Protein AF-0000000076578520 (afdb_homodimer)

Structure (mmCIF, N/CA/C/O backbone):
data_AF-0000000076578520-model_v1
#
loop_
_entity.id
_entity.type
_entity.pdbx_description
1 polymer 'Galactose-1-phosphate uridyl transferase N-terminal domain-containing protein'
#
loop_
_atom_site.group_PDB
_atom_site.id
_atom_site.type_symbol
_atom_site.label_atom_id
_atom_site.label_alt_id
_atom_site.label_comp_id
_atom_site.label_asym_id
_atom_site.label_entity_id
_atom_site.label_seq_id
_atom_site.pdbx_PDB_ins_code
_atom_site.Cartn_x
_atom_site.Cartn_y
_atom_site.Cartn_z
_atom_site.occupancy
_atom_site.B_iso_or_equiv
_atom_site.auth_seq_id
_atom_site.auth_comp_id
_atom_site.auth_asym_id
_atom_site.auth_atom_id
_atom_site.pdbx_PDB_model_num
ATOM 1 N N . MET A 1 1 ? -40.594 15.383 -1.647 1 22.25 1 MET A N 1
ATOM 2 C CA . MET A 1 1 ? -40.25 14.734 -0.386 1 22.25 1 MET A CA 1
ATOM 3 C C . MET A 1 1 ? -38.906 14.031 -0.481 1 22.25 1 MET A C 1
ATOM 5 O O . MET A 1 1 ? -38.75 13.023 -1.178 1 22.25 1 MET A O 1
ATOM 9 N N . GLN A 1 2 ? -37.875 14.695 -0.791 1 29.38 2 GLN A N 1
ATOM 10 C CA . GLN A 1 2 ? -36.531 14.148 -1.012 1 29.38 2 GLN A CA 1
ATOM 11 C C . GLN A 1 2 ? -36.156 13.188 0.107 1 29.38 2 GLN A C 1
ATOM 13 O O . GLN A 1 2 ? -36.125 13.57 1.279 1 29.38 2 GLN A O 1
ATOM 18 N N . LEU A 1 3 ? -36.5 12.008 0.114 1 34.56 3 LEU A N 1
ATOM 19 C CA . LEU A 1 3 ? -36.281 10.922 1.065 1 34.56 3 LEU A CA 1
ATOM 20 C C . LEU A 1 3 ? -34.875 10.992 1.658 1 34.56 3 LEU A C 1
ATOM 22 O O . LEU A 1 3 ? -33.906 10.906 0.929 1 34.56 3 LEU A O 1
ATOM 26 N N . LYS A 1 4 ? -34.625 11.828 2.627 1 43.03 4 LYS A N 1
ATOM 27 C CA . LYS A 1 4 ? -33.406 11.828 3.414 1 43.03 4 LYS A CA 1
ATOM 28 C C . LYS A 1 4 ? -32.938 10.398 3.709 1 43.03 4 LYS A C 1
ATOM 30 O O . LYS A 1 4 ? -33.406 9.766 4.652 1 43.03 4 LYS A O 1
ATOM 35 N N . THR A 1 5 ? -32.844 9.477 2.752 1 50.19 5 THR A N 1
ATOM 36 C CA . THR A 1 5 ? -32.5 8.078 2.953 1 50.19 5 THR A CA 1
ATOM 37 C C . THR A 1 5 ? -31.125 7.969 3.65 1 50.19 5 THR A C 1
ATOM 39 O O . THR A 1 5 ? -30.094 8.297 3.064 1 50.19 5 THR A O 1
ATOM 42 N N . GLN A 1 6 ? -31.094 8.258 5.008 1 76.81 6 GLN A N 1
ATOM 43 C CA . GLN A 1 6 ? -29.906 8.117 5.844 1 76.81 6 GLN A CA 1
ATOM 44 C C . GLN A 1 6 ? -29.438 6.664 5.895 1 76.81 6 GLN A C 1
ATOM 46 O O . GLN A 1 6 ? -30.172 5.785 6.363 1 76.81 6 GLN A O 1
ATOM 51 N N . PHE A 1 7 ? -28.484 6.301 5.117 1 91.75 7 PHE A N 1
ATOM 52 C CA . PHE A 1 7 ? -27.906 4.965 5.156 1 91.75 7 PHE A CA 1
ATOM 53 C C . PHE A 1 7 ? -27.266 4.688 6.512 1 91.75 7 PHE A C 1
ATOM 55 O O . PHE A 1 7 ? -26.75 5.598 7.156 1 91.75 7 PHE A O 1
ATOM 62 N N . ARG A 1 8 ? -27.438 3.473 6.934 1 92 8 ARG A N 1
ATOM 63 C CA . ARG A 1 8 ? -26.922 3.084 8.242 1 92 8 ARG A CA 1
ATOM 64 C C . ARG A 1 8 ? -25.609 2.309 8.109 1 92 8 ARG A C 1
ATOM 66 O O . ARG A 1 8 ? -24.891 2.117 9.094 1 92 8 ARG A O 1
ATOM 73 N N . SER A 1 9 ? -25.406 1.818 6.895 1 94.75 9 SER A N 1
ATOM 74 C CA . SER A 1 9 ? -24.203 1.025 6.66 1 94.75 9 SER A CA 1
ATOM 75 C C . SER A 1 9 ? -23.844 0.986 5.176 1 94.75 9 SER A C 1
ATOM 77 O O . SER A 1 9 ? -24.641 1.401 4.332 1 94.75 9 SER A O 1
ATOM 79 N N . VAL A 1 10 ? -22.656 0.514 4.926 1 95.75 10 VAL A N 1
ATOM 80 C CA . VAL A 1 10 ? -22.219 0.366 3.543 1 95.75 10 VAL A CA 1
ATOM 81 C C . VAL A 1 10 ? -23.078 -0.672 2.83 1 95.75 10 VAL A C 1
ATOM 83 O O . VAL A 1 10 ? -23.328 -0.559 1.629 1 95.75 10 VAL A O 1
ATOM 86 N N . PHE A 1 11 ? -23.641 -1.656 3.562 1 94.81 11 PHE A N 1
ATOM 87 C CA . PHE A 1 11 ? -24.5 -2.684 2.996 1 94.81 11 PHE A CA 1
ATOM 88 C C . PHE A 1 11 ? -25.859 -2.102 2.611 1 94.81 11 PHE A C 1
ATOM 90 O O . PHE A 1 11 ? -26.406 -2.447 1.567 1 94.81 11 PHE A O 1
ATOM 97 N N . ASP A 1 12 ? -26.297 -1.232 3.494 1 94.81 12 ASP A N 1
ATOM 98 C CA . ASP A 1 12 ? -27.516 -0.514 3.178 1 94.81 12 ASP A CA 1
ATOM 99 C C . ASP A 1 12 ? -27.344 0.343 1.926 1 94.81 12 ASP A C 1
ATOM 101 O O . ASP A 1 12 ? -28.234 0.385 1.069 1 94.81 12 ASP A O 1
ATOM 105 N N . LEU A 1 13 ? -26.25 1.021 1.853 1 96.38 13 LEU A N 1
ATOM 106 C CA . LEU A 1 13 ? -25.938 1.824 0.673 1 96.38 13 LEU A CA 1
ATOM 107 C C . LEU A 1 13 ? -25.891 0.955 -0.579 1 96.38 13 LEU A C 1
ATOM 109 O O . LEU A 1 13 ? -26.453 1.313 -1.613 1 96.38 13 LEU A O 1
ATOM 113 N N . ALA A 1 14 ? -25.203 -0.184 -0.507 1 95.12 14 ALA A N 1
ATOM 114 C CA . ALA A 1 14 ? -25.062 -1.088 -1.646 1 95.12 14 ALA A CA 1
ATOM 115 C C . ALA A 1 14 ? -26.422 -1.569 -2.143 1 95.12 14 ALA A C 1
ATOM 117 O O . ALA A 1 14 ? -26.641 -1.673 -3.35 1 95.12 14 ALA A O 1
ATOM 118 N N . GLN A 1 15 ? -27.328 -1.809 -1.244 1 93.38 15 GLN A N 1
ATOM 119 C CA . GLN A 1 15 ? -28.656 -2.316 -1.584 1 93.38 15 GLN A CA 1
ATOM 120 C C . GLN A 1 15 ? -29.484 -1.251 -2.291 1 93.38 15 GLN A C 1
ATOM 122 O O . GLN A 1 15 ? -30.359 -1.573 -3.098 1 93.38 15 GLN A O 1
ATOM 127 N N . ASN A 1 16 ? -29.172 -0.027 -2.035 1 94.19 16 ASN A N 1
ATOM 128 C CA . ASN A 1 16 ? -30 1.059 -2.555 1 94.19 16 ASN A CA 1
ATOM 129 C C . ASN A 1 16 ? -29.266 1.862 -3.621 1 94.19 16 ASN A C 1
ATOM 131 O O . ASN A 1 16 ? -29.797 2.844 -4.145 1 94.19 16 ASN A O 1
ATOM 135 N N . TYR A 1 17 ? -28.094 1.472 -3.984 1 94.75 17 TYR A N 1
ATOM 136 C CA . TYR A 1 17 ? -27.172 2.205 -4.832 1 94.75 17 TYR A CA 1
ATOM 137 C C . TYR A 1 17 ? -27.797 2.549 -6.176 1 94.75 17 TYR A C 1
ATOM 139 O O . TYR A 1 17 ? -27.781 3.705 -6.598 1 94.75 17 TYR A O 1
ATOM 147 N N . ASP A 1 18 ? -28.5 1.666 -6.805 1 92.12 18 ASP A N 1
ATOM 148 C CA . ASP A 1 18 ? -29.047 1.847 -8.148 1 92.12 18 ASP A CA 1
ATOM 149 C C . ASP A 1 18 ? -30.297 2.715 -8.133 1 92.12 18 ASP A C 1
ATOM 151 O O . ASP A 1 18 ? -30.672 3.305 -9.148 1 92.12 18 ASP A O 1
ATOM 155 N N . SER A 1 19 ? -30.906 2.861 -6.988 1 93.06 19 SER A N 1
ATOM 156 C CA . SER A 1 19 ? -32.156 3.58 -6.906 1 93.06 19 SER A CA 1
ATOM 157 C C . SER A 1 19 ? -31.953 5.039 -6.516 1 93.06 19 SER A C 1
ATOM 159 O O . SER A 1 19 ? -32.906 5.832 -6.52 1 93.06 19 SER A O 1
ATOM 161 N N . LEU A 1 20 ? -30.734 5.332 -6.207 1 93.81 20 LEU A N 1
ATOM 162 C CA . LEU A 1 20 ? -30.453 6.707 -5.805 1 93.81 20 LEU A CA 1
ATOM 163 C C . LEU A 1 20 ? -30.625 7.664 -6.977 1 93.81 20 LEU A C 1
ATOM 165 O O . LEU A 1 20 ? -30.328 7.312 -8.117 1 93.81 20 LEU A O 1
ATOM 169 N N . SER A 1 21 ? -31.172 8.852 -6.641 1 93.94 21 SER A N 1
ATOM 170 C CA . SER A 1 21 ? -31.391 9.859 -7.672 1 93.94 21 SER A CA 1
ATOM 171 C C . SER A 1 21 ? -30.984 11.242 -7.191 1 93.94 21 SER A C 1
ATOM 173 O O . SER A 1 21 ? -30.766 11.453 -5.992 1 93.94 21 SER A O 1
ATOM 175 N N . GLY A 1 22 ? -30.812 12.156 -8.172 1 93.94 22 GLY A N 1
ATOM 176 C CA . GLY A 1 22 ? -30.375 13.508 -7.867 1 93.94 22 GLY A CA 1
ATOM 177 C C . GLY A 1 22 ? -28.953 13.789 -8.297 1 93.94 22 GLY A C 1
ATOM 178 O O . GLY A 1 22 ? -28.25 12.883 -8.766 1 93.94 22 GLY A O 1
ATOM 179 N N . HIS A 1 23 ? -28.609 15.016 -8.117 1 93.56 23 HIS A N 1
ATOM 180 C CA . HIS A 1 23 ? -27.312 15.445 -8.602 1 93.56 23 HIS A CA 1
ATOM 181 C C . HIS A 1 23 ? -26.172 14.773 -7.828 1 93.56 23 HIS A C 1
ATOM 183 O O . HIS A 1 23 ? -25.234 14.258 -8.43 1 93.56 23 HIS A O 1
ATOM 189 N N . ASN A 1 24 ? -26.219 14.789 -6.508 1 95.19 24 ASN A N 1
ATOM 190 C CA . ASN A 1 24 ? -25.203 14.156 -5.68 1 95.19 24 ASN A CA 1
ATOM 191 C C . ASN A 1 24 ? -25.125 12.656 -5.934 1 95.19 24 ASN A C 1
ATOM 193 O O . ASN A 1 24 ? -24.031 12.078 -5.977 1 95.19 24 ASN A O 1
ATOM 197 N N . ALA A 1 25 ? -26.234 12.039 -6.133 1 96.5 25 ALA A N 1
ATOM 198 C CA . ALA A 1 25 ? -26.281 10.609 -6.426 1 96.5 25 ALA A CA 1
ATOM 199 C C . ALA A 1 25 ? -25.594 10.289 -7.746 1 96.5 25 ALA A C 1
ATOM 201 O O . ALA A 1 25 ? -24.906 9.266 -7.871 1 96.5 25 ALA A O 1
ATOM 202 N N . ARG A 1 26 ? -25.781 11.148 -8.695 1 96.81 26 ARG A N 1
ATOM 203 C CA . ARG A 1 26 ? -25.125 10.953 -9.977 1 96.81 26 ARG A CA 1
ATOM 204 C C . ARG A 1 26 ? -23.609 11.023 -9.828 1 96.81 26 ARG A C 1
ATOM 206 O O . ARG A 1 26 ? -22.875 10.273 -10.477 1 96.81 26 ARG A O 1
ATOM 213 N N . CYS A 1 27 ? -23.172 12 -8.961 1 97.25 27 CYS A N 1
ATOM 214 C CA . CYS A 1 27 ? -21.734 12.086 -8.688 1 97.25 27 CYS A CA 1
ATOM 215 C C . CYS A 1 27 ? -21.219 10.797 -8.047 1 97.25 27 CYS A C 1
ATOM 217 O O . CYS A 1 27 ? -20.141 10.312 -8.391 1 97.25 27 CYS A O 1
ATOM 219 N N . LEU A 1 28 ? -22 10.242 -7.133 1 98.06 28 LEU A N 1
ATOM 220 C CA . LEU A 1 28 ? -21.656 8.984 -6.484 1 98.06 28 LEU A CA 1
ATOM 221 C C . LEU A 1 28 ? -21.562 7.855 -7.504 1 98.06 28 LEU A C 1
ATOM 223 O O . LEU A 1 28 ? -20.594 7.086 -7.492 1 98.06 28 LEU A O 1
ATOM 227 N N . GLN A 1 29 ? -22.469 7.801 -8.422 1 97.69 29 GLN A N 1
ATOM 228 C CA . GLN A 1 29 ? -22.547 6.727 -9.406 1 97.69 29 GLN A CA 1
ATOM 229 C C . GLN A 1 29 ? -21.469 6.895 -10.477 1 97.69 29 GLN A C 1
ATOM 231 O O . GLN A 1 29 ? -21.047 5.918 -11.094 1 97.69 29 GLN A O 1
ATOM 236 N N . ARG A 1 30 ? -21.047 8.172 -10.711 1 97.75 30 ARG A N 1
ATOM 237 C CA . ARG A 1 30 ? -19.953 8.414 -11.641 1 97.75 30 ARG A CA 1
ATOM 238 C C . ARG A 1 30 ? -18.625 7.949 -11.062 1 97.75 30 ARG A C 1
ATOM 240 O O . ARG A 1 30 ? -17.797 7.363 -11.773 1 97.75 30 ARG A O 1
ATOM 247 N N . ILE A 1 31 ? -18.453 8.141 -9.781 1 98.38 31 ILE A N 1
ATOM 248 C CA . ILE A 1 31 ? -17.125 7.98 -9.18 1 98.38 31 ILE A CA 1
ATOM 249 C C . ILE A 1 31 ? -16.984 6.559 -8.641 1 98.38 31 ILE A C 1
ATOM 251 O O . ILE A 1 31 ? -15.914 5.957 -8.742 1 98.38 31 ILE A O 1
ATOM 255 N N . PHE A 1 32 ? -18.078 6.008 -8.094 1 98.38 32 PHE A N 1
ATOM 256 C CA . PHE A 1 32 ? -17.938 4.734 -7.398 1 98.38 32 PHE A CA 1
ATOM 257 C C . PHE A 1 32 ? -18.719 3.641 -8.109 1 98.38 32 PHE A C 1
ATOM 259 O O . PHE A 1 32 ? -19.828 3.883 -8.602 1 98.38 32 PHE A O 1
ATOM 266 N N . GLN A 1 33 ? -18.094 2.521 -8.219 1 97.5 33 GLN A N 1
ATOM 267 C CA . GLN A 1 33 ? -18.766 1.271 -8.539 1 97.5 33 GLN A CA 1
ATOM 268 C C . GLN A 1 33 ? -19 0.428 -7.289 1 97.5 33 GLN A C 1
ATOM 270 O O . GLN A 1 33 ? -18.047 0.112 -6.57 1 97.5 33 GLN A O 1
ATOM 275 N N . ILE A 1 34 ? -20.203 0.155 -7 1 96.31 34 ILE A N 1
ATOM 276 C CA . ILE A 1 34 ? -20.547 -0.645 -5.824 1 96.31 34 ILE A CA 1
ATOM 277 C C . ILE A 1 34 ? -21.203 -1.947 -6.262 1 96.31 34 ILE A C 1
ATOM 279 O O . ILE A 1 34 ? -22.188 -1.93 -7.008 1 96.31 34 ILE A O 1
ATOM 283 N N . THR A 1 35 ? -20.578 -3.012 -5.863 1 91.5 35 THR A N 1
ATOM 284 C CA . THR A 1 35 ? -21.141 -4.328 -6.148 1 91.5 35 THR A CA 1
ATOM 285 C C . THR A 1 35 ? -21.312 -5.137 -4.867 1 91.5 35 THR A C 1
ATOM 287 O O . THR A 1 35 ? -20.625 -4.883 -3.875 1 91.5 35 THR A O 1
ATOM 290 N N . GLY A 1 36 ? -22.312 -6.031 -4.863 1 88 36 GLY A N 1
ATOM 291 C CA . GLY A 1 36 ? -22.547 -6.918 -3.736 1 88 36 GLY A CA 1
ATOM 292 C C . GLY A 1 36 ? -23.141 -8.258 -4.141 1 88 36 GLY A C 1
ATOM 293 O O . GLY A 1 36 ? -24.031 -8.312 -4.988 1 88 36 GLY A O 1
ATOM 294 N N . LYS A 1 37 ? -22.531 -9.273 -3.67 1 88.25 37 LYS A N 1
ATOM 295 C CA . LYS A 1 37 ? -23.047 -10.617 -3.902 1 88.25 37 LYS A CA 1
ATOM 296 C C . LYS A 1 37 ? -22.875 -11.492 -2.662 1 88.25 37 LYS A C 1
ATOM 298 O O . LYS A 1 37 ? -22.109 -11.156 -1.758 1 88.25 37 LYS A O 1
ATOM 303 N N . THR A 1 38 ? -23.625 -12.547 -2.703 1 88.5 38 THR A N 1
ATOM 304 C CA . THR A 1 38 ? -23.5 -13.523 -1.628 1 88.5 38 THR A CA 1
ATOM 305 C C . THR A 1 38 ? -22.484 -14.602 -1.988 1 88.5 38 THR A C 1
ATOM 307 O O . THR A 1 38 ? -22.578 -15.227 -3.045 1 88.5 38 THR A O 1
ATOM 310 N N . ALA A 1 39 ? -21.469 -14.695 -1.158 1 88 39 ALA A N 1
ATOM 311 C CA . ALA A 1 39 ? -20.484 -15.766 -1.279 1 88 39 ALA A CA 1
ATOM 312 C C . ALA A 1 39 ? -20.766 -16.891 -0.283 1 88 39 ALA A C 1
ATOM 314 O O . ALA A 1 39 ? -21.281 -16.641 0.813 1 88 39 ALA A O 1
ATOM 315 N N . SER A 1 40 ? -20.469 -18.156 -0.763 1 89.56 40 SER A N 1
ATOM 316 C CA . SER A 1 40 ? -20.844 -19.266 0.099 1 89.56 40 SER A CA 1
ATOM 317 C C . SER A 1 40 ? -19.688 -20.266 0.231 1 89.56 40 SER A C 1
ATOM 319 O O . SER A 1 40 ? -18.75 -20.234 -0.555 1 89.56 40 SER A O 1
ATOM 321 N N . CYS A 1 41 ? -19.688 -21 1.284 1 90.81 41 CYS A N 1
ATOM 322 C CA . CYS A 1 41 ? -18.812 -22.141 1.478 1 90.81 41 CYS A CA 1
ATOM 323 C C . CYS A 1 41 ? -19.484 -23.219 2.303 1 90.81 41 CYS A C 1
ATOM 325 O O . CYS A 1 41 ? -20.516 -22.969 2.939 1 90.81 41 CYS A O 1
ATOM 327 N N . ARG A 1 42 ? -19 -24.422 2.166 1 92.94 42 ARG A N 1
ATOM 328 C CA . ARG A 1 42 ? -19.469 -25.562 2.961 1 92.94 42 ARG A CA 1
ATOM 329 C C . ARG A 1 42 ? -18.578 -25.781 4.184 1 92.94 42 ARG A C 1
ATOM 331 O O . ARG A 1 42 ? -17.359 -25.891 4.059 1 92.94 42 ARG A O 1
ATOM 338 N N . VAL A 1 43 ? -19.25 -25.828 5.316 1 93.44 43 VAL A N 1
ATOM 339 C CA . VAL A 1 43 ? -18.547 -25.938 6.59 1 93.44 43 VAL A CA 1
ATOM 340 C C . VAL A 1 43 ? -18.875 -27.266 7.258 1 93.44 43 VAL A C 1
ATOM 342 O O . VAL A 1 43 ? -20.047 -27.578 7.492 1 93.44 43 VAL A O 1
ATOM 345 N N . GLY A 1 44 ? -17.859 -28.047 7.527 1 92.81 44 GLY A N 1
ATOM 346 C CA . GLY A 1 44 ? -18.047 -29.281 8.258 1 92.81 44 GLY A CA 1
ATOM 347 C C . GLY A 1 44 ? -18.438 -29.062 9.703 1 92.81 44 GLY A C 1
ATOM 348 O O . GLY A 1 44 ? -18.328 -27.953 10.227 1 92.81 44 GLY A O 1
ATOM 349 N N . PRO A 1 45 ? -18.906 -30.125 10.328 1 94.06 45 PRO A N 1
ATOM 350 C CA . PRO A 1 45 ? -19.391 -29.984 11.703 1 94.06 45 PRO A CA 1
ATOM 351 C C . PRO A 1 45 ? -18.312 -29.531 12.672 1 94.06 45 PRO A C 1
ATOM 353 O O . PRO A 1 45 ? -18.562 -28.719 13.562 1 94.06 45 PRO A O 1
ATOM 356 N N . GLU A 1 46 ? -17.094 -30.016 12.547 1 93.81 46 GLU A N 1
ATOM 357 C CA . GLU A 1 46 ? -16 -29.656 13.453 1 93.81 46 GLU A CA 1
ATOM 358 C C . GLU A 1 46 ? -15.633 -28.188 13.305 1 93.81 46 GLU A C 1
ATOM 360 O O . GLU A 1 46 ? -15.422 -27.484 14.297 1 93.81 46 GLU A O 1
ATOM 365 N N . LEU A 1 47 ? -15.531 -27.797 12.078 1 92.88 47 LEU A N 1
ATOM 366 C CA . LEU A 1 47 ? -15.211 -26.406 11.797 1 92.88 47 LEU A CA 1
ATOM 367 C C . LEU A 1 47 ? -16.328 -25.484 12.297 1 92.88 47 LEU A C 1
ATOM 369 O O . LEU A 1 47 ? -16.047 -24.422 12.844 1 92.88 47 LEU A O 1
ATOM 373 N N . SER A 1 48 ? -17.578 -25.922 12.039 1 93.69 48 SER A N 1
ATOM 374 C CA . SER A 1 48 ? -18.734 -25.172 12.484 1 93.69 48 SER A CA 1
ATOM 375 C C . SER A 1 48 ? -18.719 -24.953 13.992 1 93.69 48 SER A C 1
ATOM 377 O O . SER A 1 48 ? -19 -23.859 14.484 1 93.69 48 SER A O 1
ATOM 379 N N . ALA A 1 49 ? -18.391 -25.953 14.656 1 92.25 49 ALA A N 1
ATOM 380 C CA . ALA A 1 49 ? -18.344 -25.891 16.109 1 92.25 49 ALA A CA 1
ATOM 381 C C . ALA A 1 49 ? -17.203 -24.984 16.594 1 92.25 49 ALA A C 1
ATOM 383 O O . ALA A 1 49 ? -17.375 -24.203 17.531 1 92.25 49 ALA A O 1
ATOM 384 N N . LYS A 1 50 ? -16.156 -25.062 15.961 1 91.25 50 LYS A N 1
ATOM 385 C CA . LYS A 1 50 ? -14.961 -24.344 16.406 1 91.25 50 LYS A CA 1
ATOM 386 C C . LYS A 1 50 ? -15.125 -22.844 16.188 1 91.25 50 LYS A C 1
ATOM 388 O O . LYS A 1 50 ? -14.719 -22.047 17.031 1 91.25 50 LYS A O 1
ATOM 393 N N . TYR A 1 51 ? -15.648 -22.406 15.047 1 88.81 51 TYR A N 1
ATOM 394 C CA . TYR A 1 51 ? -15.688 -21 14.703 1 88.81 51 TYR A CA 1
ATOM 395 C C . TYR A 1 51 ? -17.109 -20.453 14.797 1 88.81 51 TYR A C 1
ATOM 397 O O . TYR A 1 51 ? -17.344 -19.281 14.477 1 88.81 51 TYR A O 1
ATOM 405 N N . ASN A 1 52 ? -18.062 -21.219 15.195 1 87.94 52 ASN A N 1
ATOM 406 C CA . ASN A 1 52 ? -19.453 -20.828 15.375 1 87.94 52 ASN A CA 1
ATOM 407 C C . ASN A 1 52 ? -20.047 -20.25 14.094 1 87.94 52 ASN A C 1
ATOM 409 O O . ASN A 1 52 ? -20.562 -19.125 14.086 1 87.94 52 ASN A O 1
ATOM 413 N N . VAL A 1 53 ? -19.828 -20.984 13.047 1 89.12 53 VAL A N 1
ATOM 414 C CA . VAL A 1 53 ? -20.375 -20.625 11.742 1 89.12 53 VAL A CA 1
ATOM 415 C C . VAL A 1 53 ? -21.328 -21.703 11.258 1 89.12 53 VAL A C 1
ATOM 417 O O . VAL A 1 53 ? -21.156 -22.891 11.57 1 89.12 53 VAL A O 1
ATOM 420 N N . GLN A 1 54 ? -22.328 -21.297 10.531 1 88.44 54 GLN A N 1
ATOM 421 C CA . GLN A 1 54 ? -23.312 -22.234 10.008 1 88.44 54 GLN A CA 1
ATOM 422 C C . GLN A 1 54 ? -22.703 -23.125 8.938 1 88.44 54 GLN A C 1
ATOM 424 O O . GLN A 1 54 ? -21.797 -22.703 8.211 1 88.44 54 GLN A O 1
ATOM 429 N N . GLN A 1 55 ? -23.219 -24.297 8.82 1 88.25 55 GLN A N 1
ATOM 430 C CA . GLN A 1 55 ? -22.688 -25.25 7.848 1 88.25 55 GLN A CA 1
ATOM 431 C C . GLN A 1 55 ? -22.969 -24.797 6.418 1 88.25 55 GLN A C 1
ATOM 433 O O . GLN A 1 55 ? -22.109 -24.938 5.543 1 88.25 55 GLN A O 1
ATOM 438 N N . ASP A 1 56 ? -24.188 -24.266 6.285 1 86.62 56 ASP A N 1
ATOM 439 C CA . ASP A 1 56 ? -24.453 -23.594 5.016 1 86.62 56 ASP A CA 1
ATOM 440 C C . ASP A 1 56 ? -24.188 -22.094 5.113 1 86.62 56 ASP A C 1
ATOM 442 O O . ASP A 1 56 ? -25.109 -21.281 5.148 1 86.62 56 ASP A O 1
ATOM 446 N N . ASN A 1 57 ? -22.922 -21.828 5.023 1 90.19 57 ASN A N 1
ATOM 447 C CA . ASN A 1 57 ? -22.469 -20.469 5.328 1 90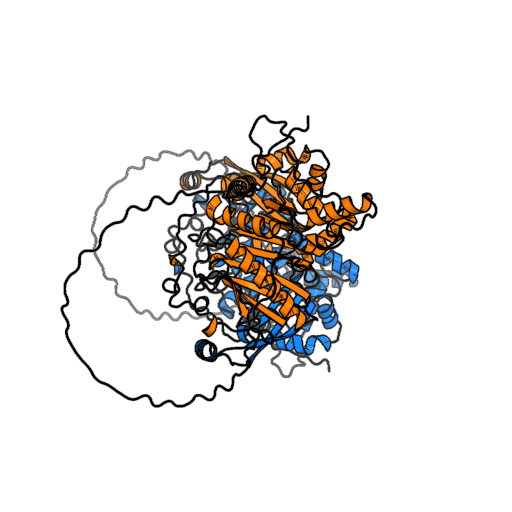.19 57 ASN A CA 1
ATOM 448 C C . ASN A 1 57 ? -22.625 -19.547 4.133 1 90.19 57 ASN A C 1
ATOM 450 O O . ASN A 1 57 ? -22.156 -19.844 3.037 1 90.19 57 ASN A O 1
ATOM 454 N N . GLN A 1 58 ? -23.391 -18.531 4.305 1 90.06 58 GLN A N 1
ATOM 455 C CA . GLN A 1 58 ? -23.609 -17.469 3.318 1 90.06 58 GLN A CA 1
ATOM 456 C C . GLN A 1 58 ? -23.188 -16.109 3.869 1 90.06 58 GLN A C 1
ATOM 458 O O . GLN A 1 58 ? -23.531 -15.766 4.996 1 90.06 58 GLN A O 1
ATOM 463 N N . GLN A 1 59 ? -22.391 -15.461 3.037 1 90.25 59 GLN A N 1
ATOM 464 C CA . GLN A 1 59 ? -21.859 -14.172 3.465 1 90.25 59 GLN A CA 1
ATOM 465 C C . GLN A 1 59 ? -22.109 -13.094 2.408 1 90.25 59 GLN A C 1
ATOM 467 O O . GLN A 1 59 ? -21.781 -13.281 1.236 1 90.25 59 GLN A O 1
ATOM 472 N N . LEU A 1 60 ? -22.703 -12 2.863 1 91.62 60 LEU A N 1
ATOM 473 C CA . LEU A 1 60 ? -22.828 -10.867 1.954 1 91.62 60 LEU A CA 1
ATOM 474 C C . LEU A 1 60 ? -21.516 -10.078 1.903 1 91.62 60 LEU A C 1
ATOM 476 O O . LEU A 1 60 ? -21.031 -9.625 2.938 1 91.62 60 LEU A O 1
ATOM 480 N N . VAL A 1 61 ? -20.953 -9.984 0.727 1 94.06 61 VAL A N 1
ATOM 481 C CA . VAL A 1 61 ? -19.719 -9.25 0.503 1 94.06 61 VAL A CA 1
ATOM 482 C C . VAL A 1 61 ? -19.953 -8.125 -0.493 1 94.06 61 VAL A C 1
ATOM 484 O O . VAL A 1 61 ? -20.562 -8.328 -1.542 1 94.06 61 VAL A O 1
ATOM 487 N N . VAL A 1 62 ? -19.516 -6.902 -0.1 1 95 62 VAL A N 1
ATOM 488 C CA . VAL A 1 62 ? -19.688 -5.727 -0.942 1 95 62 VAL A CA 1
ATOM 489 C C . VAL A 1 62 ? -18.328 -5.137 -1.31 1 95 62 VAL A C 1
ATOM 491 O O . VAL A 1 62 ? -17.406 -5.125 -0.491 1 95 62 VAL A O 1
ATOM 494 N N . SER A 1 63 ? -18.219 -4.742 -2.537 1 96.12 63 SER A N 1
ATOM 495 C CA . SER A 1 63 ? -17.016 -4.066 -3.004 1 96.12 63 SER A CA 1
ATOM 496 C C . SER A 1 63 ? -17.312 -2.641 -3.451 1 96.12 63 SER A C 1
ATOM 498 O O . SER A 1 63 ? -18.297 -2.398 -4.16 1 96.12 63 SER A O 1
ATOM 500 N N . LEU A 1 64 ? -16.625 -1.692 -2.994 1 98 64 LEU A N 1
ATOM 501 C CA . LEU A 1 64 ? -16.672 -0.305 -3.443 1 98 64 LEU A CA 1
ATOM 502 C C . LEU A 1 64 ? -15.359 0.091 -4.121 1 98 64 LEU A C 1
ATOM 504 O O . LEU A 1 64 ? -14.289 -0.01 -3.521 1 98 64 LEU A O 1
ATOM 508 N N . THR A 1 65 ? -15.453 0.519 -5.348 1 98.12 65 THR A N 1
ATOM 509 C CA . THR A 1 65 ? -14.289 0.912 -6.129 1 98.12 65 THR A CA 1
ATOM 510 C C . THR A 1 65 ? -14.438 2.342 -6.641 1 98.12 65 THR A C 1
ATOM 512 O O . THR A 1 65 ? -15.422 2.672 -7.301 1 98.12 65 THR A O 1
ATOM 515 N N . ASN A 1 66 ? -13.57 3.236 -6.266 1 98.56 66 ASN A N 1
ATOM 516 C CA . ASN A 1 66 ? -13.445 4.52 -6.949 1 98.56 66 ASN A CA 1
ATOM 517 C C . ASN A 1 66 ? -12.891 4.352 -8.359 1 98.56 66 ASN A C 1
ATOM 519 O O . ASN A 1 66 ? -11.727 3.979 -8.539 1 98.56 66 ASN A O 1
ATOM 523 N N . ARG A 1 67 ? -13.609 4.684 -9.359 1 97.62 67 ARG A N 1
ATOM 524 C CA . ARG A 1 67 ? -13.297 4.391 -10.758 1 97.62 67 ARG A CA 1
ATOM 525 C C . ARG A 1 67 ? -12.109 5.219 -11.242 1 97.62 67 ARG A C 1
ATOM 527 O O . ARG A 1 67 ? -11.469 4.879 -12.234 1 97.62 67 ARG A O 1
ATOM 534 N N . TYR A 1 68 ? -11.805 6.238 -10.57 1 97.88 68 TYR A N 1
ATOM 535 C CA . TYR A 1 68 ? -10.797 7.168 -11.062 1 97.88 68 TYR A CA 1
ATOM 536 C C . TYR A 1 68 ? -9.477 6.988 -10.32 1 97.88 68 TYR A C 1
ATOM 538 O O . TYR A 1 68 ? -8.406 7.012 -10.93 1 97.88 68 TYR A O 1
ATOM 546 N N . THR A 1 69 ? -9.5 6.793 -9 1 97.44 69 THR A N 1
ATOM 547 C CA . THR A 1 69 ? -8.273 6.535 -8.25 1 97.44 69 THR A CA 1
ATOM 548 C C . THR A 1 69 ? -8 5.039 -8.156 1 97.44 69 THR A C 1
ATOM 550 O O . THR A 1 69 ? -6.895 4.621 -7.797 1 97.44 69 THR A O 1
ATOM 553 N N . LEU A 1 70 ? -8.992 4.18 -8.328 1 97.38 70 LEU A N 1
ATOM 554 C CA . LEU A 1 70 ? -8.977 2.723 -8.32 1 97.38 70 LEU A CA 1
ATOM 555 C C . LEU A 1 70 ? -8.922 2.188 -6.895 1 97.38 70 LEU A C 1
ATOM 557 O O . LEU A 1 70 ? -8.766 0.983 -6.684 1 97.38 70 LEU A O 1
ATOM 561 N N . GLU A 1 71 ? -9.062 3.08 -5.938 1 97.81 71 GLU A N 1
ATOM 562 C CA . GLU A 1 71 ? -9.148 2.596 -4.562 1 97.81 71 GLU A CA 1
ATOM 563 C C . GLU A 1 71 ? -10.344 1.658 -4.383 1 97.81 71 GLU A C 1
ATOM 565 O O . GLU A 1 71 ? -11.469 1.998 -4.754 1 97.81 71 GLU A O 1
ATOM 570 N N . GLN A 1 72 ? -10.062 0.486 -3.832 1 98.25 72 GLN A N 1
ATOM 571 C CA . GLN A 1 72 ? -11.07 -0.564 -3.709 1 98.25 72 GLN A CA 1
ATOM 572 C C . GLN A 1 72 ? -11.086 -1.146 -2.299 1 98.25 72 GLN A C 1
ATOM 574 O O . GLN A 1 72 ? -10.031 -1.375 -1.703 1 98.25 72 GLN A O 1
ATOM 579 N N . THR A 1 73 ? -12.266 -1.271 -1.773 1 98.12 73 THR A N 1
ATOM 580 C CA . THR A 1 73 ? -12.414 -1.872 -0.452 1 98.12 73 THR A CA 1
ATOM 581 C C . THR A 1 73 ? -13.516 -2.922 -0.451 1 98.12 73 THR A C 1
ATOM 583 O O . THR A 1 73 ? -14.594 -2.697 -1.011 1 98.12 73 THR A O 1
ATOM 586 N N . TRP A 1 74 ? -13.242 -4.035 0.133 1 96.75 74 TRP A N 1
ATOM 587 C CA . TRP A 1 74 ? -14.203 -5.125 0.302 1 96.75 74 TRP A CA 1
ATOM 588 C C . TRP A 1 74 ? -14.727 -5.172 1.731 1 96.75 74 TRP A C 1
ATOM 590 O O . TRP A 1 74 ? -13.953 -5.168 2.688 1 96.75 74 TRP A O 1
ATOM 600 N N . PHE A 1 75 ? -16.031 -5.164 1.866 1 95.81 75 PHE A N 1
ATOM 601 C CA . PHE A 1 75 ? -16.688 -5.27 3.162 1 95.81 75 PHE A CA 1
ATOM 602 C C . PHE A 1 75 ? -17.453 -6.582 3.277 1 95.81 75 PHE A C 1
ATOM 604 O O . PHE A 1 75 ? -18.141 -6.992 2.34 1 95.81 75 PHE A O 1
ATOM 611 N N . ASN A 1 76 ? -17.219 -7.258 4.324 1 93.06 76 ASN A N 1
ATOM 612 C CA . ASN A 1 76 ? -17.984 -8.438 4.707 1 93.06 76 ASN A CA 1
ATOM 613 C C . ASN A 1 76 ? -18.828 -8.188 5.957 1 93.06 76 ASN A C 1
ATOM 615 O O . ASN A 1 76 ? -18.281 -7.852 7.012 1 93.06 76 ASN A O 1
ATOM 619 N N . LYS A 1 77 ? -20.047 -8.391 5.836 1 81.12 77 LYS A N 1
ATOM 620 C CA . LYS A 1 77 ? -21 -8.055 6.898 1 81.12 77 LYS A CA 1
ATOM 621 C C . LYS A 1 77 ? -20.672 -8.82 8.18 1 81.12 77 LYS A C 1
ATOM 623 O O . LYS A 1 77 ? -20.766 -8.266 9.273 1 81.12 77 LYS A O 1
ATOM 628 N N . ASP A 1 78 ? -20.203 -10.016 8.078 1 79.44 78 ASP A N 1
ATOM 629 C CA . ASP A 1 78 ? -19.891 -10.844 9.242 1 79.44 78 ASP A CA 1
ATOM 630 C C . ASP A 1 78 ? -18.594 -10.391 9.906 1 79.44 78 ASP A C 1
ATOM 632 O O . ASP A 1 78 ? -18.438 -10.5 11.117 1 79.44 78 ASP A O 1
ATOM 636 N N . ARG A 1 79 ? -17.656 -9.93 9.102 1 71.56 79 ARG A N 1
ATOM 637 C CA . ARG A 1 79 ? -16.391 -9.438 9.609 1 71.56 79 ARG A CA 1
ATOM 638 C C . ARG A 1 79 ? -16.547 -8.086 10.281 1 71.56 79 ARG A C 1
ATOM 640 O O . ARG A 1 79 ? -15.898 -7.797 11.289 1 71.56 79 ARG A O 1
ATOM 647 N N . THR A 1 80 ? -17.469 -7.336 9.805 1 68.5 80 THR A N 1
ATOM 648 C CA . THR A 1 80 ? -17.641 -5.949 10.227 1 68.5 80 THR A CA 1
ATOM 649 C C . THR A 1 80 ? -18.422 -5.875 11.539 1 68.5 80 THR A C 1
ATOM 651 O O . THR A 1 80 ? -18.297 -4.895 12.281 1 68.5 80 THR A O 1
ATOM 654 N N . GLN A 1 81 ? -19.188 -6.879 11.719 1 56.62 81 GLN A N 1
ATOM 655 C CA . GLN A 1 81 ? -20.047 -6.855 12.898 1 56.62 81 GLN A CA 1
ATOM 656 C C . GLN A 1 81 ? -19.281 -7.262 14.148 1 56.62 81 GLN A C 1
ATOM 658 O O . GLN A 1 81 ? -19.75 -7.039 15.266 1 56.62 81 GLN A O 1
ATOM 663 N N . LYS A 1 82 ? -18.125 -7.684 13.859 1 52.97 82 LYS A N 1
ATOM 664 C CA . LYS A 1 82 ? -17.344 -7.988 15.055 1 52.97 82 LYS A CA 1
ATOM 665 C C . LYS A 1 82 ? -16.672 -6.738 15.609 1 52.97 82 LYS A C 1
ATOM 667 O O . LYS A 1 82 ? -15.938 -6.051 14.891 1 52.97 82 LYS A O 1
ATOM 672 N N . PRO A 1 83 ? -17.203 -6.324 16.797 1 46.81 83 PRO A N 1
ATOM 673 C CA . PRO A 1 83 ? -16.578 -5.125 17.359 1 46.81 83 PRO A CA 1
ATOM 674 C C . PRO A 1 83 ? -15.062 -5.262 17.5 1 46.81 83 PRO A C 1
ATOM 676 O O . PRO A 1 83 ? -14.562 -6.34 17.812 1 46.81 83 PRO A O 1
ATOM 679 N N . GLN A 1 84 ? -14.352 -4.297 16.875 1 49.69 84 GLN A N 1
ATOM 680 C CA . GLN A 1 84 ? -12.914 -4.262 17.125 1 49.69 84 GLN A CA 1
ATOM 681 C C . GLN A 1 84 ? -12.602 -3.689 18.5 1 49.69 84 GLN A C 1
ATOM 683 O O . GLN A 1 84 ? -13.102 -2.623 18.859 1 49.69 84 GLN A O 1
ATOM 688 N N . THR A 1 85 ? -12.203 -4.457 19.453 1 45.38 85 THR A N 1
ATOM 689 C CA . THR A 1 85 ? -11.812 -3.947 20.766 1 45.38 85 THR A CA 1
ATOM 690 C C . THR A 1 85 ? -10.328 -3.621 20.797 1 45.38 85 THR A C 1
ATOM 692 O O . THR A 1 85 ? -9.492 -4.461 20.438 1 45.38 85 THR A O 1
ATOM 695 N N . PHE A 1 86 ? -10.086 -2.383 21.016 1 52.34 86 PHE A N 1
ATOM 696 C CA . PHE A 1 86 ? -8.719 -1.903 21.172 1 52.34 86 PHE A CA 1
ATOM 697 C C . PHE A 1 86 ? -8.344 -1.794 22.641 1 52.34 86 PHE A C 1
ATOM 699 O O . PHE A 1 86 ? -8.875 -0.944 23.359 1 52.34 86 PHE A O 1
ATOM 706 N N . THR A 1 87 ? -7.852 -2.838 23.266 1 52.12 87 THR A N 1
ATOM 707 C CA . THR A 1 87 ? -7.68 -2.873 24.703 1 52.12 87 THR A CA 1
ATOM 708 C C . THR A 1 87 ? -6.234 -2.564 25.094 1 52.12 87 THR A C 1
ATOM 710 O O . THR A 1 87 ? -5.938 -2.299 26.266 1 52.12 87 THR A O 1
ATOM 713 N N . GLN A 1 88 ? -5.367 -2.523 24.219 1 57.66 88 GLN A N 1
ATOM 714 C CA . GLN A 1 88 ? -3.986 -2.482 24.688 1 57.66 88 GLN A CA 1
ATOM 715 C C . GLN A 1 88 ? -3.459 -1.052 24.719 1 57.66 88 GLN A C 1
ATOM 717 O O . GLN A 1 88 ? -3.748 -0.254 23.828 1 57.66 88 GLN A O 1
ATOM 722 N N . SER A 1 89 ? -2.895 -0.78 25.953 1 63.66 89 SER A N 1
ATOM 723 C CA . SER A 1 89 ? -2.207 0.5 26.078 1 63.66 89 SER A CA 1
ATOM 724 C C . SER A 1 89 ? -0.961 0.548 25.188 1 63.66 89 SER A C 1
ATOM 726 O O . SER A 1 89 ? -0.338 -0.484 24.938 1 63.66 89 SER A O 1
ATOM 728 N N . SER A 1 90 ? -0.635 1.671 24.688 1 73.12 90 SER A N 1
ATOM 729 C CA . SER A 1 90 ? 0.539 1.864 23.844 1 73.12 90 SER A CA 1
ATOM 730 C C . SER A 1 90 ? 1.793 2.086 24.688 1 73.12 90 SER A C 1
ATOM 732 O O . SER A 1 90 ? 2.908 2.066 24.156 1 73.12 90 SER A O 1
ATOM 734 N N . GLU A 1 91 ? 1.676 2.271 25.906 1 71.38 91 GLU A N 1
ATOM 735 C CA . GLU A 1 91 ? 2.793 2.65 26.766 1 71.38 91 GLU A CA 1
ATOM 736 C C . GLU A 1 91 ? 3.863 1.563 26.781 1 71.38 91 GLU A C 1
ATOM 738 O O . GLU A 1 91 ? 5.043 1.853 27 1 71.38 91 GLU A O 1
ATOM 743 N N . PHE A 1 92 ? 3.398 0.411 26.516 1 74.12 92 PHE A N 1
ATOM 744 C CA . PHE A 1 92 ? 4.367 -0.677 26.531 1 74.12 92 PHE A CA 1
ATOM 745 C C . PHE A 1 92 ? 5.328 -0.572 25.359 1 74.12 92 PHE A C 1
ATOM 747 O O . PHE A 1 92 ? 6.414 -1.156 25.375 1 74.12 92 PHE A O 1
ATOM 754 N N . LEU A 1 93 ? 4.98 0.312 24.5 1 81.06 93 LEU A N 1
ATOM 755 C CA . LEU A 1 93 ? 5.809 0.491 23.312 1 81.06 93 LEU A CA 1
ATOM 756 C C . LEU A 1 93 ? 6.867 1.564 23.547 1 81.06 93 LEU A C 1
ATOM 758 O O . LEU A 1 93 ? 7.781 1.731 22.734 1 81.06 93 LEU A O 1
ATOM 762 N N . ASP A 1 94 ? 6.777 2.293 24.688 1 85.25 94 ASP A N 1
ATOM 763 C CA . ASP A 1 94 ? 7.738 3.348 24.984 1 85.25 94 ASP A CA 1
ATOM 764 C C . ASP A 1 94 ? 9.008 2.773 25.609 1 85.25 94 ASP A C 1
ATOM 766 O O . ASP A 1 94 ? 9.055 2.5 26.812 1 85.25 94 ASP A O 1
ATOM 770 N N . SER A 1 95 ? 10.008 2.701 24.875 1 83.81 95 SER A N 1
ATOM 771 C CA . SER A 1 95 ? 11.273 2.154 25.359 1 83.81 95 SER A CA 1
ATOM 772 C C . SER A 1 95 ? 12.172 3.254 25.906 1 83.81 95 SER A C 1
ATOM 774 O O . SER A 1 95 ? 13.344 3.01 26.219 1 83.81 95 SER A O 1
ATOM 776 N N . THR A 1 96 ? 11.664 4.504 26.094 1 89.56 96 THR A N 1
ATOM 777 C CA . THR A 1 96 ? 12.523 5.645 26.391 1 89.56 96 THR A CA 1
ATOM 778 C C . THR A 1 96 ? 12.352 6.074 27.844 1 89.56 96 THR A C 1
ATOM 780 O O . THR A 1 96 ? 12.82 7.148 28.234 1 89.56 96 THR A O 1
ATOM 783 N N . ASP A 1 97 ? 11.75 5.305 28.641 1 89.62 97 ASP A N 1
ATOM 784 C CA . ASP A 1 97 ? 11.5 5.656 30.031 1 89.62 97 ASP A CA 1
ATOM 785 C C . ASP A 1 97 ? 10.773 6.992 30.141 1 89.62 97 ASP A C 1
ATOM 787 O O . ASP A 1 97 ? 11.273 7.926 30.781 1 89.62 97 ASP A O 1
ATOM 791 N N . ASN A 1 98 ? 9.688 7.043 29.469 1 89.88 98 ASN A N 1
ATOM 792 C CA . ASN A 1 98 ? 8.797 8.195 29.453 1 89.88 98 ASN A CA 1
ATOM 793 C C . ASN A 1 98 ? 9.523 9.453 28.969 1 89.88 98 ASN A C 1
ATOM 795 O O . ASN A 1 98 ? 9.391 10.523 29.562 1 89.88 98 ASN A O 1
ATOM 799 N N . GLY A 1 99 ? 10.383 9.211 28.062 1 90 99 GLY A N 1
ATOM 800 C CA . GLY A 1 99 ? 10.992 10.352 27.391 1 90 99 GLY A CA 1
ATOM 801 C C . GLY A 1 99 ? 12.406 10.641 27.859 1 90 99 GLY A C 1
ATOM 802 O O . GLY A 1 99 ? 13.141 11.383 27.219 1 90 99 GLY A O 1
ATOM 803 N N . THR A 1 100 ? 12.914 10.117 28.859 1 90.94 100 THR A N 1
ATOM 804 C CA . THR A 1 100 ? 14.227 10.422 29.422 1 90.94 100 THR A CA 1
ATOM 805 C C . THR A 1 100 ? 15.336 10.031 28.453 1 90.94 100 THR A C 1
ATOM 807 O O . THR A 1 100 ? 16.344 10.727 28.344 1 90.94 100 THR A O 1
ATOM 810 N N . LYS A 1 101 ? 15.094 9.016 27.719 1 91.81 101 LYS A N 1
ATOM 811 C CA . LYS A 1 101 ? 16.094 8.539 26.781 1 91.81 101 LYS A CA 1
ATOM 812 C C . LYS A 1 101 ? 15.648 8.773 25.328 1 91.81 101 LYS A C 1
ATOM 814 O O . LYS A 1 101 ? 16.125 8.117 24.406 1 91.81 101 LYS A O 1
ATOM 819 N N . CYS A 1 102 ? 14.781 9.648 25.234 1 94.12 102 CYS A N 1
ATOM 820 C CA . CYS A 1 102 ? 14.188 9.898 23.922 1 94.12 102 CYS A CA 1
ATOM 821 C C . CYS A 1 102 ? 14.992 10.938 23.141 1 94.12 102 CYS A C 1
ATOM 823 O O . CYS A 1 102 ? 15.172 12.062 23.609 1 94.12 102 CYS A O 1
ATOM 825 N N . ASP A 1 103 ? 15.43 10.672 22.016 1 93.69 103 ASP A N 1
ATOM 826 C CA . ASP A 1 103 ? 16.188 11.586 21.172 1 93.69 103 ASP A CA 1
ATOM 827 C C . ASP A 1 103 ? 15.375 12.836 20.828 1 93.69 103 ASP A C 1
ATOM 829 O O . ASP A 1 103 ? 15.906 13.945 20.812 1 93.69 103 ASP A O 1
ATOM 833 N N . PHE A 1 104 ? 14.086 12.617 20.594 1 95.38 104 PHE A N 1
ATOM 834 C CA . PHE A 1 104 ? 13.234 13.703 20.109 1 95.38 104 PHE A CA 1
ATOM 835 C C . PHE A 1 104 ? 12.836 14.633 21.25 1 95.38 104 PHE A C 1
ATOM 837 O O . PHE A 1 104 ? 12.477 15.789 21.016 1 95.38 104 PHE A O 1
ATOM 844 N N . CYS A 1 105 ? 12.867 14.133 22.453 1 96.19 105 CYS A N 1
ATOM 845 C CA . CYS A 1 105 ? 12.688 15.031 23.594 1 96.19 105 CYS A CA 1
ATOM 846 C C . CYS A 1 105 ? 13.906 15.938 23.766 1 96.19 105 CYS A C 1
ATOM 848 O O . CYS A 1 105 ? 13.773 17.078 24.234 1 96.19 105 CYS A O 1
ATOM 850 N N . SER A 1 106 ? 15.078 15.438 23.406 1 96.31 106 SER A N 1
ATOM 851 C CA . SER A 1 106 ? 16.312 16.203 23.438 1 96.31 106 SER A CA 1
ATOM 852 C C . SER A 1 106 ? 16.688 16.719 22.047 1 96.31 106 SER A C 1
ATOM 854 O O . SER A 1 106 ? 17.828 16.578 21.609 1 96.31 106 SER A O 1
ATOM 856 N N . TRP A 1 107 ? 15.711 17.219 21.375 1 95.56 107 TRP A N 1
ATOM 857 C CA . TRP A 1 107 ? 15.812 17.516 19.953 1 95.56 107 TRP A CA 1
ATOM 858 C C . TRP A 1 107 ? 16.938 18.516 19.672 1 95.56 107 TRP A C 1
ATOM 860 O O . TRP A 1 107 ? 17.531 18.516 18.594 1 95.56 107 TRP A O 1
ATOM 870 N N . ARG A 1 108 ? 17.297 19.438 20.578 1 95.19 108 ARG A N 1
ATOM 871 C CA . ARG A 1 108 ? 18.359 20.422 20.344 1 95.19 108 ARG A CA 1
ATOM 872 C C . ARG A 1 108 ? 19.703 19.734 20.156 1 95.19 108 ARG A C 1
ATOM 874 O O . ARG A 1 108 ? 20.547 20.219 19.391 1 95.19 108 ARG A O 1
ATOM 881 N N . LEU A 1 109 ? 19.859 18.562 20.781 1 94.06 109 LEU A N 1
ATOM 882 C CA . LEU A 1 109 ? 21.156 17.891 20.797 1 94.06 109 LEU A CA 1
ATOM 883 C C . LEU A 1 109 ? 21.125 16.656 19.891 1 94.06 109 LEU A C 1
ATOM 885 O O . LEU A 1 109 ? 22.156 16.281 19.312 1 94.06 109 LEU A O 1
ATOM 889 N N . LEU A 1 110 ? 19.969 16.062 19.781 1 95.38 110 LEU A N 1
ATOM 890 C CA . LEU A 1 110 ? 19.984 14.703 19.234 1 95.38 110 LEU A CA 1
ATOM 891 C C . LEU A 1 110 ? 19.141 14.633 17.969 1 95.38 110 LEU A C 1
ATOM 893 O O . LEU A 1 110 ? 18.594 13.57 17.641 1 95.38 110 LEU A O 1
ATOM 897 N N . THR A 1 111 ? 18.906 15.656 17.359 1 95.31 111 THR A N 1
ATOM 898 C CA . THR A 1 111 ? 18.344 15.688 16.016 1 95.31 111 THR A CA 1
ATOM 899 C C . THR A 1 111 ? 19.156 16.609 15.109 1 95.31 111 THR A C 1
ATOM 901 O O . THR A 1 111 ? 19.875 17.484 15.586 1 95.31 111 THR A O 1
ATOM 904 N N . ALA A 1 112 ? 19.109 16.406 13.867 1 95.88 112 ALA A N 1
ATOM 905 C CA . ALA A 1 112 ? 19.812 17.219 12.883 1 95.88 112 ALA A CA 1
ATOM 906 C C . ALA A 1 112 ? 19 18.453 12.516 1 95.88 112 ALA A C 1
ATOM 908 O O . ALA A 1 112 ? 17.781 18.5 12.75 1 95.88 112 ALA A O 1
ATOM 909 N N . SER A 1 113 ? 19.641 19.469 12.039 1 95.56 113 SER A N 1
ATOM 910 C CA . SER A 1 113 ? 18.969 20.672 11.562 1 95.56 113 SER A CA 1
ATOM 911 C C . SER A 1 113 ? 19.141 20.844 10.062 1 95.56 113 SER A C 1
ATOM 913 O O . SER A 1 113 ? 20.062 20.281 9.461 1 95.56 113 SER A O 1
ATOM 915 N N . ASP A 1 114 ? 18.188 21.484 9.492 1 95.12 114 ASP A N 1
ATOM 916 C CA . ASP A 1 114 ? 18.234 21.703 8.047 1 95.12 114 ASP A CA 1
ATOM 917 C C . ASP A 1 114 ? 19.328 22.719 7.688 1 95.12 114 ASP A C 1
ATOM 919 O O . ASP A 1 114 ? 19.594 23.656 8.453 1 95.12 114 ASP A O 1
ATOM 923 N N . PRO A 1 115 ? 19.906 22.531 6.516 1 90 115 PRO A N 1
ATOM 924 C CA . PRO A 1 115 ? 20.875 23.531 6.082 1 90 115 PRO A CA 1
ATOM 925 C C . PRO A 1 115 ? 20.219 24.891 5.793 1 90 115 PRO A C 1
ATOM 927 O O . PRO A 1 115 ? 19.094 24.953 5.293 1 90 115 PRO A O 1
ATOM 930 N N . GLY A 1 116 ? 20.938 25.875 6.043 1 91.25 116 GLY A N 1
ATOM 931 C CA . GLY A 1 116 ? 20.469 27.203 5.711 1 91.25 116 GLY A CA 1
ATOM 932 C C . GLY A 1 116 ? 19.641 27.844 6.816 1 91.25 116 GLY A C 1
ATOM 933 O O . GLY A 1 116 ? 20.156 28.609 7.621 1 91.25 116 GLY A O 1
ATOM 934 N N . PHE A 1 117 ? 18.375 27.266 7.023 1 93.69 117 PHE A N 1
ATOM 935 C CA . PHE A 1 117 ? 17.469 27.953 7.938 1 93.69 117 PHE A CA 1
ATOM 936 C C . PHE A 1 117 ? 17.453 27.281 9.305 1 93.69 117 PHE A C 1
ATOM 938 O O . PHE A 1 117 ? 16.891 27.812 10.258 1 93.69 117 PHE A O 1
ATOM 945 N N . GLY A 1 118 ? 18.094 26.156 9.414 1 95 118 GLY A N 1
ATOM 946 C CA . GLY A 1 118 ? 18.172 25.484 10.695 1 95 118 GLY A CA 1
ATOM 947 C C . GLY A 1 118 ? 16.859 24.844 11.125 1 95 118 GLY A C 1
ATOM 948 O O . GLY A 1 118 ? 16.406 23.875 10.516 1 95 118 GLY A O 1
ATOM 949 N N . ARG A 1 119 ? 16.203 25.531 12.219 1 96.69 119 ARG A N 1
ATOM 950 C CA . ARG A 1 119 ? 14.969 24.984 12.766 1 96.69 119 ARG A CA 1
ATOM 951 C C . ARG A 1 119 ? 13.867 26.047 12.781 1 96.69 119 ARG A C 1
ATOM 953 O O . ARG A 1 119 ? 14.148 27.234 12.859 1 96.69 119 ARG A O 1
ATOM 960 N N . ILE A 1 120 ? 12.688 25.578 12.578 1 96.56 120 ILE A N 1
ATOM 961 C CA . ILE A 1 120 ? 11.5 26.375 12.859 1 96.56 120 ILE A CA 1
ATOM 962 C C . ILE A 1 120 ? 10.922 25.969 14.219 1 96.56 120 ILE A C 1
ATOM 964 O O . ILE A 1 120 ? 10.617 24.797 14.445 1 96.56 120 ILE A O 1
ATOM 968 N N . GLU A 1 121 ? 10.797 26.906 15.125 1 96.75 121 GLU A N 1
ATOM 969 C CA . GLU A 1 121 ? 10.305 26.609 16.469 1 96.75 121 GLU A CA 1
ATOM 970 C C . GLU A 1 121 ? 9.031 27.375 16.766 1 96.75 121 GLU A C 1
ATOM 972 O O . GLU A 1 121 ? 9.008 28.609 16.672 1 96.75 121 GLU A O 1
ATOM 977 N N . LEU A 1 122 ? 7.996 26.734 16.984 1 96.19 122 LEU A N 1
ATOM 978 C CA . LEU A 1 122 ? 6.734 27.266 17.484 1 96.19 122 LEU A CA 1
ATOM 979 C C . LEU A 1 122 ? 6.488 26.797 18.922 1 96.19 122 LEU A C 1
ATOM 981 O O . LEU A 1 122 ? 7.254 26 19.453 1 96.19 122 LEU A O 1
ATOM 985 N N . PRO A 1 123 ? 5.48 27.312 19.641 1 96.19 123 PRO A N 1
ATOM 986 C CA . PRO A 1 123 ? 5.293 27.016 21.062 1 96.19 123 PRO A CA 1
ATOM 987 C C . PRO A 1 123 ? 5.207 25.516 21.328 1 96.19 123 PRO A C 1
ATOM 989 O O . PRO A 1 123 ? 5.777 25.031 22.312 1 96.19 123 PRO A O 1
ATOM 992 N N . HIS A 1 124 ? 4.582 24.734 20.359 1 97.81 124 HIS A N 1
ATOM 993 C CA . HIS A 1 124 ? 4.324 23.344 20.703 1 97.81 124 HIS A CA 1
ATOM 994 C C . HIS A 1 124 ? 4.953 22.406 19.672 1 97.81 124 HIS A C 1
ATOM 996 O O . HIS A 1 124 ? 4.785 21.188 19.766 1 97.81 124 HIS A O 1
ATOM 1002 N N . ALA A 1 125 ? 5.688 22.906 18.672 1 97.94 125 ALA A N 1
ATOM 1003 C CA . ALA A 1 125 ? 6.281 22.078 17.625 1 97.94 125 ALA A CA 1
ATOM 1004 C C . ALA A 1 125 ? 7.625 22.641 17.188 1 97.94 125 ALA A C 1
ATOM 1006 O O . ALA A 1 125 ? 7.867 23.844 17.281 1 97.94 125 ALA A O 1
ATOM 1007 N N . VAL A 1 126 ? 8.477 21.797 16.75 1 98.31 126 VAL A N 1
ATOM 1008 C CA . VAL A 1 126 ? 9.797 22.188 16.266 1 98.31 126 VAL A CA 1
ATOM 1009 C C . VAL A 1 126 ? 10.211 21.297 15.109 1 98.31 126 VAL A C 1
ATOM 1011 O O . VAL A 1 126 ? 9.867 20.109 15.078 1 98.31 126 VAL A O 1
ATOM 1014 N N . THR A 1 127 ? 10.922 21.859 14.156 1 98.19 127 THR A N 1
ATOM 1015 C CA . THR A 1 127 ? 11.352 21.078 13.008 1 98.19 127 THR A CA 1
ATOM 1016 C C . THR A 1 127 ? 12.812 20.656 13.148 1 98.19 127 THR A C 1
ATOM 1018 O O . THR A 1 127 ? 13.562 21.25 13.938 1 98.19 127 THR A O 1
ATOM 1021 N N . GLY A 1 128 ? 13.219 19.672 12.516 1 97.31 128 GLY A N 1
ATOM 1022 C CA . GLY A 1 128 ? 14.57 19.188 12.281 1 97.31 128 GLY A CA 1
ATOM 1023 C C . GLY A 1 128 ? 14.75 18.562 10.914 1 97.31 128 GLY A C 1
ATOM 1024 O O . GLY A 1 128 ? 13.812 18.516 10.117 1 97.31 128 GLY A O 1
ATOM 1025 N N . SER A 1 129 ? 15.953 18.25 10.664 1 96.06 129 SER A N 1
ATOM 1026 C CA . SER A 1 129 ? 16.25 17.531 9.422 1 96.06 129 SER A CA 1
ATOM 1027 C C . SER A 1 129 ? 16.297 16.031 9.648 1 96.06 129 SER A C 1
ATOM 1029 O O . SER A 1 129 ? 16.703 15.562 10.719 1 96.06 129 SER A O 1
ATOM 1031 N N . ASN A 1 130 ? 15.797 15.297 8.727 1 94.06 130 ASN A N 1
ATOM 1032 C CA . ASN A 1 130 ? 15.938 13.852 8.82 1 94.06 130 ASN A CA 1
ATOM 1033 C C . ASN A 1 130 ? 17.391 13.422 8.656 1 94.06 130 ASN A C 1
ATOM 1035 O O . ASN A 1 130 ? 18.078 13.883 7.75 1 94.06 130 ASN A O 1
ATOM 1039 N N . LEU A 1 131 ? 17.859 12.578 9.477 1 90.56 131 LEU A N 1
ATOM 1040 C CA . LEU A 1 131 ? 19.25 12.141 9.469 1 90.56 131 LEU A CA 1
ATOM 1041 C C . LEU A 1 131 ? 19.5 11.156 8.336 1 90.56 131 LEU A C 1
ATOM 1043 O O . LEU A 1 131 ? 20.578 11.18 7.715 1 90.56 131 LEU A O 1
ATOM 1047 N N . PHE A 1 132 ? 18.594 10.258 8.07 1 87.62 132 PHE A N 1
ATOM 1048 C CA . PHE A 1 132 ? 18.672 9.281 6.992 1 87.62 132 PHE A CA 1
ATOM 1049 C C . PHE A 1 132 ? 17.578 9.516 5.965 1 87.62 132 PHE A C 1
ATOM 1051 O O . PHE A 1 132 ? 16.5 8.922 6.055 1 87.62 132 PHE A O 1
ATOM 1058 N N . LYS A 1 133 ? 17.922 10.18 4.973 1 92.19 133 LYS A N 1
ATOM 1059 C CA . LYS A 1 133 ? 16.922 10.742 4.055 1 92.19 133 LYS A CA 1
ATOM 1060 C C . LYS A 1 133 ? 16.5 9.727 3.004 1 92.19 133 LYS A C 1
ATOM 1062 O O . LYS A 1 133 ? 17.312 8.883 2.588 1 92.19 133 LYS A O 1
ATOM 1067 N N . TYR A 1 134 ? 15.258 9.75 2.686 1 91.25 134 TYR A N 1
ATOM 1068 C CA . TYR A 1 134 ? 14.742 9 1.548 1 91.25 134 TYR A CA 1
ATOM 1069 C C . TYR A 1 134 ? 13.93 9.898 0.623 1 91.25 134 TYR A C 1
ATOM 1071 O O . TYR A 1 134 ? 12.867 9.508 0.139 1 91.25 134 TYR A O 1
ATOM 1079 N N . ALA A 1 135 ? 14.281 11.07 0.555 1 92.69 135 ALA A N 1
ATOM 1080 C CA . ALA A 1 135 ? 13.773 12.094 -0.353 1 92.69 135 ALA A CA 1
ATOM 1081 C C . ALA A 1 135 ? 14.836 13.133 -0.659 1 92.69 135 ALA A C 1
ATOM 1083 O O . ALA A 1 135 ? 15.734 13.375 0.154 1 92.69 135 ALA A O 1
ATOM 1084 N N . GLU A 1 136 ? 14.805 13.688 -1.793 1 90.06 136 GLU A N 1
ATOM 1085 C CA . GLU A 1 136 ? 15.695 14.781 -2.184 1 90.06 136 GLU A CA 1
ATOM 1086 C C . GLU A 1 136 ? 14.922 15.906 -2.855 1 90.06 136 GLU A C 1
ATOM 1088 O O . GLU A 1 136 ? 13.891 15.672 -3.494 1 90.06 136 GLU A O 1
ATOM 1093 N N . PRO A 1 137 ? 15.32 17.094 -2.576 1 92 137 PRO A N 1
ATOM 1094 C CA . PRO A 1 137 ? 16.531 17.516 -1.875 1 92 137 PRO A CA 1
ATOM 1095 C C . PRO A 1 137 ? 16.312 17.75 -0.384 1 92 137 PRO A C 1
ATOM 1097 O O . PRO A 1 137 ? 17.266 17.875 0.381 1 92 137 PRO A O 1
ATOM 1100 N N . SER A 1 138 ? 15.062 17.859 -0.028 1 94.5 138 SER A N 1
ATOM 1101 C CA . SER A 1 138 ? 14.805 18.234 1.361 1 94.5 138 SER A CA 1
ATOM 1102 C C . SER A 1 138 ? 13.906 17.203 2.045 1 94.5 138 SER A C 1
ATOM 1104 O O . SER A 1 138 ? 12.875 16.812 1.493 1 94.5 138 SER A O 1
ATOM 1106 N N . HIS A 1 139 ? 14.289 16.781 3.152 1 96.75 139 HIS A N 1
ATOM 1107 C CA . HIS A 1 139 ? 13.57 15.844 3.994 1 96.75 139 HIS A CA 1
ATOM 1108 C C . HIS A 1 139 ? 13.75 16.172 5.473 1 96.75 139 HIS A C 1
ATOM 1110 O O . HIS A 1 139 ? 14.867 16.109 5.992 1 96.75 139 HIS A O 1
ATOM 1116 N N . GLY A 1 140 ? 12.633 16.531 6.09 1 97.69 140 GLY A N 1
ATOM 1117 C CA . GLY A 1 140 ? 12.711 16.953 7.477 1 97.69 140 GLY A CA 1
ATOM 1118 C C . GLY A 1 140 ? 11.758 16.203 8.391 1 97.69 140 GLY A C 1
ATOM 1119 O O . GLY A 1 140 ? 11.07 15.281 7.953 1 97.69 140 GLY A O 1
ATOM 1120 N N . VAL A 1 141 ? 11.852 16.516 9.703 1 98.06 141 VAL A N 1
ATOM 1121 C CA . VAL A 1 141 ? 10.938 16.016 10.727 1 98.06 141 VAL A CA 1
ATOM 1122 C C . VAL A 1 141 ? 10.289 17.188 11.461 1 98.06 141 VAL A C 1
ATOM 1124 O O . VAL A 1 141 ? 10.875 18.266 11.555 1 98.06 141 VAL A O 1
ATOM 1127 N N . VAL A 1 142 ? 9.109 17.016 11.836 1 98.56 142 VAL A N 1
ATOM 1128 C CA . VAL A 1 142 ? 8.383 17.969 12.664 1 98.56 142 VAL A CA 1
ATOM 1129 C C . VAL A 1 142 ? 7.926 17.281 13.953 1 98.56 142 VAL A C 1
ATOM 1131 O O . VAL A 1 142 ? 7.152 16.328 13.922 1 98.56 142 VAL A O 1
ATOM 1134 N N . LEU A 1 143 ? 8.344 17.781 15.094 1 98.19 143 LEU A N 1
ATOM 1135 C CA . LEU A 1 143 ? 8.156 17.141 16.391 1 98.19 143 LEU A CA 1
ATOM 1136 C C . LEU A 1 143 ? 7.18 17.938 17.25 1 98.19 143 LEU A C 1
ATOM 1138 O O . LEU A 1 143 ? 7.223 19.172 17.266 1 98.19 143 LEU A O 1
ATOM 1142 N N . PHE A 1 144 ? 6.293 17.188 17.891 1 98.19 144 PHE A N 1
ATOM 1143 C CA . PHE A 1 144 ? 5.707 17.812 19.078 1 98.19 144 PHE A CA 1
ATOM 1144 C C . PHE A 1 144 ? 6.77 18.062 20.141 1 98.19 144 PHE A C 1
ATOM 1146 O O . PHE A 1 144 ? 7.691 17.25 20.297 1 98.19 144 PHE A O 1
ATOM 1153 N N . LYS A 1 145 ? 6.594 19.094 20.906 1 97 145 LYS A N 1
ATOM 1154 C CA . LYS A 1 145 ? 7.559 19.359 21.969 1 97 145 LYS A CA 1
ATOM 1155 C C . LYS A 1 145 ? 7.289 18.469 23.172 1 97 145 LYS A C 1
ATOM 1157 O O . LYS A 1 145 ? 8.148 18.328 24.047 1 97 145 LYS A O 1
ATOM 1162 N N . HIS A 1 146 ? 6.094 17.906 23.234 1 96.31 146 HIS A N 1
ATOM 1163 C CA . HIS A 1 146 ? 5.812 16.922 24.266 1 96.31 146 HIS A CA 1
ATOM 1164 C C . HIS A 1 146 ? 6.086 15.508 23.766 1 96.31 146 HIS A C 1
ATOM 1166 O O . HIS A 1 146 ? 6.184 15.281 22.562 1 96.31 146 HIS A O 1
ATOM 1172 N N . HIS A 1 147 ? 6.109 14.492 24.609 1 95.75 147 HIS A N 1
ATOM 1173 C CA . HIS A 1 147 ? 6.605 13.148 24.328 1 95.75 147 HIS A CA 1
ATOM 1174 C C . HIS A 1 147 ? 5.488 12.25 23.812 1 95.75 147 HIS A C 1
ATOM 1176 O O . HIS A 1 147 ? 5.703 11.445 22.906 1 95.75 147 HIS A O 1
ATOM 1182 N N . GLN A 1 148 ? 4.293 12.391 24.297 1 94.56 148 GLN A N 1
ATOM 1183 C CA . GLN A 1 148 ? 3.201 11.445 24.094 1 94.56 148 GLN A CA 1
ATOM 1184 C C . GLN A 1 148 ? 2.629 11.562 22.688 1 94.56 148 GLN A C 1
ATOM 1186 O O . GLN A 1 148 ? 2.119 12.617 22.297 1 94.56 148 GLN A O 1
ATOM 1191 N N . PRO A 1 149 ? 2.621 10.484 21.938 1 95.56 149 PRO A N 1
ATOM 1192 C CA . PRO A 1 149 ? 2.26 10.562 20.516 1 95.56 149 PRO A CA 1
ATOM 1193 C C . PRO A 1 149 ? 0.751 10.672 20.297 1 95.56 149 PRO A C 1
ATOM 1195 O O . PRO A 1 149 ? 0.308 11.188 19.266 1 95.56 149 PRO A O 1
ATOM 1198 N N . LEU A 1 150 ? -0.09 10.227 21.219 1 96.12 150 LEU A N 1
ATOM 1199 C CA . LEU A 1 150 ? -1.528 10.156 20.984 1 96.12 150 LEU A CA 1
ATOM 1200 C C . LEU A 1 150 ? -2.26 11.258 21.75 1 96.12 150 LEU A C 1
ATOM 1202 O O . LEU A 1 150 ? -3.48 11.391 21.641 1 96.12 150 LEU A O 1
ATOM 1206 N N . GLN A 1 151 ? -1.503 12.039 22.516 1 95.19 151 GLN A N 1
ATOM 1207 C CA . GLN A 1 151 ? -2.098 13.102 23.328 1 95.19 151 GLN A CA 1
ATOM 1208 C C . GLN A 1 151 ? -1.682 14.477 22.812 1 95.19 151 GLN A C 1
ATOM 1210 O O . GLN A 1 151 ? -0.541 14.906 23.016 1 95.19 151 GLN A O 1
ATOM 1215 N N . PHE A 1 152 ? -2.564 15.125 22.156 1 97.19 152 PHE A N 1
ATOM 1216 C CA . PHE A 1 152 ? -2.299 16.469 21.672 1 97.19 152 PHE A CA 1
ATOM 1217 C C . PHE A 1 152 ? -3.592 17.281 21.578 1 97.19 152 PHE A C 1
ATOM 1219 O O . PHE A 1 152 ? -4.641 16.719 21.219 1 97.19 152 PHE A O 1
ATOM 1226 N N . SER A 1 153 ? -3.535 18.516 21.906 1 96.75 153 SER A N 1
ATOM 1227 C CA . SER A 1 153 ? -4.648 19.453 21.766 1 96.75 153 SER A CA 1
ATOM 1228 C C . SER A 1 153 ? -4.742 20 20.344 1 96.75 153 SER A C 1
ATOM 1230 O O . SER A 1 153 ? -3.857 19.75 19.516 1 96.75 153 SER A O 1
ATOM 1232 N N . GLN A 1 154 ? -5.844 20.672 20.078 1 96.12 154 GLN A N 1
ATOM 1233 C CA . GLN A 1 154 ? -6.012 21.344 18.781 1 96.12 154 GLN A CA 1
ATOM 1234 C C . GLN A 1 154 ? -4.891 22.344 18.531 1 96.12 154 GLN A C 1
ATOM 1236 O O . GLN A 1 154 ? -4.367 22.422 17.422 1 96.12 154 GLN A O 1
ATOM 1241 N N . GLU A 1 155 ? -4.531 23.109 19.531 1 95.56 155 GLU A N 1
ATOM 1242 C CA . GLU A 1 155 ? -3.465 24.094 19.422 1 95.56 155 GLU A CA 1
ATOM 1243 C C . GLU A 1 155 ? -2.133 23.438 19.078 1 95.56 155 GLU A C 1
ATOM 1245 O O . GLU A 1 155 ? -1.383 23.938 18.234 1 95.56 155 GLU A O 1
ATOM 1250 N N . GLN A 1 156 ? -1.825 22.328 19.719 1 97.19 156 GLN A N 1
ATOM 1251 C CA . GLN A 1 156 ? -0.583 21.594 19.484 1 97.19 156 GLN A CA 1
ATOM 1252 C C . GLN A 1 156 ? -0.524 21.062 18.062 1 97.19 156 GLN A C 1
ATOM 1254 O O . GLN A 1 156 ? 0.514 21.156 17.406 1 97.19 156 GLN A O 1
ATOM 1259 N N . LEU A 1 157 ? -1.666 20.484 17.562 1 98 157 LEU A N 1
ATOM 1260 C CA . LEU A 1 157 ? -1.705 20.016 16.188 1 98 157 LEU A CA 1
ATOM 1261 C C . LEU A 1 157 ? -1.55 21.172 15.211 1 98 157 LEU A C 1
ATOM 1263 O O . LEU A 1 157 ? -0.855 21.047 14.195 1 98 157 LEU A O 1
ATOM 1267 N N . SER A 1 158 ? -2.229 22.281 15.523 1 95.81 158 SER A N 1
ATOM 1268 C CA . SER A 1 158 ? -2.105 23.453 14.664 1 95.81 158 SER A CA 1
ATOM 1269 C C . SER A 1 158 ? -0.653 23.906 14.547 1 95.81 158 SER A C 1
ATOM 1271 O O . SER A 1 158 ? -0.19 24.234 13.453 1 95.81 158 SER A O 1
ATOM 1273 N N . ASP A 1 159 ? 0.061 23.938 15.648 1 96.75 159 ASP A N 1
ATOM 1274 C CA . ASP A 1 159 ? 1.473 24.297 15.625 1 96.75 159 ASP A CA 1
ATOM 1275 C C . ASP A 1 159 ? 2.283 23.328 14.766 1 96.75 159 ASP A C 1
ATOM 1277 O O . ASP A 1 159 ? 3.213 23.734 14.07 1 96.75 159 ASP A O 1
ATOM 1281 N N . LEU A 1 160 ? 1.983 22.047 14.891 1 98.06 160 LEU A N 1
ATOM 1282 C CA . LEU A 1 160 ? 2.676 21.062 14.078 1 98.06 160 LEU A CA 1
ATOM 1283 C C . LEU A 1 160 ? 2.465 21.328 12.594 1 98.06 160 LEU A C 1
ATOM 1285 O O . LEU A 1 160 ? 3.418 21.297 11.812 1 98.06 160 LEU A O 1
ATOM 1289 N N . LEU A 1 161 ? 1.24 21.609 12.203 1 97.38 161 LEU A N 1
ATOM 1290 C CA . LEU A 1 161 ? 0.902 21.859 10.805 1 97.38 161 LEU A CA 1
ATOM 1291 C C . LEU A 1 161 ? 1.491 23.188 10.328 1 97.38 161 LEU A C 1
ATOM 1293 O O . LEU A 1 161 ? 1.994 23.281 9.211 1 97.38 161 LEU A O 1
ATOM 1297 N N . ASP A 1 162 ? 1.427 24.172 11.203 1 94.88 162 ASP A N 1
ATOM 1298 C CA . ASP A 1 162 ? 2.004 25.469 10.859 1 94.88 162 ASP A CA 1
ATOM 1299 C C . ASP A 1 162 ? 3.52 25.375 10.703 1 94.88 162 ASP A C 1
ATOM 1301 O O . ASP A 1 162 ? 4.09 25.969 9.781 1 94.88 162 ASP A O 1
ATOM 1305 N N . ALA A 1 163 ? 4.184 24.688 11.641 1 96.88 163 ALA A N 1
ATOM 1306 C CA . ALA A 1 163 ? 5.625 24.469 11.516 1 96.88 163 ALA A CA 1
ATOM 1307 C C . ALA A 1 163 ? 5.961 23.75 10.211 1 96.88 163 ALA A C 1
ATOM 1309 O O . ALA A 1 163 ? 6.965 24.062 9.562 1 96.88 163 ALA A O 1
ATOM 1310 N N . SER A 1 164 ? 5.145 22.766 9.836 1 97.44 164 SER A N 1
ATOM 1311 C CA . SER A 1 164 ? 5.332 22.062 8.578 1 97.44 164 SER A CA 1
ATOM 1312 C C . SER A 1 164 ? 5.234 23.016 7.387 1 97.44 164 SER A C 1
ATOM 1314 O O . SER A 1 164 ? 6.047 22.938 6.461 1 97.44 164 SER A O 1
ATOM 1316 N N . TRP A 1 165 ? 4.258 23.859 7.434 1 95 165 TRP A N 1
ATOM 1317 C CA . TRP A 1 165 ? 4.07 24.812 6.352 1 95 165 TRP A CA 1
ATOM 1318 C C . TRP A 1 165 ? 5.273 25.734 6.227 1 95 165 TRP A C 1
ATOM 1320 O O . TRP A 1 165 ? 5.777 25.969 5.125 1 95 165 TRP A O 1
ATOM 1330 N N . LEU A 1 166 ? 5.688 26.266 7.359 1 94.75 166 LEU A N 1
ATOM 1331 C CA . LEU A 1 166 ? 6.848 27.141 7.371 1 94.75 166 LEU A CA 1
ATOM 1332 C C . LEU A 1 166 ? 8.086 26.422 6.863 1 94.75 166 LEU A C 1
ATOM 1334 O O . LEU A 1 166 ? 8.914 27.016 6.16 1 94.75 166 LEU A O 1
ATOM 1338 N N . TRP A 1 167 ? 8.227 25.172 7.238 1 96.75 167 TRP A N 1
ATOM 1339 C CA . TRP A 1 167 ? 9.344 24.359 6.773 1 96.75 167 TRP A CA 1
ATOM 1340 C C . TRP A 1 167 ? 9.328 24.234 5.254 1 96.75 167 TRP A C 1
ATOM 1342 O O . TRP A 1 167 ? 10.367 24.375 4.602 1 96.75 167 TRP A O 1
ATOM 1352 N N . PHE A 1 168 ? 8.172 23.984 4.668 1 97 168 PHE A N 1
ATOM 1353 C CA . PHE A 1 168 ? 8.039 23.875 3.223 1 97 168 PHE A CA 1
ATOM 1354 C C . PHE A 1 168 ? 8.445 25.172 2.541 1 97 168 PHE A C 1
ATOM 1356 O O . PHE A 1 168 ? 9.141 25.156 1.521 1 97 168 PHE A O 1
ATOM 1363 N N . GLN A 1 169 ? 8.047 26.266 3.113 1 94.12 169 GLN A N 1
ATOM 1364 C CA . GLN A 1 169 ? 8.383 27.562 2.551 1 94.12 169 GLN A CA 1
ATOM 1365 C C . GLN A 1 169 ? 9.891 27.812 2.584 1 94.12 169 GLN A C 1
ATOM 1367 O O . GLN A 1 169 ? 10.484 28.203 1.577 1 94.12 169 GLN A O 1
ATOM 1372 N N . ALA A 1 170 ? 10.461 27.578 3.746 1 95.19 170 ALA A N 1
ATOM 1373 C CA . ALA A 1 170 ? 11.898 27.797 3.912 1 95.19 170 ALA A CA 1
ATOM 1374 C C . ALA A 1 170 ? 12.695 26.891 2.99 1 95.19 170 ALA A C 1
ATOM 1376 O O . ALA A 1 170 ? 13.68 27.312 2.381 1 95.19 170 ALA A O 1
ATOM 1377 N N . SER A 1 171 ? 12.258 25.625 2.904 1 95.88 171 SER A N 1
ATOM 1378 C CA . SER A 1 171 ? 12.945 24.656 2.061 1 95.88 171 SER A CA 1
ATOM 1379 C C . SER A 1 171 ? 12.828 25.031 0.584 1 95.88 171 SER A C 1
ATOM 1381 O O . SER A 1 171 ? 13.789 24.875 -0.174 1 95.88 171 SER A O 1
ATOM 1383 N N . HIS A 1 172 ? 11.695 25.484 0.195 1 95.69 172 HIS A N 1
ATOM 1384 C CA . HIS A 1 172 ? 11.477 25.875 -1.193 1 95.69 172 HIS A CA 1
ATOM 1385 C C . HIS A 1 172 ? 12.328 27.094 -1.563 1 95.69 172 HIS A C 1
ATOM 1387 O O . HIS A 1 172 ? 12.789 27.203 -2.701 1 95.69 172 HIS A O 1
ATOM 1393 N N . GLN A 1 173 ? 12.43 28 -0.64 1 94.38 173 GLN A N 1
ATOM 1394 C CA . GLN A 1 173 ? 13.281 29.172 -0.872 1 94.38 173 GLN A CA 1
ATOM 1395 C C . GLN A 1 173 ? 14.734 28.75 -1.103 1 94.38 173 GLN A C 1
ATOM 1397 O O . GLN A 1 173 ? 15.422 29.328 -1.946 1 94.38 173 GLN A O 1
ATOM 1402 N N . LEU A 1 174 ? 15.156 27.766 -0.382 1 93 174 LEU A N 1
ATOM 1403 C CA . LEU A 1 174 ? 16.516 27.266 -0.5 1 93 174 LEU A CA 1
ATOM 1404 C C . LEU A 1 174 ? 16.688 26.422 -1.763 1 93 174 LEU A C 1
ATOM 1406 O O . LEU A 1 174 ? 17.766 26.406 -2.355 1 93 174 LEU A O 1
ATOM 1410 N N . GLN A 1 175 ? 15.648 25.672 -2.105 1 93.56 175 GLN A N 1
ATOM 1411 C CA . GLN A 1 175 ? 15.656 24.781 -3.258 1 93.56 175 GLN A CA 1
ATOM 1412 C C . GLN A 1 175 ? 14.477 25.062 -4.18 1 93.56 175 GLN A C 1
ATOM 1414 O O . GLN A 1 175 ? 13.531 24.266 -4.25 1 93.56 175 GLN A O 1
ATOM 1419 N N . PRO A 1 176 ? 14.578 26.016 -5.02 1 93.88 176 PRO A N 1
ATOM 1420 C CA . PRO A 1 176 ? 13.422 26.469 -5.793 1 93.88 176 PRO A CA 1
ATOM 1421 C C . PRO A 1 176 ? 12.961 25.438 -6.824 1 93.88 176 PRO A C 1
ATOM 1423 O O . PRO A 1 176 ? 11.812 25.469 -7.262 1 93.88 176 PRO A O 1
ATOM 1426 N N . ALA A 1 177 ? 13.852 24.531 -7.191 1 93.19 177 ALA A N 1
ATOM 1427 C CA . ALA A 1 177 ? 13.484 23.531 -8.18 1 93.19 177 ALA A CA 1
ATOM 1428 C C . ALA A 1 177 ? 12.555 22.484 -7.57 1 93.19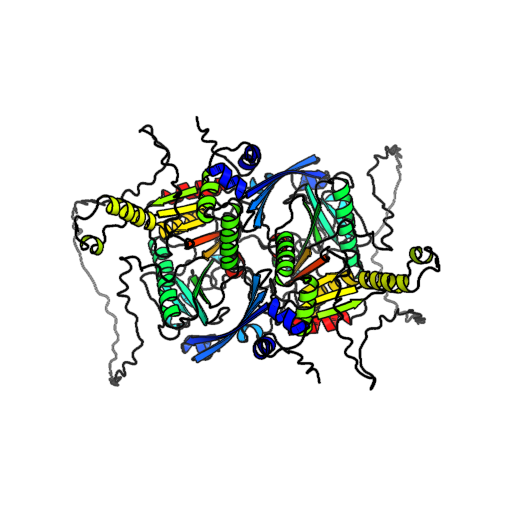 177 ALA A C 1
ATOM 1430 O O . ALA A 1 177 ? 11.844 21.781 -8.297 1 93.19 177 ALA A O 1
ATOM 1431 N N . ALA A 1 178 ? 12.633 22.344 -6.273 1 94.31 178 ALA A N 1
ATOM 1432 C CA . ALA A 1 178 ? 11.758 21.406 -5.57 1 94.31 178 ALA A CA 1
ATOM 1433 C C . ALA A 1 178 ? 10.406 22.031 -5.254 1 94.31 178 ALA A C 1
ATOM 1435 O O . ALA A 1 178 ? 10.344 23.062 -4.574 1 94.31 178 ALA A O 1
ATOM 1436 N N . GLY A 1 179 ? 9.375 21.453 -5.789 1 95.12 179 GLY A N 1
ATOM 1437 C CA . GLY A 1 179 ? 8.07 22.062 -5.613 1 95.12 179 GLY A CA 1
ATOM 1438 C C . GLY A 1 179 ? 6.98 21.062 -5.285 1 95.12 179 GLY A C 1
ATOM 1439 O O . GLY A 1 179 ? 5.793 21.344 -5.461 1 95.12 179 GLY A O 1
ATOM 1440 N N . GLN A 1 180 ? 7.344 19.875 -4.871 1 96.38 180 GLN A N 1
ATOM 1441 C CA . GLN A 1 180 ? 6.355 18.828 -4.586 1 96.38 180 GLN A CA 1
ATOM 1442 C C . GLN A 1 180 ? 6.344 18.484 -3.102 1 96.38 180 GLN A C 1
ATOM 1444 O O . GLN A 1 180 ? 7.031 17.547 -2.674 1 96.38 180 GLN A O 1
ATOM 1449 N N . PRO A 1 181 ? 5.551 19.188 -2.309 1 97.88 181 PRO A N 1
ATOM 1450 C CA . PRO A 1 181 ? 5.504 18.938 -0.866 1 97.88 181 PRO A CA 1
ATOM 1451 C C . PRO A 1 181 ? 4.652 17.719 -0.502 1 97.88 181 PRO A C 1
ATOM 1453 O O . PRO A 1 181 ? 3.629 17.469 -1.141 1 97.88 181 PRO A O 1
ATOM 1456 N N . PHE A 1 182 ? 5.074 17.016 0.452 1 98.56 182 PHE A N 1
ATOM 1457 C CA . PHE A 1 182 ? 4.336 15.906 1.04 1 98.56 182 PHE A CA 1
ATOM 1458 C C . PHE A 1 182 ? 4.578 15.828 2.543 1 98.56 182 PHE A C 1
ATOM 1460 O O . PHE A 1 182 ? 5.727 15.805 2.99 1 98.56 182 PHE A O 1
ATOM 1467 N N . LEU A 1 183 ? 3.486 15.883 3.355 1 98.81 183 LEU A N 1
ATOM 1468 C CA . LEU A 1 183 ? 3.549 15.695 4.801 1 98.81 183 LEU A CA 1
ATOM 1469 C C . LEU A 1 183 ? 3.086 14.297 5.188 1 98.81 183 LEU A C 1
ATOM 1471 O O . LEU A 1 183 ? 2.016 13.852 4.766 1 98.81 183 LEU A O 1
ATOM 1475 N N . LEU A 1 184 ? 3.902 13.547 5.941 1 98.62 184 LEU A N 1
ATOM 1476 C CA . LEU A 1 184 ? 3.541 12.195 6.348 1 98.62 184 LEU A CA 1
ATOM 1477 C C . LEU A 1 184 ? 3.766 11.992 7.844 1 98.62 184 LEU A C 1
ATOM 1479 O O . LEU A 1 184 ? 4.715 12.539 8.406 1 98.62 184 LEU A O 1
ATOM 1483 N N . TRP A 1 185 ? 2.865 11.312 8.438 1 98.75 185 TRP A N 1
ATOM 1484 C CA . TRP A 1 185 ? 2.848 11.078 9.875 1 98.75 185 TRP A CA 1
ATOM 1485 C C . TRP A 1 185 ? 2.588 9.609 10.188 1 98.75 185 TRP A C 1
ATOM 1487 O O . TRP A 1 185 ? 1.536 9.07 9.836 1 98.75 185 TRP A O 1
ATOM 1497 N N . ASN A 1 186 ? 3.602 8.945 10.781 1 98.06 186 ASN A N 1
ATOM 1498 C CA . ASN A 1 186 ? 3.488 7.598 11.32 1 98.06 186 ASN A CA 1
ATOM 1499 C C . ASN A 1 186 ? 3.322 7.613 12.836 1 98.06 186 ASN A C 1
ATOM 1501 O O . ASN A 1 186 ? 4.184 8.125 13.555 1 98.06 186 ASN A O 1
ATOM 1505 N N . CYS A 1 187 ? 2.281 7.055 13.281 1 97.44 187 CYS A N 1
ATOM 1506 C CA . CYS A 1 187 ? 2.082 7.016 14.727 1 97.44 187 CYS A CA 1
ATOM 1507 C C . CYS A 1 187 ? 2.262 5.598 15.258 1 97.44 187 CYS A C 1
ATOM 1509 O O . CYS A 1 187 ? 1.399 4.742 15.062 1 97.44 187 CYS A O 1
ATOM 1511 N N . LEU A 1 188 ? 3.404 5.375 15.977 1 94 188 LEU A N 1
ATOM 1512 C CA . LEU A 1 188 ? 3.754 4.125 16.641 1 94 188 LEU A CA 1
ATOM 1513 C C . LEU A 1 188 ? 4.215 3.084 15.625 1 94 188 LEU A C 1
ATOM 1515 O O . LEU A 1 188 ? 4.102 3.295 14.422 1 94 188 LEU A O 1
ATOM 1519 N N . PRO A 1 189 ? 4.727 1.977 16.031 1 91.19 189 PRO A N 1
ATOM 1520 C CA . PRO A 1 189 ? 5.488 1.066 15.164 1 91.19 189 PRO A CA 1
ATOM 1521 C C . PRO A 1 189 ? 4.617 0.375 14.117 1 91.19 189 PRO A C 1
ATOM 1523 O O . PRO A 1 189 ? 5.055 0.159 12.984 1 91.19 189 PRO A O 1
ATOM 1526 N N . ARG A 1 190 ? 3.414 0.06 14.359 1 92.75 190 ARG A N 1
ATOM 1527 C CA . ARG A 1 190 ? 2.559 -0.617 13.383 1 92.75 190 ARG A CA 1
ATOM 1528 C C . ARG A 1 190 ? 2.287 0.275 12.18 1 92.75 190 ARG A C 1
ATOM 1530 O O . ARG A 1 190 ? 1.938 -0.217 11.102 1 92.75 190 ARG A O 1
ATOM 1537 N N . ALA A 1 191 ? 2.438 1.544 12.438 1 95.94 191 ALA A N 1
ATOM 1538 C CA . ALA A 1 191 ? 2.24 2.5 11.352 1 95.94 191 ALA A CA 1
ATOM 1539 C C . ALA A 1 191 ? 3.572 2.879 10.703 1 95.94 191 ALA A C 1
ATOM 1541 O O . ALA A 1 191 ? 3.615 3.725 9.812 1 95.94 191 ALA A O 1
ATOM 1542 N N . GLY A 1 192 ? 4.621 2.342 11.203 1 94.38 192 GLY A N 1
ATOM 1543 C CA . GLY A 1 192 ? 5.906 2.561 10.555 1 94.38 192 GLY A CA 1
ATOM 1544 C C . GLY A 1 192 ? 6.797 3.527 11.312 1 94.38 192 GLY A C 1
ATOM 1545 O O . GLY A 1 192 ? 7.852 3.93 10.812 1 94.38 192 GLY A O 1
ATOM 1546 N N . ALA A 1 193 ? 6.422 3.898 12.531 1 93.5 193 ALA A N 1
ATOM 1547 C CA . ALA A 1 193 ? 7.246 4.816 13.312 1 93.5 193 ALA A CA 1
ATOM 1548 C C . ALA A 1 193 ? 8.398 4.074 13.992 1 93.5 193 ALA A C 1
ATOM 1550 O O . ALA A 1 193 ? 8.195 3.016 14.586 1 93.5 193 ALA A O 1
ATOM 1551 N N . SER A 1 194 ? 9.547 4.656 13.93 1 88 194 SER A N 1
ATOM 1552 C CA . SER A 1 194 ? 10.711 4.082 14.594 1 88 194 SER A CA 1
ATOM 1553 C C . SER A 1 194 ? 10.891 4.656 15.992 1 88 194 SER A C 1
ATOM 1555 O O . SER A 1 194 ? 11.609 4.082 16.812 1 88 194 SER A O 1
ATOM 1557 N N . GLN A 1 195 ? 10.32 5.785 16.219 1 90.56 195 GLN A N 1
ATOM 1558 C CA . GLN A 1 195 ? 10.391 6.469 17.5 1 90.56 195 GLN A CA 1
ATOM 1559 C C . GLN A 1 195 ? 9 6.609 18.125 1 90.56 195 GLN A C 1
ATOM 1561 O O . GLN A 1 195 ? 8.023 6.859 17.422 1 90.56 195 GLN A O 1
ATOM 1566 N N . TYR A 1 196 ? 8.906 6.473 19.438 1 92.56 196 TYR A N 1
ATOM 1567 C CA . TYR A 1 196 ? 7.645 6.582 20.156 1 92.56 196 TYR A CA 1
ATOM 1568 C C . TYR A 1 196 ? 7.133 8.016 20.156 1 92.56 196 TYR A C 1
ATOM 1570 O O . TYR A 1 196 ? 5.934 8.258 20.016 1 92.56 196 TYR A O 1
ATOM 1578 N N . HIS A 1 197 ? 8.062 8.961 20.219 1 95.88 197 HIS A N 1
ATOM 1579 C CA . HIS A 1 197 ? 7.75 10.383 20.328 1 95.88 197 HIS A CA 1
ATOM 1580 C C . HIS A 1 197 ? 6.883 10.836 19.156 1 95.88 197 HIS A C 1
ATOM 1582 O O . HIS A 1 197 ? 7.133 10.461 18 1 95.88 197 HIS A O 1
ATOM 1588 N N . GLY A 1 198 ? 5.801 11.578 19.469 1 96.38 198 GLY A N 1
ATOM 1589 C CA . GLY A 1 198 ? 4.938 12.078 18.406 1 96.38 198 GLY A CA 1
ATOM 1590 C C . GLY A 1 198 ? 5.656 12.984 17.422 1 96.38 198 GLY A C 1
ATOM 1591 O O . GLY A 1 198 ? 6.164 14.047 17.797 1 96.38 198 GLY A O 1
ATOM 1592 N N . HIS A 1 199 ? 5.742 12.586 16.156 1 97.75 199 HIS A N 1
ATOM 1593 C CA . HIS A 1 199 ? 6.438 13.367 15.141 1 97.75 199 HIS A CA 1
ATOM 1594 C C . HIS A 1 199 ? 5.887 13.078 13.75 1 97.75 199 HIS A C 1
ATOM 1596 O O . HIS A 1 199 ? 5.387 11.977 13.492 1 97.75 199 HIS A O 1
ATOM 1602 N N . ALA A 1 200 ? 5.902 14.016 12.891 1 98.5 200 ALA A N 1
ATOM 1603 C CA . ALA A 1 200 ? 5.621 13.898 11.461 1 98.5 200 ALA A CA 1
ATOM 1604 C C . ALA A 1 200 ? 6.887 14.125 10.633 1 98.5 200 ALA A C 1
ATOM 1606 O O . ALA A 1 200 ? 7.949 14.422 11.18 1 98.5 200 ALA A O 1
ATOM 1607 N N . GLN A 1 201 ? 6.816 13.812 9.406 1 98.44 201 GLN A N 1
ATOM 1608 C CA . GLN A 1 201 ? 7.887 14.086 8.453 1 98.44 201 GLN A CA 1
ATOM 1609 C C . GLN A 1 201 ? 7.395 14.984 7.32 1 98.44 201 GLN A C 1
ATOM 1611 O O . GLN A 1 201 ? 6.203 14.992 7 1 98.44 201 GLN A O 1
ATOM 1616 N N . VAL A 1 202 ? 8.312 15.695 6.77 1 98.31 202 VAL A N 1
ATOM 1617 C CA . VAL A 1 202 ? 8.039 16.578 5.641 1 98.31 202 VAL A CA 1
ATOM 1618 C C . VAL A 1 202 ? 9.07 16.344 4.539 1 98.31 202 VAL A C 1
ATOM 1620 O O . VAL A 1 202 ? 10.266 16.219 4.812 1 98.31 202 VAL A O 1
ATOM 1623 N N . MET A 1 203 ? 8.523 16.234 3.352 1 97.44 203 MET A N 1
ATOM 1624 C CA . MET A 1 203 ? 9.352 16.047 2.168 1 97.44 203 MET A CA 1
ATOM 1625 C C . MET A 1 203 ? 9.047 17.109 1.114 1 97.44 203 MET A C 1
ATOM 1627 O O . MET A 1 203 ? 7.879 17.391 0.836 1 97.44 203 MET A O 1
ATOM 1631 N N . LEU A 1 204 ? 10.062 17.688 0.624 1 97 204 LEU A N 1
ATOM 1632 C CA . LEU A 1 204 ? 9.969 18.562 -0.541 1 97 204 LEU A CA 1
ATOM 1633 C C . LEU A 1 204 ? 10.867 18.062 -1.667 1 97 204 LEU A C 1
ATOM 1635 O O . LEU A 1 204 ? 12.094 18.141 -1.564 1 97 204 LEU A O 1
ATOM 1639 N N . THR A 1 205 ? 10.195 17.578 -2.727 1 96.44 205 THR A N 1
ATOM 1640 C CA . THR A 1 205 ? 10.953 16.906 -3.783 1 96.44 205 THR A CA 1
ATOM 1641 C C . THR A 1 205 ? 10.68 17.562 -5.137 1 96.44 205 THR A C 1
ATOM 1643 O O . THR A 1 205 ? 9.773 18.391 -5.262 1 96.44 205 THR A O 1
ATOM 1646 N N . GLU A 1 206 ? 11.508 17.266 -6.125 1 92.94 206 GLU A N 1
ATOM 1647 C CA . GLU A 1 206 ? 11.281 17.719 -7.488 1 92.94 206 GLU A CA 1
ATOM 1648 C C . GLU A 1 206 ? 10.234 16.859 -8.195 1 92.94 206 GLU A C 1
ATOM 1650 O O . GLU A 1 206 ? 9.43 17.375 -8.977 1 92.94 206 GLU A O 1
ATOM 1655 N N . VAL A 1 207 ? 10.328 15.578 -7.84 1 93.31 207 VAL A N 1
ATOM 1656 C CA . VAL A 1 207 ? 9.352 14.641 -8.391 1 93.31 207 VAL A CA 1
ATOM 1657 C C . VAL A 1 207 ? 8.281 14.344 -7.34 1 93.31 207 VAL A C 1
ATOM 1659 O O . VAL A 1 207 ? 8.594 14.102 -6.172 1 93.31 207 VAL A O 1
ATOM 1662 N N . PRO A 1 208 ? 7.07 14.391 -7.77 1 96 208 PRO A N 1
ATOM 1663 C CA . PRO A 1 208 ? 6.008 14.125 -6.797 1 96 208 PRO A CA 1
ATOM 1664 C C . PRO A 1 208 ? 5.945 12.664 -6.371 1 96 208 PRO A C 1
ATOM 1666 O O . PRO A 1 208 ? 6.309 11.773 -7.152 1 96 208 PRO A O 1
ATOM 1669 N N . VAL A 1 209 ? 5.512 12.414 -5.16 1 97.5 209 VAL A N 1
ATOM 1670 C CA . VAL A 1 209 ? 5.16 11.047 -4.793 1 97.5 209 VAL A CA 1
ATOM 1671 C C . VAL A 1 209 ? 3.949 10.586 -5.605 1 97.5 209 VAL A C 1
ATOM 1673 O O . VAL A 1 209 ? 3.111 11.406 -5.992 1 97.5 209 VAL A O 1
ATOM 1676 N N . PRO A 1 210 ? 3.85 9.336 -5.84 1 97.81 210 PRO A N 1
ATOM 1677 C CA . PRO A 1 210 ? 2.799 8.812 -6.715 1 97.81 210 PRO A CA 1
ATOM 1678 C C . PRO A 1 210 ? 1.395 9.164 -6.23 1 97.81 210 PRO A C 1
ATOM 1680 O O . PRO A 1 210 ? 0.484 9.336 -7.043 1 97.81 210 PRO A O 1
ATOM 1683 N N . GLY A 1 211 ? 1.204 9.281 -4.938 1 97.69 211 GLY A N 1
ATOM 1684 C CA . GLY A 1 211 ? -0.106 9.648 -4.426 1 97.69 211 GLY A CA 1
ATOM 1685 C C . GLY A 1 211 ? -0.619 10.961 -4.996 1 97.69 211 GLY A C 1
ATOM 1686 O O . GLY A 1 211 ? -1.81 11.094 -5.285 1 97.69 211 GLY A O 1
ATOM 1687 N N . ILE A 1 212 ? 0.266 11.922 -5.18 1 97.38 212 ILE A N 1
ATOM 1688 C CA . ILE A 1 212 ? -0.084 13.219 -5.746 1 97.38 212 ILE A CA 1
ATOM 1689 C C . ILE A 1 212 ? -0.387 13.062 -7.234 1 97.38 212 ILE A C 1
ATOM 1691 O O . ILE A 1 212 ? -1.397 13.578 -7.727 1 97.38 212 ILE A O 1
ATOM 1695 N N . THR A 1 213 ? 0.433 12.32 -7.922 1 97.25 213 THR A N 1
ATOM 1696 C CA . THR A 1 213 ? 0.268 12.109 -9.359 1 97.25 213 THR A CA 1
ATOM 1697 C C . THR A 1 213 ? -1.047 11.391 -9.656 1 97.25 213 THR A C 1
ATOM 1699 O O . THR A 1 213 ? -1.744 11.734 -10.609 1 97.25 213 THR A O 1
ATOM 1702 N N . ARG A 1 214 ? -1.373 10.445 -8.852 1 97.06 214 ARG A N 1
ATOM 1703 C CA . ARG A 1 214 ? -2.613 9.695 -9.047 1 97.06 214 ARG A CA 1
ATOM 1704 C C . ARG A 1 214 ? -3.828 10.609 -8.898 1 97.06 214 ARG A C 1
ATOM 1706 O O . ARG A 1 214 ? -4.797 10.492 -9.648 1 97.06 214 ARG A O 1
ATOM 1713 N N . LEU A 1 215 ? -3.779 11.43 -7.902 1 97.06 215 LEU A N 1
ATOM 1714 C CA . LEU A 1 215 ? -4.883 12.367 -7.711 1 97.06 215 LEU A CA 1
ATOM 1715 C C . LEU A 1 215 ? -4.996 13.32 -8.891 1 97.06 215 LEU A C 1
ATOM 1717 O O . LEU A 1 215 ? -6.105 13.625 -9.352 1 97.06 215 LEU A O 1
ATOM 1721 N N . GLN A 1 216 ? -3.871 13.797 -9.375 1 95.69 216 GLN A N 1
ATOM 1722 C CA . GLN A 1 216 ? -3.859 14.688 -10.531 1 95.69 216 GLN A CA 1
ATOM 1723 C C . GLN A 1 216 ? -4.441 13.992 -11.766 1 95.69 216 GLN A C 1
ATOM 1725 O O . GLN A 1 216 ? -5.258 14.578 -12.477 1 95.69 216 GLN A O 1
ATOM 1730 N N . GLN A 1 217 ? -4.031 12.781 -11.938 1 96.5 217 GLN A N 1
ATOM 1731 C CA . GLN A 1 217 ? -4.52 12.016 -13.078 1 96.5 217 GLN A CA 1
ATOM 1732 C C . GLN A 1 217 ? -6.016 11.758 -12.961 1 96.5 217 GLN A C 1
ATOM 1734 O O . GLN A 1 217 ? -6.742 11.828 -13.953 1 96.5 217 GLN A O 1
ATOM 1739 N N . ALA A 1 218 ? -6.445 11.438 -11.789 1 96.62 218 ALA A N 1
ATOM 1740 C CA . ALA A 1 218 ? -7.871 11.211 -11.562 1 96.62 218 ALA A CA 1
ATOM 1741 C C . ALA A 1 218 ? -8.68 12.469 -11.867 1 96.62 218 ALA A C 1
ATOM 1743 O O . ALA A 1 218 ? -9.703 12.398 -12.555 1 96.62 218 ALA A O 1
ATOM 1744 N N . ALA A 1 219 ? -8.211 13.578 -11.367 1 95.31 219 ALA A N 1
ATOM 1745 C CA . ALA A 1 219 ? -8.906 14.844 -11.586 1 95.31 219 ALA A CA 1
ATOM 1746 C C . ALA A 1 219 ? -8.961 15.188 -13.07 1 95.31 219 ALA A C 1
ATOM 1748 O O . ALA A 1 219 ? -10 15.609 -13.586 1 95.31 219 ALA A O 1
ATOM 1749 N N . GLN A 1 220 ? -7.871 14.977 -13.773 1 95.44 220 GLN A N 1
ATOM 1750 C CA . GLN A 1 220 ? -7.801 15.281 -15.195 1 95.44 220 GLN A CA 1
ATOM 1751 C C . GLN A 1 220 ? -8.727 14.375 -16 1 95.44 220 GLN A C 1
ATOM 1753 O O . GLN A 1 220 ? -9.461 14.844 -16.875 1 95.44 220 GLN A O 1
ATOM 1758 N N . SER A 1 221 ? -8.672 13.102 -15.695 1 96.56 221 SER A N 1
ATOM 1759 C CA . SER A 1 221 ? -9.516 12.141 -16.406 1 96.56 221 SER A CA 1
ATOM 1760 C C . SER A 1 221 ? -11 12.43 -16.156 1 96.56 221 SER A C 1
ATOM 1762 O O . SER A 1 221 ? -11.812 12.336 -17.078 1 96.56 221 SER A O 1
ATOM 1764 N N . TYR A 1 222 ? -11.289 12.734 -14.961 1 96.06 222 TYR A N 1
ATOM 1765 C CA . TYR A 1 222 ? -12.672 13.031 -14.609 1 96.06 222 TYR A CA 1
ATOM 1766 C C . TYR A 1 222 ? -13.164 14.266 -15.352 1 96.06 222 TYR A C 1
ATOM 1768 O O . TYR A 1 222 ? -14.297 14.281 -15.852 1 96.06 222 TYR A O 1
ATOM 1776 N N . GLN A 1 223 ? -12.359 15.281 -15.383 1 94.38 223 GLN A N 1
ATOM 1777 C CA . GLN A 1 223 ? -12.695 16.5 -16.125 1 94.38 223 GLN A CA 1
ATOM 1778 C C . GLN A 1 223 ? -12.922 16.203 -17.594 1 94.38 223 GLN A C 1
ATOM 1780 O O . GLN A 1 223 ? -13.844 16.734 -18.219 1 94.38 223 GLN A O 1
ATOM 1785 N N . GLN A 1 224 ? -12.141 15.391 -18.141 1 95.88 224 GLN A N 1
ATOM 1786 C CA . GLN A 1 224 ? -12.258 15.023 -19.547 1 95.88 224 GLN A CA 1
ATOM 1787 C C . GLN A 1 224 ? -13.547 14.258 -19.797 1 95.88 224 GLN A C 1
ATOM 1789 O O . GLN A 1 224 ? -14.211 14.477 -20.812 1 95.88 224 GLN A O 1
ATOM 1794 N N . HIS A 1 225 ? -13.93 13.43 -18.859 1 97.06 225 HIS A N 1
ATOM 1795 C CA . HIS A 1 225 ? -15.078 12.547 -19.047 1 97.06 225 HIS A CA 1
ATOM 1796 C C . HIS A 1 225 ? -16.391 13.281 -18.781 1 97.06 225 HIS A C 1
ATOM 1798 O O . HIS A 1 225 ? -17.406 13.016 -19.422 1 97.06 225 HIS A O 1
ATOM 1804 N N . HIS A 1 226 ? -16.328 14.203 -17.766 1 95.81 226 HIS A N 1
ATOM 1805 C CA . HIS A 1 226 ? -17.609 14.703 -17.281 1 95.81 226 HIS A CA 1
ATOM 1806 C C . HIS A 1 226 ? -17.656 16.219 -17.312 1 95.81 226 HIS A C 1
ATOM 1808 O O . HIS A 1 226 ? -18.688 16.828 -16.984 1 95.81 226 HIS A O 1
ATOM 1814 N N . ALA A 1 227 ? -16.547 16.891 -17.625 1 93.44 227 ALA A N 1
ATOM 1815 C CA . ALA A 1 227 ? -16.453 18.344 -17.594 1 93.44 227 ALA A CA 1
ATOM 1816 C C . ALA A 1 227 ? -16.859 18.906 -16.234 1 93.44 227 ALA A C 1
ATOM 1818 O O . ALA A 1 227 ? -17.641 19.844 -16.141 1 93.44 227 ALA A O 1
ATOM 1819 N N . ALA A 1 228 ? -16.375 18.203 -15.234 1 92.75 228 ALA A N 1
ATOM 1820 C CA . ALA A 1 228 ? -16.672 18.578 -13.852 1 92.75 228 ALA A CA 1
ATOM 1821 C C . ALA A 1 228 ? -15.445 18.438 -12.969 1 92.75 228 ALA A C 1
ATOM 1823 O O . ALA A 1 228 ? -14.469 17.781 -13.344 1 92.75 228 ALA A O 1
ATOM 1824 N N . CYS A 1 229 ? -15.484 19.078 -11.836 1 93.31 229 CYS A N 1
ATOM 1825 C CA . CYS A 1 229 ? -14.383 19.016 -10.883 1 93.31 229 CYS A CA 1
ATOM 1826 C C . CYS A 1 229 ? -14.438 17.734 -10.062 1 93.31 229 CYS A C 1
ATOM 1828 O O . CYS A 1 229 ? -15.406 17.5 -9.336 1 93.31 229 CYS A O 1
ATOM 1830 N N . TYR A 1 230 ? -13.43 16.984 -10.148 1 95.19 230 TYR A N 1
ATOM 1831 C CA . TYR A 1 230 ? -13.375 15.703 -9.438 1 95.19 230 TYR A CA 1
ATOM 1832 C C . TYR A 1 230 ? -13.562 15.906 -7.941 1 95.19 230 TYR A C 1
ATOM 1834 O O . TYR A 1 230 ? -14.32 15.18 -7.301 1 95.19 230 TYR A O 1
ATOM 1842 N N . TYR A 1 231 ? -12.859 16.844 -7.379 1 95.06 231 TYR A N 1
ATOM 1843 C CA . TYR A 1 231 ? -12.859 17.062 -5.934 1 95.06 231 TYR A CA 1
ATOM 1844 C C . TYR A 1 231 ? -14.242 17.469 -5.449 1 95.06 231 TYR A C 1
ATOM 1846 O O . TYR A 1 231 ? -14.727 16.984 -4.422 1 95.06 231 TYR A O 1
ATOM 1854 N N . ALA A 1 232 ? -14.867 18.328 -6.125 1 94.19 232 ALA A N 1
ATOM 1855 C CA . ALA A 1 232 ? -16.219 18.734 -5.77 1 94.19 232 ALA A CA 1
ATOM 1856 C C . ALA A 1 232 ? -17.188 17.562 -5.828 1 94.19 232 ALA A C 1
ATOM 1858 O O . ALA A 1 232 ? -18 17.375 -4.922 1 94.19 232 ALA A O 1
ATOM 1859 N N . ASP A 1 233 ? -17.078 16.812 -6.887 1 95.75 233 ASP A N 1
ATOM 1860 C CA . ASP A 1 233 ? -18 15.688 -7.059 1 95.75 233 ASP A CA 1
ATOM 1861 C C . ASP A 1 233 ? -17.688 14.57 -6.062 1 95.75 233 ASP A C 1
ATOM 1863 O O . ASP A 1 233 ? -18.594 13.812 -5.68 1 95.75 233 ASP A O 1
ATOM 1867 N N . LEU A 1 234 ? -16.438 14.422 -5.676 1 97.25 234 LEU A N 1
ATOM 1868 C CA . LEU A 1 234 ? -16.094 13.484 -4.609 1 97.25 234 LEU A CA 1
ATOM 1869 C C . LEU A 1 234 ? -16.812 13.859 -3.314 1 97.25 234 LEU A C 1
ATOM 1871 O O . LEU A 1 234 ? -17.312 12.984 -2.607 1 97.25 234 LEU A O 1
ATOM 1875 N N . LEU A 1 235 ? -16.828 15.18 -3.016 1 96.69 235 LEU A N 1
ATOM 1876 C CA . LEU A 1 235 ? -17.578 15.641 -1.849 1 96.69 235 LEU A CA 1
ATOM 1877 C C . LEU A 1 235 ? -19.062 15.367 -2.004 1 96.69 235 LEU A C 1
ATOM 1879 O O . LEU A 1 235 ? -19.703 14.883 -1.069 1 96.69 235 LEU A O 1
ATOM 1883 N N . ARG A 1 236 ? -19.609 15.625 -3.135 1 96.5 236 ARG A N 1
ATOM 1884 C CA . ARG A 1 236 ? -21.031 15.391 -3.393 1 96.5 236 ARG A CA 1
ATOM 1885 C C . ARG A 1 236 ? -21.375 13.914 -3.271 1 96.5 236 ARG A C 1
ATOM 1887 O O . ARG A 1 236 ? -22.453 13.562 -2.771 1 96.5 236 ARG A O 1
ATOM 1894 N N . ALA A 1 237 ? -20.469 13.094 -3.775 1 97.69 237 ALA A N 1
ATOM 1895 C CA . ALA A 1 237 ? -20.688 11.648 -3.664 1 97.69 237 ALA A CA 1
ATOM 1896 C C . ALA A 1 237 ? -20.828 11.227 -2.205 1 97.69 237 ALA A C 1
ATOM 1898 O O . ALA A 1 237 ? -21.734 10.461 -1.863 1 97.69 237 ALA A O 1
ATOM 1899 N N . HIS A 1 238 ? -19.969 11.758 -1.366 1 97.94 238 HIS A N 1
ATOM 1900 C CA . HIS A 1 238 ? -20.031 11.383 0.043 1 97.94 238 HIS A CA 1
ATOM 1901 C C . HIS A 1 238 ? -21.188 12.07 0.743 1 97.94 238 HIS A C 1
ATOM 1903 O O . HIS A 1 238 ? -21.734 11.547 1.724 1 97.94 238 HIS A O 1
ATOM 1909 N N . ALA A 1 239 ? -21.594 13.203 0.236 1 96.38 239 ALA A N 1
ATOM 1910 C CA . ALA A 1 239 ? -22.812 13.828 0.727 1 96.38 239 ALA A CA 1
ATOM 1911 C C . ALA A 1 239 ? -24.031 12.961 0.421 1 96.38 239 ALA A C 1
ATOM 1913 O O . ALA A 1 239 ? -24.922 12.805 1.268 1 96.38 239 ALA A O 1
ATOM 1914 N N . ALA A 1 240 ? -24.062 12.43 -0.772 1 95.81 240 ALA A N 1
ATOM 1915 C CA . ALA A 1 240 ? -25.172 11.57 -1.179 1 95.81 240 ALA A CA 1
ATOM 1916 C C . ALA A 1 240 ? -25.281 10.359 -0.253 1 95.81 240 ALA A C 1
ATOM 1918 O O . ALA A 1 240 ? -26.391 9.883 0.01 1 95.81 240 ALA A O 1
ATOM 1919 N N . ALA A 1 241 ? -24.141 9.922 0.241 1 96.81 241 ALA A N 1
ATOM 1920 C CA . ALA A 1 241 ? -24.125 8.758 1.129 1 96.81 241 ALA A CA 1
ATOM 1921 C C . ALA A 1 241 ? -24.375 9.172 2.576 1 96.81 241 ALA A C 1
ATOM 1923 O O . ALA A 1 241 ? -24.531 8.32 3.455 1 96.81 241 ALA A O 1
ATOM 1924 N N . GLY A 1 242 ? -24.391 10.422 2.846 1 95.38 242 GLY A N 1
ATOM 1925 C CA . GLY A 1 242 ? -24.578 10.906 4.203 1 95.38 242 GLY A CA 1
ATOM 1926 C C . GLY A 1 242 ? -23.312 10.867 5.035 1 95.38 242 GLY A C 1
ATOM 1927 O O . GLY A 1 242 ? -23.359 10.781 6.262 1 95.38 242 GLY A O 1
ATOM 1928 N N . LEU A 1 243 ? -22.156 10.938 4.34 1 97.88 243 LEU A N 1
ATOM 1929 C CA . LEU A 1 243 ? -20.891 10.734 5.035 1 97.88 243 LEU A CA 1
ATOM 1930 C C . LEU A 1 243 ? -20.078 12.023 5.102 1 97.88 243 LEU A C 1
ATOM 1932 O O . LEU A 1 243 ? -19.016 12.07 5.711 1 97.88 243 LEU A O 1
ATOM 1936 N N . LEU A 1 244 ? -20.578 13.117 4.523 1 97.5 244 LEU A N 1
ATOM 1937 C CA . LEU A 1 244 ? -19.828 14.375 4.418 1 97.5 244 LEU A CA 1
ATOM 1938 C C . LEU A 1 244 ? -20.203 15.32 5.555 1 97.5 244 LEU A C 1
ATOM 1940 O O . LEU A 1 244 ? -21.375 15.43 5.918 1 97.5 244 LEU A O 1
ATOM 1944 N N . ARG A 1 245 ? -19.203 15.992 6.094 1 97.12 245 ARG A N 1
ATOM 1945 C CA . ARG A 1 245 ? -19.375 17.078 7.055 1 97.12 245 ARG A CA 1
ATOM 1946 C C . ARG A 1 245 ? -18.609 18.312 6.621 1 97.12 245 ARG A C 1
ATOM 1948 O O . ARG A 1 245 ? -17.672 18.234 5.836 1 97.12 245 ARG A O 1
ATOM 1955 N N . GLN A 1 246 ? -19.078 19.391 7.141 1 94.56 246 GLN A N 1
ATOM 1956 C CA . GLN A 1 246 ? -18.5 20.688 6.766 1 94.56 246 GLN A CA 1
ATOM 1957 C C . GLN A 1 246 ? -18.297 21.578 7.988 1 94.56 246 GLN A C 1
ATOM 1959 O O . GLN A 1 246 ? -19.047 21.5 8.953 1 94.56 246 GLN A O 1
ATOM 1964 N N . LEU A 1 247 ? -17.219 22.312 7.945 1 92.94 247 LEU A N 1
ATOM 1965 C CA . LEU A 1 247 ? -16.938 23.312 8.977 1 92.94 247 LEU A CA 1
ATOM 1966 C C . LEU A 1 247 ? -16.438 24.609 8.359 1 92.94 247 LEU A C 1
ATOM 1968 O O . LEU A 1 247 ? -15.578 24.594 7.473 1 92.94 247 LEU A O 1
ATOM 1972 N N . THR A 1 248 ? -17.047 25.672 8.766 1 88.56 248 THR A N 1
ATOM 1973 C CA . THR A 1 248 ? -16.594 27 8.375 1 88.56 248 THR A CA 1
ATOM 1974 C C . THR A 1 248 ? -16.219 27.812 9.602 1 88.56 248 THR A C 1
ATOM 1976 O O . THR A 1 248 ? -16.969 27.891 10.578 1 88.56 248 THR A O 1
ATOM 1979 N N . ILE A 1 249 ? -15.062 28.344 9.57 1 86.25 249 ILE A N 1
ATOM 1980 C CA . ILE A 1 249 ? -14.594 29.234 10.625 1 86.25 249 ILE A CA 1
ATOM 1981 C C . ILE A 1 249 ? -14.352 30.625 10.039 1 86.25 249 ILE A C 1
ATOM 1983 O O . ILE A 1 249 ? -13.43 30.828 9.242 1 86.25 249 ILE A O 1
ATOM 1987 N N . PRO A 1 250 ? -15.234 31.531 10.414 1 73.69 250 PRO A N 1
ATOM 1988 C CA . PRO A 1 250 ? -15.102 32.875 9.836 1 73.69 250 PRO A CA 1
ATOM 1989 C C . PRO A 1 250 ? -13.75 33.5 10.156 1 73.69 250 PRO A C 1
ATOM 1991 O O . PRO A 1 250 ? -13.156 33.219 11.195 1 73.69 250 PRO A O 1
ATOM 1994 N N . ALA A 1 251 ? -13.141 34.125 9.141 1 57.94 251 ALA A N 1
ATOM 1995 C CA . ALA A 1 251 ? -11.859 34.812 9.328 1 57.94 251 ALA A CA 1
ATOM 1996 C C . ALA A 1 251 ? -11.938 35.812 10.469 1 57.94 251 ALA A C 1
ATOM 1998 O O . ALA A 1 251 ? -12.898 36.562 10.57 1 57.94 251 ALA A O 1
ATOM 1999 N N . THR A 1 252 ? -11.742 35.438 11.633 1 49.53 252 THR A N 1
ATOM 2000 C CA . THR A 1 252 ? -11.688 36.531 12.578 1 49.53 252 THR A CA 1
ATOM 2001 C C . THR A 1 252 ? -11.008 37.75 11.953 1 49.53 252 THR A C 1
ATOM 2003 O O . THR A 1 252 ? -10.07 37.594 11.172 1 49.53 252 THR A O 1
ATOM 2006 N N . GLN A 1 253 ? -11.773 38.812 11.688 1 37.56 253 GLN A N 1
ATOM 2007 C CA . GLN A 1 253 ? -11.227 40.094 11.242 1 37.56 253 GLN A CA 1
ATOM 2008 C C . GLN A 1 253 ? -9.82 40.312 11.805 1 37.56 253 GLN A C 1
ATOM 2010 O O . GLN A 1 253 ? -9.656 40.594 12.992 1 37.56 253 GLN A O 1
ATOM 2015 N N . THR A 1 254 ? -8.898 39.438 11.531 1 37.69 254 THR A N 1
ATOM 2016 C CA . THR A 1 254 ? -7.594 39.969 11.93 1 37.69 254 THR A CA 1
ATOM 2017 C C . THR A 1 254 ? -7.441 41.406 11.516 1 37.69 254 THR A C 1
ATOM 2019 O O . THR A 1 254 ? -8.125 41.875 10.609 1 37.69 254 THR A O 1
ATOM 2022 N N . ALA A 1 255 ? -6.773 42.156 12.266 1 34.66 255 ALA A N 1
ATOM 2023 C CA . ALA A 1 255 ? -6.531 43.594 12.141 1 34.66 255 ALA A CA 1
ATOM 2024 C C . ALA A 1 255 ? -6.164 43.969 10.703 1 34.66 255 ALA A C 1
ATOM 2026 O O . ALA A 1 255 ? -6.406 45.094 10.273 1 34.66 255 ALA A O 1
ATOM 2027 N N . ALA A 1 256 ? -5.578 43.094 9.984 1 35.78 256 ALA A N 1
ATOM 2028 C CA . ALA A 1 256 ? -5.094 43.594 8.703 1 35.78 256 ALA A CA 1
ATOM 2029 C C . ALA A 1 256 ? -6.227 43.719 7.691 1 35.78 256 ALA A C 1
ATOM 2031 O O . ALA A 1 256 ? -6.121 44.438 6.707 1 35.78 256 ALA A O 1
ATOM 2032 N N . ALA A 1 257 ? -7.219 42.844 7.746 1 37 257 ALA A N 1
ATOM 2033 C CA . ALA A 1 257 ? -8.312 43.094 6.816 1 37 257 ALA A CA 1
ATOM 2034 C C . ALA A 1 257 ? -9.125 44.312 7.246 1 37 257 ALA A C 1
ATOM 2036 O O . ALA A 1 257 ? -10.031 44.75 6.535 1 37 257 ALA A O 1
ATOM 2037 N N . ALA A 1 258 ? -9.133 44.562 8.516 1 33.84 258 ALA A N 1
ATOM 2038 C CA . ALA A 1 258 ? -9.773 45.812 8.891 1 33.84 258 ALA A CA 1
ATOM 2039 C C . ALA A 1 258 ? -9.148 47 8.156 1 33.84 258 ALA A C 1
ATOM 2041 O O . ALA A 1 258 ? -9.75 48.094 8.062 1 33.84 258 ALA A O 1
ATOM 2042 N N . ALA A 1 259 ? -7.777 46.906 7.922 1 33.22 259 ALA A N 1
ATOM 2043 C CA . ALA A 1 259 ? -7.176 48.094 7.305 1 33.22 259 ALA A CA 1
ATOM 2044 C C . ALA A 1 259 ? -7.512 48.156 5.816 1 33.22 259 ALA A C 1
ATOM 2046 O O . ALA A 1 259 ? -7.141 49.125 5.137 1 33.22 259 ALA A O 1
ATOM 2047 N N . ALA A 1 260 ? -7.707 47.062 5.176 1 34.5 260 ALA A N 1
ATOM 2048 C CA . ALA A 1 260 ? -8.07 47.344 3.793 1 34.5 260 ALA A CA 1
ATOM 2049 C C . ALA A 1 260 ? -9.461 47.969 3.715 1 34.5 260 ALA A C 1
ATOM 2051 O O . ALA A 1 260 ? -10.445 47.375 4.148 1 34.5 260 ALA A O 1
ATOM 2052 N N . GLY A 1 261 ? -9.555 49.188 3.898 1 30.58 261 GLY A N 1
ATOM 2053 C CA . GLY A 1 261 ? -10.602 50.219 3.781 1 30.58 261 GLY A CA 1
ATOM 2054 C C . GLY A 1 261 ? -11.68 49.844 2.781 1 30.58 261 GLY A C 1
ATOM 2055 O O . GLY A 1 261 ? -11.461 48.969 1.917 1 30.58 261 GLY A O 1
ATOM 2056 N N . ASP A 1 262 ? -12.93 50.219 3.109 1 35.12 262 ASP A N 1
ATOM 2057 C CA . ASP A 1 262 ? -14.211 50.375 2.434 1 35.12 262 ASP A CA 1
ATOM 2058 C C . ASP A 1 262 ? -14.016 50.844 0.991 1 35.12 262 ASP A C 1
ATOM 2060 O O . ASP A 1 262 ? -14.094 52.031 0.701 1 35.12 262 ASP A O 1
ATOM 2064 N N . ALA A 1 263 ? -13.008 50.531 0.27 1 32.34 263 ALA A N 1
ATOM 2065 C CA . ALA A 1 263 ? -13.328 51.188 -0.999 1 32.34 263 ALA A CA 1
ATOM 2066 C C . ALA A 1 263 ? -14.711 50.781 -1.495 1 32.34 263 ALA A C 1
ATOM 2068 O O . ALA A 1 263 ? -15.062 49.594 -1.472 1 32.34 263 ALA A O 1
ATOM 2069 N N . ALA A 1 264 ? -15.695 51.625 -1.612 1 35.19 264 ALA A N 1
ATOM 2070 C CA . ALA A 1 264 ? -17.062 51.844 -2.072 1 35.19 264 ALA A CA 1
ATOM 2071 C C . ALA A 1 264 ? -17.375 51.031 -3.309 1 35.19 264 ALA A C 1
ATOM 2073 O O . ALA A 1 264 ? -18.375 51.25 -3.988 1 35.19 264 ALA A O 1
ATOM 2074 N N . GLY A 1 265 ? -16.359 50.344 -3.932 1 34.56 265 GLY A N 1
ATOM 2075 C CA . GLY A 1 265 ? -16.906 50.094 -5.258 1 34.56 265 GLY A CA 1
ATOM 2076 C C . GLY A 1 265 ? -18.062 49.125 -5.246 1 34.56 265 GLY A C 1
ATOM 2077 O O . GLY A 1 265 ? -18.5 48.688 -4.184 1 34.56 265 GLY A O 1
ATOM 2078 N N . ASP A 1 266 ? -18.281 48.375 -6.379 1 37.03 266 ASP A N 1
ATOM 2079 C CA . ASP A 1 266 ? -19.5 47.75 -6.902 1 37.03 266 ASP A CA 1
ATOM 2080 C C . ASP A 1 266 ? -19.938 46.594 -6.004 1 37.03 266 ASP A C 1
ATOM 2082 O O . ASP A 1 266 ? -19.125 45.75 -5.594 1 37.03 266 ASP A O 1
ATOM 2086 N N . PRO A 1 267 ? -21.125 46.719 -5.328 1 35.34 267 PRO A N 1
ATOM 2087 C CA . PRO A 1 267 ? -21.812 45.688 -4.527 1 35.34 267 PRO A CA 1
ATOM 2088 C C . PRO A 1 267 ? -21.594 44.281 -5.059 1 35.34 267 PRO A C 1
ATOM 2090 O O . PRO A 1 267 ? -21.703 43.312 -4.309 1 35.34 267 PRO A O 1
ATOM 2093 N N . ALA A 1 268 ? -21.609 44.344 -6.297 1 42.91 268 ALA A N 1
ATOM 2094 C CA . ALA A 1 268 ? -21.516 43 -6.895 1 42.91 268 ALA A CA 1
ATOM 2095 C C . ALA A 1 268 ? -20.172 42.344 -6.59 1 42.91 268 ALA A C 1
ATOM 2097 O O . ALA A 1 268 ? -20.062 41.125 -6.562 1 42.91 268 ALA A O 1
ATOM 2098 N N . GLY A 1 269 ? -19.188 43.062 -6.594 1 42.62 269 GLY A N 1
ATOM 2099 C CA . GLY A 1 269 ? -17.844 42.594 -6.312 1 42.62 269 GLY A CA 1
ATOM 2100 C C . GLY A 1 269 ? -17.656 42.156 -4.871 1 42.62 269 GLY A C 1
ATOM 2101 O O . GLY A 1 269 ? -16.625 41.562 -4.527 1 42.62 269 GLY A O 1
ATOM 2102 N N . GLY A 1 270 ? -18.344 42.688 -4.004 1 42.66 270 GLY A N 1
ATOM 2103 C CA . GLY A 1 270 ? -18.281 42.406 -2.578 1 42.66 270 GLY A CA 1
ATOM 2104 C C . GLY A 1 270 ? -18.734 41 -2.221 1 42.66 270 GLY A C 1
ATOM 2105 O O . GLY A 1 270 ? -18.141 40.344 -1.356 1 42.66 270 GLY A O 1
ATOM 2106 N N . SER A 1 271 ? -19.797 40.656 -2.793 1 45.94 271 SER A N 1
ATOM 2107 C CA . SER A 1 271 ? -20.375 39.344 -2.525 1 45.94 271 SER A CA 1
ATOM 2108 C C . SER A 1 271 ? -19.453 38.25 -3 1 45.94 271 SER A C 1
ATOM 2110 O O . SER A 1 271 ? -19.312 37.219 -2.334 1 45.94 271 SER A O 1
ATOM 2112 N N . SER A 1 272 ? -18.859 38.469 -4.188 1 48.66 272 SER A N 1
ATOM 2113 C CA . SER A 1 272 ? -17.953 37.438 -4.711 1 48.66 272 SER A CA 1
ATOM 2114 C C . SER A 1 272 ? -16.703 37.312 -3.84 1 48.66 272 SER A C 1
ATOM 2116 O O . SER A 1 272 ? -16.25 36.188 -3.559 1 48.66 272 SER A O 1
ATOM 2118 N N . LYS A 1 273 ? -16.25 38.438 -3.412 1 49.41 273 LYS A N 1
ATOM 2119 C CA . LYS A 1 273 ? -15.094 38.438 -2.529 1 49.41 273 LYS A CA 1
ATOM 2120 C C . LYS A 1 273 ? -15.445 37.844 -1.165 1 49.41 273 LYS A C 1
ATOM 2122 O O . LYS A 1 273 ? -14.656 37.094 -0.589 1 49.41 273 LYS A O 1
ATOM 2127 N N . ALA A 1 274 ? -16.562 38.25 -0.742 1 49.53 274 ALA A N 1
ATOM 2128 C CA . ALA A 1 274 ? -17.016 37.719 0.538 1 49.53 274 ALA A CA 1
ATOM 2129 C C . ALA A 1 274 ? -17.203 36.188 0.452 1 49.53 274 ALA A C 1
ATOM 2131 O O . ALA A 1 274 ? -16.844 35.469 1.379 1 49.53 274 ALA A O 1
ATOM 2132 N N . ALA A 1 275 ? -17.75 35.75 -0.688 1 52.78 275 ALA A N 1
ATOM 2133 C CA . ALA A 1 275 ? -17.938 34.344 -0.903 1 52.78 275 ALA A CA 1
ATOM 2134 C C . ALA A 1 275 ? -16.594 33.625 -1.031 1 52.78 275 ALA A C 1
ATOM 2136 O O . ALA A 1 275 ? -16.422 32.5 -0.493 1 52.78 275 ALA A O 1
ATOM 2137 N N . LEU A 1 276 ? -15.75 34.219 -1.722 1 54.81 276 LEU A N 1
ATOM 2138 C CA . LEU A 1 276 ? -14.406 33.688 -1.871 1 54.81 276 LEU A CA 1
ATOM 2139 C C . LEU A 1 276 ? -13.688 33.625 -0.526 1 54.81 276 LEU A C 1
ATOM 2141 O O . LEU A 1 276 ? -12.992 32.656 -0.232 1 54.81 276 LEU A O 1
ATOM 2145 N N . GLN A 1 277 ? -13.875 34.719 0.245 1 54.31 277 GLN A N 1
ATOM 2146 C CA . GLN A 1 277 ? -13.258 34.781 1.569 1 54.31 277 GLN A CA 1
ATOM 2147 C C . GLN A 1 277 ? -13.836 33.688 2.482 1 54.31 277 GLN A C 1
ATOM 2149 O O . GLN A 1 277 ? -13.102 33.062 3.25 1 54.31 277 GLN A O 1
ATOM 2154 N N . GLN A 1 278 ? -15.141 33.469 2.297 1 55.59 278 GLN A N 1
ATOM 2155 C CA . GLN A 1 278 ? -15.781 32.469 3.117 1 55.59 278 GLN A CA 1
ATOM 2156 C C . GLN A 1 278 ? -15.289 31.062 2.74 1 55.59 278 GLN A C 1
ATOM 2158 O O . GLN A 1 278 ? -15.086 30.219 3.611 1 55.59 278 GLN A O 1
ATOM 2163 N N . GLN A 1 279 ? -15.031 30.969 1.547 1 56.97 279 GLN A N 1
ATOM 2164 C CA . GLN A 1 279 ? -14.617 29.656 1.072 1 56.97 279 GLN A CA 1
ATOM 2165 C C . GLN A 1 279 ? -13.188 29.344 1.519 1 56.97 279 GLN A C 1
ATOM 2167 O O . GLN A 1 279 ? -12.859 28.188 1.775 1 56.97 279 GLN A O 1
ATOM 2172 N N . GLN A 1 280 ? -12.508 30.344 1.694 1 64.12 280 GLN A N 1
ATOM 2173 C CA . GLN A 1 280 ? -11.141 30.172 2.17 1 64.12 280 GLN A CA 1
ATOM 2174 C C . GLN A 1 280 ? -11.117 29.781 3.648 1 64.12 280 GLN A C 1
ATOM 2176 O O . GLN A 1 280 ? -10.109 29.281 4.148 1 64.12 280 GLN A O 1
ATOM 2181 N N . HIS A 1 281 ? -12.328 29.734 4.172 1 79.56 281 HIS A N 1
ATOM 2182 C CA . HIS A 1 281 ? -12.422 29.453 5.602 1 79.56 281 HIS A CA 1
ATOM 2183 C C . HIS A 1 281 ? -13.297 28.234 5.867 1 79.56 281 HIS A C 1
ATOM 2185 O O . HIS A 1 281 ? -13.82 28.062 6.973 1 79.56 281 HIS A O 1
ATOM 2191 N N . THR A 1 282 ? -13.453 27.516 4.77 1 88.19 282 THR A N 1
ATOM 2192 C CA . THR A 1 282 ? -14.281 26.312 4.879 1 88.19 282 THR A CA 1
ATOM 2193 C C . THR A 1 282 ? -13.453 25.062 4.621 1 88.19 282 THR A C 1
ATOM 2195 O O . THR A 1 282 ? -12.516 25.078 3.82 1 88.19 282 THR A O 1
ATOM 2198 N N . ALA A 1 283 ? -13.742 23.984 5.348 1 93.5 283 ALA A N 1
ATOM 2199 C CA . ALA A 1 283 ? -13.156 22.672 5.133 1 93.5 283 ALA A CA 1
ATOM 2200 C C . ALA A 1 283 ? -14.219 21.578 5.211 1 93.5 283 ALA A C 1
ATOM 2202 O O . ALA A 1 283 ? -15.312 21.797 5.73 1 93.5 283 ALA A O 1
ATOM 2203 N N . TRP A 1 284 ? -13.984 20.516 4.566 1 96.31 284 TRP A N 1
ATOM 2204 C CA . TRP A 1 284 ? -14.883 19.359 4.562 1 96.31 284 TRP A CA 1
ATOM 2205 C C . TRP A 1 284 ? -14.164 18.125 5.078 1 96.31 284 TRP A C 1
ATOM 2207 O O . TRP A 1 284 ? -12.945 18 4.949 1 96.31 284 TRP A O 1
ATOM 2217 N N . ALA A 1 285 ? -14.875 17.234 5.684 1 98.19 285 ALA A N 1
ATOM 2218 C CA . ALA A 1 285 ? -14.375 15.922 6.098 1 98.19 285 ALA A CA 1
ATOM 2219 C C . ALA A 1 285 ? -15.391 14.828 5.793 1 98.19 285 ALA A C 1
ATOM 2221 O O . ALA A 1 285 ? -16.609 15.047 5.883 1 98.19 285 ALA A O 1
ATOM 2222 N N . PHE A 1 286 ? -14.914 13.695 5.402 1 98.44 286 PHE A N 1
ATOM 2223 C CA . PHE A 1 286 ? -15.828 12.578 5.191 1 98.44 286 PHE A CA 1
ATOM 2224 C C . PHE A 1 286 ? -15.156 11.258 5.551 1 98.44 286 PHE A C 1
ATOM 2226 O O . PHE A 1 286 ? -13.93 11.148 5.531 1 98.44 286 PHE A O 1
ATOM 2233 N N . ALA A 1 287 ? -15.961 10.297 5.984 1 98.69 287 ALA A N 1
ATOM 2234 C CA . ALA A 1 287 ? -15.516 8.906 6.051 1 98.69 287 ALA A CA 1
ATOM 2235 C C . ALA A 1 287 ? -15.508 8.266 4.664 1 98.69 287 ALA A C 1
ATOM 2237 O O . ALA A 1 287 ? -16.531 8.242 3.975 1 98.69 287 ALA A O 1
ATOM 2238 N N . SER A 1 288 ? -14.414 7.746 4.301 1 98.69 288 SER A N 1
ATOM 2239 C CA . SER A 1 288 ? -14.219 7.316 2.924 1 98.69 288 SER A CA 1
ATOM 2240 C C . SER A 1 288 ? -15.055 6.078 2.604 1 98.69 288 SER A C 1
ATOM 2242 O O . SER A 1 288 ? -15.125 5.145 3.406 1 98.69 288 SER A O 1
ATOM 2244 N N . LEU A 1 289 ? -15.625 6.055 1.422 1 98.25 289 LEU A N 1
ATOM 2245 C CA . LEU A 1 289 ? -16.391 4.914 0.922 1 98.25 289 LEU A CA 1
ATOM 2246 C C . LEU A 1 289 ? -15.453 3.811 0.439 1 98.25 289 LEU A C 1
ATOM 2248 O O . LEU A 1 289 ? -15.859 2.654 0.315 1 98.25 289 LEU A O 1
ATOM 2252 N N . SER A 1 290 ? -14.289 4.145 0.116 1 97.88 290 SER A N 1
ATOM 2253 C CA . SER A 1 290 ? -13.258 3.207 -0.307 1 97.88 290 SER A CA 1
ATOM 2254 C C . SER A 1 290 ? -11.953 3.445 0.443 1 97.88 290 SER A C 1
ATOM 2256 O O . SER A 1 290 ? -10.93 3.756 -0.168 1 97.88 290 SER A O 1
ATOM 2258 N N . PRO A 1 291 ? -12.039 3.188 1.732 1 97.81 291 PRO A N 1
ATOM 2259 C CA . PRO A 1 291 ? -10.852 3.469 2.543 1 97.81 291 PRO A CA 1
ATOM 2260 C C . PRO A 1 291 ? -9.625 2.682 2.086 1 97.81 291 PRO A C 1
ATOM 2262 O O . PRO A 1 291 ? -9.734 1.506 1.732 1 97.81 291 PRO A O 1
ATOM 2265 N N . TYR A 1 292 ? -8.477 3.387 2.066 1 96.62 292 TYR A N 1
ATOM 2266 C CA . TYR A 1 292 ? -7.211 2.709 1.811 1 96.62 292 TYR A CA 1
ATOM 2267 C C . TYR A 1 292 ? -6.91 1.687 2.9 1 96.62 292 TYR A C 1
ATOM 2269 O O . TYR A 1 292 ? -6.309 0.644 2.633 1 96.62 292 TYR A O 1
ATOM 2277 N N . LYS A 1 293 ? -7.199 2.039 4.07 1 96.5 293 LYS A N 1
ATOM 2278 C CA . LYS A 1 293 ? -7.18 1.162 5.238 1 96.5 293 LYS A CA 1
ATOM 2279 C C . LYS A 1 293 ? -8.281 1.534 6.227 1 96.5 293 LYS A C 1
ATOM 2281 O O . LYS A 1 293 ? -9.031 2.486 6 1 96.5 293 LYS A O 1
ATOM 2286 N N . ASP A 1 294 ? -8.297 0.878 7.367 1 95.12 294 ASP A N 1
ATOM 2287 C CA . ASP A 1 294 ? -9.438 0.912 8.273 1 95.12 294 ASP A CA 1
ATOM 2288 C C . ASP A 1 294 ? -9.688 2.328 8.797 1 95.12 294 ASP A C 1
ATOM 2290 O O . ASP A 1 294 ? -8.742 3.094 9 1 95.12 294 ASP A O 1
ATOM 2294 N N . MET A 1 295 ? -10.961 2.76 8.859 1 97.12 295 MET A N 1
ATOM 2295 C CA . MET A 1 295 ? -11.453 3.979 9.5 1 97.12 295 MET A CA 1
ATOM 2296 C C . MET A 1 295 ? -10.961 5.215 8.758 1 97.12 295 MET A C 1
ATOM 2298 O O . MET A 1 295 ? -10.672 6.242 9.375 1 97.12 295 MET A O 1
ATOM 2302 N N . GLU A 1 296 ? -10.82 5.137 7.547 1 98.69 296 GLU A N 1
ATOM 2303 C CA . GLU A 1 296 ? -10.219 6.266 6.844 1 98.69 296 GLU A CA 1
ATOM 2304 C C . GLU A 1 296 ? -11.133 7.488 6.887 1 98.69 296 GLU A C 1
ATOM 2306 O O . GLU A 1 296 ? -12.312 7.402 6.547 1 98.69 296 GLU A O 1
ATOM 2311 N N . LEU A 1 297 ? -10.562 8.562 7.262 1 98.88 297 LEU A N 1
ATOM 2312 C CA . LEU A 1 297 ? -11.148 9.891 7.152 1 98.88 297 LEU A CA 1
ATOM 2313 C C . LEU A 1 297 ? -10.328 10.773 6.211 1 98.88 297 LEU A C 1
ATOM 2315 O O . LEU A 1 297 ? -9.102 10.695 6.199 1 98.88 297 LEU A O 1
ATOM 2319 N N . VAL A 1 298 ? -11.055 11.57 5.457 1 98.88 298 VAL A N 1
ATOM 2320 C CA . VAL A 1 298 ? -10.422 12.508 4.539 1 98.88 298 VAL A CA 1
ATOM 2321 C C . VAL A 1 298 ? -10.859 13.938 4.867 1 98.88 298 VAL A C 1
ATOM 2323 O O . VAL A 1 298 ? -12.055 14.195 5.059 1 98.88 298 VAL A O 1
ATOM 2326 N N . VAL A 1 299 ? -9.914 14.805 4.965 1 98.56 299 VAL A N 1
ATOM 2327 C CA . VAL A 1 299 ? -10.18 16.219 5.199 1 98.56 299 VAL A CA 1
ATOM 2328 C C . VAL A 1 299 ? -9.703 17.031 4.004 1 98.56 299 VAL A C 1
ATOM 2330 O O . VAL A 1 299 ? -8.586 16.859 3.525 1 98.56 299 VAL A O 1
ATOM 2333 N N . VAL A 1 300 ? -10.578 17.922 3.566 1 96.25 300 VAL A N 1
ATOM 2334 C CA . VAL A 1 300 ? -10.305 18.75 2.396 1 96.25 300 VAL A CA 1
ATOM 2335 C C . VAL A 1 300 ? -10.453 20.219 2.76 1 96.25 300 VAL A C 1
ATOM 2337 O O . VAL A 1 300 ? -11.383 20.594 3.475 1 96.25 300 VAL A O 1
ATOM 2340 N N . GLY A 1 301 ? -9.492 21.031 2.322 1 92.62 301 GLY A N 1
ATOM 2341 C CA . GLY A 1 301 ? -9.547 22.469 2.594 1 92.62 301 GLY A CA 1
ATOM 2342 C C . GLY A 1 301 ? -8.75 23.297 1.606 1 92.62 301 GLY A C 1
ATOM 2343 O O . GLY A 1 301 ? -8.32 22.781 0.567 1 92.62 301 GLY A O 1
ATOM 2344 N N . SER A 1 302 ? -8.617 24.562 1.881 1 88.25 302 SER A N 1
ATOM 2345 C CA . SER A 1 302 ? -7.98 25.5 0.961 1 88.25 302 SER A CA 1
ATOM 2346 C C . SER A 1 302 ? -6.461 25.391 1.037 1 88.25 302 SER A C 1
ATOM 2348 O O . SER A 1 302 ? -5.777 25.438 0.013 1 88.25 302 SER A O 1
ATOM 2350 N N . HIS A 1 303 ? -5.93 25.328 2.182 1 89.69 303 HIS A N 1
ATOM 2351 C CA . HIS A 1 303 ? -4.488 25.219 2.387 1 89.69 303 HIS A CA 1
ATOM 2352 C C . HIS A 1 303 ? -4.168 24.672 3.773 1 89.69 303 HIS A C 1
ATOM 2354 O O . HIS A 1 303 ? -5.043 24.609 4.637 1 89.69 303 HIS A O 1
ATOM 2360 N N . LEU A 1 304 ? -2.955 24.344 3.971 1 92.44 304 LEU A N 1
ATOM 2361 C CA . LEU A 1 304 ? -2.514 23.609 5.16 1 92.44 304 LEU A CA 1
ATOM 2362 C C . LEU A 1 304 ? -2.744 24.438 6.418 1 92.44 304 LEU A C 1
ATOM 2364 O O . LEU A 1 304 ? -3.037 23.891 7.484 1 92.44 304 LEU A O 1
ATOM 2368 N N . ALA A 1 305 ? -2.674 25.766 6.359 1 87.31 305 ALA A N 1
ATOM 2369 C CA . ALA A 1 305 ? -2.754 26.641 7.52 1 87.31 305 ALA A CA 1
ATOM 2370 C C . ALA A 1 305 ? -4.184 27.141 7.738 1 87.31 305 ALA A C 1
ATOM 2372 O O . ALA A 1 305 ? -4.434 27.969 8.617 1 87.31 305 ALA A O 1
ATOM 2373 N N . CYS A 1 306 ? -5.102 26.656 6.93 1 87.31 306 CYS A N 1
ATOM 2374 C CA . CYS A 1 306 ? -6.5 27.031 7.098 1 87.31 306 CYS A CA 1
ATOM 2375 C C . CYS A 1 306 ? -7.039 26.547 8.438 1 87.31 306 CYS A C 1
ATOM 2377 O O . CYS A 1 306 ? -6.996 25.344 8.742 1 87.31 306 CYS A O 1
ATOM 2379 N N . PRO A 1 307 ? -7.617 27.469 9.266 1 89.94 307 PRO A N 1
ATOM 2380 C CA . PRO A 1 307 ? -8.094 27.078 10.594 1 89.94 307 PRO A CA 1
ATOM 2381 C C . PRO A 1 307 ? -9.164 26 10.539 1 89.94 307 PRO A C 1
ATOM 2383 O O . PRO A 1 307 ? -9.164 25.078 11.367 1 89.94 307 PRO A O 1
ATOM 2386 N N . ALA A 1 308 ? -10.086 26.125 9.578 1 92.44 308 ALA A N 1
ATOM 2387 C CA . ALA A 1 308 ? -11.133 25.109 9.461 1 92.44 308 ALA A CA 1
ATOM 2388 C C . ALA A 1 308 ? -10.539 23.75 9.117 1 92.44 308 ALA A C 1
ATOM 2390 O O . ALA A 1 308 ? -11 22.719 9.617 1 92.44 308 ALA A O 1
ATOM 2391 N N . PHE A 1 309 ? -9.547 23.797 8.25 1 94.75 309 PHE A N 1
ATOM 2392 C CA . PHE A 1 309 ? -8.875 22.562 7.867 1 94.75 309 PHE A CA 1
ATOM 2393 C C . PHE A 1 309 ? -8.188 21.922 9.07 1 94.75 309 PHE A C 1
ATOM 2395 O O . PHE A 1 309 ? -8.336 20.719 9.305 1 94.75 309 PHE A O 1
ATOM 2402 N N . GLN A 1 310 ? -7.473 22.703 9.805 1 95.69 310 GLN A N 1
ATOM 2403 C CA . GLN A 1 310 ? -6.734 22.203 10.961 1 95.69 310 GLN A CA 1
ATOM 2404 C C . GLN A 1 310 ? -7.684 21.672 12.031 1 95.69 310 GLN A C 1
ATOM 2406 O O . GLN A 1 310 ? -7.426 20.625 12.633 1 95.69 310 GLN A O 1
ATOM 2411 N N . ARG A 1 311 ? -8.781 22.359 12.195 1 96 311 ARG A N 1
ATOM 2412 C CA . ARG A 1 311 ? -9.766 21.922 13.18 1 96 311 ARG A CA 1
ATOM 2413 C C . ARG A 1 311 ? -10.398 20.594 12.773 1 96 311 ARG A C 1
ATOM 2415 O O . ARG A 1 311 ? -10.594 19.719 13.617 1 96 311 ARG A O 1
ATOM 2422 N N . LEU A 1 312 ? -10.734 20.469 11.555 1 97.44 312 LEU A N 1
ATOM 2423 C CA . LEU A 1 312 ? -11.352 19.234 11.094 1 97.44 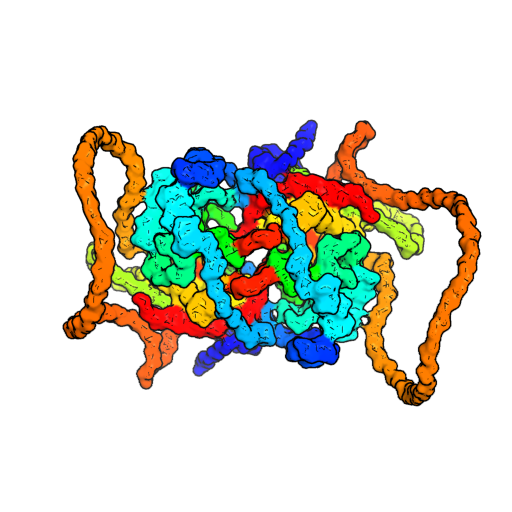312 LEU A CA 1
ATOM 2424 C C . LEU A 1 312 ? -10.344 18.078 11.125 1 97.44 312 LEU A C 1
ATOM 2426 O O . LEU A 1 312 ? -10.719 16.938 11.391 1 97.44 312 LEU A O 1
ATOM 2430 N N . MET A 1 313 ? -9.109 18.375 10.781 1 98.31 313 MET A N 1
ATOM 2431 C CA . MET A 1 313 ? -8.109 17.328 10.891 1 98.31 313 MET A CA 1
ATOM 2432 C C . MET A 1 313 ? -7.957 16.859 12.336 1 98.31 313 MET A C 1
ATOM 2434 O O . MET A 1 313 ? -7.82 15.656 12.586 1 98.31 313 MET A O 1
ATOM 2438 N N . HIS A 1 314 ? -7.98 17.812 13.25 1 98.31 314 HIS A N 1
ATOM 2439 C CA . HIS A 1 314 ? -7.941 17.453 14.664 1 98.31 314 HIS A CA 1
ATOM 2440 C C . HIS A 1 314 ? -9.133 16.578 15.047 1 98.31 314 HIS A C 1
ATOM 2442 O O . HIS A 1 314 ? -8.977 15.555 15.703 1 98.31 314 HIS A O 1
ATOM 2448 N N . ALA A 1 315 ? -10.297 17.047 14.609 1 98.38 315 ALA A N 1
ATOM 2449 C CA . ALA A 1 315 ? -11.508 16.266 14.898 1 98.38 315 ALA A CA 1
ATOM 2450 C C . ALA A 1 315 ? -11.414 14.867 14.305 1 98.38 315 ALA A C 1
ATOM 2452 O O . ALA A 1 315 ? -11.852 13.898 14.93 1 98.38 315 ALA A O 1
ATOM 2453 N N . ALA A 1 316 ? -10.898 14.781 13.117 1 98.75 316 ALA A N 1
ATOM 2454 C CA . ALA A 1 316 ? -10.758 13.484 12.461 1 98.75 316 ALA A CA 1
ATOM 2455 C C . ALA A 1 316 ? -9.812 12.57 13.242 1 98.75 316 ALA A C 1
ATOM 2457 O O . ALA A 1 316 ? -10.102 11.391 13.438 1 98.75 316 ALA A O 1
ATOM 2458 N N . LEU A 1 317 ? -8.703 13.109 13.695 1 98.69 317 LEU A N 1
ATOM 2459 C CA . LEU A 1 317 ? -7.754 12.328 14.484 1 98.69 317 LEU A CA 1
ATOM 2460 C C . LEU A 1 317 ? -8.375 11.891 15.805 1 98.69 317 LEU A C 1
ATOM 2462 O O . LEU A 1 317 ? -8.227 10.734 16.203 1 98.69 317 LEU A O 1
ATOM 2466 N N . ARG A 1 318 ? -9.07 12.781 16.438 1 98.19 318 ARG A N 1
ATOM 2467 C CA . ARG A 1 318 ? -9.711 12.438 17.703 1 98.19 318 ARG A CA 1
ATOM 2468 C C . ARG A 1 318 ? -10.828 11.422 17.484 1 98.19 318 ARG A C 1
ATOM 2470 O O . ARG A 1 318 ? -11.07 10.57 18.344 1 98.19 318 ARG A O 1
ATOM 2477 N N . THR A 1 319 ? -11.516 11.539 16.359 1 98.31 319 THR A N 1
ATOM 2478 C CA . THR A 1 319 ? -12.508 10.531 16 1 98.31 319 THR A CA 1
ATOM 2479 C C . THR A 1 319 ? -11.891 9.133 16 1 98.31 319 THR A C 1
ATOM 2481 O O . THR A 1 319 ? -12.445 8.203 16.594 1 98.31 319 THR A O 1
ATOM 2484 N N . MET A 1 320 ? -10.75 8.969 15.406 1 97.69 320 MET A N 1
ATOM 2485 C CA . MET A 1 320 ? -10.086 7.672 15.336 1 97.69 320 MET A CA 1
ATOM 2486 C C . MET A 1 320 ? -9.57 7.246 16.703 1 97.69 320 MET A C 1
ATOM 2488 O O . MET A 1 320 ? -9.805 6.113 17.141 1 97.69 320 MET A O 1
ATOM 2492 N N . ILE A 1 321 ? -8.938 8.18 17.406 1 96.25 321 ILE A N 1
ATOM 2493 C CA . ILE A 1 321 ? -8.25 7.855 18.656 1 96.25 321 ILE A CA 1
ATOM 2494 C C . ILE A 1 321 ? -9.266 7.672 19.781 1 96.25 321 ILE A C 1
ATOM 2496 O O . ILE A 1 321 ? -9.359 6.594 20.375 1 96.25 321 ILE A O 1
ATOM 2500 N N . ASP A 1 322 ? -10.07 8.68 20 1 95.19 322 ASP A N 1
ATOM 2501 C CA . ASP A 1 322 ? -10.992 8.672 21.125 1 95.19 322 ASP A CA 1
ATOM 2502 C C . ASP A 1 322 ? -12.312 7.996 20.766 1 95.19 322 ASP A C 1
ATOM 2504 O O . ASP A 1 322 ? -12.906 7.285 21.578 1 95.19 322 ASP A O 1
ATOM 2508 N N . GLY A 1 323 ? -12.789 8.273 19.578 1 95.56 323 GLY A N 1
ATOM 2509 C CA . GLY A 1 323 ? -14.078 7.742 19.172 1 95.56 323 GLY A CA 1
ATOM 2510 C C . GLY A 1 323 ? -14.047 6.262 18.859 1 95.56 323 GLY A C 1
ATOM 2511 O O . GLY A 1 323 ? -14.852 5.488 19.375 1 95.56 323 GLY A O 1
ATOM 2512 N N . CYS A 1 324 ? -13.062 5.852 18.031 1 94.44 324 CYS A N 1
ATOM 2513 C CA . CYS A 1 324 ? -13.039 4.484 17.516 1 94.44 324 CYS A CA 1
ATOM 2514 C C . CYS A 1 324 ? -12.023 3.635 18.266 1 94.44 324 CYS A C 1
ATOM 2516 O O . CYS A 1 324 ? -11.938 2.424 18.047 1 94.44 324 CYS A O 1
ATOM 2518 N N . GLY A 1 325 ? -11.188 4.246 19.078 1 92.81 325 GLY A N 1
ATOM 2519 C CA . GLY A 1 325 ? -10.242 3.494 19.891 1 92.81 325 GLY A CA 1
ATOM 2520 C C . GLY A 1 325 ? -8.938 3.203 19.172 1 92.81 325 GLY A C 1
ATOM 2521 O O . GLY A 1 325 ? -8.156 2.365 19.625 1 92.81 325 GLY A O 1
ATOM 2522 N N . CYS A 1 326 ? -8.672 3.867 18.125 1 93.62 326 CYS A N 1
ATOM 2523 C CA . CYS A 1 326 ? -7.461 3.678 17.344 1 93.62 326 CYS A CA 1
ATOM 2524 C C . CYS A 1 326 ? -6.23 4.109 18.125 1 93.62 326 CYS A C 1
ATOM 2526 O O . CYS A 1 326 ? -6.211 5.191 18.719 1 93.62 326 CYS A O 1
ATOM 2528 N N . MET A 1 327 ? -5.148 3.291 18.125 1 94.12 327 MET A N 1
ATOM 2529 C CA . MET A 1 327 ? -3.938 3.619 18.859 1 94.12 327 MET A CA 1
ATOM 2530 C C . MET A 1 327 ? -2.74 3.752 17.938 1 94.12 327 MET A C 1
ATOM 2532 O O . MET A 1 327 ? -1.617 3.979 18.375 1 94.12 327 MET A O 1
ATOM 2536 N N . THR A 1 328 ? -2.922 3.521 16.734 1 96.06 328 THR A N 1
ATOM 2537 C CA . THR A 1 328 ? -1.884 3.617 15.719 1 96.06 328 THR A CA 1
ATOM 2538 C C . THR A 1 328 ? -2.482 4.023 14.375 1 96.06 328 THR A C 1
ATOM 2540 O O . THR A 1 328 ? -3.529 3.508 13.977 1 96.06 328 THR A O 1
ATOM 2543 N N . PHE A 1 329 ? -1.859 5.027 13.734 1 98 329 PHE A N 1
ATOM 2544 C CA . PHE A 1 329 ? -2.461 5.535 12.508 1 98 329 PHE A CA 1
ATOM 2545 C C . PHE A 1 329 ? -1.395 6.09 11.578 1 98 329 PHE A C 1
ATOM 2547 O O . PHE A 1 329 ? -0.26 6.332 11.992 1 98 329 PHE A O 1
ATOM 2554 N N . ASN A 1 330 ? -1.687 6.188 10.336 1 98.75 330 ASN A N 1
ATOM 2555 C CA . ASN A 1 330 ? -0.986 7.016 9.359 1 98.75 330 ASN A CA 1
ATOM 2556 C C . ASN A 1 330 ? -1.813 8.234 8.969 1 98.75 330 ASN A C 1
ATOM 2558 O O . ASN A 1 330 ? -3.035 8.148 8.836 1 98.75 330 ASN A O 1
ATOM 2562 N N . ALA A 1 331 ? -1.156 9.32 8.797 1 98.88 331 ALA A N 1
ATOM 2563 C CA . ALA A 1 331 ? -1.769 10.539 8.273 1 98.88 331 ALA A CA 1
ATOM 2564 C C . ALA A 1 331 ? -0.885 11.18 7.207 1 98.88 331 ALA A C 1
ATOM 2566 O O . ALA A 1 331 ? 0.311 11.391 7.426 1 98.88 331 ALA A O 1
ATOM 2567 N N . GLY A 1 332 ? -1.443 11.414 6.02 1 98.81 332 GLY A N 1
ATOM 2568 C CA . GLY A 1 332 ? -0.741 12.078 4.934 1 98.81 332 GLY A CA 1
ATOM 2569 C C . GLY A 1 332 ? -1.484 13.281 4.395 1 98.81 332 GLY A C 1
ATOM 2570 O O . GLY A 1 332 ? -2.711 13.258 4.273 1 98.81 332 GLY A O 1
ATOM 2571 N N . VAL A 1 333 ? -0.771 14.367 4.184 1 98.75 333 VAL A N 1
ATOM 2572 C CA . VAL A 1 333 ? -1.369 15.555 3.572 1 98.75 333 VAL A CA 1
ATOM 2573 C C . VAL A 1 333 ? -0.794 15.758 2.172 1 98.75 333 VAL A C 1
ATOM 2575 O O . VAL A 1 333 ? 0.422 15.875 2.006 1 98.75 333 VAL A O 1
ATOM 2578 N N . LEU A 1 334 ? -1.683 15.773 1.246 1 98.12 334 LEU A N 1
ATOM 2579 C CA . LEU A 1 334 ? -1.348 15.906 -0.168 1 98.12 334 LEU A CA 1
ATOM 2580 C C . LEU A 1 334 ? -1.861 17.234 -0.726 1 98.12 334 LEU A C 1
ATOM 2582 O O . LEU A 1 334 ? -2.697 17.891 -0.104 1 98.12 334 LEU A O 1
ATOM 2586 N N . ASN A 1 335 ? -1.347 17.656 -1.886 1 96.06 335 ASN A N 1
ATOM 2587 C CA . ASN A 1 335 ? -1.782 18.844 -2.607 1 96.06 335 ASN A CA 1
ATOM 2588 C C . ASN A 1 335 ? -1.555 20.109 -1.79 1 96.06 335 ASN A C 1
ATOM 2590 O O . ASN A 1 335 ? -2.428 20.984 -1.728 1 96.06 335 ASN A O 1
ATOM 2594 N N . ILE A 1 336 ? -0.457 20.141 -1.1 1 95.56 336 ILE A N 1
ATOM 2595 C CA . ILE A 1 336 ? -0.107 21.328 -0.34 1 95.56 336 ILE A CA 1
ATOM 2596 C C . ILE A 1 336 ? 0.316 22.453 -1.296 1 95.56 336 ILE A C 1
ATOM 2598 O O . ILE A 1 336 ? 1.226 22.266 -2.107 1 95.56 336 ILE A O 1
ATOM 2602 N N . ASP A 1 337 ? -0.354 23.516 -1.188 1 89.44 337 ASP A N 1
ATOM 2603 C CA . ASP A 1 337 ? -0.082 24.672 -2.043 1 89.44 337 ASP A CA 1
ATOM 2604 C C . ASP A 1 337 ? 0.995 25.562 -1.436 1 89.44 337 ASP A C 1
ATOM 2606 O O . ASP A 1 337 ? 0.755 26.234 -0.432 1 89.44 337 ASP A O 1
ATOM 2610 N N . LEU A 1 338 ? 2.119 25.641 -2.082 1 89 338 LEU A N 1
ATOM 2611 C CA . LEU A 1 338 ? 3.232 26.438 -1.574 1 89 338 LEU A CA 1
ATOM 2612 C C . LEU A 1 338 ? 2.984 27.938 -1.804 1 89 338 LEU A C 1
ATOM 2614 O O . LEU A 1 338 ? 3.637 28.781 -1.187 1 89 338 LEU A O 1
ATOM 2618 N N . ASP A 1 339 ? 2.041 28.234 -2.678 1 83.25 339 ASP A N 1
ATOM 2619 C CA . ASP A 1 339 ? 1.796 29.641 -3.01 1 83.25 339 ASP A CA 1
ATOM 2620 C C . ASP A 1 339 ? 0.673 30.219 -2.154 1 83.25 339 ASP A C 1
ATOM 2622 O O . ASP A 1 339 ? 0.359 31.406 -2.254 1 83.25 339 ASP A O 1
ATOM 2626 N N . ALA A 1 340 ? 0.025 29.391 -1.444 1 74.94 340 ALA A N 1
ATOM 2627 C CA . ALA A 1 340 ? -1.078 29.875 -0.616 1 74.94 340 ALA A CA 1
ATOM 2628 C C . ALA A 1 340 ? -0.593 30.891 0.403 1 74.94 340 ALA A C 1
ATOM 2630 O O . ALA A 1 340 ? 0.525 30.797 0.913 1 74.94 340 ALA A O 1
ATOM 2631 N N . ALA A 1 341 ? -1.339 32.125 0.438 1 59.22 341 ALA A N 1
ATOM 2632 C CA . ALA A 1 341 ? -0.959 33.25 1.289 1 59.22 341 ALA A CA 1
ATOM 2633 C C . ALA A 1 341 ? -0.898 32.844 2.756 1 59.22 341 ALA A C 1
ATOM 2635 O O . ALA A 1 341 ? -1.617 31.922 3.178 1 59.22 341 ALA A O 1
ATOM 2636 N N . VAL A 1 342 ? 0.17 33.219 3.463 1 55.16 342 VAL A N 1
ATOM 2637 C CA . VAL A 1 342 ? 0.531 33 4.859 1 55.16 342 VAL A CA 1
ATOM 2638 C C . VAL A 1 342 ? -0.695 33.188 5.75 1 55.16 342 VAL A C 1
ATOM 2640 O O . VAL A 1 342 ? -1.507 34.094 5.504 1 55.16 342 VAL A O 1
ATOM 2643 N N . PRO A 1 343 ? -1.158 32.156 6.5 1 47.66 343 PRO A N 1
ATOM 2644 C CA . PRO A 1 343 ? -2.26 32.312 7.453 1 47.66 343 PRO A CA 1
ATOM 2645 C C . PRO A 1 343 ? -2.184 33.625 8.211 1 47.66 343 PRO A C 1
ATOM 2647 O O . PRO A 1 343 ? -1.088 34.156 8.477 1 47.66 343 PRO A O 1
ATOM 2650 N N . ALA A 1 344 ? -3.164 34.375 8.297 1 38.22 344 ALA A N 1
ATOM 2651 C CA . ALA A 1 344 ? -3.434 35.531 9.164 1 38.22 344 ALA A CA 1
ATOM 2652 C C . ALA A 1 344 ? -3.328 35.125 10.633 1 38.22 344 ALA A C 1
ATOM 2654 O O . ALA A 1 344 ? -3.906 34.125 11.062 1 38.22 344 ALA A O 1
ATOM 2655 N N . GLY A 1 345 ? -2.076 35.312 11.344 1 38.28 345 GLY A N 1
ATOM 2656 C CA . GLY A 1 345 ? -1.753 35.188 12.75 1 38.28 345 GLY A CA 1
ATOM 2657 C C . GLY A 1 345 ? -0.455 34.469 13.008 1 38.28 345 GLY A C 1
ATOM 2658 O O . GLY A 1 345 ? -0.075 34.25 14.164 1 38.28 345 GLY A O 1
ATOM 2659 N N . VAL A 1 346 ? -0.16 33.594 12.133 1 40.22 346 VAL A N 1
ATOM 2660 C CA . VAL A 1 346 ? 1.169 33.031 12.414 1 40.22 346 VAL A CA 1
ATOM 2661 C C . VAL A 1 346 ? 2.213 34.156 12.25 1 40.22 346 VAL A C 1
ATOM 2663 O O . VAL A 1 346 ? 2.486 34.594 11.133 1 40.22 346 VAL A O 1
ATOM 2666 N N . GLY A 1 347 ? 2.082 35.188 12.977 1 33.69 347 GLY A N 1
ATOM 2667 C CA . GLY A 1 347 ? 3.189 36.125 12.961 1 33.69 347 GLY A CA 1
ATOM 2668 C C . GLY A 1 347 ? 4.543 35.438 12.82 1 33.69 347 GLY A C 1
ATOM 2669 O O . GLY A 1 347 ? 4.906 34.594 13.641 1 33.69 347 GLY A O 1
ATOM 2670 N N . LEU A 1 348 ? 4.863 35.125 11.609 1 35.31 348 LEU A N 1
ATOM 2671 C CA . LEU A 1 348 ? 6.23 34.75 11.266 1 35.31 348 LEU A CA 1
ATOM 2672 C C . LEU A 1 348 ? 7.238 35.562 12.086 1 35.31 348 LEU A C 1
ATOM 2674 O O . LEU A 1 348 ? 8.383 35.75 11.664 1 35.31 348 LEU A O 1
ATOM 2678 N N . GLU A 1 349 ? 6.879 36.312 13.008 1 32 349 GLU A N 1
ATOM 2679 C CA . GLU A 1 349 ? 8.102 36.812 13.609 1 32 349 GLU A CA 1
ATOM 2680 C C . GLU A 1 349 ? 9.078 35.688 13.938 1 32 349 GLU A C 1
ATOM 2682 O O . GLU A 1 349 ? 8.781 34.812 14.758 1 32 349 GLU A O 1
ATOM 2687 N N . ARG A 1 350 ? 9.688 35.281 12.953 1 36.16 350 ARG A N 1
ATOM 2688 C CA . ARG A 1 350 ? 10.836 34.406 12.703 1 36.16 350 ARG A CA 1
ATOM 2689 C C . ARG A 1 350 ? 11.852 34.5 13.828 1 36.16 350 ARG A C 1
ATOM 2691 O O . ARG A 1 350 ? 12.492 35.562 14.008 1 36.16 350 ARG A O 1
ATOM 2698 N N . GLN A 1 351 ? 11.703 34.125 14.938 1 30.97 351 GLN A N 1
ATOM 2699 C CA . GLN A 1 351 ? 13.023 34.031 15.562 1 30.97 351 GLN A CA 1
ATOM 2700 C C . GLN A 1 351 ? 13.891 33 14.875 1 30.97 351 GLN A C 1
ATOM 2702 O O . GLN A 1 351 ? 13.602 31.797 14.953 1 30.97 351 GLN A O 1
ATOM 2707 N N . PHE A 1 352 ? 14.164 33.156 13.523 1 35.03 352 PHE A N 1
ATOM 2708 C CA . PHE A 1 352 ? 15.25 32.344 12.961 1 35.03 352 PHE A CA 1
ATOM 2709 C C . PHE A 1 352 ? 16.484 32.438 13.852 1 35.03 352 PHE A C 1
ATOM 2711 O O . PHE A 1 352 ? 16.938 33.531 14.211 1 35.03 352 PHE A O 1
ATOM 2718 N N . TRP A 1 353 ? 16.625 31.625 14.766 1 31.91 353 TRP A N 1
ATOM 2719 C CA . TRP A 1 353 ? 17.891 31.641 15.5 1 31.91 353 TRP A CA 1
ATOM 2720 C C . TRP A 1 353 ? 19.062 31.375 14.562 1 31.91 353 TRP A C 1
ATOM 2722 O O . TRP A 1 353 ? 19.188 30.297 13.984 1 31.91 353 TRP A O 1
ATOM 2732 N N . SER A 1 354 ? 19.438 32.312 13.727 1 30.47 354 SER A N 1
ATOM 2733 C CA . SER A 1 354 ? 20.781 32.219 13.148 1 30.47 354 SER A CA 1
ATOM 2734 C C . SER A 1 354 ? 21.828 32 14.219 1 30.47 354 SER A C 1
ATOM 2736 O O . SER A 1 354 ? 21.859 32.719 15.227 1 30.47 354 SER A O 1
ATOM 2738 N N . SER A 1 355 ? 22.359 30.844 14.43 1 31.02 355 SER A N 1
ATOM 2739 C CA . SER A 1 355 ? 23.562 30.641 15.242 1 31.02 355 SER A CA 1
ATOM 2740 C C . SER A 1 355 ? 24.609 31.703 14.961 1 31.02 355 SER A C 1
ATOM 2742 O O . SER A 1 355 ? 25.359 31.609 13.992 1 31.02 355 SER A O 1
ATOM 2744 N N . SER A 1 356 ? 24.422 32.938 14.922 1 27.25 356 SER A N 1
ATOM 2745 C CA . SER A 1 356 ? 25.578 33.844 14.969 1 27.25 356 SER A CA 1
ATOM 2746 C C . SER A 1 356 ? 26.516 33.469 16.125 1 27.25 356 SER A C 1
ATOM 2748 O O . SER A 1 356 ? 26.047 33.25 17.25 1 27.25 356 SER A O 1
ATOM 2750 N N . SER A 1 357 ? 27.844 33.062 15.852 1 28.75 357 SER A N 1
ATOM 2751 C CA . SER A 1 357 ? 29.047 32.938 16.656 1 28.75 357 SER A CA 1
ATOM 2752 C C . SER A 1 357 ? 29.203 34.125 17.594 1 28.75 357 SER A C 1
ATOM 2754 O O . SER A 1 357 ? 29.594 35.219 17.172 1 28.75 357 SER A O 1
ATOM 2756 N N . SER A 1 358 ? 28.344 34.531 18.438 1 24.31 358 SER A N 1
ATOM 2757 C CA . SER A 1 358 ? 28.781 35.5 19.406 1 24.31 358 SER A CA 1
ATOM 2758 C C . SER A 1 358 ? 30.062 35.062 20.125 1 24.31 358 SER A C 1
ATOM 2760 O O . SER A 1 358 ? 30.094 33.969 20.703 1 24.31 358 SER A O 1
ATOM 2762 N N . SER A 1 359 ? 31.266 35.5 19.703 1 24.38 359 SER A N 1
ATOM 2763 C CA . SER A 1 359 ? 32.594 35.562 20.328 1 24.38 359 SER A CA 1
ATOM 2764 C C . SER A 1 359 ? 32.469 36.031 21.781 1 24.38 359 SER A C 1
ATOM 2766 O O . SER A 1 359 ? 32.938 37.125 22.109 1 24.38 359 SER A O 1
ATOM 2768 N N . GLY A 1 360 ? 31.453 35.625 22.531 1 20.59 360 GLY A N 1
ATOM 2769 C CA . GLY A 1 360 ? 31.484 36.125 23.891 1 20.59 360 GLY A CA 1
ATOM 2770 C C . GLY A 1 360 ? 32.781 35.812 24.625 1 20.59 360 GLY A C 1
ATOM 2771 O O . GLY A 1 360 ? 33.281 34.688 24.516 1 20.59 360 GLY A O 1
ATOM 2772 N N . ASN A 1 361 ? 33.594 36.781 24.812 1 20.62 361 ASN A N 1
ATOM 2773 C CA . ASN A 1 361 ? 34.781 36.969 25.656 1 20.62 361 ASN A CA 1
ATOM 2774 C C . ASN A 1 361 ? 34.562 36.406 27.062 1 20.62 361 ASN A C 1
ATOM 2776 O O . ASN A 1 361 ? 33.656 36.812 27.766 1 20.62 361 ASN A O 1
ATOM 2780 N N . GLY A 1 362 ? 34.75 35.062 27.109 1 20.16 362 GLY A N 1
ATOM 2781 C CA . GLY A 1 362 ? 34.75 34.25 28.328 1 20.16 362 GLY A CA 1
ATOM 2782 C C . GLY A 1 362 ? 35.594 34.875 29.438 1 20.16 362 GLY A C 1
ATOM 2783 O O . GLY A 1 362 ? 36.844 34.844 29.359 1 20.16 362 GLY A O 1
ATOM 2784 N N . GLN A 1 363 ? 35.125 36.062 29.922 1 17.67 363 GLN A N 1
ATOM 2785 C CA . GLN A 1 363 ? 35.875 36.5 31.094 1 17.67 363 GLN A CA 1
ATOM 2786 C C . GLN A 1 363 ? 35.844 35.438 32.188 1 17.67 363 GLN A C 1
ATOM 2788 O O . GLN A 1 363 ? 34.844 34.781 32.406 1 17.67 363 GLN A O 1
ATOM 2793 N N . ASP A 1 364 ? 37 35 32.531 1 19.17 364 ASP A N 1
ATOM 2794 C CA . ASP A 1 364 ? 37.594 34 33.438 1 19.17 364 ASP A CA 1
ATOM 2795 C C . ASP A 1 364 ? 37.156 34.188 34.875 1 19.17 364 ASP A C 1
ATOM 2797 O O . ASP A 1 364 ? 37.719 33.594 35.781 1 19.17 364 ASP A O 1
ATOM 2801 N N . GLU A 1 365 ? 35.844 34.781 35.094 1 17.05 365 GLU A N 1
ATOM 2802 C CA . GLU A 1 365 ? 35.938 35.156 36.5 1 17.05 365 GLU A CA 1
ATOM 2803 C C . GLU A 1 365 ? 36.094 33.938 37.375 1 17.05 365 GLU A C 1
ATOM 2805 O O . GLU A 1 365 ? 35.375 32.938 37.188 1 17.05 365 GLU A O 1
ATOM 2810 N N . SER A 1 366 ? 37.156 33.812 38.094 1 18.67 366 SER A N 1
ATOM 2811 C CA . SER A 1 366 ? 37.812 32.875 39 1 18.67 366 SER A CA 1
ATOM 2812 C C . SER A 1 366 ? 37 32.688 40.281 1 18.67 366 SER A C 1
ATOM 2814 O O . SER A 1 366 ? 37.469 32.062 41.219 1 18.67 366 SER A O 1
ATOM 2816 N N . ALA A 1 367 ? 35.656 33 40.188 1 16.77 367 ALA A N 1
ATOM 2817 C CA . ALA A 1 367 ? 35.312 33.188 41.594 1 16.77 367 ALA A CA 1
ATOM 2818 C C . ALA A 1 367 ? 35.5 31.922 42.406 1 16.77 367 ALA A C 1
ATOM 2820 O O . ALA A 1 367 ? 35.188 30.828 41.938 1 16.77 367 ALA A O 1
ATOM 2821 N N . SER A 1 368 ? 36.125 32.062 43.531 1 16.8 368 SER A N 1
ATOM 2822 C CA . SER A 1 368 ? 36.781 31.203 44.531 1 16.8 368 SER A CA 1
ATOM 2823 C C . SER A 1 368 ? 35.781 30.422 45.344 1 16.8 368 SER A C 1
ATOM 2825 O O . SER A 1 368 ? 36.031 29.25 45.688 1 16.8 368 SER A O 1
ATOM 2827 N N . THR A 1 369 ? 34.562 31.125 45.625 1 15.63 369 THR A N 1
ATOM 2828 C CA . THR A 1 369 ? 34.5 31.094 47.094 1 15.63 369 THR A CA 1
ATOM 2829 C C . THR A 1 369 ? 34.188 29.688 47.594 1 15.63 369 THR A C 1
ATOM 2831 O O . THR A 1 369 ? 33.781 28.828 46.812 1 15.63 369 THR A O 1
ATOM 2834 N N . GLY A 1 370 ? 33.562 29.734 48.781 1 15.68 370 GLY A N 1
ATOM 2835 C CA . GLY A 1 370 ? 33.781 29.203 50.125 1 15.68 370 GLY A CA 1
ATOM 2836 C C . GLY A 1 370 ? 33.031 27.906 50.375 1 15.68 370 GLY A C 1
ATOM 2837 O O . GLY A 1 370 ? 32.281 27.438 49.5 1 15.68 370 GLY A O 1
ATOM 2838 N N . ASN A 1 371 ? 32.281 28 51.438 1 15.52 371 ASN A N 1
ATOM 2839 C CA . ASN A 1 371 ? 32.438 27.234 52.656 1 15.52 371 ASN A CA 1
ATOM 2840 C C . ASN A 1 371 ? 31.453 26.062 52.719 1 15.52 371 ASN A C 1
ATOM 2842 O O . ASN A 1 371 ? 31.859 24.922 52.906 1 15.52 371 ASN A O 1
ATOM 2846 N N . GLY A 1 372 ? 30.266 26.344 53.25 1 15.87 372 GLY A N 1
ATOM 2847 C CA . GLY A 1 372 ? 29.891 25.781 54.531 1 15.87 372 GLY A CA 1
ATOM 2848 C C . GLY A 1 372 ? 29.047 24.516 54.406 1 15.87 372 GLY A C 1
ATOM 2849 O O . GLY A 1 372 ? 28.578 24.188 53.312 1 15.87 372 GLY A O 1
ATOM 2850 N N . GLY A 1 373 ? 28.422 24.219 55.531 1 16.09 373 GLY A N 1
ATOM 2851 C CA . GLY A 1 373 ? 28.266 23.016 56.312 1 16.09 373 GLY A CA 1
ATOM 2852 C C . GLY A 1 373 ? 27.062 22.188 55.906 1 16.09 373 GLY A C 1
ATOM 2853 O O . GLY A 1 373 ? 26.578 22.297 54.781 1 16.09 373 GLY A O 1
ATOM 2854 N N . SER A 1 374 ? 26.016 22.359 56.719 1 16.38 374 SER A N 1
ATOM 2855 C CA . SER A 1 374 ? 25.531 21.328 57.625 1 16.38 374 SER A CA 1
ATOM 2856 C C . SER A 1 374 ? 24.344 20.578 57.031 1 16.38 374 SER A C 1
ATOM 2858 O O . SER A 1 374 ? 23.719 21.047 56.094 1 16.38 374 SER A O 1
ATOM 2860 N N . SER A 1 375 ? 23.625 19.969 57.969 1 17.06 375 SER A N 1
ATOM 2861 C CA . SER A 1 375 ? 23 18.672 58.219 1 17.06 375 SER A CA 1
ATOM 2862 C C . SER A 1 375 ? 21.578 18.625 57.688 1 17.06 375 SER A C 1
ATOM 2864 O O . SER A 1 375 ? 20.969 19.656 57.438 1 17.06 375 SER A O 1
ATOM 2866 N N . MET A 1 376 ? 20.953 17.484 57.719 1 16.92 376 MET A N 1
ATOM 2867 C CA . MET A 1 376 ? 20.047 16.594 57 1 16.92 376 MET A CA 1
ATOM 2868 C C . MET A 1 376 ? 18.594 16.875 57.375 1 16.92 376 MET A C 1
ATOM 2870 O O . MET A 1 376 ? 17.672 16.344 56.781 1 16.92 376 MET A O 1
ATOM 2874 N N . SER A 1 377 ? 18.234 17.812 58.406 1 17.5 377 SER A N 1
ATOM 2875 C CA . SER A 1 377 ? 17.203 17.141 59.219 1 17.5 377 SER A CA 1
ATOM 2876 C C . SER A 1 377 ? 15.859 17.156 58.5 1 17.5 377 SER A C 1
ATOM 2878 O O . SER A 1 377 ? 15.586 18.047 57.688 1 17.5 377 SER A O 1
ATOM 2880 N N . LEU A 1 378 ? 14.977 16.125 58.75 1 17.45 378 LEU A N 1
ATOM 2881 C CA . LEU A 1 378 ? 13.891 15.32 58.219 1 17.45 378 LEU A CA 1
ATOM 2882 C C . LEU A 1 378 ? 12.539 16.016 58.406 1 17.45 378 LEU A C 1
ATOM 2884 O O . LEU A 1 378 ? 11.492 15.422 58.156 1 17.45 378 LEU A O 1
ATOM 2888 N N . GLY A 1 379 ? 12.484 17.438 58.5 1 16.55 379 GLY A N 1
ATOM 2889 C CA . GLY A 1 379 ? 11.273 17.828 59.219 1 16.55 379 GLY A CA 1
ATOM 2890 C C . GLY A 1 379 ? 10.008 17.531 58.406 1 16.55 379 GLY A C 1
ATOM 2891 O O . GLY A 1 379 ? 9.953 17.766 57.219 1 16.55 379 GLY A O 1
ATOM 2892 N N . SER A 1 380 ? 9.156 16.594 58.844 1 18.36 380 SER A N 1
ATOM 2893 C CA . SER A 1 380 ? 7.91 16 58.375 1 18.36 380 SER A CA 1
ATOM 2894 C C . SER A 1 380 ? 6.77 17.016 58.406 1 18.36 380 SER A C 1
ATOM 2896 O O . SER A 1 380 ? 6.375 17.484 59.469 1 18.36 380 SER A O 1
ATOM 2898 N N . SER A 1 381 ? 6.703 17.984 57.375 1 17.28 381 SER A N 1
ATOM 2899 C CA . SER A 1 381 ? 5.754 19.094 57.344 1 17.28 381 SER A CA 1
ATOM 2900 C C . SER A 1 381 ? 4.316 18.594 57.312 1 17.28 381 SER A C 1
ATOM 2902 O O . SER A 1 381 ? 4.02 17.609 56.625 1 17.28 381 SER A O 1
ATOM 2904 N N . SER A 1 382 ? 3.551 18.922 58.312 1 18.28 382 SER A N 1
ATOM 2905 C CA . SER A 1 382 ? 2.15 18.797 58.688 1 18.28 382 SER A CA 1
ATOM 2906 C C . SER A 1 382 ? 1.231 19.469 57.688 1 18.28 382 SER A C 1
ATOM 2908 O O . SER A 1 382 ? 1.506 20.578 57.25 1 18.28 382 SER A O 1
ATOM 2910 N N . SER A 1 383 ? 0.263 18.719 57 1 17.73 383 SER A N 1
ATOM 2911 C CA . SER A 1 383 ? -0.624 18.734 55.844 1 17.73 383 SER A CA 1
ATOM 2912 C C . SER A 1 383 ? -1.782 19.703 56.031 1 17.73 383 SER A C 1
ATOM 2914 O O . SER A 1 383 ? -2.84 19.312 56.531 1 17.73 383 SER A O 1
ATOM 2916 N N . SER A 1 384 ? -1.525 21 56.469 1 16.92 384 SER A N 1
ATOM 2917 C CA . SER A 1 384 ? -2.729 21.719 56.875 1 16.92 384 SER A CA 1
ATOM 2918 C C . SER A 1 384 ? -3.654 21.953 55.688 1 16.92 384 SER A C 1
ATOM 2920 O O . SER A 1 384 ? -3.191 22.125 54.531 1 16.92 384 SER A O 1
ATOM 2922 N N . SER A 1 385 ? -5.094 21.906 55.812 1 18.67 385 SER A N 1
ATOM 2923 C CA . SER A 1 385 ? -6.387 21.703 55.156 1 18.67 385 SER A CA 1
ATOM 2924 C C . SER A 1 385 ? -6.902 23 54.531 1 18.67 385 SER A C 1
ATOM 2926 O O . SER A 1 385 ? -8.008 23.047 54 1 18.67 385 SER A O 1
ATOM 2928 N N . LEU A 1 386 ? -6.094 24.094 54.25 1 15.98 386 LEU A N 1
ATOM 2929 C CA . LEU A 1 386 ? -6.887 25.328 54.25 1 15.98 386 LEU A CA 1
ATOM 2930 C C . LEU A 1 386 ? -7.801 25.375 53.031 1 15.98 386 LEU A C 1
ATOM 2932 O O . LEU A 1 386 ? -7.367 25.078 51.906 1 15.98 386 LEU A O 1
ATOM 2936 N N . ALA A 1 387 ? -9.172 25.578 53.156 1 17.91 387 ALA A N 1
ATOM 2937 C CA . ALA A 1 387 ? -10.461 25.609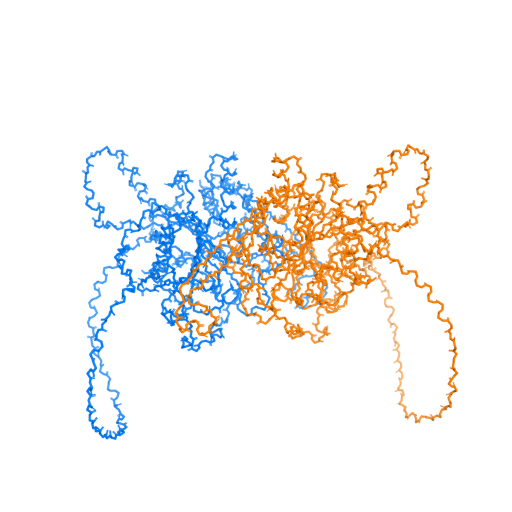 52.469 1 17.91 387 ALA A CA 1
ATOM 2938 C C . ALA A 1 387 ? -10.594 26.859 51.594 1 17.91 387 ALA A C 1
ATOM 2940 O O . ALA A 1 387 ? -11.672 27.141 51.062 1 17.91 387 ALA A O 1
ATOM 2941 N N . SER A 1 388 ? -9.406 27.469 51 1 16.7 388 SER A N 1
ATOM 2942 C CA . SER A 1 388 ? -9.719 28.844 50.594 1 16.7 388 SER A CA 1
ATOM 2943 C C . SER A 1 388 ? -10.742 28.875 49.469 1 16.7 388 SER A C 1
ATOM 2945 O O . SER A 1 388 ? -10.766 28 48.625 1 16.7 388 SER A O 1
ATOM 2947 N N . SER A 1 389 ? -11.805 29.719 49.469 1 19.39 389 SER A N 1
ATOM 2948 C CA . SER A 1 389 ? -13.078 30.141 48.906 1 19.39 389 SER A CA 1
ATOM 2949 C C . SER A 1 389 ? -12.875 30.844 47.562 1 19.39 389 SER A C 1
ATOM 2951 O O . SER A 1 389 ? -12.508 32.031 47.531 1 19.39 389 SER A O 1
ATOM 2953 N N . VAL A 1 390 ? -12.141 30.25 46.531 1 17.84 390 VAL A N 1
ATOM 2954 C CA . VAL A 1 390 ? -11.812 31.016 45.344 1 17.84 390 VAL A CA 1
ATOM 2955 C C . VAL A 1 390 ? -13.102 31.391 44.625 1 17.84 390 VAL A C 1
ATOM 2957 O O . VAL A 1 390 ? -13.938 30.531 44.344 1 17.84 390 VAL A O 1
ATOM 2960 N N . SER A 1 391 ? -13.508 32.594 44.719 1 18.75 391 SER A N 1
ATOM 2961 C CA . SER A 1 391 ? -14.625 33.281 44.062 1 18.75 391 SER A CA 1
ATOM 2962 C C . SER A 1 391 ? -14.44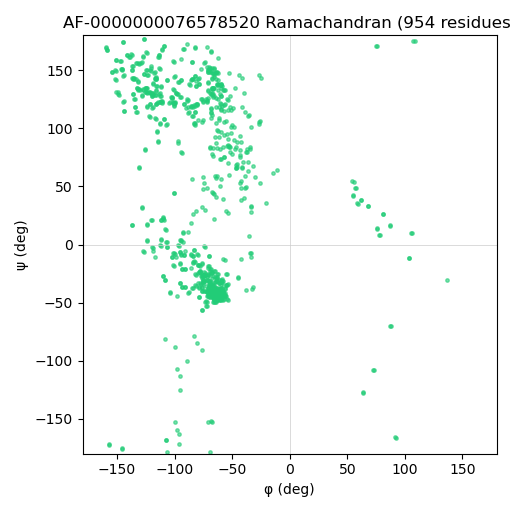5 33.281 42.531 1 18.75 391 SER A C 1
ATOM 2964 O O . SER A 1 391 ? -13.453 33.781 42.031 1 18.75 391 SER A O 1
ATOM 2966 N N . ALA A 1 392 ? -14.953 32.344 41.781 1 19.58 392 ALA A N 1
ATOM 2967 C CA . ALA A 1 392 ? -14.922 31.875 40.375 1 19.58 392 ALA A CA 1
ATOM 2968 C C . ALA A 1 392 ? -15.438 32.969 39.438 1 19.58 392 ALA A C 1
ATOM 2970 O O . ALA A 1 392 ? -16.641 33.188 39.312 1 19.58 392 ALA A O 1
ATOM 2971 N N . SER A 1 393 ? -15 34.219 39.469 1 19.61 393 SER A N 1
ATOM 2972 C CA . SER A 1 393 ? -15.68 35.094 38.531 1 19.61 393 SER A CA 1
ATOM 2973 C C . SER A 1 393 ? -15.391 34.719 37.094 1 19.61 393 SER A C 1
ATOM 2975 O O . SER A 1 393 ? -14.258 34.844 36.625 1 19.61 393 SER A O 1
ATOM 2977 N N . ASP A 1 394 ? -15.945 33.688 36.5 1 21.09 394 ASP A N 1
ATOM 2978 C CA . ASP A 1 394 ? -15.781 32.969 35.25 1 21.09 394 ASP A CA 1
ATOM 2979 C C . ASP A 1 394 ? -16.188 33.844 34.062 1 21.09 394 ASP A C 1
ATOM 2981 O O . ASP A 1 394 ? -17.375 33.906 33.719 1 21.09 394 ASP A O 1
ATOM 2985 N N . ASP A 1 395 ? -15.828 35.094 33.906 1 22.48 395 ASP A N 1
ATOM 2986 C CA . ASP A 1 395 ? -16.375 35.781 32.75 1 22.48 395 ASP A CA 1
ATOM 2987 C C . ASP A 1 395 ? -15.898 35.156 31.438 1 22.48 395 ASP A C 1
ATOM 2989 O O . ASP A 1 395 ? -14.852 35.562 30.891 1 22.48 395 ASP A O 1
ATOM 2993 N N . SER A 1 396 ? -15.82 33.875 31.312 1 23.23 396 SER A N 1
ATOM 2994 C CA . SER A 1 396 ? -15.234 33.25 30.125 1 23.23 396 SER A CA 1
ATOM 2995 C C . SER A 1 396 ? -16.047 33.562 28.875 1 23.23 396 SER A C 1
ATOM 2997 O O . SER A 1 396 ? -17.234 33.25 28.812 1 23.23 396 SER A O 1
ATOM 2999 N N . SER A 1 397 ? -15.789 34.688 28.172 1 23.38 397 SER A N 1
ATOM 3000 C CA . SER A 1 397 ? -16.375 35 26.875 1 23.38 397 SER A CA 1
ATOM 3001 C C . SER A 1 397 ? -16.297 33.781 25.953 1 23.38 397 SER A C 1
ATOM 3003 O O . SER A 1 397 ? -15.234 33.438 25.438 1 23.38 397 SER A O 1
ATOM 3005 N N . SER A 1 398 ? -16.953 32.719 26.203 1 24.62 398 SER A N 1
ATOM 3006 C CA . SER A 1 398 ? -17.062 31.531 25.375 1 24.62 398 SER A CA 1
ATOM 3007 C C . SER A 1 398 ? -17.5 31.859 23.953 1 24.62 398 SER A C 1
ATOM 3009 O O . SER A 1 398 ? -18.547 32.5 23.766 1 24.62 398 SER A O 1
ATOM 3011 N N . VAL A 1 399 ? -16.609 32.219 23.062 1 25.94 399 VAL A N 1
ATOM 3012 C CA . VAL A 1 399 ? -16.969 32.312 21.656 1 25.94 399 VAL A CA 1
ATOM 3013 C C . VAL A 1 399 ? -17.828 31.125 21.266 1 25.94 399 VAL A C 1
ATOM 3015 O O . VAL A 1 399 ? -17.406 29.969 21.391 1 25.94 399 VAL A O 1
ATOM 3018 N N . ARG A 1 400 ? -19.062 31.219 21.422 1 24.27 400 ARG A N 1
ATOM 3019 C CA . ARG A 1 400 ? -20.047 30.234 20.984 1 24.27 400 ARG A CA 1
ATOM 3020 C C . ARG A 1 400 ? -19.906 29.922 19.5 1 24.27 400 ARG A C 1
ATOM 3022 O O . ARG A 1 400 ? -20.125 30.797 18.656 1 24.27 400 ARG A O 1
ATOM 3029 N N . TYR A 1 401 ? -19.047 29.031 19.188 1 26.25 401 TYR A N 1
ATOM 3030 C CA . TYR A 1 401 ? -19.078 28.469 17.828 1 26.25 401 TYR A CA 1
ATOM 3031 C C . TYR A 1 401 ? -20.453 27.938 17.5 1 26.25 401 TYR A C 1
ATOM 3033 O O . TYR A 1 401 ? -21.125 27.328 18.344 1 26.25 401 TYR A O 1
ATOM 3041 N N . HIS A 1 402 ? -21.297 28.688 16.953 1 24.8 402 HIS A N 1
ATOM 3042 C CA . HIS A 1 402 ? -22.578 28.188 16.469 1 24.8 402 HIS A CA 1
ATOM 3043 C C . HIS A 1 402 ? -22.453 26.797 15.859 1 24.8 402 HIS A C 1
ATOM 3045 O O . HIS A 1 402 ? -21.75 26.625 14.867 1 24.8 402 HIS A O 1
ATOM 3051 N N . TYR A 1 403 ? -22.469 25.938 16.797 1 24.12 403 TYR A N 1
ATOM 3052 C CA . TYR A 1 403 ? -22.719 24.594 16.312 1 24.12 403 TYR A CA 1
ATOM 3053 C C . TYR A 1 403 ? -24.125 24.453 15.758 1 24.12 403 TYR A C 1
ATOM 3055 O O . TYR A 1 403 ? -25.094 24.844 16.422 1 24.12 403 TYR A O 1
ATOM 3063 N N . TYR A 1 404 ? -24.625 24.688 14.734 1 25.94 404 TYR A N 1
ATOM 3064 C CA . TYR A 1 404 ? -25.953 24.391 14.18 1 25.94 404 TYR A CA 1
ATOM 3065 C C . TYR A 1 404 ? -26.453 23.031 14.641 1 25.94 404 TYR A C 1
ATOM 3067 O O . TYR A 1 404 ? -26.031 22 14.094 1 25.94 404 TYR A O 1
ATOM 3075 N N . GLY A 1 405 ? -26.641 22.938 16.031 1 24.44 405 GLY A N 1
ATOM 3076 C CA . GLY A 1 405 ? -27.438 21.812 16.484 1 24.44 405 GLY A CA 1
ATOM 3077 C C . GLY A 1 405 ? -28.938 22.031 16.328 1 24.44 405 GLY A C 1
ATOM 3078 O O . GLY A 1 405 ? -29.469 23.062 16.75 1 24.44 405 GLY A O 1
ATOM 3079 N N . ALA A 1 406 ? -29.953 21.547 15.484 1 25.22 406 ALA A N 1
ATOM 3080 C CA . ALA A 1 406 ? -31.406 21.75 15.375 1 25.22 406 ALA A CA 1
ATOM 3081 C C . ALA A 1 406 ? -32.094 21.344 16.656 1 25.22 406 ALA A C 1
ATOM 3083 O O . ALA A 1 406 ? -32.438 20.172 16.859 1 25.22 406 ALA A O 1
ATOM 3084 N N . GLY A 1 407 ? -32.031 21.625 17.875 1 24.88 407 GLY A N 1
ATOM 3085 C CA . GLY A 1 407 ? -33.094 21.141 18.719 1 24.88 407 GLY A CA 1
ATOM 3086 C C . GLY A 1 407 ? -34.406 21.875 18.5 1 24.88 407 GLY A C 1
ATOM 3087 O O . GLY A 1 407 ? -35.438 21.547 19.125 1 24.88 407 GLY A O 1
ATOM 3088 N N . GLY A 1 408 ? -34.656 23.203 18.453 1 25.02 408 GLY A N 1
ATOM 3089 C CA . GLY A 1 408 ? -35.969 23.766 18.672 1 25.02 408 GLY A CA 1
ATOM 3090 C C . GLY A 1 408 ? -37 23.328 17.641 1 25.02 408 GLY A C 1
ATOM 3091 O O . GLY A 1 408 ? -36.625 22.781 16.594 1 25.02 408 GLY A O 1
ATOM 3092 N N . SER A 1 409 ? -38.469 23.406 17.844 1 26.34 409 SER A N 1
ATOM 3093 C CA . SER A 1 409 ? -39.594 23.188 16.938 1 26.34 409 SER A CA 1
ATOM 3094 C C . SER A 1 409 ? -39.312 23.828 15.578 1 26.34 409 SER A C 1
ATOM 3096 O O . SER A 1 409 ? -40.25 24 14.773 1 26.34 409 SER A O 1
ATOM 3098 N N . SER A 1 410 ? -38.312 24.656 15.445 1 26.8 410 SER A N 1
ATOM 3099 C CA . SER A 1 410 ? -37.719 25.516 14.406 1 26.8 410 SER A CA 1
ATOM 3100 C C . SER A 1 410 ? -37.469 24.719 13.133 1 26.8 410 SER A C 1
ATOM 3102 O O . SER A 1 410 ? -37.031 23.562 13.195 1 26.8 410 SER A O 1
ATOM 3104 N N . SER A 1 411 ? -37.938 25.172 11.914 1 27.81 411 SER A N 1
ATOM 3105 C CA . SER A 1 411 ? -37.875 24.594 10.578 1 27.81 411 SER A CA 1
ATOM 3106 C C . SER A 1 411 ? -36.5 24 10.281 1 27.81 411 SER A C 1
ATOM 3108 O O . SER A 1 411 ? -35.5 24.719 10.297 1 27.81 411 SER A O 1
ATOM 3110 N N . SER A 1 412 ? -36.031 22.844 10.758 1 29.31 412 SER A N 1
ATOM 3111 C CA . SER A 1 412 ? -34.969 21.875 10.508 1 29.31 412 SER A CA 1
ATOM 3112 C C . SER A 1 412 ? -34.438 22.016 9.078 1 29.31 412 SER A C 1
ATOM 3114 O O . SER A 1 412 ? -34.812 21.234 8.203 1 29.31 412 SER A O 1
ATOM 3116 N N . SER A 1 413 ? -34.375 23.188 8.594 1 28.97 413 SER A N 1
ATOM 3117 C CA . SER A 1 413 ? -33.625 23.234 7.332 1 28.97 413 SER A CA 1
ATOM 3118 C C . SER A 1 413 ? -32.312 22.469 7.422 1 28.97 413 SER A C 1
ATOM 3120 O O . SER A 1 413 ? -31.438 22.828 8.227 1 28.97 413 SER A O 1
ATOM 3122 N N . SER A 1 414 ? -32.188 21.141 7.543 1 34.69 414 SER A N 1
ATOM 3123 C CA . SER A 1 414 ? -31.031 20.312 7.246 1 34.69 414 SER A CA 1
ATOM 3124 C C . SER A 1 414 ? -29.969 21.094 6.484 1 34.69 414 SER A C 1
ATOM 3126 O O . SER A 1 414 ? -30.141 21.406 5.305 1 34.69 414 SER A O 1
ATOM 3128 N N . ASP A 1 415 ? -29.391 22.078 7.008 1 40.75 415 ASP A N 1
ATOM 3129 C CA . ASP A 1 415 ? -28.328 22.844 6.375 1 40.75 415 ASP A CA 1
ATOM 3130 C C . ASP A 1 415 ? -27.406 21.953 5.551 1 40.75 415 ASP A C 1
ATOM 3132 O O . ASP A 1 415 ? -26.688 21.109 6.105 1 40.75 415 ASP A O 1
ATOM 3136 N N . ALA A 1 416 ? -27.781 21.438 4.488 1 52.59 416 ALA A N 1
ATOM 3137 C CA . ALA A 1 416 ? -27.188 20.656 3.408 1 52.59 416 ALA A CA 1
ATOM 3138 C C . ALA A 1 416 ? -25.734 21.062 3.168 1 52.59 416 ALA A C 1
ATOM 3140 O O . ALA A 1 416 ? -25.422 22.25 3.121 1 52.59 416 ALA A O 1
ATOM 3141 N N . VAL A 1 417 ? -24.734 20.188 3.732 1 67.12 417 VAL A N 1
ATOM 3142 C CA . VAL A 1 417 ? -23.359 20.359 3.297 1 67.12 417 VAL A CA 1
ATOM 3143 C C . VAL A 1 417 ? -23.328 20.984 1.905 1 67.12 417 VAL A C 1
ATOM 3145 O O . VAL A 1 417 ? -23.984 20.5 0.986 1 67.12 417 VAL A O 1
ATOM 3148 N N . ALA A 1 418 ? -22.953 22.266 1.906 1 73.44 418 ALA A N 1
ATOM 3149 C CA . ALA A 1 418 ? -22.875 22.969 0.63 1 73.44 418 ALA A CA 1
ATOM 3150 C C . ALA A 1 418 ? -21.547 22.703 -0.07 1 73.44 418 ALA A C 1
ATOM 3152 O O . ALA A 1 418 ? -20.469 22.984 0.476 1 73.44 418 ALA A O 1
ATOM 3153 N N . VAL A 1 419 ? -21.594 21.844 -1.083 1 80.81 419 VAL A N 1
ATOM 3154 C CA . VAL A 1 419 ? -20.453 21.703 -1.988 1 80.81 419 VAL A CA 1
ATOM 3155 C C . VAL A 1 419 ? -20.547 22.75 -3.096 1 80.81 419 VAL A C 1
ATOM 3157 O O . VAL A 1 419 ? -21.578 22.875 -3.762 1 80.81 419 VAL A O 1
ATOM 3160 N N . PRO A 1 420 ? -19.516 23.594 -3.119 1 71.62 420 PRO A N 1
ATOM 3161 C CA . PRO A 1 420 ? -19.609 24.672 -4.109 1 71.62 420 PRO A CA 1
ATOM 3162 C C . PRO A 1 420 ? -19.703 24.156 -5.539 1 71.62 420 PRO A C 1
ATOM 3164 O O . PRO A 1 420 ? -19.078 23.141 -5.871 1 71.62 420 PRO A O 1
ATOM 3167 N N . ASP A 1 421 ? -20.562 24.781 -6.258 1 67.62 421 ASP A N 1
ATOM 3168 C CA . ASP A 1 421 ? -20.672 24.438 -7.672 1 67.62 421 ASP A CA 1
ATOM 3169 C C . ASP A 1 421 ? -19.391 24.781 -8.422 1 67.62 421 ASP A C 1
ATOM 3171 O O . ASP A 1 421 ? -18.922 24.016 -9.266 1 67.62 421 ASP A O 1
ATOM 3175 N N . ASP A 1 422 ? -18.859 25.984 -7.945 1 67.44 422 ASP A N 1
ATOM 3176 C CA . ASP A 1 422 ? -17.562 26.391 -8.5 1 67.44 422 ASP A CA 1
ATOM 3177 C C . ASP A 1 422 ? -16.438 26.156 -7.496 1 67.44 422 ASP A C 1
ATOM 3179 O O . ASP A 1 422 ? -16.484 26.656 -6.371 1 67.44 422 ASP A O 1
ATOM 3183 N N . TRP A 1 423 ? -15.547 25.375 -7.961 1 71.94 423 TRP A N 1
ATOM 3184 C CA . TRP A 1 423 ? -14.422 25.062 -7.086 1 71.94 423 TRP A CA 1
ATOM 3185 C C . TRP A 1 423 ? -13.648 26.328 -6.723 1 71.94 423 TRP A C 1
ATOM 3187 O O . TRP A 1 423 ? -13.148 27.031 -7.602 1 71.94 423 TRP A O 1
ATOM 3197 N N . PRO A 1 424 ? -13.781 26.734 -5.48 1 65.12 424 PRO A N 1
ATOM 3198 C CA . PRO A 1 424 ? -13.32 28.062 -5.059 1 65.12 424 PRO A CA 1
ATOM 3199 C C . PRO A 1 424 ? -11.828 28.281 -5.332 1 65.12 424 PRO A C 1
ATOM 3201 O O . PRO A 1 424 ? -11.352 29.406 -5.301 1 65.12 424 PRO A O 1
ATOM 3204 N N . TRP A 1 425 ? -11.172 27.25 -5.633 1 68.38 425 TRP A N 1
ATOM 3205 C CA . TRP A 1 425 ? -9.727 27.391 -5.758 1 68.38 425 TRP A CA 1
ATOM 3206 C C . TRP A 1 425 ? -9.289 27.266 -7.215 1 68.38 425 TRP A C 1
ATOM 3208 O O . TRP A 1 425 ? -8.141 26.922 -7.496 1 68.38 425 TRP A O 1
ATOM 3218 N N . GLY A 1 426 ? -10.266 27.531 -8.07 1 63.53 426 GLY A N 1
ATOM 3219 C CA . GLY A 1 426 ? -9.953 27.453 -9.492 1 63.53 426 GLY A CA 1
ATOM 3220 C C . GLY A 1 426 ? -9.562 26.062 -9.938 1 63.53 426 GLY A C 1
ATOM 3221 O O . GLY A 1 426 ? -10.281 25.094 -9.68 1 63.53 426 GLY A O 1
ATOM 3222 N N . GLN A 1 427 ? -8.375 26.141 -10.602 1 68.94 427 GLN A N 1
ATOM 3223 C CA . GLN A 1 427 ? -7.891 24.891 -11.164 1 68.94 427 GLN A CA 1
ATOM 3224 C C . GLN A 1 427 ? -6.949 24.172 -10.188 1 68.94 427 GLN A C 1
ATOM 3226 O O . GLN A 1 427 ? -6.508 23.062 -10.445 1 68.94 427 GLN A O 1
ATOM 3231 N N . ARG A 1 428 ? -6.785 24.766 -9.039 1 82.31 428 ARG A N 1
ATOM 3232 C CA . ARG A 1 428 ? -5.852 24.172 -8.094 1 82.31 428 ARG A CA 1
ATOM 3233 C C . ARG A 1 428 ? -6.539 23.109 -7.238 1 82.31 428 ARG A C 1
ATOM 3235 O O . ARG A 1 428 ? -7.691 23.281 -6.836 1 82.31 428 ARG A O 1
ATOM 3242 N N . PRO A 1 429 ? -5.84 22.078 -7.082 1 91.75 429 PRO A N 1
ATOM 3243 C CA . PRO A 1 429 ? -6.422 21.062 -6.191 1 91.75 429 PRO A CA 1
ATOM 3244 C C . PRO A 1 429 ? -6.457 21.516 -4.734 1 91.75 429 PRO A C 1
ATOM 3246 O O . PRO A 1 429 ? -5.621 22.312 -4.309 1 91.75 429 PRO A O 1
ATOM 3249 N N . PRO A 1 430 ? -7.445 21.062 -3.967 1 93.19 430 PRO A N 1
ATOM 3250 C CA . PRO A 1 430 ? -7.461 21.359 -2.529 1 93.19 430 PRO A CA 1
ATOM 3251 C C . PRO A 1 430 ? -6.387 20.578 -1.766 1 93.19 430 PRO A C 1
ATOM 3253 O O . PRO A 1 430 ? -5.957 19.516 -2.211 1 93.19 430 PRO A O 1
ATOM 3256 N N . VAL A 1 431 ? -5.969 21.188 -0.65 1 95.31 431 VAL A N 1
ATOM 3257 C CA . VAL A 1 431 ? -5.188 20.375 0.283 1 95.31 431 VAL A CA 1
ATOM 3258 C C . VAL A 1 431 ? -6.031 19.219 0.8 1 95.31 431 VAL A C 1
ATOM 3260 O O . VAL A 1 431 ? -7.227 19.375 1.062 1 95.31 431 VAL A O 1
ATOM 3263 N N . MET A 1 432 ? -5.457 18.078 0.896 1 97.81 432 MET A N 1
ATOM 3264 C CA . MET A 1 432 ? -6.18 16.875 1.297 1 97.81 432 MET A CA 1
ATOM 3265 C C . MET A 1 432 ? -5.395 16.094 2.34 1 97.81 432 MET A C 1
ATOM 3267 O O . MET A 1 432 ? -4.27 15.664 2.08 1 97.81 432 MET A O 1
ATOM 3271 N N . ALA A 1 433 ? -5.977 15.953 3.527 1 98.75 433 ALA A N 1
ATOM 3272 C CA . ALA A 1 433 ? -5.426 15.062 4.543 1 98.75 433 ALA A CA 1
ATOM 3273 C C . ALA A 1 433 ? -6.148 13.719 4.551 1 98.75 433 ALA A C 1
ATOM 3275 O O . ALA A 1 433 ? -7.383 13.672 4.527 1 98.75 433 ALA A O 1
ATOM 3276 N N . ARG A 1 434 ? -5.438 12.68 4.523 1 98.81 434 ARG A N 1
ATOM 3277 C CA . ARG A 1 434 ? -5.973 11.328 4.609 1 98.81 434 ARG A CA 1
ATOM 3278 C C . ARG A 1 434 ? -5.426 10.602 5.832 1 98.81 434 ARG A C 1
ATOM 3280 O O . ARG A 1 434 ? -4.223 10.625 6.09 1 98.81 434 ARG A O 1
ATOM 3287 N N . LEU A 1 435 ? -6.332 10.008 6.613 1 98.81 435 LEU A N 1
ATOM 3288 C CA . LEU A 1 435 ? -5.992 9.344 7.867 1 98.81 435 LEU A CA 1
ATOM 3289 C C . LEU A 1 435 ? -6.551 7.926 7.902 1 98.81 435 LEU A C 1
ATOM 3291 O O . LEU A 1 435 ? -7.715 7.703 7.566 1 98.81 435 LEU A O 1
ATOM 3295 N N . VAL A 1 436 ? -5.68 6.977 8.312 1 98.69 436 VAL A N 1
ATOM 3296 C CA . VAL A 1 436 ? -6.152 5.602 8.414 1 98.69 436 VAL A CA 1
ATOM 3297 C C . VAL A 1 436 ? -5.637 4.969 9.703 1 98.69 436 VAL A C 1
ATOM 3299 O O . VAL A 1 436 ? -4.551 5.312 10.18 1 98.69 436 VAL A O 1
ATOM 3302 N N . SER A 1 437 ? -6.422 4.035 10.211 1 97.56 437 SER A N 1
ATOM 3303 C CA . SER A 1 437 ? -5.996 3.191 11.32 1 97.56 437 SER A CA 1
ATOM 3304 C C . SER A 1 437 ? -5.141 2.027 10.836 1 97.56 437 SER A C 1
ATOM 3306 O O . SER A 1 437 ? -5.379 1.485 9.75 1 97.56 437 SER A O 1
ATOM 3308 N N . ARG A 1 438 ? -4.18 1.679 11.664 1 95.94 438 ARG A N 1
ATOM 3309 C CA . ARG A 1 438 ? -3.309 0.564 11.312 1 95.94 438 ARG A CA 1
ATOM 3310 C C . ARG A 1 438 ? -3.574 -0.646 12.195 1 95.94 438 ARG A C 1
ATOM 3312 O O . ARG A 1 438 ? -2.703 -1.499 12.375 1 95.94 438 ARG A O 1
ATOM 3319 N N . GLY A 1 439 ? -4.75 -0.681 12.781 1 89.94 439 GLY A N 1
ATOM 3320 C CA . GLY A 1 439 ? -5.223 -1.864 13.477 1 89.94 439 GLY A CA 1
ATOM 3321 C C . GLY A 1 439 ? -4.883 -1.862 14.961 1 89.94 439 GLY A C 1
ATOM 3322 O O . GLY A 1 439 ? -4.484 -0.833 15.508 1 89.94 439 GLY A O 1
ATOM 3323 N N . LYS A 1 440 ? -5.047 -3.035 15.531 1 86.56 440 LYS A N 1
ATOM 3324 C CA . LYS A 1 440 ? -4.812 -3.215 16.969 1 86.56 440 LYS A CA 1
ATOM 3325 C C . LYS A 1 440 ? -3.334 -3.451 17.25 1 86.56 440 LYS A C 1
ATOM 3327 O O . LYS A 1 440 ? -2.666 -4.191 16.531 1 86.56 440 LYS A O 1
ATOM 3332 N N . LEU A 1 441 ? -2.92 -2.918 18.297 1 84.44 441 LEU A N 1
ATOM 3333 C CA . LEU A 1 441 ? -1.524 -3.088 18.688 1 84.44 441 LEU A CA 1
ATOM 3334 C C . LEU A 1 441 ? -1.238 -4.539 19.062 1 84.44 441 LEU A C 1
ATOM 3336 O O . LEU A 1 441 ? -0.103 -5.004 18.938 1 84.44 441 LEU A O 1
ATOM 3340 N N . SER A 1 442 ? -2.25 -5.234 19.453 1 79.69 442 SER A N 1
ATOM 3341 C CA . SER A 1 442 ? -2.09 -6.609 19.906 1 79.69 442 SER A CA 1
ATOM 3342 C C . SER A 1 442 ? -2.047 -7.578 18.734 1 79.69 442 SER A C 1
ATOM 3344 O O . SER A 1 442 ? -1.655 -8.734 18.891 1 79.69 442 SER A O 1
ATOM 3346 N N . SER A 1 443 ? -2.455 -7.082 17.609 1 82.06 443 SER A N 1
ATOM 3347 C CA . SER A 1 443 ? -2.459 -7.973 16.453 1 82.06 443 SER A CA 1
ATOM 3348 C C . SER A 1 443 ? -1.038 -8.281 16 1 82.06 443 SER A C 1
ATOM 3350 O O . SER A 1 443 ? -0.235 -7.371 15.789 1 82.06 443 SER A O 1
ATOM 3352 N N . VAL A 1 444 ? -0.806 -9.477 15.781 1 78.06 444 VAL A N 1
ATOM 3353 C CA . VAL A 1 444 ? 0.522 -9.906 15.359 1 78.06 444 VAL A CA 1
ATOM 3354 C C . VAL A 1 444 ? 0.657 -9.758 13.844 1 78.06 444 VAL A C 1
ATOM 3356 O O . VAL A 1 444 ? 1.696 -9.32 13.352 1 78.06 444 VAL A O 1
ATOM 3359 N N . ALA A 1 445 ? -0.436 -10.055 13.203 1 86.56 445 ALA A N 1
ATOM 3360 C CA . ALA A 1 445 ? -0.404 -10 11.75 1 86.56 445 ALA A CA 1
ATOM 3361 C C . ALA A 1 445 ? -0.516 -8.562 11.25 1 86.56 445 ALA A C 1
ATOM 3363 O O . ALA A 1 445 ? -1.291 -7.77 11.797 1 86.56 445 ALA A O 1
ATOM 3364 N N . SER A 1 446 ? 0.271 -8.258 10.258 1 92.06 446 SER A N 1
ATOM 3365 C CA . SER A 1 446 ? 0.209 -6.945 9.617 1 92.06 446 SER A CA 1
ATOM 3366 C C . SER A 1 446 ? -1.15 -6.715 8.961 1 92.06 446 SER A C 1
ATOM 3368 O O . SER A 1 446 ? -1.793 -7.66 8.5 1 92.06 446 SER A O 1
ATOM 3370 N N . ASP A 1 447 ? -1.559 -5.492 8.945 1 93.38 447 ASP A N 1
ATOM 3371 C CA . ASP A 1 447 ? -2.791 -5.141 8.242 1 93.38 447 ASP A CA 1
ATOM 3372 C C . ASP A 1 447 ? -2.537 -4.938 6.754 1 93.38 447 ASP A C 1
ATOM 3374 O O . ASP A 1 447 ? -3.473 -4.711 5.984 1 93.38 447 ASP A O 1
ATOM 3378 N N . PHE A 1 448 ? -1.342 -5 6.348 1 95.69 448 PHE A N 1
ATOM 3379 C CA . PHE A 1 448 ? -0.975 -4.996 4.938 1 95.69 448 PHE A CA 1
ATOM 3380 C C . PHE A 1 448 ? -0.516 -6.379 4.492 1 95.69 448 PHE A C 1
ATOM 3382 O O . PHE A 1 448 ? 0.581 -6.816 4.84 1 95.69 448 PHE A O 1
ATOM 3389 N N . GLY A 1 449 ? -1.354 -7.023 3.814 1 96.75 449 GLY A N 1
ATOM 3390 C CA . GLY A 1 449 ? -1 -8.266 3.145 1 96.75 449 GLY A CA 1
ATOM 3391 C C . GLY A 1 449 ? -0.89 -8.125 1.639 1 96.75 449 GLY A C 1
ATOM 3392 O O . GLY A 1 449 ? -0.845 -7.008 1.118 1 96.75 449 GLY A O 1
ATOM 3393 N N . CYS A 1 450 ? -0.812 -9.227 1.018 1 98.12 450 CYS A N 1
ATOM 3394 C CA . CYS A 1 450 ? -0.615 -9.25 -0.428 1 98.12 450 CYS A CA 1
ATOM 3395 C C . CYS A 1 450 ? -1.774 -8.578 -1.15 1 98.12 450 CYS A C 1
ATOM 3397 O O . CYS A 1 450 ? -1.585 -7.969 -2.205 1 98.12 450 CYS A O 1
ATOM 3399 N N . LEU A 1 451 ? -3.014 -8.656 -0.636 1 97.88 451 LEU A N 1
ATOM 3400 C CA . LEU A 1 451 ? -4.148 -7.957 -1.233 1 97.88 451 LEU A CA 1
ATOM 3401 C C . LEU A 1 451 ? -3.871 -6.461 -1.348 1 97.88 451 LEU A C 1
ATOM 3403 O O . LEU A 1 451 ? -4.117 -5.859 -2.395 1 97.88 451 LEU A O 1
ATOM 3407 N N . GLU A 1 452 ? -3.32 -5.914 -0.252 1 97.44 452 GLU A N 1
ATOM 3408 C CA . GLU A 1 452 ? -2.98 -4.496 -0.246 1 97.44 452 GLU A CA 1
ATOM 3409 C C . GLU A 1 452 ? -1.771 -4.211 -1.131 1 97.44 452 GLU A C 1
ATOM 3411 O O . GLU A 1 452 ? -1.752 -3.225 -1.869 1 97.44 452 GLU A O 1
ATOM 3416 N N . VAL A 1 453 ? -0.812 -5.059 -1.077 1 97.56 453 VAL A N 1
ATOM 3417 C CA . VAL A 1 453 ? 0.48 -4.809 -1.707 1 97.56 453 VAL A CA 1
ATOM 3418 C C . VAL A 1 453 ? 0.347 -4.922 -3.223 1 97.56 453 VAL A C 1
ATOM 3420 O O . VAL A 1 453 ? 0.617 -3.963 -3.951 1 97.56 453 VAL A O 1
ATOM 3423 N N . PHE A 1 454 ? -0.204 -6.035 -3.68 1 98 454 PHE A N 1
ATOM 3424 C CA . PHE A 1 454 ? -0.211 -6.25 -5.121 1 98 454 PHE A CA 1
ATOM 3425 C C . PHE A 1 454 ? -1.627 -6.145 -5.68 1 98 454 PHE A C 1
ATOM 3427 O O . PHE A 1 454 ? -1.817 -5.785 -6.84 1 98 454 PHE A O 1
ATOM 3434 N N . GLY A 1 455 ? -2.633 -6.426 -4.895 1 97.88 455 GLY A N 1
ATOM 3435 C CA . GLY A 1 455 ? -4.004 -6.254 -5.348 1 97.88 455 GLY A CA 1
ATOM 3436 C C . GLY A 1 455 ? -4.445 -4.805 -5.387 1 97.88 455 GLY A C 1
ATOM 3437 O O . GLY A 1 455 ? -5.305 -4.434 -6.188 1 97.88 455 GLY A O 1
ATOM 3438 N N . GLY A 1 456 ? -3.877 -4.047 -4.441 1 96.75 456 GLY A N 1
ATOM 3439 C CA . GLY A 1 456 ? -4.25 -2.645 -4.359 1 96.75 456 GLY A CA 1
ATOM 3440 C C . GLY A 1 456 ? -5.613 -2.424 -3.732 1 96.75 456 GLY A C 1
ATOM 3441 O O . GLY A 1 456 ? -6.223 -1.368 -3.92 1 96.75 456 GLY A O 1
ATOM 3442 N N . ALA A 1 457 ? -6.133 -3.43 -3.105 1 97.69 457 ALA A N 1
ATOM 3443 C CA . ALA A 1 457 ? -7.43 -3.369 -2.436 1 97.69 457 ALA A CA 1
ATOM 3444 C C . ALA A 1 457 ? -7.273 -3.527 -0.926 1 97.69 457 ALA A C 1
ATOM 3446 O O . ALA A 1 457 ? -6.211 -3.928 -0.442 1 97.69 457 ALA A O 1
ATOM 3447 N N . SER A 1 458 ? -8.281 -3.109 -0.246 1 96.62 458 SER A N 1
ATOM 3448 C CA . SER A 1 458 ? -8.258 -3.215 1.209 1 96.62 458 SER A CA 1
ATOM 3449 C C . SER A 1 458 ? -9.508 -3.92 1.729 1 96.62 458 SER A C 1
ATOM 3451 O O . SER A 1 458 ? -10.492 -4.066 1.003 1 96.62 458 SER A O 1
ATOM 3453 N N . ILE A 1 459 ? -9.43 -4.398 2.961 1 94.81 459 ILE A N 1
ATOM 3454 C CA . ILE A 1 459 ? -10.562 -4.984 3.672 1 94.81 459 ILE A CA 1
ATOM 3455 C C . ILE A 1 459 ? -11.125 -3.971 4.664 1 94.81 459 ILE A C 1
ATOM 3457 O O . ILE A 1 459 ? -10.391 -3.447 5.512 1 94.81 459 ILE A O 1
ATOM 3461 N N . GLY A 1 460 ? -12.375 -3.68 4.5 1 93.5 460 GLY A N 1
ATOM 3462 C CA . GLY A 1 460 ? -13.023 -2.775 5.438 1 93.5 460 GLY A CA 1
ATOM 3463 C C . GLY A 1 460 ? -13.477 -3.461 6.711 1 93.5 460 GLY A C 1
ATOM 3464 O O . GLY A 1 460 ? -14.391 -4.285 6.684 1 93.5 460 GLY A O 1
ATOM 3465 N N . HIS A 1 461 ? -12.875 -3.104 7.812 1 92.44 461 HIS A N 1
ATOM 3466 C CA . HIS A 1 461 ? -13.242 -3.703 9.094 1 92.44 461 HIS A CA 1
ATOM 3467 C C . HIS A 1 461 ? -14.258 -2.844 9.828 1 92.44 461 HIS A C 1
ATOM 3469 O O . HIS A 1 461 ? -15.055 -3.359 10.617 1 92.44 461 HIS A O 1
ATOM 3475 N N . THR A 1 462 ? -14.172 -1.55 9.656 1 94.12 462 THR A N 1
ATOM 3476 C CA . THR A 1 462 ? -15.086 -0.614 10.297 1 94.12 462 THR A CA 1
ATOM 3477 C C . THR A 1 462 ? -15.977 0.066 9.258 1 94.12 462 THR A C 1
ATOM 3479 O O . THR A 1 462 ? -15.484 0.638 8.289 1 94.12 462 THR A O 1
ATOM 3482 N N . ASP A 1 463 ? -17.234 -0.001 9.5 1 95.75 463 ASP A N 1
ATOM 3483 C CA . ASP A 1 463 ? -18.188 0.627 8.594 1 95.75 463 ASP A CA 1
ATOM 3484 C C . ASP A 1 463 ? -18.031 2.146 8.602 1 95.75 463 ASP A C 1
ATOM 3486 O O . ASP A 1 463 ? -18.047 2.773 9.664 1 95.75 463 ASP A O 1
ATOM 3490 N N . PRO A 1 464 ? -17.875 2.809 7.434 1 96.94 464 PRO A N 1
ATOM 3491 C CA . PRO A 1 464 ? -17.719 4.262 7.383 1 96.94 464 PRO A CA 1
ATOM 3492 C C . PRO A 1 464 ? -18.844 5.012 8.078 1 96.94 464 PRO A C 1
ATOM 3494 O O . PRO A 1 464 ? -18.656 6.137 8.555 1 96.94 464 PRO A O 1
ATOM 3497 N N . PHE A 1 465 ? -20.016 4.43 8.18 1 96.31 465 PHE A N 1
ATOM 3498 C CA . PHE A 1 465 ? -21.172 5.082 8.797 1 96.31 465 PHE A CA 1
ATOM 3499 C C . PHE A 1 465 ? -21.016 5.117 10.312 1 96.31 465 PHE A C 1
ATOM 3501 O O . PHE A 1 465 ? -21.578 5.992 10.977 1 96.31 465 PHE A O 1
ATOM 3508 N N . LEU A 1 466 ? -20.266 4.18 10.82 1 95.25 466 LEU A N 1
ATOM 3509 C CA . LEU A 1 466 ? -19.906 4.258 12.234 1 95.25 466 LEU A CA 1
ATOM 3510 C C . LEU A 1 466 ? -18.844 5.332 12.461 1 95.25 466 LEU A C 1
ATOM 3512 O O . LEU A 1 466 ? -18.906 6.062 13.461 1 95.25 466 LEU A O 1
ATOM 3516 N N . VAL A 1 467 ? -17.906 5.441 11.586 1 97.19 467 VAL A N 1
ATOM 3517 C CA . VAL A 1 467 ? -16.812 6.395 11.703 1 97.19 467 VAL A CA 1
ATOM 3518 C C . VAL A 1 467 ? -17.359 7.82 11.656 1 97.19 467 VAL A C 1
ATOM 3520 O O . VAL A 1 467 ? -16.938 8.672 12.445 1 97.19 467 VAL A O 1
ATOM 3523 N N . VAL A 1 468 ? -18.297 8.078 10.766 1 97.38 468 VAL A N 1
ATOM 3524 C CA . VAL A 1 468 ? -18.812 9.438 10.594 1 97.38 468 VAL A CA 1
ATOM 3525 C C . VAL A 1 468 ? -19.625 9.836 11.82 1 97.38 468 VAL A C 1
ATOM 3527 O O . VAL A 1 468 ? -19.672 11.016 12.195 1 97.38 468 VAL A O 1
ATOM 3530 N N . GLN A 1 469 ? -20.297 8.875 12.422 1 96.56 469 GLN A N 1
ATOM 3531 C CA . GLN A 1 469 ? -21.016 9.164 13.664 1 96.56 469 GLN A CA 1
ATOM 3532 C C . GLN A 1 469 ? -20.062 9.633 14.758 1 96.56 469 GLN A C 1
ATOM 3534 O O . GLN A 1 469 ? -20.375 10.57 15.5 1 96.56 469 GLN A O 1
ATOM 3539 N N . GLN A 1 470 ? -18.922 8.953 14.805 1 97.12 470 GLN A N 1
ATOM 3540 C CA . GLN A 1 470 ? -17.922 9.375 15.766 1 97.12 470 GLN A CA 1
ATOM 3541 C C . GLN A 1 470 ? -17.359 10.75 15.406 1 97.12 470 GLN A C 1
ATOM 3543 O O . GLN A 1 470 ? -17.016 11.531 16.297 1 97.12 470 GLN A O 1
ATOM 3548 N N . LEU A 1 471 ? -17.234 11.039 14.156 1 97.94 471 LEU A N 1
ATOM 3549 C CA . LEU A 1 471 ? -16.797 12.352 13.719 1 97.94 471 LEU A CA 1
ATOM 3550 C C . LEU A 1 471 ? -17.75 13.438 14.188 1 97.94 471 LEU A C 1
ATOM 3552 O O . LEU A 1 471 ? -17.328 14.508 14.633 1 97.94 471 LEU A O 1
ATOM 3556 N N . ASP A 1 472 ? -19.062 13.156 14.102 1 96.75 472 ASP A N 1
ATOM 3557 C CA . ASP A 1 472 ? -20.062 14.086 14.602 1 96.75 472 ASP A CA 1
ATOM 3558 C C . ASP A 1 472 ? -19.828 14.406 16.078 1 96.75 472 ASP A C 1
ATOM 3560 O O . ASP A 1 472 ? -19.891 15.57 16.484 1 96.75 472 ASP A O 1
ATOM 3564 N N . GLU A 1 473 ? -19.516 13.422 16.781 1 96.06 473 GLU A N 1
ATOM 3565 C CA . GLU A 1 473 ? -19.297 13.586 18.219 1 96.06 473 GLU A CA 1
ATOM 3566 C C . GLU A 1 473 ? -18.062 14.438 18.5 1 96.06 473 GLU A C 1
ATOM 3568 O O . GLU A 1 473 ? -18.078 15.297 19.375 1 96.06 473 GLU A O 1
ATOM 3573 N N . GLN A 1 474 ? -17.031 14.18 17.75 1 95.31 474 GLN A N 1
ATOM 3574 C CA . GLN A 1 474 ? -15.781 14.883 18 1 95.31 474 GLN A CA 1
ATOM 3575 C C . GLN A 1 474 ? -15.852 16.328 17.5 1 95.31 474 GLN A C 1
ATOM 3577 O O . GLN A 1 474 ? -15.195 17.219 18.062 1 95.31 474 GLN A O 1
ATOM 3582 N N . MET A 1 475 ? -16.625 16.562 16.469 1 94.12 475 MET A N 1
ATOM 3583 C CA . MET A 1 475 ? -16.797 17.922 15.977 1 94.12 475 MET A CA 1
ATOM 3584 C C . MET A 1 475 ? -17.594 18.766 16.969 1 94.12 475 MET A C 1
ATOM 3586 O O . MET A 1 475 ? -17.469 20 16.984 1 94.12 475 MET A O 1
ATOM 3590 N N . ALA A 1 476 ? -18.344 18.125 17.781 1 91.25 476 ALA A N 1
ATOM 3591 C CA . ALA A 1 476 ? -19.188 18.812 18.766 1 91.25 476 ALA A CA 1
ATOM 3592 C C . ALA A 1 476 ? -18.391 19.156 20.016 1 91.25 476 ALA A C 1
ATOM 3594 O O . ALA A 1 476 ? -18.844 19.969 20.828 1 91.25 476 ALA A O 1
ATOM 3595 N N . VAL A 1 477 ? -17.281 18.578 20.188 1 87.44 477 VAL A N 1
ATOM 3596 C CA . VAL A 1 477 ? -16.453 18.828 21.344 1 87.44 477 VAL A CA 1
ATOM 3597 C C . VAL A 1 477 ? -15.828 20.219 21.234 1 87.44 477 VAL A C 1
ATOM 3599 O O . VAL A 1 477 ? -15.211 20.547 20.219 1 87.44 477 VAL A O 1
ATOM 3602 N N . PRO A 1 478 ? -16.062 21.016 22.234 1 81 478 PRO A N 1
ATOM 3603 C CA . PRO A 1 478 ? -15.398 22.328 22.219 1 81 478 PRO A CA 1
ATOM 3604 C C . PRO A 1 478 ? -13.883 22.219 22.359 1 81 478 PRO A C 1
ATOM 3606 O O . PRO A 1 478 ? -13.375 21.359 23.078 1 81 478 PRO A O 1
ATOM 3609 N N . VAL A 1 479 ? -13.25 22.953 21.531 1 76.94 479 VAL A N 1
ATOM 3610 C CA . VAL A 1 479 ? -11.797 22.891 21.594 1 76.94 479 VAL A CA 1
ATOM 3611 C C . VAL A 1 479 ? -11.242 24.25 22.047 1 76.94 479 VAL A C 1
ATOM 3613 O O . VAL A 1 479 ? -11.859 25.281 21.797 1 76.94 479 VAL A O 1
ATOM 3616 N N . MET B 1 1 ? 31.625 -1.884 -30.312 1 21.97 1 MET B N 1
ATOM 3617 C CA . MET B 1 1 ? 32.062 -2.322 -29 1 21.97 1 MET B CA 1
ATOM 3618 C C . MET B 1 1 ? 30.969 -2.055 -27.953 1 21.97 1 MET B C 1
ATOM 3620 O O . MET B 1 1 ? 30.719 -0.902 -27.594 1 21.97 1 MET B O 1
ATOM 3624 N N . GLN B 1 2 ? 29.812 -2.539 -28.125 1 29.97 2 GLN B N 1
ATOM 3625 C CA . GLN B 1 2 ? 28.672 -2.279 -27.25 1 29.97 2 GLN B CA 1
ATOM 3626 C C . GLN B 1 2 ? 29.047 -2.447 -25.781 1 29.97 2 GLN B C 1
ATOM 3628 O O . GLN B 1 2 ? 29.531 -3.508 -25.375 1 29.97 2 GLN B O 1
ATOM 3633 N N . LEU B 1 3 ? 29.594 -1.571 -25.172 1 33.97 3 LEU B N 1
ATOM 3634 C CA . LEU B 1 3 ? 30.078 -1.5 -23.797 1 33.97 3 LEU B CA 1
ATOM 3635 C C . LEU B 1 3 ? 29.125 -2.238 -22.844 1 33.97 3 LEU B C 1
ATOM 3637 O O . LEU B 1 3 ? 27.953 -1.883 -22.734 1 33.97 3 LEU B O 1
ATOM 3641 N N . LYS B 1 4 ? 29.172 -3.525 -22.75 1 42.44 4 LYS B N 1
ATOM 3642 C CA . LYS B 1 4 ? 28.484 -4.309 -21.734 1 42.44 4 LYS B CA 1
ATOM 3643 C C . LYS B 1 4 ? 28.5 -3.598 -20.391 1 42.44 4 LYS B C 1
ATOM 3645 O O . LYS B 1 4 ? 29.484 -3.707 -19.641 1 42.44 4 LYS B O 1
ATOM 3650 N N . THR B 1 5 ? 28.156 -2.33 -20.25 1 49.88 5 THR B N 1
ATOM 3651 C CA . THR B 1 5 ? 28.219 -1.547 -19.031 1 49.88 5 THR B CA 1
ATOM 3652 C C . THR B 1 5 ? 27.406 -2.215 -17.922 1 49.88 5 THR B C 1
ATOM 3654 O O . THR B 1 5 ? 26.172 -2.273 -18 1 49.88 5 THR B O 1
ATOM 3657 N N . GLN B 1 6 ? 27.953 -3.344 -17.312 1 76.81 6 GLN B N 1
ATOM 3658 C CA . GLN B 1 6 ? 27.359 -4.047 -16.188 1 76.81 6 GLN B CA 1
ATOM 3659 C C . GLN B 1 6 ? 27.281 -3.143 -14.961 1 76.81 6 GLN B C 1
ATOM 3661 O O . GLN B 1 6 ? 28.297 -2.68 -14.445 1 76.81 6 GLN B O 1
ATOM 3666 N N . PHE B 1 7 ? 26.156 -2.57 -14.711 1 91.69 7 PHE B N 1
ATOM 3667 C CA . PHE B 1 7 ? 25.953 -1.759 -13.523 1 91.69 7 PHE B CA 1
ATOM 3668 C C . PHE B 1 7 ? 26.078 -2.604 -12.258 1 91.69 7 PHE B C 1
ATOM 3670 O O . PHE B 1 7 ? 25.734 -3.789 -12.258 1 91.69 7 PHE B O 1
ATOM 3677 N N . ARG B 1 8 ? 26.656 -1.982 -11.281 1 91.75 8 ARG B N 1
ATOM 3678 C CA . ARG B 1 8 ? 26.891 -2.691 -10.023 1 91.75 8 ARG B CA 1
ATOM 3679 C C . ARG B 1 8 ? 25.859 -2.309 -8.977 1 91.75 8 ARG B C 1
ATOM 3681 O O . ARG B 1 8 ? 25.719 -2.98 -7.953 1 91.75 8 ARG B O 1
ATOM 3688 N N . SER B 1 9 ? 25.219 -1.188 -9.25 1 94.69 9 SER B N 1
ATOM 3689 C CA . SER B 1 9 ? 24.234 -0.705 -8.289 1 94.69 9 SER B CA 1
ATOM 3690 C C . SER B 1 9 ? 23.25 0.258 -8.953 1 94.69 9 SER B C 1
ATOM 3692 O O . SER B 1 9 ? 23.469 0.693 -10.086 1 94.69 9 SER B O 1
ATOM 3694 N N . VAL B 1 10 ? 22.188 0.522 -8.234 1 95.75 10 VAL B N 1
ATOM 3695 C CA . VAL B 1 10 ? 21.203 1.478 -8.719 1 95.75 10 VAL B CA 1
ATOM 3696 C C . VAL B 1 10 ? 21.828 2.865 -8.82 1 95.75 10 VAL B C 1
ATOM 3698 O O . VAL B 1 10 ? 21.469 3.652 -9.703 1 95.75 10 VAL B O 1
ATOM 3701 N N . PHE B 1 11 ? 22.844 3.174 -7.984 1 94.81 11 PHE B N 1
ATOM 3702 C CA . PHE B 1 11 ? 23.547 4.457 -8.008 1 94.81 11 PHE B CA 1
ATOM 3703 C C . PHE B 1 11 ? 24.422 4.578 -9.25 1 94.81 11 PHE B C 1
ATOM 3705 O O . PHE B 1 11 ? 24.484 5.641 -9.867 1 94.81 11 PHE B O 1
ATOM 3712 N N . ASP B 1 12 ? 25.031 3.447 -9.539 1 94.81 12 ASP B N 1
ATOM 3713 C CA . ASP B 1 12 ? 25.812 3.398 -10.773 1 94.81 12 ASP B CA 1
ATOM 3714 C C . ASP B 1 12 ? 24.906 3.607 -11.992 1 94.81 12 ASP B C 1
ATOM 3716 O O . ASP B 1 12 ? 25.281 4.332 -12.922 1 94.81 12 ASP B O 1
ATOM 3720 N N . LEU B 1 13 ? 23.781 2.955 -11.984 1 96.31 13 LEU B N 1
ATOM 3721 C CA . LEU B 1 13 ? 22.812 3.125 -13.062 1 96.31 13 LEU B CA 1
ATOM 3722 C C . LEU B 1 13 ? 22.359 4.578 -13.164 1 96.31 13 LEU B C 1
ATOM 3724 O O . LEU B 1 13 ? 22.312 5.137 -14.266 1 96.31 13 LEU B O 1
ATOM 3728 N N . ALA B 1 14 ? 22.031 5.211 -12.047 1 95.12 14 ALA B N 1
ATOM 3729 C CA . ALA B 1 14 ? 21.562 6.594 -12.016 1 95.12 14 ALA B CA 1
ATOM 3730 C C . ALA B 1 14 ? 22.609 7.543 -12.602 1 95.12 14 ALA B C 1
ATOM 3732 O O . ALA B 1 14 ? 22.266 8.477 -13.328 1 95.12 14 ALA B O 1
ATOM 3733 N N . GLN B 1 15 ? 23.859 7.277 -12.344 1 93.31 15 GLN B N 1
ATOM 3734 C CA . GLN B 1 15 ? 24.953 8.133 -12.805 1 93.31 15 GLN B CA 1
ATOM 3735 C C . GLN B 1 15 ? 25.141 8.023 -14.312 1 93.31 15 GLN B C 1
ATOM 3737 O O . GLN B 1 15 ? 25.578 8.969 -14.961 1 93.31 15 GLN B O 1
ATOM 3742 N N . ASN B 1 16 ? 24.734 6.922 -14.852 1 94.12 16 ASN B N 1
ATOM 3743 C CA . ASN B 1 16 ? 25 6.668 -16.266 1 94.12 16 ASN B CA 1
ATOM 3744 C C . ASN B 1 16 ? 23.703 6.676 -17.078 1 94.12 16 ASN B C 1
ATOM 3746 O O . ASN B 1 16 ? 23.734 6.441 -18.297 1 94.12 16 ASN B O 1
ATOM 3750 N N . TYR B 1 17 ? 22.609 6.973 -16.5 1 94.75 17 TYR B N 1
ATOM 3751 C CA . TYR B 1 17 ? 21.266 6.836 -17.047 1 94.75 17 TYR B CA 1
ATOM 3752 C C . TYR B 1 17 ? 21.125 7.629 -18.344 1 94.75 17 TYR B C 1
ATOM 3754 O O . TYR B 1 17 ? 20.672 7.09 -19.359 1 94.75 17 TYR B O 1
ATOM 3762 N N . ASP B 1 18 ? 21.609 8.812 -18.422 1 91.94 18 ASP B N 1
ATOM 3763 C CA . ASP B 1 18 ? 21.406 9.703 -19.562 1 91.94 18 ASP B CA 1
ATOM 3764 C C . ASP B 1 18 ? 22.328 9.328 -20.719 1 91.94 18 ASP B C 1
ATOM 3766 O O . ASP B 1 18 ? 22.062 9.672 -21.875 1 91.94 18 ASP B O 1
ATOM 3770 N N . SER B 1 19 ? 23.375 8.57 -20.453 1 92.94 19 SER B N 1
ATOM 3771 C CA . SER B 1 19 ? 24.359 8.258 -21.469 1 92.94 19 SER B CA 1
ATOM 3772 C C . SER B 1 19 ? 24.062 6.918 -22.141 1 92.94 19 SER B C 1
ATOM 3774 O O . SER B 1 19 ? 24.719 6.543 -23.109 1 92.94 19 SER B O 1
ATOM 3776 N N . LEU B 1 20 ? 23.078 6.258 -21.594 1 93.75 20 LEU B N 1
ATOM 3777 C CA . LEU B 1 20 ? 22.75 4.957 -22.172 1 93.75 20 LEU B CA 1
ATOM 3778 C C . LEU B 1 20 ? 22.172 5.105 -23.578 1 93.75 20 LEU B C 1
ATOM 3780 O O . LEU B 1 20 ? 21.453 6.074 -23.859 1 93.75 20 LEU B O 1
ATOM 3784 N N . SER B 1 21 ? 22.547 4.145 -24.422 1 93.88 21 SER B N 1
ATOM 3785 C CA . SER B 1 21 ? 22.062 4.176 -25.797 1 93.88 21 SER B CA 1
ATOM 3786 C C . SER B 1 21 ? 21.656 2.785 -26.281 1 93.88 21 SER B C 1
ATOM 3788 O O . SER B 1 21 ? 21.984 1.784 -25.625 1 93.88 21 SER B O 1
ATOM 3790 N N . GLY B 1 22 ? 20.891 2.775 -27.391 1 93.88 22 GLY B N 1
ATOM 3791 C CA . GLY B 1 22 ? 20.375 1.522 -27.938 1 93.88 22 GLY B CA 1
ATOM 3792 C C . GLY B 1 22 ? 18.891 1.334 -27.703 1 93.88 22 GLY B C 1
ATOM 3793 O O . GLY B 1 22 ? 18.25 2.146 -27.031 1 93.88 22 GLY B O 1
ATOM 3794 N N . HIS B 1 23 ? 18.438 0.273 -28.281 1 93.44 23 HIS B N 1
ATOM 3795 C CA . HIS B 1 23 ? 17 0.035 -28.25 1 93.44 23 HIS B CA 1
ATOM 3796 C C . HIS B 1 23 ? 16.516 -0.231 -26.828 1 93.44 23 HIS B C 1
ATOM 3798 O O . HIS B 1 23 ? 15.531 0.354 -26.375 1 93.44 23 HIS B O 1
ATOM 3804 N N . ASN B 1 24 ? 17.172 -1.13 -26.109 1 95.06 24 ASN B N 1
ATOM 3805 C CA . ASN B 1 24 ? 16.797 -1.444 -24.734 1 95.06 24 ASN B CA 1
ATOM 3806 C C . ASN B 1 24 ? 16.906 -0.224 -23.828 1 95.06 24 ASN B C 1
ATOM 3808 O O . ASN B 1 24 ? 16.062 -0.003 -22.953 1 95.06 24 ASN B O 1
ATOM 3812 N N . ALA B 1 25 ? 17.891 0.57 -24.016 1 96.44 25 ALA B N 1
ATOM 3813 C CA . ALA B 1 25 ? 18.078 1.79 -23.234 1 96.44 25 ALA B CA 1
ATOM 3814 C C . ALA B 1 25 ? 16.938 2.771 -23.469 1 96.44 25 ALA B C 1
ATOM 3816 O O . ALA B 1 25 ? 16.5 3.447 -22.531 1 96.44 25 ALA B O 1
ATOM 3817 N N . ARG B 1 26 ? 16.516 2.848 -24.672 1 96.75 26 ARG B N 1
ATOM 3818 C CA . ARG B 1 26 ? 15.383 3.725 -24.969 1 96.75 26 ARG B CA 1
ATOM 3819 C C . ARG B 1 26 ? 14.125 3.27 -24.234 1 96.75 26 ARG B C 1
ATOM 3821 O O . ARG B 1 26 ? 13.344 4.098 -23.766 1 96.75 26 ARG B O 1
ATOM 3828 N N . CYS B 1 27 ? 13.953 1.911 -24.203 1 97.19 27 CYS B N 1
ATOM 3829 C CA . CYS B 1 27 ? 12.82 1.384 -23.453 1 97.19 27 CYS B CA 1
ATOM 3830 C C . CYS B 1 27 ? 12.93 1.752 -21.969 1 97.19 27 CYS B C 1
ATOM 3832 O O . CYS B 1 27 ? 11.938 2.119 -21.344 1 97.19 27 CYS B O 1
ATOM 3834 N N . LEU B 1 28 ? 14.141 1.676 -21.422 1 98 28 LEU B N 1
ATOM 3835 C CA . LEU B 1 28 ? 14.398 2.061 -20.047 1 98 28 LEU B CA 1
ATOM 3836 C C . LEU B 1 28 ? 14.062 3.531 -19.812 1 98 28 LEU B C 1
ATOM 3838 O O . LEU B 1 28 ? 13.391 3.877 -18.844 1 98 28 LEU B O 1
ATOM 3842 N N . GLN B 1 29 ? 14.43 4.383 -20.719 1 97.69 29 GLN B N 1
ATOM 3843 C CA . GLN B 1 29 ? 14.258 5.824 -20.594 1 97.69 29 GLN B CA 1
ATOM 3844 C C . GLN B 1 29 ? 12.805 6.223 -20.828 1 97.69 29 GLN B C 1
ATOM 3846 O O . GLN B 1 29 ? 12.344 7.246 -20.312 1 97.69 29 GLN B O 1
ATOM 3851 N N . ARG B 1 30 ? 12.07 5.387 -21.625 1 97.69 30 ARG B N 1
ATOM 3852 C CA . ARG B 1 30 ? 10.648 5.625 -21.812 1 97.69 30 ARG B CA 1
ATOM 3853 C C . ARG B 1 30 ? 9.859 5.301 -20.547 1 97.69 30 ARG B C 1
ATOM 3855 O O . ARG B 1 30 ? 8.938 6.035 -20.188 1 97.69 30 ARG B O 1
ATOM 3862 N N . ILE B 1 31 ? 10.258 4.262 -19.875 1 98.38 31 ILE B N 1
ATOM 3863 C CA . ILE B 1 31 ? 9.43 3.707 -18.812 1 98.38 31 ILE B CA 1
ATOM 3864 C C . ILE B 1 31 ? 9.836 4.312 -17.469 1 98.38 31 ILE B C 1
ATOM 3866 O O . ILE B 1 31 ? 8.977 4.594 -16.625 1 98.38 31 ILE B O 1
ATOM 3870 N N . PHE B 1 32 ? 11.141 4.551 -17.297 1 98.38 32 PHE B N 1
ATOM 3871 C CA . PHE B 1 32 ? 11.594 4.953 -15.969 1 98.38 32 PHE B CA 1
ATOM 3872 C C . PHE B 1 32 ? 12.164 6.367 -15.992 1 98.38 32 PHE B C 1
ATOM 3874 O O . PHE B 1 32 ? 12.852 6.75 -16.953 1 98.38 32 PHE B O 1
ATOM 3881 N N . GLN B 1 33 ? 11.781 7.105 -15 1 97.5 33 GLN B N 1
ATOM 3882 C CA . GLN B 1 33 ? 12.469 8.344 -14.656 1 97.5 33 GLN B CA 1
ATOM 3883 C C . GLN B 1 33 ? 13.406 8.141 -13.469 1 97.5 33 GLN B C 1
ATOM 3885 O O . GLN B 1 33 ? 12.977 7.691 -12.398 1 97.5 33 GLN B O 1
ATOM 3890 N N . ILE B 1 34 ? 14.648 8.375 -13.68 1 96.38 34 ILE B N 1
ATOM 3891 C CA . ILE B 1 34 ? 15.641 8.211 -12.617 1 96.38 34 ILE B CA 1
ATOM 3892 C C . ILE B 1 34 ? 16.281 9.562 -12.297 1 96.38 34 ILE B C 1
ATOM 3894 O O . ILE B 1 34 ? 16.781 10.25 -13.188 1 96.38 34 ILE B O 1
ATOM 3898 N N . THR B 1 35 ? 16.125 9.922 -11.055 1 91.56 35 THR B N 1
ATOM 3899 C CA . THR B 1 35 ? 16.734 11.156 -10.586 1 91.56 35 THR B CA 1
ATOM 3900 C C . THR B 1 35 ? 17.641 10.891 -9.383 1 91.56 35 THR B C 1
ATOM 3902 O O . THR B 1 35 ? 17.453 9.914 -8.664 1 91.56 35 THR B O 1
ATOM 3905 N N . GLY B 1 36 ? 18.688 11.727 -9.258 1 88.12 36 GLY B N 1
ATOM 3906 C CA . GLY B 1 36 ? 19.609 11.633 -8.125 1 88.12 36 GLY B CA 1
ATOM 3907 C C . GLY B 1 36 ? 20.188 12.969 -7.719 1 88.12 36 GLY B C 1
ATOM 3908 O O . GLY B 1 36 ? 20.594 13.766 -8.57 1 88.12 36 GLY B O 1
ATOM 3909 N N . LYS B 1 37 ? 20.078 13.242 -6.473 1 88.44 37 LYS B N 1
ATOM 3910 C CA . LYS B 1 37 ? 20.672 14.453 -5.93 1 88.44 37 LYS B CA 1
ATOM 3911 C C . LYS B 1 37 ? 21.281 14.203 -4.551 1 88.44 37 LYS B C 1
ATOM 3913 O O . LYS B 1 37 ? 20.969 13.195 -3.906 1 88.44 37 LYS B O 1
ATOM 3918 N N . THR B 1 38 ? 22.109 15.133 -4.195 1 88.75 38 THR B N 1
ATOM 3919 C CA . THR B 1 38 ? 22.703 15.078 -2.861 1 88.75 38 THR B CA 1
ATOM 3920 C C . THR B 1 38 ? 21.859 15.875 -1.868 1 88.75 38 THR B C 1
ATOM 3922 O O . THR B 1 38 ? 21.578 17.047 -2.098 1 88.75 38 THR B O 1
ATOM 3925 N N . ALA B 1 39 ? 21.391 15.18 -0.846 1 88.19 39 ALA B N 1
ATOM 3926 C CA . ALA B 1 39 ? 20.703 15.82 0.264 1 88.19 39 ALA B CA 1
ATOM 3927 C C . ALA B 1 39 ? 21.625 15.992 1.465 1 88.19 39 ALA B C 1
ATOM 3929 O O . ALA B 1 39 ? 22.516 15.172 1.694 1 88.19 39 ALA B O 1
ATOM 3930 N N . SER B 1 40 ? 21.391 17.172 2.184 1 89.75 40 SER B N 1
ATOM 3931 C CA . SER B 1 40 ? 22.328 17.438 3.268 1 89.75 40 SER B CA 1
ATOM 3932 C C . SER B 1 40 ? 21.594 17.844 4.543 1 89.75 40 SER B C 1
ATOM 3934 O O . SER B 1 40 ? 20.406 18.172 4.508 1 89.75 40 SER B O 1
ATOM 3936 N N . CYS B 1 41 ? 22.219 17.641 5.652 1 90.94 41 CYS B N 1
ATOM 3937 C CA . CYS B 1 41 ? 21.781 18.141 6.941 1 90.94 41 CYS B CA 1
ATOM 3938 C C . CYS B 1 41 ? 22.953 18.484 7.836 1 90.94 41 CYS B C 1
ATOM 3940 O O . CYS B 1 41 ? 24.094 18.094 7.559 1 90.94 41 CYS B O 1
ATOM 3942 N N . ARG B 1 42 ? 22.703 19.344 8.805 1 92.88 42 ARG B N 1
ATOM 3943 C CA . ARG B 1 42 ? 23.703 19.703 9.805 1 92.88 42 ARG B CA 1
ATOM 3944 C C . ARG B 1 42 ? 23.547 18.844 11.062 1 92.88 42 ARG B C 1
ATOM 3946 O O . ARG B 1 42 ? 22.469 18.766 11.633 1 92.88 42 ARG B O 1
ATOM 3953 N N . VAL B 1 43 ? 24.656 18.234 11.43 1 93.56 43 VAL B N 1
ATOM 3954 C CA . VAL B 1 43 ? 24.656 17.312 12.555 1 93.56 43 VAL B CA 1
ATOM 3955 C C . VAL B 1 43 ? 25.516 17.859 13.695 1 93.56 43 VAL B C 1
ATOM 3957 O O . VAL B 1 43 ? 26.688 18.172 13.5 1 93.56 43 VAL B O 1
ATOM 3960 N N . GLY B 1 44 ? 24.922 18.016 14.836 1 92.94 44 GLY B N 1
ATOM 3961 C CA . GLY B 1 44 ? 25.672 18.438 16 1 92.94 44 GLY B CA 1
ATOM 3962 C C . GLY B 1 44 ? 26.641 17.391 16.5 1 92.94 44 GLY B C 1
ATOM 3963 O O . GLY B 1 44 ? 26.547 16.219 16.109 1 92.94 44 GLY B O 1
ATOM 3964 N N . PRO B 1 45 ? 27.531 17.797 17.359 1 94.06 45 PRO B N 1
ATOM 3965 C CA . PRO B 1 45 ? 28.562 16.875 17.828 1 94.06 45 PRO B CA 1
ATOM 3966 C C . PRO B 1 45 ? 27.984 15.672 18.578 1 94.06 45 PRO B C 1
ATOM 3968 O O . PRO B 1 45 ? 28.453 14.547 18.422 1 94.06 45 PRO B O 1
ATOM 3971 N N . GLU B 1 46 ? 26.969 15.859 19.406 1 93.88 46 GLU B N 1
ATOM 3972 C CA . GLU B 1 46 ? 26.375 14.773 20.188 1 93.88 46 GLU B CA 1
ATOM 3973 C C . GLU B 1 46 ? 25.688 13.758 19.266 1 93.88 46 GLU B C 1
ATOM 3975 O O . GLU B 1 46 ? 25.844 12.547 19.469 1 93.88 46 GLU B O 1
ATOM 3980 N N . LEU B 1 47 ? 24.969 14.289 18.344 1 93 47 LEU B N 1
ATOM 3981 C CA . LEU B 1 47 ? 24.281 13.422 17.391 1 93 47 LEU B CA 1
ATOM 3982 C C . LEU B 1 47 ? 25.297 12.664 16.547 1 93 47 LEU B C 1
ATOM 3984 O O . LEU B 1 47 ? 25.109 11.477 16.25 1 93 47 LEU B O 1
ATOM 3988 N N . SER B 1 48 ? 26.344 13.406 16.109 1 93.75 48 SER B N 1
ATOM 3989 C CA . SER B 1 48 ? 27.406 12.797 15.32 1 93.75 48 SER B CA 1
ATOM 3990 C C . SER B 1 48 ? 28.031 11.617 16.062 1 93.75 48 SER B C 1
ATOM 3992 O O . SER B 1 48 ? 28.281 10.57 15.461 1 93.75 48 SER B O 1
ATOM 3994 N N . ALA B 1 49 ? 28.25 11.805 17.25 1 92.38 49 ALA B N 1
ATOM 3995 C CA . ALA B 1 49 ? 28.875 10.766 18.078 1 92.38 49 ALA B CA 1
ATOM 3996 C C . ALA B 1 49 ? 27.922 9.578 18.25 1 92.38 49 ALA B C 1
ATOM 3998 O O . ALA B 1 49 ? 28.359 8.422 18.188 1 92.38 49 ALA B O 1
ATOM 3999 N N . LYS B 1 50 ? 26.75 9.852 18.438 1 91.31 50 LYS B N 1
ATOM 4000 C CA . LYS B 1 50 ? 25.781 8.805 18.75 1 91.31 50 LYS B CA 1
ATOM 4001 C C . LYS B 1 50 ? 25.531 7.918 17.547 1 91.31 50 LYS B C 1
ATOM 4003 O O . LYS B 1 50 ? 25.406 6.695 17.672 1 91.31 50 LYS B O 1
ATOM 4008 N N . TYR B 1 51 ? 25.359 8.484 16.359 1 88.94 51 TYR B N 1
ATOM 4009 C CA . TYR B 1 51 ? 24.953 7.727 15.188 1 88.94 51 TYR B CA 1
ATOM 4010 C C . TYR B 1 51 ? 26.125 7.555 14.219 1 88.94 51 TYR B C 1
ATOM 4012 O O . TYR B 1 51 ? 25.953 6.996 13.125 1 88.94 51 TYR B O 1
ATOM 4020 N N . ASN B 1 52 ? 27.297 8.031 14.531 1 88.06 52 ASN B N 1
ATOM 4021 C CA . ASN B 1 52 ? 28.5 7.902 13.719 1 88.06 52 ASN B CA 1
ATOM 4022 C C . ASN B 1 52 ? 28.297 8.484 12.32 1 88.06 52 ASN B C 1
ATOM 4024 O O . ASN B 1 52 ? 28.531 7.805 11.32 1 88.06 52 ASN B O 1
ATOM 4028 N N . VAL B 1 53 ? 27.766 9.664 12.32 1 89.12 53 VAL B N 1
ATOM 4029 C CA . VAL B 1 53 ? 27.578 10.398 11.07 1 89.12 53 VAL B CA 1
ATOM 4030 C C . VAL B 1 53 ? 28.406 11.68 11.086 1 89.12 53 VAL B C 1
ATOM 4032 O O . VAL B 1 53 ? 28.625 12.266 12.148 1 89.12 53 VAL B O 1
ATOM 4035 N N . GLN B 1 54 ? 28.859 12.086 9.93 1 88.25 54 GLN B N 1
ATOM 4036 C CA . GLN B 1 54 ? 29.656 13.305 9.828 1 88.25 54 GLN B CA 1
ATOM 4037 C C . GLN B 1 54 ? 28.797 14.539 10.094 1 88.25 54 GLN B C 1
ATOM 4039 O O . GLN B 1 54 ? 27.609 14.555 9.805 1 88.25 54 GLN B O 1
ATOM 4044 N N . GLN B 1 55 ? 29.422 15.531 10.57 1 88.19 55 GLN B N 1
ATOM 4045 C CA . GLN B 1 55 ? 28.719 16.766 10.898 1 88.19 55 GLN B CA 1
ATOM 4046 C C . GLN B 1 55 ? 28.219 17.469 9.641 1 88.19 55 GLN B C 1
ATOM 4048 O O . GLN B 1 55 ? 27.094 18 9.625 1 88.19 55 GLN B O 1
ATOM 4053 N N . ASP B 1 56 ? 29.094 17.422 8.656 1 86 56 ASP B N 1
ATOM 4054 C CA . ASP B 1 56 ? 28.625 17.859 7.348 1 86 56 ASP B CA 1
ATOM 4055 C C . ASP B 1 56 ? 28.125 16.688 6.52 1 86 56 ASP B C 1
ATOM 4057 O O . ASP B 1 56 ? 28.766 16.266 5.562 1 86 56 ASP B O 1
ATOM 4061 N N . ASN B 1 57 ? 26.938 16.312 6.863 1 90.12 57 ASN B N 1
ATOM 4062 C CA . ASN B 1 57 ? 26.391 15.055 6.332 1 90.12 57 ASN B CA 1
ATOM 4063 C C . ASN B 1 57 ? 25.812 15.25 4.938 1 90.12 57 ASN B C 1
ATOM 4065 O O . ASN B 1 57 ? 24.953 16.109 4.734 1 90.12 57 ASN B O 1
ATOM 4069 N N . GLN B 1 58 ? 26.344 14.555 3.99 1 90.06 58 GLN B N 1
ATOM 4070 C CA . GLN B 1 58 ? 25.859 14.523 2.615 1 90.06 58 GLN B CA 1
ATOM 4071 C C . GLN B 1 58 ? 25.484 13.102 2.197 1 90.06 58 GLN B C 1
ATOM 4073 O O . GLN B 1 58 ? 26.25 12.156 2.439 1 90.06 58 GLN B O 1
ATOM 4078 N N . GLN B 1 59 ? 24.281 13.047 1.652 1 90.19 59 GLN B N 1
ATOM 4079 C CA . GLN B 1 59 ? 23.766 11.742 1.259 1 90.19 59 GLN B CA 1
ATOM 4080 C C . GLN B 1 59 ? 23.281 11.75 -0.189 1 90.19 59 GLN B C 1
ATOM 4082 O O . GLN B 1 59 ? 22.5 12.609 -0.579 1 90.19 59 GLN B O 1
ATOM 4087 N N . LEU B 1 60 ? 23.781 10.773 -0.939 1 91.62 60 LEU B N 1
ATOM 4088 C CA . LEU B 1 60 ? 23.234 10.609 -2.281 1 91.62 60 LEU B CA 1
ATOM 4089 C C . LEU B 1 60 ? 21.922 9.836 -2.244 1 91.62 60 LEU B C 1
ATOM 4091 O O . LEU B 1 60 ? 21.875 8.711 -1.732 1 91.62 60 LEU B O 1
ATOM 4095 N N . VAL B 1 61 ? 20.875 10.461 -2.725 1 94.06 61 VAL B N 1
ATOM 4096 C CA . VAL B 1 61 ? 19.547 9.852 -2.779 1 94.06 61 VAL B CA 1
ATOM 4097 C C . VAL B 1 61 ? 19.078 9.766 -4.23 1 94.06 61 VAL B C 1
ATOM 4099 O O . VAL B 1 61 ? 19.172 10.742 -4.973 1 94.06 61 VAL B O 1
ATOM 4102 N N . VAL B 1 62 ? 18.641 8.547 -4.621 1 95 62 VAL B N 1
ATOM 4103 C CA . VAL B 1 62 ? 18.172 8.32 -5.988 1 95 62 VAL B CA 1
ATOM 4104 C C . VAL B 1 62 ? 16.719 7.879 -5.973 1 95 62 VAL B C 1
ATOM 4106 O O . VAL B 1 62 ? 16.297 7.133 -5.086 1 95 62 VAL B O 1
ATOM 4109 N N . SER B 1 63 ? 15.969 8.414 -6.891 1 96.12 63 SER B N 1
ATOM 4110 C CA . SER B 1 63 ? 14.578 8.008 -7.059 1 96.12 63 SER B CA 1
ATOM 4111 C C . SER B 1 63 ? 14.352 7.359 -8.422 1 96.12 63 SER B C 1
ATOM 4113 O O . SER B 1 63 ? 14.82 7.863 -9.438 1 96.12 63 SER B O 1
ATOM 4115 N N . LEU B 1 64 ? 13.773 6.238 -8.477 1 98 64 LEU B N 1
ATOM 4116 C CA . LEU B 1 64 ? 13.328 5.57 -9.695 1 98 64 LEU B CA 1
ATOM 4117 C C . LEU B 1 64 ? 11.805 5.492 -9.75 1 98 64 LEU B C 1
ATOM 4119 O O . LEU B 1 64 ? 11.172 4.945 -8.844 1 98 64 LEU B O 1
ATOM 4123 N N . THR B 1 65 ? 11.234 6.039 -10.797 1 98.12 65 THR B N 1
ATOM 4124 C CA . THR B 1 65 ? 9.781 6.062 -10.969 1 98.12 65 THR B CA 1
ATOM 4125 C C . THR B 1 65 ? 9.391 5.43 -12.297 1 98.12 65 THR B C 1
ATOM 4127 O O . THR B 1 65 ? 9.875 5.84 -13.359 1 98.12 65 THR B O 1
ATOM 4130 N N . ASN B 1 66 ? 8.633 4.375 -12.289 1 98.56 66 ASN B N 1
ATOM 4131 C CA . ASN B 1 66 ? 7.957 3.908 -13.492 1 98.56 66 ASN B CA 1
ATOM 4132 C C . ASN B 1 66 ? 6.859 4.875 -13.93 1 98.56 66 ASN B C 1
ATOM 4134 O O . ASN B 1 66 ? 5.848 5.023 -13.242 1 98.56 66 ASN B O 1
ATOM 4138 N N . ARG B 1 67 ? 6.945 5.461 -15.062 1 97.62 67 ARG B N 1
ATOM 4139 C CA . ARG B 1 67 ? 6.09 6.551 -15.516 1 97.62 67 ARG B CA 1
ATOM 4140 C C . ARG B 1 67 ? 4.68 6.051 -15.812 1 97.62 67 ARG B C 1
ATOM 4142 O O . ARG B 1 67 ? 3.732 6.844 -15.852 1 97.62 67 ARG B O 1
ATOM 4149 N N . TYR B 1 68 ? 4.523 4.816 -15.984 1 97.88 68 TYR B N 1
ATOM 4150 C CA . TYR B 1 68 ? 3.236 4.297 -16.422 1 97.88 68 TYR B CA 1
ATOM 4151 C C . TYR B 1 68 ? 2.475 3.656 -15.273 1 97.88 68 TYR B C 1
ATOM 4153 O O . TYR B 1 68 ? 1.264 3.842 -15.141 1 97.88 68 TYR B O 1
ATOM 4161 N N . THR B 1 69 ? 3.145 2.9 -14.391 1 97.44 69 THR B N 1
ATOM 4162 C CA . THR B 1 69 ? 2.486 2.328 -13.219 1 97.44 69 THR B CA 1
ATOM 4163 C C . THR B 1 69 ? 2.592 3.27 -12.023 1 97.44 69 THR B C 1
ATOM 4165 O O . THR B 1 69 ? 1.886 3.1 -11.031 1 97.44 69 THR B O 1
ATOM 4168 N N . LEU B 1 70 ? 3.537 4.195 -12 1 97.38 70 LEU B N 1
ATOM 4169 C CA . LEU B 1 70 ? 3.82 5.215 -11 1 97.38 70 LEU B CA 1
ATOM 4170 C C . LEU B 1 70 ? 4.539 4.613 -9.797 1 97.38 70 LEU B C 1
ATOM 4172 O O . LEU B 1 70 ? 4.742 5.293 -8.781 1 97.38 70 LEU B O 1
ATOM 4176 N N . GLU B 1 71 ? 4.922 3.361 -9.914 1 97.88 71 GLU B N 1
ATOM 4177 C CA . GLU B 1 71 ? 5.727 2.785 -8.844 1 97.88 71 GLU B CA 1
ATOM 4178 C C . GLU B 1 71 ? 7.027 3.561 -8.656 1 97.88 71 GLU B C 1
ATOM 4180 O O . GLU B 1 71 ? 7.766 3.791 -9.617 1 97.88 71 GLU B O 1
ATOM 4185 N N . GLN B 1 72 ? 7.281 3.961 -7.418 1 98.25 72 GLN B N 1
ATOM 4186 C CA . GLN B 1 72 ? 8.414 4.816 -7.102 1 98.25 72 GLN B CA 1
ATOM 4187 C C . GLN B 1 72 ? 9.195 4.277 -5.906 1 98.25 72 GLN B C 1
ATOM 4189 O O . GLN B 1 72 ? 8.602 3.826 -4.922 1 98.25 72 GLN B O 1
ATOM 4194 N N . THR B 1 73 ? 10.492 4.246 -6.059 1 98.12 73 THR B N 1
ATOM 4195 C CA . THR B 1 73 ? 11.344 3.807 -4.957 1 98.12 73 THR B CA 1
ATOM 4196 C C . THR B 1 73 ? 12.508 4.77 -4.758 1 98.12 73 THR B C 1
ATOM 4198 O O . THR B 1 73 ? 13.133 5.203 -5.727 1 98.12 73 THR B O 1
ATOM 4201 N N . TRP B 1 74 ? 12.75 5.113 -3.543 1 96.75 74 TRP B N 1
ATOM 4202 C CA . TRP B 1 74 ? 13.875 5.961 -3.148 1 96.75 74 TRP B CA 1
ATOM 4203 C C . TRP B 1 74 ? 15 5.129 -2.541 1 96.75 74 TRP B C 1
ATOM 4205 O O . TRP B 1 74 ? 14.766 4.324 -1.636 1 96.75 74 TRP B O 1
ATOM 4215 N N . PHE B 1 75 ? 16.188 5.289 -3.07 1 95.81 75 PHE B N 1
ATOM 4216 C CA . PHE B 1 75 ? 17.375 4.617 -2.561 1 95.81 75 PHE B CA 1
ATOM 4217 C C . PHE B 1 75 ? 18.344 5.625 -1.953 1 95.81 75 PHE B C 1
ATOM 4219 O O . PHE B 1 75 ? 18.594 6.688 -2.527 1 95.81 75 PHE B O 1
ATOM 4226 N N . ASN B 1 76 ? 18.766 5.344 -0.791 1 93.06 76 ASN B N 1
ATOM 4227 C CA . ASN B 1 76 ? 19.844 6.078 -0.125 1 93.06 76 ASN B CA 1
ATOM 4228 C C . ASN B 1 76 ? 21.094 5.223 0.036 1 93.06 76 ASN B C 1
ATOM 4230 O O . ASN B 1 76 ? 21.047 4.164 0.666 1 93.06 76 ASN B O 1
ATOM 4234 N N . LYS B 1 77 ? 22.125 5.703 -0.465 1 81.62 77 LYS B N 1
ATOM 4235 C CA . LYS B 1 77 ? 23.359 4.93 -0.52 1 81.62 77 LYS B CA 1
ATOM 4236 C C . LYS B 1 77 ? 23.844 4.547 0.88 1 81.62 77 LYS B C 1
ATOM 4238 O O . LYS B 1 77 ? 24.312 3.43 1.097 1 81.62 77 LYS B O 1
ATOM 4243 N N . ASP B 1 78 ? 23.609 5.367 1.857 1 79.81 78 ASP B N 1
ATOM 4244 C CA . ASP B 1 78 ? 24.047 5.105 3.227 1 79.81 78 ASP B CA 1
ATOM 4245 C C . ASP B 1 78 ? 23.141 4.074 3.9 1 79.81 78 ASP B C 1
ATOM 4247 O O . ASP B 1 78 ? 23.594 3.307 4.754 1 79.81 78 ASP B O 1
ATOM 4251 N N . ARG B 1 79 ? 21.891 4.105 3.553 1 71.88 79 ARG B N 1
ATOM 4252 C CA . ARG B 1 79 ? 20.922 3.154 4.105 1 71.88 79 ARG B CA 1
ATOM 4253 C C . ARG B 1 79 ? 21.109 1.77 3.49 1 71.88 79 ARG B C 1
ATOM 4255 O O . ARG B 1 79 ? 20.953 0.756 4.172 1 71.88 79 ARG B O 1
ATOM 4262 N N . THR B 1 80 ? 21.531 1.742 2.295 1 67.94 80 THR B N 1
ATOM 4263 C CA . THR B 1 80 ? 21.594 0.51 1.517 1 67.94 80 THR B CA 1
ATOM 4264 C C . THR B 1 80 ? 22.859 -0.273 1.852 1 67.94 80 THR B C 1
ATOM 4266 O O . THR B 1 80 ? 22.922 -1.49 1.66 1 67.94 80 THR B O 1
ATOM 4269 N N . GLN B 1 81 ? 23.797 0.479 2.281 1 56.62 81 GLN B N 1
ATOM 4270 C CA . GLN B 1 81 ? 25.094 -0.157 2.541 1 56.62 81 GLN B CA 1
ATOM 4271 C C . GLN B 1 81 ? 25.078 -0.885 3.883 1 56.62 81 GLN B C 1
ATOM 4273 O O . GLN B 1 81 ? 25.953 -1.711 4.152 1 56.62 81 GLN B O 1
ATOM 4278 N N . LYS B 1 82 ? 24.031 -0.629 4.547 1 52.97 82 LYS B N 1
ATOM 4279 C CA . LYS B 1 82 ? 23.969 -1.388 5.789 1 52.97 82 LYS B CA 1
ATOM 4280 C C . LYS B 1 82 ? 23.375 -2.773 5.562 1 52.97 82 LYS B C 1
ATOM 4282 O O . LYS B 1 82 ? 22.281 -2.898 5.023 1 52.97 82 LYS B O 1
ATOM 4287 N N . PRO B 1 83 ? 24.297 -3.766 5.715 1 47 83 PRO B N 1
ATOM 4288 C CA . PRO B 1 83 ? 23.75 -5.113 5.504 1 47 83 PRO B CA 1
ATOM 4289 C C . PRO B 1 83 ? 22.531 -5.402 6.375 1 47 83 PRO B C 1
ATOM 4291 O O . PRO B 1 83 ? 22.469 -4.957 7.523 1 47 83 PRO B O 1
ATOM 4294 N N . GLN B 1 84 ? 21.438 -5.805 5.699 1 49.94 84 GLN B N 1
ATOM 4295 C CA . GLN B 1 84 ? 20.297 -6.273 6.48 1 49.94 84 GLN B CA 1
ATOM 4296 C C . GLN B 1 84 ? 20.547 -7.68 7.023 1 49.94 84 GLN B C 1
ATOM 4298 O O . GLN B 1 84 ? 20.906 -8.586 6.273 1 49.94 84 GLN B O 1
ATOM 4303 N N . THR B 1 85 ? 20.828 -7.863 8.266 1 45.44 85 THR B N 1
ATOM 4304 C CA . THR B 1 85 ? 20.984 -9.188 8.852 1 45.44 85 THR B CA 1
ATOM 4305 C C . THR B 1 85 ? 19.656 -9.734 9.352 1 45.44 85 THR B C 1
ATOM 4307 O O . THR B 1 85 ? 18.953 -9.062 10.102 1 45.44 85 THR B O 1
ATOM 4310 N N . PHE B 1 86 ? 19.297 -10.828 8.742 1 52.22 86 PHE B N 1
ATOM 4311 C CA . PHE B 1 86 ? 18.094 -11.539 9.156 1 52.22 86 PHE B CA 1
ATOM 4312 C C . PHE B 1 86 ? 18.438 -12.688 10.094 1 52.22 86 PHE B C 1
ATOM 4314 O O . PHE B 1 86 ? 19.094 -13.656 9.695 1 52.22 86 PHE B O 1
ATOM 4321 N N . THR B 1 87 ? 18.5 -12.461 11.398 1 51.78 87 THR B N 1
ATOM 4322 C CA . THR B 1 87 ? 19.031 -13.461 12.328 1 51.78 87 THR B CA 1
ATOM 4323 C C . THR B 1 87 ? 17.891 -14.219 13.008 1 51.78 87 THR B C 1
ATOM 4325 O O . THR B 1 87 ? 18.125 -15.242 13.648 1 51.78 87 THR B O 1
ATOM 4328 N N . GLN B 1 88 ? 16.719 -13.836 12.852 1 57.31 88 GLN B N 1
ATOM 4329 C CA . GLN B 1 88 ? 15.742 -14.453 13.734 1 57.31 88 GLN B CA 1
ATOM 4330 C C . GLN B 1 88 ? 15.016 -15.602 13.039 1 57.31 88 GLN B C 1
ATOM 4332 O O . GLN B 1 88 ? 14.703 -15.516 11.852 1 57.31 88 GLN B O 1
ATOM 4337 N N . SER B 1 89 ? 15.047 -16.75 13.836 1 63.41 89 SER B N 1
ATOM 4338 C CA . SER B 1 89 ? 14.258 -17.891 13.359 1 63.41 89 SER B CA 1
ATOM 4339 C C . SER B 1 89 ? 12.766 -17.562 13.391 1 63.41 89 SER B C 1
ATOM 4341 O O . SER B 1 89 ? 12.312 -16.781 14.219 1 63.41 89 SER B O 1
ATOM 4343 N N . SER B 1 90 ? 12.039 -18.078 12.477 1 73.19 90 SER B N 1
ATOM 4344 C CA . SER B 1 90 ? 10.594 -17.875 12.391 1 73.19 90 SER B CA 1
ATOM 4345 C C . SER B 1 90 ? 9.852 -18.859 13.297 1 73.19 90 SER B C 1
ATOM 4347 O O . SER B 1 90 ? 8.648 -18.703 13.531 1 73.19 90 SER B O 1
ATOM 4349 N N . GLU B 1 91 ? 10.461 -19.781 13.82 1 71.25 91 GLU B N 1
ATOM 4350 C CA . GLU B 1 91 ? 9.82 -20.844 14.57 1 71.25 91 GLU B CA 1
ATOM 4351 C C . GLU B 1 91 ? 9.117 -20.312 15.82 1 71.25 91 GLU B C 1
ATOM 4353 O O . GLU B 1 91 ? 8.141 -20.891 16.281 1 71.25 91 GLU B O 1
ATOM 4358 N N . PHE B 1 92 ? 9.641 -19.219 16.219 1 73.81 92 PHE B N 1
ATOM 4359 C CA . PHE B 1 92 ? 9.031 -18.656 17.422 1 73.81 92 PHE B CA 1
ATOM 4360 C C . PHE B 1 92 ? 7.633 -18.125 17.125 1 73.81 92 PHE B C 1
ATOM 4362 O O . PHE B 1 92 ? 6.82 -17.953 18.031 1 73.81 92 PHE B O 1
ATOM 4369 N N . LEU B 1 93 ? 7.367 -18.094 15.875 1 81 93 LEU B N 1
ATOM 4370 C CA . LEU B 1 93 ? 6.066 -17.578 15.453 1 81 93 LEU B CA 1
ATOM 4371 C C . LEU B 1 93 ? 5.047 -18.719 15.344 1 81 93 LEU B C 1
ATOM 4373 O O . LEU B 1 93 ? 3.852 -18.453 15.188 1 81 93 LEU B O 1
ATOM 4377 N N . ASP B 1 94 ? 5.508 -19.984 15.453 1 85.69 94 ASP B N 1
ATOM 4378 C CA . ASP B 1 94 ? 4.605 -21.125 15.352 1 85.69 94 ASP B CA 1
ATOM 4379 C C . ASP B 1 94 ? 3.904 -21.391 16.688 1 85.69 94 ASP B C 1
ATOM 4381 O O . ASP B 1 94 ? 4.473 -22.031 17.578 1 85.69 94 ASP B O 1
ATOM 4385 N N . SER B 1 95 ? 2.732 -21.047 16.766 1 83.88 95 SER B N 1
ATOM 4386 C CA . SER B 1 95 ? 1.975 -21.234 18 1 83.88 95 SER B CA 1
ATOM 4387 C C . SER B 1 95 ? 1.224 -22.562 17.984 1 83.88 95 SER B C 1
ATOM 4389 O O . SER B 1 95 ? 0.406 -22.828 18.875 1 83.88 95 SER B O 1
ATOM 4391 N N . THR B 1 96 ? 1.489 -23.469 17 1 89.75 96 THR B N 1
ATOM 4392 C CA . THR B 1 96 ? 0.658 -24.641 16.797 1 89.75 96 THR B CA 1
ATOM 4393 C C . THR B 1 96 ? 1.385 -25.906 17.266 1 89.75 96 THR B C 1
ATOM 4395 O O . THR B 1 96 ? 0.953 -27.016 16.969 1 89.75 96 THR B O 1
ATOM 4398 N N . ASP B 1 97 ? 2.418 -25.781 17.953 1 89.88 97 ASP B N 1
ATOM 4399 C CA . ASP B 1 97 ? 3.199 -26.938 18.406 1 89.88 97 ASP B CA 1
ATOM 4400 C C . ASP B 1 97 ? 3.619 -27.812 17.234 1 89.88 97 ASP B C 1
ATOM 4402 O O . ASP B 1 97 ? 3.297 -29 17.188 1 89.88 97 ASP B O 1
ATOM 4406 N N . ASN B 1 98 ? 4.246 -27.172 16.312 1 90 98 ASN B N 1
ATOM 4407 C CA . ASN B 1 98 ? 4.781 -27.812 15.109 1 90 98 ASN B CA 1
ATOM 4408 C C . ASN B 1 98 ? 3.684 -28.5 14.312 1 90 98 ASN B C 1
ATOM 4410 O O . ASN B 1 98 ? 3.863 -29.641 13.867 1 90 98 ASN B O 1
ATOM 4414 N N . GLY B 1 99 ? 2.58 -27.891 14.352 1 90.19 99 GLY B N 1
ATOM 4415 C CA . GLY B 1 99 ? 1.52 -28.359 13.477 1 90.19 99 GLY B CA 1
ATOM 4416 C C . GLY B 1 99 ? 0.457 -29.156 14.195 1 90.19 99 GLY B C 1
ATOM 4417 O O . GLY B 1 99 ? -0.628 -29.391 13.664 1 90.19 99 GLY B O 1
ATOM 4418 N N . THR B 1 100 ? 0.575 -29.562 15.359 1 91.06 100 THR B N 1
ATOM 4419 C CA . THR B 1 100 ? -0.358 -30.422 16.078 1 91.06 100 THR B CA 1
ATOM 4420 C C . THR B 1 100 ? -1.688 -29.719 16.297 1 91.06 100 THR B C 1
ATOM 4422 O O . THR B 1 100 ? -2.75 -30.344 16.234 1 91.06 100 THR B O 1
ATOM 4425 N N . LYS B 1 101 ? -1.613 -28.453 16.453 1 91.88 101 LYS B N 1
ATOM 4426 C CA . LYS B 1 101 ? -2.822 -27.672 16.703 1 91.88 101 LYS B CA 1
ATOM 4427 C C . LYS B 1 101 ? -3.146 -26.766 15.516 1 91.88 101 LYS B C 1
ATOM 4429 O O . LYS B 1 101 ? -3.854 -25.781 15.656 1 91.88 101 LYS B O 1
ATOM 4434 N N . CYS B 1 102 ? -2.625 -27.141 14.461 1 94.12 102 CYS B N 1
ATOM 4435 C CA . CYS B 1 102 ? -2.771 -26.312 13.266 1 94.12 102 CYS B CA 1
ATOM 4436 C C . CYS B 1 102 ? -4.027 -26.688 12.492 1 94.12 102 CYS B C 1
ATOM 4438 O O . CYS B 1 102 ? -4.191 -27.844 12.086 1 94.12 102 CYS B O 1
ATOM 4440 N N . ASP B 1 103 ? -4.875 -25.812 12.219 1 93.75 103 ASP B N 1
ATOM 4441 C CA . ASP B 1 103 ? -6.105 -26.047 11.477 1 93.75 103 ASP B CA 1
ATOM 4442 C C . ASP B 1 103 ? -5.809 -26.531 10.055 1 93.75 103 ASP B C 1
ATOM 4444 O O . ASP B 1 103 ? -6.492 -27.422 9.539 1 93.75 103 ASP B O 1
ATOM 4448 N N . PHE B 1 104 ? -4.75 -25.969 9.469 1 95.38 104 PHE B N 1
ATOM 4449 C CA . PHE B 1 104 ? -4.457 -26.234 8.062 1 95.38 104 PHE B CA 1
ATOM 4450 C C . PHE B 1 104 ? -3.771 -27.594 7.906 1 95.38 104 PHE B C 1
ATOM 4452 O O . PHE B 1 104 ? -3.799 -28.188 6.824 1 95.38 104 PHE B O 1
ATOM 4459 N N . CYS B 1 105 ? -3.127 -28.062 8.953 1 96.19 105 CYS B N 1
ATOM 4460 C CA . CYS B 1 105 ? -2.629 -29.438 8.922 1 96.19 105 CYS B CA 1
ATOM 4461 C C . CYS B 1 105 ? -3.779 -30.438 8.969 1 96.19 105 CYS B C 1
ATOM 4463 O O . CYS B 1 105 ? -3.684 -31.516 8.406 1 96.19 105 CYS B O 1
ATOM 4465 N N . SER B 1 106 ? -4.867 -30.062 9.641 1 96.31 106 SER B N 1
ATOM 4466 C CA . SER B 1 106 ? -6.078 -30.859 9.711 1 96.31 106 SER B CA 1
ATOM 4467 C C . SER B 1 106 ? -7.141 -30.359 8.742 1 96.31 106 SER B C 1
ATOM 4469 O O . SER B 1 106 ? -8.305 -30.203 9.109 1 96.31 106 SER B O 1
ATOM 4471 N N . TRP B 1 107 ? -6.719 -30.078 7.559 1 95.56 107 TRP B N 1
ATOM 4472 C CA . TRP B 1 107 ? -7.523 -29.344 6.586 1 95.56 107 TRP B CA 1
ATOM 4473 C C . TRP B 1 107 ? -8.82 -30.078 6.281 1 95.56 107 TRP B C 1
ATOM 4475 O O . TRP B 1 107 ? -9.828 -29.469 5.945 1 95.56 107 TRP B O 1
ATOM 4485 N N . ARG B 1 108 ? -8.898 -31.406 6.34 1 95.19 108 ARG B N 1
ATOM 4486 C CA . ARG B 1 108 ? -10.102 -32.156 6.031 1 95.19 108 ARG B CA 1
ATOM 4487 C C . ARG B 1 108 ? -11.227 -31.828 7.004 1 95.19 108 ARG B C 1
ATOM 4489 O O . ARG B 1 108 ? -12.406 -31.812 6.625 1 95.19 108 ARG B O 1
ATOM 4496 N N . LEU B 1 109 ? -10.836 -31.438 8.227 1 94 109 LEU B N 1
ATOM 4497 C CA . LEU B 1 109 ? -11.82 -31.219 9.289 1 94 109 LEU B CA 1
ATOM 4498 C C . LEU B 1 109 ? -11.977 -29.734 9.586 1 94 109 LEU B C 1
ATOM 4500 O O . LEU B 1 109 ? -13.047 -29.297 9.992 1 94 109 LEU B O 1
ATOM 4504 N N . LEU B 1 110 ? -10.906 -29.016 9.398 1 95.31 110 LEU B N 1
ATOM 4505 C CA . LEU B 1 110 ? -10.891 -27.688 10 1 95.31 110 LEU B CA 1
ATOM 4506 C C . LEU B 1 110 ? -10.734 -26.609 8.938 1 95.31 110 LEU B C 1
ATOM 4508 O O . LEU B 1 110 ? -10.219 -25.531 9.219 1 95.31 110 LEU B O 1
ATOM 4512 N N . THR B 1 111 ? -11.023 -26.875 7.777 1 95.31 111 THR B N 1
ATOM 4513 C CA . THR B 1 111 ? -11.156 -25.875 6.727 1 95.31 111 THR B CA 1
ATOM 4514 C C . THR B 1 111 ? -12.469 -26.078 5.961 1 95.31 111 THR B C 1
ATOM 4516 O O . THR B 1 111 ? -13.031 -27.172 5.957 1 95.31 111 THR B O 1
ATOM 4519 N N . ALA B 1 112 ? -12.945 -25.062 5.379 1 95.94 112 ALA B N 1
ATOM 4520 C CA . ALA B 1 112 ? -14.172 -25.125 4.586 1 95.94 112 ALA B CA 1
ATOM 4521 C C . ALA B 1 112 ? -13.891 -25.578 3.164 1 95.94 112 ALA B C 1
ATOM 4523 O O . ALA B 1 112 ? -12.742 -25.531 2.707 1 95.94 112 ALA B O 1
ATOM 4524 N N . SER B 1 113 ? -14.859 -26.109 2.494 1 95.69 113 SER B N 1
ATOM 4525 C CA . SER B 1 113 ? -14.75 -26.516 1.098 1 95.69 113 SER B CA 1
ATOM 4526 C C . SER B 1 113 ? -15.625 -25.656 0.196 1 95.69 113 SER B C 1
ATOM 4528 O O . SER B 1 113 ? -16.578 -25.031 0.662 1 95.69 113 SER B O 1
ATOM 4530 N N . ASP B 1 114 ? -15.188 -25.531 -0.997 1 95.06 114 ASP B N 1
ATOM 4531 C CA . ASP B 1 114 ? -15.945 -24.719 -1.95 1 95.06 114 ASP B CA 1
ATOM 4532 C C . ASP B 1 114 ? -17.25 -25.406 -2.344 1 95.06 114 ASP B C 1
ATOM 4534 O O . ASP B 1 114 ? -17.312 -26.641 -2.41 1 95.06 114 ASP B O 1
ATOM 4538 N N . PRO B 1 115 ? -18.234 -24.594 -2.615 1 90.06 115 PRO B N 1
ATOM 4539 C CA . PRO B 1 115 ? -19.484 -25.203 -3.1 1 90.06 115 PRO B CA 1
ATOM 4540 C C . PRO B 1 115 ? -19.328 -25.844 -4.48 1 90.06 115 PRO B C 1
ATOM 4542 O O . PRO B 1 115 ? -18.594 -25.328 -5.324 1 90.06 115 PRO B O 1
ATOM 4545 N N . GLY B 1 116 ? -20.031 -26.844 -4.672 1 91.31 116 GLY B N 1
ATOM 4546 C CA . GLY B 1 116 ? -20.031 -27.469 -5.988 1 91.31 116 GLY B CA 1
ATOM 4547 C C . GLY B 1 116 ? -18.938 -28.5 -6.168 1 91.31 116 GLY B C 1
ATOM 4548 O O . GLY B 1 116 ? -19.172 -29.703 -6.004 1 91.31 116 GLY B O 1
ATOM 4549 N N . PHE B 1 117 ? -17.641 -27.984 -6.246 1 93.81 117 PHE B N 1
ATOM 4550 C CA . PHE B 1 117 ? -16.578 -28.922 -6.609 1 93.81 117 PHE B CA 1
ATOM 4551 C C . PHE B 1 117 ? -15.797 -29.359 -5.375 1 93.81 117 PHE B C 1
ATOM 4553 O O . PHE B 1 117 ? -14.969 -30.266 -5.449 1 93.81 117 PHE B O 1
ATOM 4560 N N . GLY B 1 118 ? -16.062 -28.766 -4.262 1 95 118 GLY B N 1
ATOM 4561 C CA . GLY B 1 118 ? -15.406 -29.172 -3.025 1 95 118 GLY B CA 1
ATOM 4562 C C . GLY B 1 118 ? -13.953 -28.75 -2.963 1 95 118 GLY B C 1
ATOM 4563 O O . GLY B 1 118 ? -13.648 -27.562 -2.865 1 95 118 GLY B O 1
ATOM 4564 N N . ARG B 1 119 ? -13.023 -29.844 -3.1 1 96.69 119 ARG B N 1
ATOM 4565 C CA . ARG B 1 119 ? -11.594 -29.594 -2.986 1 96.69 119 ARG B CA 1
ATOM 4566 C C . ARG B 1 119 ? -10.844 -30.125 -4.199 1 96.69 119 ARG B C 1
ATOM 4568 O O . ARG B 1 119 ? -11.289 -31.078 -4.844 1 96.69 119 ARG B O 1
ATOM 4575 N N . ILE B 1 120 ? -9.812 -29.438 -4.543 1 96.56 120 ILE B N 1
ATOM 4576 C CA . ILE B 1 120 ? -8.812 -29.953 -5.469 1 96.56 120 ILE B CA 1
ATOM 4577 C C . ILE B 1 120 ? -7.605 -30.469 -4.688 1 96.56 120 ILE B C 1
ATOM 4579 O O . ILE B 1 120 ? -7.008 -29.734 -3.9 1 96.56 120 ILE B O 1
ATOM 4583 N N . GLU B 1 121 ? -7.289 -31.719 -4.859 1 96.69 121 GLU B N 1
ATOM 4584 C CA . GLU B 1 121 ? -6.184 -32.312 -4.113 1 96.69 121 GLU B CA 1
ATOM 4585 C C . GLU B 1 121 ? -5.09 -32.812 -5.055 1 96.69 121 GLU B C 1
ATOM 4587 O O . GLU B 1 121 ? -5.355 -33.625 -5.949 1 96.69 121 GLU B O 1
ATOM 4592 N N . LEU B 1 122 ? -3.955 -32.312 -4.973 1 96.25 122 LEU B N 1
ATOM 4593 C CA . LEU B 1 122 ? -2.732 -32.781 -5.621 1 96.25 122 LEU B CA 1
ATOM 4594 C C . LEU B 1 122 ? -1.768 -33.375 -4.602 1 96.25 122 LEU B C 1
ATOM 4596 O O . LEU B 1 122 ? -2.025 -33.312 -3.396 1 96.25 122 LEU B O 1
ATOM 4600 N N . PRO B 1 123 ? -0.667 -34.031 -5.004 1 96.06 123 PRO B N 1
ATOM 4601 C CA . PRO B 1 123 ? 0.214 -34.719 -4.074 1 96.06 123 PRO B CA 1
ATOM 4602 C C . PRO B 1 123 ? 0.713 -33.844 -2.941 1 96.06 123 PRO B C 1
ATOM 4604 O O . PRO B 1 123 ? 0.77 -34.25 -1.786 1 96.06 123 PRO B O 1
ATOM 4607 N N . HIS B 1 124 ? 0.958 -32.5 -3.254 1 97.81 124 HIS B N 1
ATOM 4608 C CA . HIS B 1 124 ? 1.613 -31.688 -2.236 1 97.81 124 HIS B CA 1
ATOM 4609 C C . HIS B 1 124 ? 0.783 -30.453 -1.896 1 97.81 124 HIS B C 1
ATOM 4611 O O . HIS B 1 124 ? 1.21 -29.609 -1.103 1 97.81 124 HIS B O 1
ATOM 4617 N N . ALA B 1 125 ? -0.412 -30.281 -2.475 1 97.94 125 ALA B N 1
ATOM 4618 C CA . ALA B 1 125 ? -1.241 -29.109 -2.23 1 97.94 125 ALA B CA 1
ATOM 4619 C C . ALA B 1 125 ? -2.725 -29.469 -2.252 1 97.94 125 ALA B C 1
ATOM 4621 O O . ALA B 1 125 ? -3.125 -30.438 -2.898 1 97.94 125 ALA B O 1
ATOM 4622 N N . VAL B 1 126 ? -3.494 -28.75 -1.534 1 98.31 126 VAL B N 1
ATOM 4623 C CA . VAL B 1 126 ? -4.938 -28.953 -1.467 1 98.31 126 VAL B CA 1
ATOM 4624 C C . VAL B 1 126 ? -5.652 -27.609 -1.338 1 98.31 126 VAL B C 1
ATOM 4626 O O . VAL B 1 126 ? -5.133 -26.688 -0.717 1 98.31 126 VAL B O 1
ATOM 4629 N N . THR B 1 127 ? -6.824 -27.516 -1.929 1 98.19 127 THR B N 1
ATOM 4630 C CA . THR B 1 127 ? -7.57 -26.266 -1.855 1 98.19 127 THR B CA 1
ATOM 4631 C C . THR B 1 127 ? -8.68 -26.359 -0.814 1 98.19 127 THR B C 1
ATOM 4633 O O . THR B 1 127 ? -9.086 -27.469 -0.422 1 98.19 127 THR B O 1
ATOM 4636 N N . GLY B 1 128 ? -9.117 -25.312 -0.328 1 97.31 128 GLY B N 1
ATOM 4637 C CA . GLY B 1 128 ? -10.297 -25.078 0.487 1 97.31 128 GLY B CA 1
ATOM 4638 C C . GLY B 1 128 ? -10.961 -23.75 0.212 1 97.31 128 GLY B C 1
ATOM 4639 O O . GLY B 1 128 ? -10.516 -23 -0.653 1 97.31 128 GLY B O 1
ATOM 4640 N N . SER B 1 129 ? -12.062 -23.594 0.84 1 96.06 129 SER B N 1
ATOM 4641 C CA . SER B 1 129 ? -12.75 -22.297 0.753 1 96.06 129 SER B CA 1
ATOM 4642 C C . SER B 1 129 ? -12.383 -21.391 1.922 1 96.06 129 SER B C 1
ATOM 4644 O O . SER B 1 129 ? -12.141 -21.875 3.031 1 96.06 129 SER B O 1
ATOM 4646 N N . ASN B 1 130 ? -12.234 -20.156 1.66 1 94.12 130 ASN B N 1
ATOM 4647 C CA . ASN B 1 130 ? -12.023 -19.234 2.766 1 94.12 130 ASN B CA 1
ATOM 4648 C C . ASN B 1 130 ? -13.273 -19.109 3.635 1 94.12 130 ASN B C 1
ATOM 4650 O O . ASN B 1 130 ? -14.383 -18.953 3.119 1 94.12 130 ASN B O 1
ATOM 4654 N N . LEU B 1 131 ? -13.125 -19.156 4.883 1 90.69 131 LEU B N 1
ATOM 4655 C CA . LEU B 1 131 ? -14.242 -19.125 5.82 1 90.69 131 LEU B CA 1
ATOM 4656 C C . LEU B 1 131 ? -14.797 -17.703 5.953 1 90.69 131 LEU B C 1
ATOM 4658 O O . LEU B 1 131 ? -16 -17.516 6.066 1 90.69 131 LEU B O 1
ATOM 4662 N N . PHE B 1 132 ? -13.953 -16.719 5.988 1 87.69 132 PHE B N 1
ATOM 4663 C CA . PHE B 1 132 ? -14.32 -15.305 6.07 1 87.69 132 PHE B CA 1
ATOM 4664 C C . PHE B 1 132 ? -13.891 -14.562 4.812 1 87.69 132 PHE B C 1
ATOM 4666 O O . PHE B 1 132 ? -12.789 -14.008 4.766 1 87.69 132 PHE B O 1
ATOM 4673 N N . LYS B 1 133 ? -14.773 -14.406 3.963 1 92.19 133 LYS B N 1
ATOM 4674 C CA . LYS B 1 133 ? -14.453 -13.992 2.602 1 92.19 133 LYS B CA 1
ATOM 4675 C C . LYS B 1 133 ? -14.367 -12.477 2.498 1 92.19 133 LYS B C 1
ATOM 4677 O O . LYS B 1 133 ? -15.078 -11.758 3.203 1 92.19 133 LYS B O 1
ATOM 4682 N N . TYR B 1 134 ? -13.438 -12.031 1.721 1 91.19 134 TYR B N 1
ATOM 4683 C CA . TYR B 1 134 ? -13.367 -10.625 1.34 1 91.19 134 TYR B CA 1
ATOM 4684 C C . TYR B 1 134 ? -13.273 -10.477 -0.174 1 91.19 134 TYR B C 1
ATOM 4686 O O . TYR B 1 134 ? -12.5 -9.656 -0.676 1 91.19 134 TYR B O 1
ATOM 4694 N N . ALA B 1 135 ? -13.852 -11.328 -0.838 1 92.69 135 ALA B N 1
ATOM 4695 C CA . ALA B 1 135 ? -14.031 -11.336 -2.287 1 92.69 135 ALA B CA 1
ATOM 4696 C C . ALA B 1 135 ? -15.305 -12.078 -2.674 1 92.69 135 ALA B C 1
ATOM 4698 O O . ALA B 1 135 ? -15.75 -12.977 -1.951 1 92.69 135 ALA B O 1
ATOM 4699 N N . GLU B 1 136 ? -15.898 -11.703 -3.729 1 90.12 136 GLU B N 1
ATOM 4700 C CA . GLU B 1 136 ? -17.062 -12.383 -4.277 1 90.12 136 GLU B CA 1
ATOM 4701 C C . GLU B 1 136 ? -16.938 -12.57 -5.785 1 90.12 136 GLU B C 1
ATOM 4703 O O . GLU B 1 136 ? -16.312 -11.758 -6.465 1 90.12 136 GLU B O 1
ATOM 4708 N N . PRO B 1 137 ? -17.391 -13.68 -6.242 1 92.06 137 PRO B N 1
ATOM 4709 C CA . PRO B 1 137 ? -18.203 -14.695 -5.574 1 92.06 137 PRO B CA 1
ATOM 4710 C C . PRO B 1 137 ? -17.359 -15.828 -4.988 1 92.06 137 PRO B C 1
ATOM 4712 O O . PRO B 1 137 ? -17.859 -16.625 -4.195 1 92.06 137 PRO B O 1
ATOM 4715 N N . SER B 1 138 ? -16.156 -15.906 -5.434 1 94.56 138 SER B N 1
ATOM 4716 C CA . SER B 1 138 ? -15.359 -17.047 -5.004 1 94.56 138 SER B CA 1
ATOM 4717 C C . SER B 1 138 ? -14.062 -16.609 -4.336 1 94.56 138 SER B C 1
ATOM 4719 O O . SER B 1 138 ? -13.352 -15.75 -4.859 1 94.56 138 SER B O 1
ATOM 4721 N N . HIS B 1 139 ? -13.797 -17.141 -3.236 1 96.75 139 HIS B N 1
ATOM 4722 C CA . HIS B 1 139 ? -12.602 -16.906 -2.443 1 96.75 139 HIS B CA 1
ATOM 4723 C C . HIS B 1 139 ? -12.141 -18.172 -1.736 1 96.75 139 HIS B C 1
ATOM 4725 O O . HIS B 1 139 ? -12.852 -18.703 -0.883 1 96.75 139 HIS B O 1
ATOM 4731 N N . GLY B 1 140 ? -10.953 -18.625 -2.145 1 97.69 140 GLY B N 1
ATOM 4732 C CA . GLY B 1 140 ? -10.469 -19.891 -1.605 1 97.69 140 GLY B CA 1
ATOM 4733 C C . GLY B 1 140 ? -9.078 -19.781 -1.01 1 97.69 140 GLY B C 1
ATOM 4734 O O . GLY B 1 140 ? -8.5 -18.688 -0.949 1 97.69 140 GLY B O 1
ATOM 4735 N N . VAL B 1 141 ? -8.617 -20.922 -0.434 1 98.06 141 VAL B N 1
ATOM 4736 C CA . VAL B 1 141 ? -7.254 -21.062 0.073 1 98.06 141 VAL B CA 1
ATOM 4737 C C . VAL B 1 141 ? -6.586 -22.266 -0.602 1 98.06 141 VAL B C 1
ATOM 4739 O O . VAL B 1 141 ? -7.262 -23.203 -1.021 1 98.06 141 VAL B O 1
ATOM 4742 N N . VAL B 1 142 ? -5.363 -22.156 -0.818 1 98.56 142 VAL B N 1
ATOM 4743 C CA . VAL B 1 142 ? -4.535 -23.25 -1.323 1 98.56 142 VAL B CA 1
ATOM 4744 C C . VAL B 1 142 ? -3.414 -23.547 -0.332 1 98.56 142 VAL B C 1
ATOM 4746 O O . VAL B 1 142 ? -2.574 -22.688 -0.057 1 98.56 142 VAL B O 1
ATOM 4749 N N . LEU B 1 143 ? -3.344 -24.766 0.169 1 98.19 143 LEU B N 1
ATOM 4750 C CA . LEU B 1 143 ? -2.455 -25.156 1.26 1 98.19 143 LEU B CA 1
ATOM 4751 C C . LEU B 1 143 ? -1.372 -26.109 0.77 1 98.19 143 LEU B C 1
ATOM 4753 O O . LEU B 1 143 ? -1.645 -27 -0.036 1 98.19 143 LEU B O 1
ATOM 4757 N N . PHE B 1 144 ? -0.161 -25.828 1.227 1 98.19 144 PHE B N 1
ATOM 4758 C CA . PHE B 1 144 ? 0.767 -26.953 1.213 1 98.19 144 PHE B CA 1
ATOM 4759 C C . PHE B 1 144 ? 0.292 -28.062 2.15 1 98.19 144 PHE B C 1
ATOM 4761 O O . PHE B 1 144 ? -0.268 -27.781 3.213 1 98.19 144 PHE B O 1
ATOM 4768 N N . LYS B 1 145 ? 0.577 -29.281 1.804 1 97 145 LYS B N 1
ATOM 4769 C CA . LYS B 1 145 ? 0.182 -30.375 2.686 1 97 145 LYS B CA 1
ATOM 4770 C C . LYS B 1 145 ? 1.153 -30.516 3.854 1 97 145 LYS B C 1
ATOM 4772 O O . LYS B 1 145 ? 0.846 -31.188 4.844 1 97 145 LYS B O 1
ATOM 4777 N N . HIS B 1 146 ? 2.326 -29.922 3.711 1 96.31 146 HIS B N 1
ATOM 4778 C CA . HIS B 1 146 ? 3.242 -29.859 4.848 1 96.31 146 HIS B CA 1
ATOM 4779 C C . HIS B 1 146 ? 3.051 -28.578 5.645 1 96.31 146 HIS B C 1
ATOM 4781 O O . HIS B 1 146 ? 2.451 -27.609 5.152 1 96.31 146 HIS B O 1
ATOM 4787 N N . HIS B 1 147 ? 3.621 -28.438 6.828 1 95.75 147 HIS B N 1
ATOM 4788 C CA . HIS B 1 147 ? 3.33 -27.406 7.809 1 95.75 147 HIS B CA 1
ATOM 4789 C C . HIS B 1 147 ? 4.234 -26.188 7.609 1 95.75 147 HIS B C 1
ATOM 4791 O O . HIS B 1 147 ? 3.785 -25.047 7.734 1 95.75 147 HIS B O 1
ATOM 4797 N N . GLN B 1 148 ? 5.469 -26.375 7.238 1 94.56 148 GLN B N 1
ATOM 4798 C CA . GLN B 1 148 ? 6.504 -25.344 7.258 1 94.56 148 GLN B CA 1
ATOM 4799 C C . GLN B 1 148 ? 6.32 -24.359 6.105 1 94.56 148 GLN B C 1
ATOM 4801 O O . GLN B 1 148 ? 6.375 -24.75 4.938 1 94.56 148 GLN B O 1
ATOM 4806 N N . PRO B 1 149 ? 6.199 -23.094 6.402 1 95.56 149 PRO B N 1
ATOM 4807 C CA . PRO B 1 149 ? 5.844 -22.125 5.367 1 95.56 149 PRO B CA 1
ATOM 4808 C C . PRO B 1 149 ? 7.027 -21.75 4.477 1 95.56 149 PRO B C 1
ATOM 4810 O O . PRO B 1 149 ? 6.832 -21.328 3.334 1 95.56 149 PRO B O 1
ATOM 4813 N N . LEU B 1 150 ? 8.266 -21.891 4.914 1 96.12 150 LEU B N 1
ATOM 4814 C CA . LEU B 1 150 ? 9.422 -21.391 4.168 1 96.12 150 LEU B CA 1
ATOM 4815 C C . LEU B 1 150 ? 10.188 -22.547 3.521 1 96.12 150 LEU B C 1
ATOM 4817 O O . LEU B 1 150 ? 11.156 -22.328 2.795 1 96.12 150 LEU B O 1
ATOM 4821 N N . GLN B 1 151 ? 9.727 -23.766 3.777 1 95.19 151 GLN B N 1
ATOM 4822 C CA . GLN B 1 151 ? 10.398 -24.953 3.242 1 95.19 151 GLN B CA 1
ATOM 4823 C C . GLN B 1 151 ? 9.531 -25.656 2.207 1 95.19 151 GLN B C 1
ATOM 4825 O O . GLN B 1 151 ? 8.547 -26.312 2.559 1 95.19 151 GLN B O 1
ATOM 4830 N N . PHE B 1 152 ? 9.867 -25.484 0.985 1 97.19 152 PHE B N 1
ATOM 4831 C CA . PHE B 1 152 ? 9.148 -26.172 -0.084 1 97.19 152 PHE B CA 1
ATOM 4832 C C . PHE B 1 152 ? 10.055 -26.406 -1.284 1 97.19 152 PHE B C 1
ATOM 4834 O O . PHE B 1 152 ? 10.906 -25.562 -1.596 1 97.19 152 PHE B O 1
ATOM 4841 N N . SER B 1 153 ? 9.906 -27.531 -1.918 1 96.69 153 SER B N 1
ATOM 4842 C CA . SER B 1 153 ? 10.625 -27.875 -3.143 1 96.69 153 SER B CA 1
ATOM 4843 C C . SER B 1 153 ? 9.938 -27.266 -4.367 1 96.69 153 SER B C 1
ATOM 4845 O O . SER B 1 153 ? 8.844 -26.719 -4.266 1 96.69 153 SER B O 1
ATOM 4847 N N . GLN B 1 154 ? 10.641 -27.359 -5.48 1 96 154 GLN B N 1
ATOM 4848 C CA . GLN B 1 154 ? 10.055 -26.922 -6.742 1 96 154 GLN B CA 1
ATOM 4849 C C . GLN B 1 154 ? 8.766 -27.688 -7.051 1 96 154 GLN B C 1
ATOM 4851 O O . GLN B 1 154 ? 7.785 -27.094 -7.504 1 96 154 GLN B O 1
ATOM 4856 N N . GLU B 1 155 ? 8.766 -28.969 -6.832 1 95.38 155 GLU B N 1
ATOM 4857 C CA . GLU B 1 155 ? 7.594 -29.812 -7.074 1 95.38 155 GLU B CA 1
ATOM 4858 C C . GLU B 1 155 ? 6.414 -29.375 -6.207 1 95.38 155 GLU B C 1
ATOM 4860 O O . GLU B 1 155 ? 5.281 -29.297 -6.68 1 95.38 155 GLU B O 1
ATOM 4865 N N . GLN B 1 156 ? 6.672 -29.094 -4.938 1 97.12 156 GLN B N 1
ATOM 4866 C CA . GLN B 1 156 ? 5.633 -28.656 -4.008 1 97.12 156 GLN B CA 1
ATOM 4867 C C . GLN B 1 156 ? 5.031 -27.328 -4.438 1 97.12 156 GLN B C 1
ATOM 4869 O O . GLN B 1 156 ? 3.812 -27.141 -4.398 1 97.12 156 GLN B O 1
ATOM 4874 N N . LEU B 1 157 ? 5.902 -26.359 -4.863 1 98 157 LEU B N 1
ATOM 4875 C CA . LEU B 1 157 ? 5.395 -25.078 -5.352 1 98 157 LEU B CA 1
ATOM 4876 C C . LEU B 1 157 ? 4.578 -25.266 -6.625 1 98 157 LEU B C 1
ATOM 4878 O O . LEU B 1 157 ? 3.533 -24.625 -6.801 1 98 157 LEU B O 1
ATOM 4882 N N . SER B 1 158 ? 5.094 -26.125 -7.508 1 95.81 158 SER B N 1
ATOM 4883 C CA . SER B 1 158 ? 4.355 -26.406 -8.734 1 95.81 158 SER B CA 1
ATOM 4884 C C . SER B 1 158 ? 2.957 -26.922 -8.438 1 95.81 158 SER B C 1
ATOM 4886 O O . SER B 1 158 ? 1.984 -26.516 -9.07 1 95.81 158 SER B O 1
ATOM 4888 N N . ASP B 1 159 ? 2.842 -27.828 -7.492 1 96.75 159 ASP B N 1
ATOM 4889 C CA . ASP B 1 159 ? 1.539 -28.359 -7.102 1 96.75 159 ASP B CA 1
ATOM 4890 C C . ASP B 1 159 ? 0.637 -27.25 -6.562 1 96.75 159 ASP B C 1
ATOM 4892 O O . ASP B 1 159 ? -0.57 -27.25 -6.809 1 96.75 159 ASP B O 1
ATOM 4896 N N . LEU B 1 160 ? 1.206 -26.375 -5.766 1 98.06 160 LEU B N 1
ATOM 4897 C CA . LEU B 1 160 ? 0.431 -25.266 -5.234 1 98.06 160 LEU B CA 1
ATOM 4898 C C . LEU B 1 160 ? -0.125 -24.406 -6.367 1 98.06 160 LEU B C 1
ATOM 4900 O O . LEU B 1 160 ? -1.305 -24.047 -6.355 1 98.06 160 LEU B O 1
ATOM 4904 N N . LEU B 1 161 ? 0.694 -24.094 -7.348 1 97.31 161 LEU B N 1
ATOM 4905 C CA . LEU B 1 161 ? 0.292 -23.266 -8.477 1 97.31 161 LEU B CA 1
ATOM 4906 C C . LEU B 1 161 ? -0.7 -24 -9.367 1 97.31 161 LEU B C 1
ATOM 4908 O O . LEU B 1 161 ? -1.672 -23.406 -9.844 1 97.31 161 LEU B O 1
ATOM 4912 N N . ASP B 1 162 ? -0.44 -25.281 -9.578 1 94.81 162 ASP B N 1
ATOM 4913 C CA . ASP B 1 162 ? -1.355 -26.078 -10.391 1 94.81 162 ASP B CA 1
ATOM 4914 C C . ASP B 1 162 ? -2.719 -26.203 -9.711 1 94.81 162 ASP B C 1
ATOM 4916 O O . ASP B 1 162 ? -3.756 -26.109 -10.375 1 94.81 162 ASP B O 1
ATOM 4920 N N . ALA B 1 163 ? -2.725 -26.484 -8.398 1 96.88 163 ALA B N 1
ATOM 4921 C CA . ALA B 1 163 ? -3.982 -26.531 -7.66 1 96.88 163 ALA B CA 1
ATOM 4922 C C . ALA B 1 163 ? -4.734 -25.203 -7.766 1 96.88 163 ALA B C 1
ATOM 4924 O O . ALA B 1 163 ? -5.961 -25.188 -7.887 1 96.88 163 ALA B O 1
ATOM 4925 N N . SER B 1 164 ? -4.008 -24.094 -7.688 1 97.44 164 SER B N 1
ATOM 4926 C CA . SER B 1 164 ? -4.609 -22.781 -7.844 1 97.44 164 SER B CA 1
ATOM 4927 C C . SER B 1 164 ? -5.266 -22.625 -9.211 1 97.44 164 SER B C 1
ATOM 4929 O O . SER B 1 164 ? -6.379 -22.109 -9.32 1 97.44 164 SER B O 1
ATOM 4931 N N . TRP B 1 165 ? -4.562 -23.062 -10.211 1 94.94 165 TRP B N 1
ATOM 4932 C CA . TRP B 1 165 ? -5.09 -22.969 -11.57 1 94.94 165 TRP B CA 1
ATOM 4933 C C . TRP B 1 165 ? -6.371 -23.781 -11.711 1 94.94 165 TRP B C 1
ATOM 4935 O O . TRP B 1 165 ? -7.363 -23.297 -12.266 1 94.94 165 TRP B O 1
ATOM 4945 N N . LEU B 1 166 ? -6.309 -24.984 -11.219 1 94.75 166 LEU B N 1
ATOM 4946 C CA . LEU B 1 166 ? -7.48 -25.859 -11.281 1 94.75 166 LEU B CA 1
ATOM 4947 C C . LEU B 1 166 ? -8.648 -25.25 -10.508 1 94.75 166 LEU B C 1
ATOM 4949 O O . LEU B 1 166 ? -9.797 -25.344 -10.93 1 94.75 166 LEU B O 1
ATOM 4953 N N . TRP B 1 167 ? -8.344 -24.641 -9.391 1 96.69 167 TRP B N 1
ATOM 4954 C CA . TRP B 1 167 ? -9.367 -23.969 -8.586 1 96.69 167 TRP B CA 1
ATOM 4955 C C . TRP B 1 167 ? -10.023 -22.844 -9.375 1 96.69 167 TRP B C 1
ATOM 4957 O O . TRP B 1 167 ? -11.25 -22.719 -9.367 1 96.69 167 TRP B O 1
ATOM 4967 N N . PHE B 1 168 ? -9.25 -22.047 -10.062 1 97 168 PHE B N 1
ATOM 4968 C CA . PHE B 1 168 ? -9.781 -20.953 -10.875 1 97 168 PHE B CA 1
ATOM 4969 C C . PHE B 1 168 ? -10.703 -21.5 -11.961 1 97 168 PHE B C 1
ATOM 4971 O O . PHE B 1 168 ? -11.773 -20.938 -12.211 1 97 168 PHE B O 1
ATOM 4978 N N . GLN B 1 169 ? -10.305 -22.594 -12.555 1 94.12 169 GLN B N 1
ATOM 4979 C CA . GLN B 1 169 ? -11.117 -23.203 -13.609 1 94.12 169 GLN B CA 1
ATOM 4980 C C . GLN B 1 169 ? -12.453 -23.688 -13.062 1 94.12 169 GLN B C 1
ATOM 4982 O O . GLN B 1 169 ? -13.508 -23.406 -13.625 1 94.12 169 GLN B O 1
ATOM 4987 N N . ALA B 1 170 ? -12.352 -24.422 -11.984 1 95.25 170 ALA B N 1
ATOM 4988 C CA . ALA B 1 170 ? -13.562 -24.969 -11.367 1 95.25 170 ALA B CA 1
ATOM 4989 C C . ALA B 1 170 ? -14.5 -23.859 -10.906 1 95.25 170 ALA B C 1
ATOM 4991 O O . ALA B 1 170 ? -15.711 -23.953 -11.102 1 95.25 170 ALA B O 1
ATOM 4992 N N . SER B 1 171 ? -13.93 -22.828 -10.312 1 95.88 171 SER B N 1
ATOM 4993 C CA . SER B 1 171 ? -14.711 -21.703 -9.82 1 95.88 171 SER B CA 1
ATOM 4994 C C . SER B 1 171 ? -15.367 -20.953 -10.969 1 95.88 171 SER B C 1
ATOM 4996 O O . SER B 1 171 ? -16.516 -20.516 -10.852 1 95.88 171 SER B O 1
ATOM 4998 N N . HIS B 1 172 ? -14.656 -20.781 -12.023 1 95.75 172 HIS B N 1
ATOM 4999 C CA . HIS B 1 172 ? -15.188 -20.078 -13.188 1 95.75 172 HIS B CA 1
ATOM 5000 C C . HIS B 1 172 ? -16.328 -20.844 -13.82 1 95.75 172 HIS B C 1
ATOM 5002 O O . HIS B 1 172 ? -17.281 -20.25 -14.344 1 95.75 172 HIS B O 1
ATOM 5008 N N . GLN B 1 173 ? -16.188 -22.141 -13.859 1 94.44 173 GLN B N 1
ATOM 5009 C CA . GLN B 1 173 ? -17.266 -22.984 -14.391 1 94.44 173 GLN B CA 1
ATOM 5010 C C . GLN B 1 173 ? -18.531 -22.812 -13.57 1 94.44 173 GLN B C 1
ATOM 5012 O O . GLN B 1 173 ? -19.641 -22.781 -14.125 1 94.44 173 GLN B O 1
ATOM 5017 N N . LEU B 1 174 ? -18.375 -22.688 -12.297 1 93.06 174 LEU B N 1
ATOM 5018 C CA . LEU B 1 174 ? -19.5 -22.531 -11.398 1 93.06 174 LEU B CA 1
ATOM 5019 C C . LEU B 1 174 ? -20.062 -21.109 -11.477 1 93.06 174 LEU B C 1
ATOM 5021 O O . LEU B 1 174 ? -21.266 -20.906 -11.297 1 93.06 174 LEU B O 1
ATOM 5025 N N . GLN B 1 175 ? -19.172 -20.141 -11.633 1 93.56 175 GLN B N 1
ATOM 5026 C CA . GLN B 1 175 ? -19.531 -18.734 -11.688 1 93.56 175 GLN B CA 1
ATOM 5027 C C . GLN B 1 175 ? -19 -18.062 -12.953 1 93.56 175 GLN B C 1
ATOM 5029 O O . GLN B 1 175 ? -18.062 -17.281 -12.898 1 93.56 175 GLN B O 1
ATOM 5034 N N . PRO B 1 176 ? -19.672 -18.203 -14.039 1 93.94 176 PRO B N 1
ATOM 5035 C CA . PRO B 1 176 ? -19.125 -17.766 -15.32 1 93.94 176 PRO B CA 1
ATOM 5036 C C . PRO B 1 176 ? -19 -16.25 -15.43 1 93.94 176 PRO B C 1
ATOM 5038 O O . PRO B 1 176 ? -18.219 -15.734 -16.234 1 93.94 176 PRO B O 1
ATOM 5041 N N . ALA B 1 177 ? -19.75 -15.531 -14.617 1 93.25 177 ALA B N 1
ATOM 5042 C CA . ALA B 1 177 ? -19.688 -14.07 -14.672 1 93.25 177 ALA B CA 1
ATOM 5043 C C . ALA B 1 177 ? -18.391 -13.555 -14.047 1 93.25 177 ALA B C 1
ATOM 5045 O O . ALA B 1 177 ? -17.969 -12.43 -14.312 1 93.25 177 ALA B O 1
ATOM 5046 N N . ALA B 1 178 ? -17.828 -14.359 -13.164 1 94.31 178 ALA B N 1
ATOM 5047 C CA . ALA B 1 178 ? -16.562 -13.992 -12.531 1 94.31 178 ALA B CA 1
ATOM 5048 C C . ALA B 1 178 ? -15.375 -14.391 -13.406 1 94.31 178 ALA B C 1
ATOM 5050 O O . ALA B 1 178 ? -15.219 -15.562 -13.75 1 94.31 178 ALA B O 1
ATOM 5051 N N . GLY B 1 179 ? -14.609 -13.406 -13.789 1 95.12 179 GLY B N 1
ATOM 5052 C CA . GLY B 1 179 ? -13.523 -13.695 -14.711 1 95.12 179 GLY B CA 1
ATOM 5053 C C . GLY B 1 179 ? -12.227 -12.992 -14.344 1 95.12 179 GLY B C 1
ATOM 5054 O O . GLY B 1 179 ? -11.344 -12.836 -15.188 1 95.12 179 GLY B O 1
ATOM 5055 N N . GLN B 1 180 ? -12.117 -12.508 -13.125 1 96.31 180 GLN B N 1
ATOM 5056 C CA . GLN B 1 180 ? -10.922 -11.773 -12.719 1 96.31 180 GLN B CA 1
ATOM 5057 C C . GLN B 1 180 ? -10.156 -12.523 -11.633 1 96.31 180 GLN B C 1
ATOM 5059 O O . GLN B 1 180 ? -10.367 -12.297 -10.445 1 96.31 180 GLN B O 1
ATOM 5064 N N . PRO B 1 181 ? -9.242 -13.398 -12.023 1 97.81 181 PRO B N 1
ATOM 5065 C CA . PRO B 1 181 ? -8.484 -14.195 -11.055 1 97.81 181 PRO B CA 1
ATOM 5066 C C . PRO B 1 181 ? -7.34 -13.414 -10.414 1 97.81 181 PRO B C 1
ATOM 5068 O O . PRO B 1 181 ? -6.695 -12.602 -11.078 1 97.81 181 PRO B O 1
ATOM 5071 N N . PHE B 1 182 ? -7.133 -13.648 -9.195 1 98.56 182 PHE B N 1
ATOM 5072 C CA . PHE B 1 182 ? -6 -13.109 -8.445 1 98.56 182 PHE B CA 1
ATOM 5073 C C . PHE B 1 182 ? -5.5 -14.125 -7.426 1 98.56 182 PHE B C 1
ATOM 5075 O O . PHE B 1 182 ? -6.281 -14.641 -6.621 1 98.56 182 PHE B O 1
ATOM 5082 N N . LEU B 1 183 ? -4.184 -14.5 -7.5 1 98.81 183 LEU B N 1
ATOM 5083 C CA . LEU B 1 183 ? -3.535 -15.359 -6.52 1 98.81 183 LEU B CA 1
ATOM 5084 C C . LEU B 1 183 ? -2.678 -14.539 -5.562 1 98.81 183 LEU B C 1
ATOM 5086 O O . LEU B 1 183 ? -1.858 -13.727 -5.996 1 98.81 183 LEU B O 1
ATOM 5090 N N . LEU B 1 184 ? -2.889 -14.688 -4.246 1 98.62 184 LEU B N 1
ATOM 5091 C CA . LEU B 1 184 ? -2.119 -13.93 -3.262 1 98.62 184 LEU B CA 1
ATOM 5092 C C . LEU B 1 184 ? -1.584 -14.852 -2.168 1 98.62 184 LEU B C 1
ATOM 5094 O O . LEU B 1 184 ? -2.25 -15.812 -1.778 1 98.62 184 LEU B O 1
ATOM 5098 N N . TRP B 1 185 ? -0.393 -14.586 -1.781 1 98.75 185 TRP B N 1
ATOM 5099 C CA . TRP B 1 185 ? 0.334 -15.391 -0.809 1 98.75 185 TRP B CA 1
ATOM 5100 C C . TRP B 1 185 ? 0.994 -14.516 0.248 1 98.75 185 TRP B C 1
ATOM 5102 O O . TRP B 1 185 ? 1.85 -13.688 -0.072 1 98.75 185 TRP B O 1
ATOM 5112 N N . ASN B 1 186 ? 0.52 -14.648 1.504 1 98.06 186 ASN B N 1
ATOM 5113 C CA . ASN B 1 186 ? 1.134 -14.039 2.68 1 98.06 186 ASN B CA 1
ATOM 5114 C C . ASN B 1 186 ? 1.975 -15.047 3.459 1 98.06 186 ASN B C 1
ATOM 5116 O O . ASN B 1 186 ? 1.459 -16.062 3.922 1 98.06 186 ASN B O 1
ATOM 5120 N N . CYS B 1 187 ? 3.189 -14.742 3.615 1 97.44 187 CYS B N 1
ATOM 5121 C CA . CYS B 1 187 ? 4.035 -15.648 4.379 1 97.44 187 CYS B CA 1
ATOM 5122 C C . CYS B 1 187 ? 4.406 -15.047 5.727 1 97.44 187 CYS B C 1
ATOM 5124 O O . CYS B 1 187 ? 5.223 -14.125 5.801 1 97.44 187 CYS B O 1
ATOM 5126 N N . LEU B 1 188 ? 3.795 -15.602 6.816 1 94 188 LEU B N 1
ATOM 5127 C CA . LEU B 1 188 ? 4.043 -15.234 8.203 1 94 188 LEU B CA 1
ATOM 5128 C C . LEU B 1 188 ? 3.385 -13.898 8.539 1 94 188 LEU B C 1
ATOM 5130 O O . LEU B 1 188 ? 2.883 -13.211 7.652 1 94 188 LEU B O 1
ATOM 5134 N N . PRO B 1 189 ? 3.344 -13.484 9.758 1 91.19 189 PRO B N 1
ATOM 5135 C CA . PRO B 1 189 ? 2.471 -12.414 10.234 1 91.19 189 PRO B CA 1
ATOM 5136 C C . PRO B 1 189 ? 2.879 -11.039 9.695 1 91.19 189 PRO B C 1
ATOM 5138 O O . PRO B 1 189 ? 2.02 -10.211 9.398 1 91.19 189 PRO B O 1
ATOM 5141 N N . ARG B 1 190 ? 4.094 -10.742 9.492 1 92.81 190 ARG B N 1
ATOM 5142 C CA . ARG B 1 190 ? 4.523 -9.438 9 1 92.81 190 ARG B CA 1
ATOM 5143 C C . ARG B 1 190 ? 4.02 -9.195 7.582 1 92.81 190 ARG B C 1
ATOM 5145 O O . ARG B 1 190 ? 3.916 -8.047 7.141 1 92.81 190 ARG B O 1
ATOM 5152 N N . ALA B 1 191 ? 3.754 -10.297 6.941 1 96 191 ALA B N 1
ATOM 5153 C CA . ALA B 1 191 ? 3.236 -10.195 5.582 1 96 191 ALA B CA 1
ATOM 5154 C C . ALA B 1 191 ? 1.714 -10.297 5.562 1 96 191 ALA B C 1
ATOM 5156 O O . ALA B 1 191 ? 1.097 -10.297 4.496 1 96 191 ALA B O 1
ATOM 5157 N N . GLY B 1 192 ? 1.144 -10.453 6.695 1 94.38 192 GLY B N 1
ATOM 5158 C CA . GLY B 1 192 ? -0.309 -10.43 6.766 1 94.38 192 GLY B CA 1
ATOM 5159 C C . GLY B 1 192 ? -0.922 -11.805 6.957 1 94.38 192 GLY B C 1
ATOM 5160 O O . GLY B 1 192 ? -2.143 -11.961 6.879 1 94.38 192 GLY B O 1
ATOM 5161 N N . ALA B 1 193 ? -0.108 -12.82 7.23 1 93.5 193 ALA B N 1
ATOM 5162 C CA . ALA B 1 193 ? -0.646 -14.164 7.441 1 93.5 193 ALA B CA 1
ATOM 5163 C C . ALA B 1 193 ? -1.179 -14.32 8.859 1 93.5 193 ALA B C 1
ATOM 5165 O O . ALA B 1 193 ? -0.518 -13.93 9.828 1 93.5 193 ALA B O 1
ATOM 5166 N N . SER B 1 194 ? -2.312 -14.922 8.953 1 88 194 SER B N 1
ATOM 5167 C CA . SER B 1 194 ? -2.902 -15.188 10.266 1 88 194 SER B CA 1
ATOM 5168 C C . SER B 1 194 ? -2.531 -16.578 10.758 1 88 194 SER B C 1
ATOM 5170 O O . SER B 1 194 ? -2.656 -16.875 11.953 1 88 194 SER B O 1
ATOM 5172 N N . GLN B 1 195 ? -2.156 -17.422 9.852 1 90.62 195 GLN B N 1
ATOM 5173 C CA . GLN B 1 195 ? -1.757 -18.781 10.156 1 90.62 195 GLN B CA 1
ATOM 5174 C C . GLN B 1 195 ? -0.298 -19.031 9.781 1 90.62 195 GLN B C 1
ATOM 5176 O O . GLN B 1 195 ? 0.177 -18.531 8.758 1 90.62 195 GLN B O 1
ATOM 5181 N N . TYR B 1 196 ? 0.412 -19.812 10.578 1 92.69 196 TYR B N 1
ATOM 5182 C CA . TYR B 1 196 ? 1.814 -20.125 10.336 1 92.69 196 TYR B CA 1
ATOM 5183 C C . TYR B 1 196 ? 1.967 -21.031 9.125 1 92.69 196 TYR B C 1
ATOM 5185 O O . TYR B 1 196 ? 2.896 -20.875 8.336 1 92.69 196 TYR B O 1
ATOM 5193 N N . HIS B 1 197 ? 1.012 -21.938 8.961 1 95.94 197 HIS B N 1
ATOM 5194 C CA . HIS B 1 197 ? 1.046 -22.953 7.906 1 95.94 197 HIS B CA 1
ATOM 5195 C C . HIS B 1 197 ? 1.166 -22.297 6.527 1 95.94 197 HIS B C 1
ATOM 5197 O O . HIS B 1 197 ? 0.501 -21.312 6.246 1 95.94 197 HIS B O 1
ATOM 5203 N N . GLY B 1 198 ? 2.1 -22.828 5.695 1 96.31 198 GLY B N 1
ATOM 5204 C CA . GLY B 1 198 ? 2.262 -22.312 4.352 1 96.31 198 GLY B CA 1
ATOM 5205 C C . GLY B 1 198 ? 1.005 -22.422 3.51 1 96.31 198 GLY B C 1
ATOM 5206 O O . GLY B 1 198 ? 0.529 -23.531 3.244 1 96.31 198 GLY B O 1
ATOM 5207 N N . HIS B 1 199 ? 0.427 -21.297 3.098 1 97.75 199 HIS B N 1
ATOM 5208 C CA . HIS B 1 199 ? -0.799 -21.297 2.309 1 97.75 199 HIS B CA 1
ATOM 5209 C C . HIS B 1 199 ? -0.908 -20.031 1.454 1 97.75 199 HIS B C 1
ATOM 5211 O O . HIS B 1 199 ? -0.366 -18.984 1.813 1 97.75 199 HIS B O 1
ATOM 5217 N N . ALA B 1 200 ? -1.504 -20.125 0.344 1 98.5 200 ALA B N 1
ATOM 5218 C CA . ALA B 1 200 ? -1.896 -19.016 -0.524 1 98.5 200 ALA B CA 1
ATOM 5219 C C . ALA B 1 200 ? -3.414 -18.859 -0.568 1 98.5 200 ALA B C 1
ATOM 5221 O O . ALA B 1 200 ? -4.141 -19.656 0.032 1 98.5 200 ALA B O 1
ATOM 5222 N N . GLN B 1 201 ? -3.857 -17.797 -1.091 1 98.44 201 GLN B N 1
ATOM 5223 C CA . GLN B 1 201 ? -5.277 -17.547 -1.327 1 98.44 201 GLN B CA 1
ATOM 5224 C C . GLN B 1 201 ? -5.559 -17.312 -2.809 1 98.44 201 GLN B C 1
ATOM 5226 O O . GLN B 1 201 ? -4.68 -16.875 -3.547 1 98.44 201 GLN B O 1
ATOM 5231 N N . VAL B 1 202 ? -6.754 -17.641 -3.186 1 98.31 202 VAL B N 1
ATOM 5232 C CA . VAL B 1 202 ? -7.215 -17.453 -4.559 1 98.31 202 VAL B CA 1
ATOM 5233 C C . VAL B 1 202 ? -8.562 -16.734 -4.559 1 98.31 202 VAL B C 1
ATOM 5235 O O . VAL B 1 202 ? -9.445 -17.062 -3.754 1 98.31 202 VAL B O 1
ATOM 5238 N N . MET B 1 203 ? -8.609 -15.742 -5.41 1 97.38 203 MET B N 1
ATOM 5239 C CA . MET B 1 203 ? -9.844 -14.969 -5.582 1 97.38 203 MET B CA 1
ATOM 5240 C C . MET B 1 203 ? -10.273 -14.945 -7.043 1 97.38 203 MET B C 1
ATOM 5242 O O . MET B 1 203 ? -9.445 -14.742 -7.938 1 97.38 203 MET B O 1
ATOM 5246 N N . LEU B 1 204 ? -11.492 -15.234 -7.242 1 96.94 204 LEU B N 1
ATOM 5247 C CA . LEU B 1 204 ? -12.125 -15.047 -8.547 1 96.94 204 LEU B CA 1
ATOM 5248 C C . LEU B 1 204 ? -13.32 -14.109 -8.438 1 96.94 204 LEU B C 1
ATOM 5250 O O . LEU B 1 204 ? -14.352 -14.477 -7.867 1 96.94 204 LEU B O 1
ATOM 5254 N N . THR B 1 205 ? -13.133 -12.906 -9.016 1 96.38 205 THR B N 1
ATOM 5255 C CA . THR B 1 205 ? -14.133 -11.867 -8.828 1 96.38 205 THR B CA 1
ATOM 5256 C C . THR B 1 205 ? -14.648 -11.359 -10.172 1 96.38 205 THR B C 1
ATOM 5258 O O . THR B 1 205 ? -14.086 -11.68 -11.219 1 96.38 205 THR B O 1
ATOM 5261 N N . GLU B 1 206 ? -15.773 -10.641 -10.156 1 92.94 206 GLU B N 1
ATOM 5262 C CA . GLU B 1 206 ? -16.297 -9.992 -11.359 1 92.94 206 GLU B CA 1
ATOM 5263 C C . GLU B 1 206 ? -15.531 -8.703 -11.656 1 92.94 206 GLU B C 1
ATOM 5265 O O . GLU B 1 206 ? -15.289 -8.375 -12.82 1 92.94 206 GLU B O 1
ATOM 5270 N N . VAL B 1 207 ? -15.211 -8.047 -10.539 1 93.25 207 VAL B N 1
ATOM 5271 C CA . VAL B 1 207 ? -14.43 -6.82 -10.664 1 93.25 207 VAL B CA 1
ATOM 5272 C C . VAL B 1 207 ? -12.961 -7.105 -10.359 1 93.25 207 VAL B C 1
ATOM 5274 O O . VAL B 1 207 ? -12.641 -7.789 -9.383 1 93.25 207 VAL B O 1
ATOM 5277 N N . PRO B 1 208 ? -12.125 -6.613 -11.203 1 96 208 PRO B N 1
ATOM 5278 C CA . PRO B 1 208 ? -10.703 -6.875 -10.953 1 96 208 PRO B CA 1
ATOM 5279 C C . PRO B 1 208 ? -10.164 -6.113 -9.75 1 96 208 PRO B C 1
ATOM 5281 O O . PRO B 1 208 ? -10.656 -5.027 -9.43 1 96 208 PRO B O 1
ATOM 5284 N N . VAL B 1 209 ? -9.18 -6.672 -9.086 1 97.5 209 VAL B N 1
ATOM 5285 C CA . VAL B 1 209 ? -8.43 -5.887 -8.109 1 97.5 209 VAL B CA 1
ATOM 5286 C C . VAL B 1 209 ? -7.668 -4.77 -8.82 1 97.5 209 VAL B C 1
ATOM 5288 O O . VAL B 1 209 ? -7.281 -4.914 -9.984 1 97.5 209 VAL B O 1
ATOM 5291 N N . PRO B 1 210 ? -7.445 -3.699 -8.156 1 97.81 210 PRO B N 1
ATOM 5292 C CA . PRO B 1 210 ? -6.832 -2.525 -8.781 1 97.81 210 PRO B CA 1
ATOM 5293 C C . PRO B 1 210 ? -5.469 -2.826 -9.391 1 97.81 210 PRO B C 1
ATOM 5295 O O . PRO B 1 210 ? -5.09 -2.217 -10.398 1 97.81 210 PRO B O 1
ATOM 5298 N N . GLY B 1 211 ? -4.723 -3.746 -8.82 1 97.75 211 GLY B N 1
ATOM 5299 C CA . GLY B 1 211 ? -3.43 -4.098 -9.383 1 97.75 211 GLY B CA 1
ATOM 5300 C C . GLY B 1 211 ? -3.51 -4.535 -10.836 1 97.75 211 GLY B C 1
ATOM 5301 O O . GLY B 1 211 ? -2.641 -4.195 -11.641 1 97.75 211 GLY B O 1
ATOM 5302 N N . ILE B 1 212 ? -4.559 -5.258 -11.18 1 97.38 212 ILE B N 1
ATOM 5303 C CA . ILE B 1 212 ? -4.773 -5.719 -12.547 1 97.38 212 ILE B CA 1
ATOM 5304 C C . ILE B 1 212 ? -5.168 -4.543 -13.438 1 97.38 212 ILE B C 1
ATOM 5306 O O . ILE B 1 212 ? -4.621 -4.371 -14.531 1 97.38 212 ILE B O 1
ATOM 5310 N N . THR B 1 213 ? -6.047 -3.713 -12.945 1 97.25 213 THR B N 1
ATOM 5311 C CA . THR B 1 213 ? -6.523 -2.561 -13.703 1 97.25 213 THR B CA 1
ATOM 5312 C C . THR B 1 213 ? -5.383 -1.592 -13.992 1 97.25 213 THR B C 1
ATOM 5314 O O . THR B 1 213 ? -5.289 -1.044 -15.094 1 97.25 213 THR B O 1
ATOM 5317 N N . ARG B 1 214 ? -4.539 -1.401 -13.039 1 97.06 214 ARG B N 1
ATOM 5318 C CA . ARG B 1 214 ? -3.408 -0.496 -13.211 1 97.06 214 ARG B CA 1
ATOM 5319 C C . ARG B 1 214 ? -2.467 -1.002 -14.305 1 97.06 214 ARG B C 1
ATOM 5321 O O . ARG B 1 214 ? -1.952 -0.215 -15.102 1 97.06 214 ARG B O 1
ATOM 5328 N N . LEU B 1 215 ? -2.217 -2.268 -14.273 1 97.06 215 LEU B N 1
ATOM 5329 C CA . LEU B 1 215 ? -1.359 -2.842 -15.305 1 97.06 215 LEU B CA 1
ATOM 5330 C C . LEU B 1 215 ? -1.994 -2.691 -16.688 1 97.06 215 LEU B C 1
ATOM 5332 O O . LEU B 1 215 ? -1.307 -2.373 -17.656 1 97.06 215 LEU B O 1
ATOM 5336 N N . GLN B 1 216 ? -3.279 -2.92 -16.766 1 95.69 216 GLN B N 1
ATOM 5337 C CA . GLN B 1 216 ? -4 -2.768 -18.016 1 95.69 216 GLN B CA 1
ATOM 5338 C C . GLN B 1 216 ? -3.928 -1.328 -18.531 1 95.69 216 GLN B C 1
ATOM 5340 O O . GLN B 1 216 ? -3.664 -1.091 -19.703 1 95.69 216 GLN B O 1
ATOM 5345 N N . GLN B 1 217 ? -4.129 -0.44 -17.609 1 96.5 217 GLN B N 1
ATOM 5346 C CA . GLN B 1 217 ? -4.082 0.974 -17.969 1 96.5 217 GLN B CA 1
ATOM 5347 C C . GLN B 1 217 ? -2.68 1.383 -18.422 1 96.5 217 GLN B C 1
ATOM 5349 O O . GLN B 1 217 ? -2.525 2.148 -19.375 1 96.5 217 GLN B O 1
ATOM 5354 N N . ALA B 1 218 ? -1.703 0.896 -17.734 1 96.69 218 ALA B N 1
ATOM 5355 C CA . ALA B 1 218 ? -0.321 1.188 -18.109 1 96.69 218 ALA B CA 1
ATOM 5356 C C . ALA B 1 218 ? -0.007 0.672 -19.5 1 96.69 218 ALA B C 1
ATOM 5358 O O . ALA B 1 218 ? 0.572 1.39 -20.328 1 96.69 218 ALA B O 1
ATOM 5359 N N . ALA B 1 219 ? -0.407 -0.5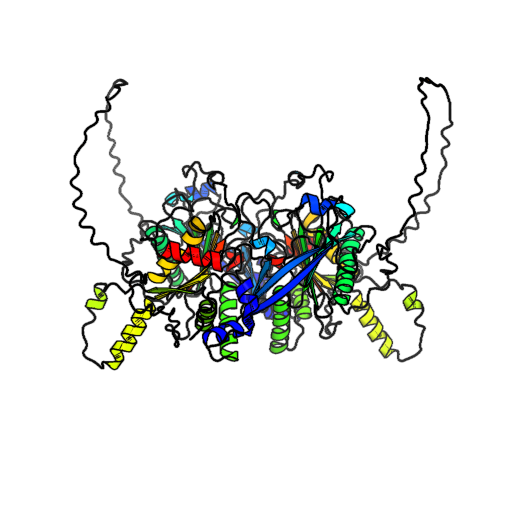46 -19.75 1 95.31 219 ALA B N 1
ATOM 5360 C CA . ALA B 1 219 ? -0.152 -1.149 -21.062 1 95.31 219 ALA B CA 1
ATOM 5361 C C . ALA B 1 219 ? -0.861 -0.378 -22.172 1 95.31 219 ALA B C 1
ATOM 5363 O O . ALA B 1 219 ? -0.28 -0.124 -23.234 1 95.31 219 ALA B O 1
ATOM 5364 N N . GLN B 1 220 ? -2.078 0.02 -21.922 1 95.44 220 GLN B N 1
ATOM 5365 C CA . GLN B 1 220 ? -2.859 0.758 -22.906 1 95.44 220 GLN B CA 1
ATOM 5366 C C . GLN B 1 220 ? -2.25 2.131 -23.188 1 95.44 220 GLN B C 1
ATOM 5368 O O . GLN B 1 220 ? -2.1 2.533 -24.344 1 95.44 220 GLN B O 1
ATOM 5373 N N . SER B 1 221 ? -1.911 2.822 -22.125 1 96.56 221 SER B N 1
ATOM 5374 C CA . SER B 1 221 ? -1.312 4.145 -22.266 1 96.56 221 SER B CA 1
ATOM 5375 C C . SER B 1 221 ? 0.025 4.07 -23 1 96.56 221 SER B C 1
ATOM 5377 O O . SER B 1 221 ? 0.325 4.918 -23.844 1 96.56 221 SER B O 1
ATOM 5379 N N . TYR B 1 222 ? 0.771 3.098 -22.656 1 96.06 222 TYR B N 1
ATOM 5380 C CA . TYR B 1 222 ? 2.072 2.928 -23.297 1 96.06 222 TYR B CA 1
ATOM 5381 C C . TYR B 1 222 ? 1.917 2.658 -24.781 1 96.06 222 TYR B C 1
ATOM 5383 O O . TYR B 1 222 ? 2.658 3.209 -25.594 1 96.06 222 TYR B O 1
ATOM 5391 N N . GLN B 1 223 ? 0.995 1.799 -25.125 1 94.31 223 GLN B N 1
ATOM 5392 C CA . GLN B 1 223 ? 0.71 1.509 -26.516 1 94.31 223 GLN B CA 1
ATOM 5393 C C . GLN B 1 223 ? 0.283 2.77 -27.266 1 94.31 223 GLN B C 1
ATOM 5395 O O . GLN B 1 223 ? 0.689 2.986 -28.406 1 94.31 223 GLN B O 1
ATOM 5400 N N . GLN B 1 224 ? -0.493 3.543 -26.672 1 95.88 224 GLN B N 1
ATOM 5401 C CA . GLN B 1 224 ? -0.967 4.781 -27.281 1 95.88 224 GLN B CA 1
ATOM 5402 C C . GLN B 1 224 ? 0.181 5.758 -27.5 1 95.88 224 GLN B C 1
ATOM 5404 O O . GLN B 1 224 ? 0.247 6.426 -28.531 1 95.88 224 GLN B O 1
ATOM 5409 N N . HIS B 1 225 ? 1.118 5.773 -26.562 1 97 225 HIS B N 1
ATOM 5410 C CA . HIS B 1 225 ? 2.195 6.758 -26.609 1 97 225 HIS B CA 1
ATOM 5411 C C . HIS B 1 225 ? 3.307 6.312 -27.547 1 97 225 HIS B C 1
ATOM 5413 O O . HIS B 1 225 ? 3.939 7.145 -28.203 1 97 225 HIS B O 1
ATOM 5419 N N . HIS B 1 226 ? 3.539 4.969 -27.578 1 95.69 226 HIS B N 1
ATOM 5420 C CA . HIS B 1 226 ? 4.773 4.547 -28.234 1 95.69 226 HIS B CA 1
ATOM 5421 C C . HIS B 1 226 ? 4.496 3.49 -29.297 1 95.69 226 HIS B C 1
ATOM 5423 O O . HIS B 1 226 ? 5.414 3.051 -30 1 95.69 226 HIS B O 1
ATOM 5429 N N . ALA B 1 227 ? 3.266 3.016 -29.422 1 93.38 227 ALA B N 1
ATOM 5430 C CA . ALA B 1 227 ? 2.904 1.951 -30.359 1 93.38 227 ALA B CA 1
ATOM 5431 C C . ALA B 1 227 ? 3.766 0.711 -30.141 1 93.38 227 ALA B C 1
ATOM 5433 O O . ALA B 1 227 ? 4.305 0.143 -31.094 1 93.38 227 ALA B O 1
ATOM 5434 N N . ALA B 1 228 ? 3.949 0.424 -28.875 1 92.62 228 ALA B N 1
ATOM 5435 C CA . ALA B 1 228 ? 4.777 -0.712 -28.484 1 92.62 228 ALA B CA 1
ATOM 5436 C C . ALA B 1 228 ? 4.148 -1.463 -27.312 1 92.62 228 ALA B C 1
ATOM 5438 O O . ALA B 1 228 ? 3.264 -0.939 -26.625 1 92.62 228 ALA B O 1
ATOM 5439 N N . CYS B 1 229 ? 4.57 -2.682 -27.109 1 93.19 229 CYS B N 1
ATOM 5440 C CA . CYS B 1 229 ? 4.07 -3.506 -26.016 1 93.19 229 CYS B CA 1
ATOM 5441 C C . CYS B 1 229 ? 4.754 -3.143 -24.703 1 93.19 229 CYS B C 1
ATOM 5443 O O . CYS B 1 229 ? 5.969 -3.279 -24.578 1 93.19 229 CYS B O 1
ATOM 5445 N N . TYR B 1 230 ? 3.99 -2.746 -23.781 1 95.12 230 TYR B N 1
ATOM 5446 C CA . TYR B 1 230 ? 4.52 -2.336 -22.484 1 95.12 230 TYR B CA 1
ATOM 5447 C C . TYR B 1 230 ? 5.332 -3.457 -21.844 1 95.12 230 TYR B C 1
ATOM 5449 O O . TYR B 1 230 ? 6.434 -3.225 -21.344 1 95.12 230 TYR B O 1
ATOM 5457 N N . TYR B 1 231 ? 4.801 -4.645 -21.844 1 95 231 TYR B N 1
ATOM 5458 C CA . TYR B 1 231 ? 5.43 -5.77 -21.156 1 95 231 TYR B CA 1
ATOM 5459 C C . TYR B 1 231 ? 6.766 -6.121 -21.797 1 95 231 TYR B C 1
ATOM 5461 O O . TYR B 1 231 ? 7.75 -6.379 -21.109 1 95 231 TYR B O 1
ATOM 5469 N N . ALA B 1 232 ? 6.824 -6.141 -23.047 1 94.06 232 ALA B N 1
ATOM 5470 C CA . ALA B 1 232 ? 8.078 -6.402 -23.75 1 94.06 232 ALA B CA 1
ATOM 5471 C C . ALA B 1 232 ? 9.117 -5.34 -23.438 1 94.06 232 ALA B C 1
ATOM 5473 O O . ALA B 1 232 ? 10.281 -5.66 -23.156 1 94.06 232 ALA B O 1
ATOM 5474 N N . ASP B 1 233 ? 8.688 -4.109 -23.469 1 95.62 233 ASP B N 1
ATOM 5475 C CA . ASP B 1 233 ? 9.625 -3.018 -23.234 1 95.62 233 ASP B CA 1
ATOM 5476 C C . ASP B 1 233 ? 10.047 -2.963 -21.766 1 95.62 233 ASP B C 1
ATOM 5478 O O . ASP B 1 233 ? 11.141 -2.506 -21.453 1 95.62 233 ASP B O 1
ATOM 5482 N N . LEU B 1 234 ? 9.156 -3.371 -20.859 1 97.25 234 LEU B N 1
ATOM 5483 C CA . LEU B 1 234 ? 9.547 -3.5 -19.469 1 97.25 234 LEU B CA 1
ATOM 5484 C C . LEU B 1 234 ? 10.688 -4.5 -19.312 1 97.25 234 LEU B C 1
ATOM 5486 O O . LEU B 1 234 ? 11.625 -4.258 -18.547 1 97.25 234 LEU B O 1
ATOM 5490 N N . LEU B 1 235 ? 10.586 -5.637 -20.047 1 96.62 235 LEU B N 1
ATOM 5491 C CA . LEU B 1 235 ? 11.664 -6.613 -20.031 1 96.62 235 LEU B CA 1
ATOM 5492 C C . LEU B 1 235 ? 12.945 -6.016 -20.625 1 96.62 235 LEU B C 1
ATOM 5494 O O . LEU B 1 235 ? 14.023 -6.18 -20.062 1 96.62 235 LEU B O 1
ATOM 5498 N N . ARG B 1 236 ? 12.836 -5.316 -21.688 1 96.38 236 ARG B N 1
ATOM 5499 C CA . ARG B 1 236 ? 13.984 -4.699 -22.328 1 96.38 236 ARG B CA 1
ATOM 5500 C C . ARG B 1 236 ? 14.641 -3.666 -21.422 1 96.38 236 ARG B C 1
ATOM 5502 O O . ARG B 1 236 ? 15.867 -3.547 -21.391 1 96.38 236 ARG B O 1
ATOM 5509 N N . ALA B 1 237 ? 13.789 -2.922 -20.734 1 97.62 237 ALA B N 1
ATOM 5510 C CA . ALA B 1 237 ? 14.312 -1.936 -19.797 1 97.62 237 ALA B CA 1
ATOM 5511 C C . ALA B 1 237 ? 15.195 -2.596 -18.734 1 97.62 237 ALA B C 1
ATOM 5513 O O . ALA B 1 237 ? 16.297 -2.105 -18.438 1 97.62 237 ALA B O 1
ATOM 5514 N N . HIS B 1 238 ? 14.727 -3.705 -18.219 1 97.94 238 HIS B N 1
ATOM 5515 C CA . HIS B 1 238 ? 15.508 -4.387 -17.188 1 97.94 238 HIS B CA 1
ATOM 5516 C C . HIS B 1 238 ? 16.703 -5.117 -17.797 1 97.94 238 HIS B C 1
ATOM 5518 O O . HIS B 1 238 ? 17.719 -5.305 -17.125 1 97.94 238 HIS B O 1
ATOM 5524 N N . ALA B 1 239 ? 16.594 -5.496 -19.031 1 96.25 239 ALA B N 1
ATOM 5525 C CA . ALA B 1 239 ? 17.75 -6.031 -19.734 1 96.25 239 ALA B CA 1
ATOM 5526 C C . ALA B 1 239 ? 18.828 -4.969 -19.891 1 96.25 239 ALA B C 1
ATOM 5528 O O . ALA B 1 239 ? 20.016 -5.254 -19.703 1 96.25 239 ALA B O 1
ATOM 5529 N N . ALA B 1 240 ? 18.406 -3.779 -20.219 1 95.75 240 ALA B N 1
ATOM 5530 C CA . ALA B 1 240 ? 19.344 -2.674 -20.375 1 95.75 240 ALA B CA 1
ATOM 5531 C C . ALA B 1 240 ? 20.125 -2.422 -19.078 1 95.75 240 ALA B C 1
ATOM 5533 O O . ALA B 1 240 ? 21.297 -2.043 -19.109 1 95.75 240 ALA B O 1
ATOM 5534 N N . ALA B 1 241 ? 19.453 -2.666 -17.969 1 96.75 241 ALA B N 1
ATOM 5535 C CA . ALA B 1 241 ? 20.078 -2.455 -16.672 1 96.75 241 ALA B CA 1
ATOM 5536 C C . ALA B 1 241 ? 20.875 -3.68 -16.234 1 96.75 241 ALA B C 1
ATOM 5538 O O . ALA B 1 241 ? 21.578 -3.646 -15.227 1 96.75 241 ALA B O 1
ATOM 5539 N N . GLY B 1 242 ? 20.75 -4.746 -16.938 1 95.19 242 GLY B N 1
ATOM 5540 C CA . GLY B 1 242 ? 21.438 -5.973 -16.578 1 95.19 242 GLY B CA 1
ATOM 5541 C C . GLY B 1 242 ? 20.734 -6.758 -15.484 1 95.19 242 GLY B C 1
ATOM 5542 O O . GLY B 1 242 ? 21.375 -7.512 -14.75 1 95.19 242 GLY B O 1
ATOM 5543 N N . LEU B 1 243 ? 19.406 -6.562 -15.406 1 97.81 243 LEU B N 1
ATOM 5544 C CA . LEU B 1 243 ? 18.688 -7.141 -14.281 1 97.81 243 LEU B CA 1
ATOM 5545 C C . LEU B 1 243 ? 17.75 -8.258 -14.75 1 97.81 243 LEU B C 1
ATOM 5547 O O . LEU B 1 243 ? 17.094 -8.906 -13.938 1 97.81 243 LEU B O 1
ATOM 5551 N N . LEU B 1 244 ? 17.703 -8.547 -16.047 1 97.38 244 LEU B N 1
ATOM 5552 C CA . LEU B 1 244 ? 16.766 -9.516 -16.609 1 97.38 244 LEU B CA 1
ATOM 5553 C C . LEU B 1 244 ? 17.422 -10.875 -16.781 1 97.38 244 LEU B C 1
ATOM 5555 O O . LEU B 1 244 ? 18.578 -10.969 -17.188 1 97.38 244 LEU B O 1
ATOM 5559 N N . ARG B 1 245 ? 16.656 -11.922 -16.469 1 96.94 245 ARG B N 1
ATOM 5560 C CA . ARG B 1 245 ? 17.047 -13.305 -16.734 1 96.94 245 ARG B CA 1
ATOM 5561 C C . ARG B 1 245 ? 15.93 -14.047 -17.469 1 96.94 245 ARG B C 1
ATOM 5563 O O . ARG B 1 245 ? 14.766 -13.641 -17.422 1 96.94 245 ARG B O 1
ATOM 5570 N N . GLN B 1 246 ? 16.344 -15.062 -18.141 1 94.38 246 GLN B N 1
ATOM 5571 C CA . GLN B 1 246 ? 15.422 -15.828 -18.953 1 94.38 246 GLN B CA 1
ATOM 5572 C C . GLN B 1 246 ? 15.633 -17.328 -18.766 1 94.38 246 GLN B C 1
ATOM 5574 O O . GLN B 1 246 ? 16.75 -17.781 -18.516 1 94.38 246 GLN B O 1
ATOM 5579 N N . LEU B 1 247 ? 14.531 -18.047 -18.781 1 92.56 247 LEU B N 1
ATOM 5580 C CA . LEU B 1 247 ? 14.562 -19.5 -18.734 1 92.56 247 LEU B CA 1
ATOM 5581 C C . LEU B 1 247 ? 13.594 -20.109 -19.734 1 92.56 247 LEU B C 1
ATOM 5583 O O . LEU B 1 247 ? 12.445 -19.672 -19.844 1 92.56 247 LEU B O 1
ATOM 5587 N N . THR B 1 248 ? 14.102 -21.016 -20.5 1 88.12 248 THR B N 1
ATOM 5588 C CA . THR B 1 248 ? 13.266 -21.781 -21.422 1 88.12 248 THR B CA 1
ATOM 5589 C C . THR B 1 248 ? 13.336 -23.266 -21.094 1 88.12 248 THR B C 1
ATOM 5591 O O . THR B 1 248 ? 14.422 -23.828 -20.938 1 88.12 248 THR B O 1
ATOM 5594 N N . ILE B 1 249 ? 12.219 -23.844 -20.938 1 85.75 249 ILE B N 1
ATOM 5595 C CA . ILE B 1 249 ? 12.125 -25.281 -20.734 1 85.75 249 ILE B CA 1
ATOM 5596 C C . ILE B 1 249 ? 11.367 -25.922 -21.906 1 85.75 249 ILE B C 1
ATOM 5598 O O . ILE B 1 249 ? 10.164 -25.719 -22.062 1 85.75 249 ILE B O 1
ATOM 5602 N N . PRO B 1 250 ? 12.148 -26.625 -22.703 1 72.69 250 PRO B N 1
ATOM 5603 C CA . PRO B 1 250 ? 11.508 -27.203 -23.891 1 72.69 250 PRO B CA 1
ATOM 5604 C C . PRO B 1 250 ? 10.359 -28.156 -23.531 1 72.69 250 PRO B C 1
ATOM 5606 O O . PRO B 1 250 ? 10.391 -28.781 -22.469 1 72.69 250 PRO B O 1
ATOM 5609 N N . ALA B 1 251 ? 9.25 -28.016 -24.219 1 57.16 251 ALA B N 1
ATOM 5610 C CA . ALA B 1 251 ? 8.109 -28.906 -24 1 57.16 251 ALA B CA 1
ATOM 5611 C C . ALA B 1 251 ? 8.531 -30.375 -24.078 1 57.16 251 ALA B C 1
ATOM 5613 O O . ALA B 1 251 ? 9.266 -30.766 -24.969 1 57.16 251 ALA B O 1
ATOM 5614 N N . THR B 1 252 ? 9.008 -30.906 -23.062 1 49 252 THR B N 1
ATOM 5615 C CA . THR B 1 252 ? 9.211 -32.344 -23.266 1 49 252 THR B CA 1
ATOM 5616 C C . THR B 1 252 ? 8.117 -32.938 -24.141 1 49 252 THR B C 1
ATOM 5618 O O . THR B 1 252 ? 6.957 -32.5 -24.078 1 49 252 THR B O 1
ATOM 5621 N N . GLN B 1 253 ? 8.484 -33.344 -25.359 1 37.06 253 GLN B N 1
ATOM 5622 C CA . GLN B 1 253 ? 7.586 -34.125 -26.219 1 37.06 253 GLN B CA 1
ATOM 5623 C C . GLN B 1 253 ? 6.582 -34.906 -25.406 1 37.06 253 GLN B C 1
ATOM 5625 O O . GLN B 1 253 ? 6.922 -35.969 -24.844 1 37.06 253 GLN B O 1
ATOM 5630 N N . THR B 1 254 ? 5.871 -34.344 -24.562 1 36.06 254 THR B N 1
ATOM 5631 C CA . THR B 1 254 ? 4.805 -35.219 -24.109 1 36.06 254 THR B CA 1
ATOM 5632 C C . THR B 1 254 ? 4.207 -36 -25.297 1 36.06 254 THR B C 1
ATOM 5634 O O . THR B 1 254 ? 4.301 -35.531 -26.438 1 36.06 254 THR B O 1
ATOM 5637 N N . ALA B 1 255 ? 3.852 -37.188 -25.125 1 33.75 255 ALA B N 1
ATOM 5638 C CA . ALA B 1 255 ? 3.332 -38.188 -26.078 1 33.75 255 ALA B CA 1
ATOM 5639 C C . ALA B 1 255 ? 2.273 -37.562 -26.984 1 33.75 255 ALA B C 1
ATOM 5641 O O . ALA B 1 255 ? 2.068 -38.031 -28.109 1 33.75 255 ALA B O 1
ATOM 5642 N N . ALA B 1 256 ? 1.584 -36.562 -26.516 1 34.53 256 ALA B N 1
ATOM 5643 C CA . ALA B 1 256 ? 0.466 -36.219 -27.391 1 34.53 256 ALA B CA 1
ATOM 5644 C C . ALA B 1 256 ? 0.934 -35.375 -28.578 1 34.53 256 ALA B C 1
ATOM 5646 O O . ALA B 1 256 ? 0.257 -35.312 -29.609 1 34.53 256 ALA B O 1
ATOM 5647 N N . ALA B 1 257 ? 1.955 -34.531 -28.375 1 36.22 257 ALA B N 1
ATOM 5648 C CA . ALA B 1 257 ? 2.357 -33.875 -29.609 1 36.22 257 ALA B CA 1
ATOM 5649 C C . ALA B 1 257 ? 3.057 -34.844 -30.562 1 36.22 257 ALA B C 1
ATOM 5651 O O . ALA B 1 257 ? 3.453 -34.438 -31.672 1 36.22 257 ALA B O 1
ATOM 5652 N N . ALA B 1 258 ? 3.645 -35.844 -30 1 33.75 258 ALA B N 1
ATOM 5653 C CA . ALA B 1 258 ? 4.152 -36.844 -30.953 1 33.75 258 ALA B CA 1
ATOM 5654 C C . ALA B 1 258 ? 3.057 -37.312 -31.906 1 33.75 258 ALA B C 1
ATOM 5656 O O . ALA B 1 258 ? 3.344 -37.875 -32.969 1 33.75 258 ALA B O 1
ATOM 5657 N N . ALA B 1 259 ? 1.776 -37.375 -31.375 1 33.38 259 ALA B N 1
ATOM 5658 C CA . ALA B 1 259 ? 0.783 -37.938 -32.281 1 33.38 259 ALA B CA 1
ATOM 5659 C C . ALA B 1 259 ? 0.381 -36.906 -33.344 1 33.38 259 ALA B C 1
ATOM 5661 O O . ALA B 1 259 ? -0.414 -37.219 -34.25 1 33.38 259 ALA B O 1
ATOM 5662 N N . ALA B 1 260 ? 0.467 -35.656 -33.062 1 34.34 260 ALA B N 1
ATOM 5663 C CA . ALA B 1 260 ? 0.081 -34.875 -34.219 1 34.34 260 ALA B CA 1
ATOM 5664 C C . ALA B 1 260 ? 1.125 -35 -35.344 1 34.34 260 ALA B C 1
ATOM 5666 O O . ALA B 1 260 ? 2.289 -34.625 -35.125 1 34.34 260 ALA B O 1
ATOM 5667 N N . GLY B 1 261 ? 1.052 -35.969 -36.094 1 30.39 261 GLY B N 1
ATOM 5668 C CA . GLY B 1 261 ? 1.681 -36.406 -37.312 1 30.39 261 GLY B CA 1
ATOM 5669 C C . GLY B 1 261 ? 2.186 -35.219 -38.156 1 30.39 261 GLY B C 1
ATOM 5670 O O . GLY B 1 261 ? 1.746 -34.094 -37.969 1 30.39 261 GLY B O 1
ATOM 5671 N N . ASP B 1 262 ? 3.316 -35.469 -38.844 1 34.78 262 ASP B N 1
ATOM 5672 C CA . ASP B 1 262 ? 4.047 -34.875 -39.969 1 34.78 262 ASP B CA 1
ATOM 5673 C C . ASP B 1 262 ? 3.092 -34.25 -41 1 34.78 262 ASP B C 1
ATOM 5675 O O . ASP B 1 262 ? 2.764 -34.906 -42 1 34.78 262 ASP B O 1
ATOM 5679 N N . ALA B 1 263 ? 1.931 -33.781 -40.688 1 32.34 263 ALA B N 1
ATOM 5680 C CA . ALA B 1 263 ? 1.463 -33.312 -42 1 32.34 263 ALA B CA 1
ATOM 5681 C C . ALA B 1 263 ? 2.486 -32.406 -42.656 1 32.34 263 ALA B C 1
ATOM 5683 O O . ALA B 1 263 ? 3.059 -31.531 -42 1 32.34 263 ALA B O 1
ATOM 5684 N N . ALA B 1 264 ? 3.07 -32.688 -43.812 1 35.28 264 ALA B N 1
ATOM 5685 C CA . ALA B 1 264 ? 3.965 -32.219 -44.875 1 35.28 264 ALA B CA 1
ATOM 5686 C C . ALA B 1 264 ? 3.834 -30.734 -45.094 1 35.28 264 ALA B C 1
ATOM 5688 O O . ALA B 1 264 ? 4.332 -30.203 -46.094 1 35.28 264 ALA B O 1
ATOM 5689 N N . GLY B 1 265 ? 2.807 -30.062 -44.5 1 34.41 265 GLY B N 1
ATOM 5690 C CA . GLY B 1 265 ? 2.701 -28.844 -45.281 1 34.41 265 GLY B CA 1
ATOM 5691 C C . GLY B 1 265 ? 3.893 -27.922 -45.125 1 34.41 265 GLY B C 1
ATOM 5692 O O . GLY B 1 265 ? 4.859 -28.266 -44.438 1 34.41 265 GLY B O 1
ATOM 5693 N N . ASP B 1 266 ? 3.691 -26.578 -45.312 1 37.28 266 ASP B N 1
ATOM 5694 C CA . ASP B 1 266 ? 4.602 -25.5 -45.688 1 37.28 266 ASP B CA 1
ATOM 5695 C C . ASP B 1 266 ? 5.629 -25.234 -44.594 1 37.28 266 ASP B C 1
ATOM 5697 O O . ASP B 1 266 ? 5.277 -25.125 -43.406 1 37.28 266 ASP B O 1
ATOM 5701 N N . PRO B 1 267 ? 6.938 -25.547 -44.844 1 35.38 267 PRO B N 1
ATOM 5702 C CA . PRO B 1 267 ? 8.102 -25.25 -44 1 35.38 267 PRO B CA 1
ATOM 5703 C C . PRO B 1 267 ? 7.938 -23.938 -43.219 1 35.38 267 PRO B C 1
ATOM 5705 O O . PRO B 1 267 ? 8.578 -23.75 -42.188 1 35.38 267 PRO B O 1
ATOM 5708 N N . ALA B 1 268 ? 7.352 -23.109 -43.906 1 42.66 268 ALA B N 1
ATOM 5709 C CA . ALA B 1 268 ? 7.266 -21.797 -43.281 1 42.66 268 ALA B CA 1
ATOM 5710 C C . ALA B 1 268 ? 6.363 -21.828 -42.062 1 42.66 268 ALA B C 1
ATOM 5712 O O . ALA B 1 268 ? 6.516 -21 -41.156 1 42.66 268 ALA B O 1
ATOM 5713 N N . GLY B 1 269 ? 5.352 -22.516 -42.125 1 42.72 269 GLY B N 1
ATOM 5714 C CA . GLY B 1 269 ? 4.418 -22.641 -41 1 42.72 269 GLY B CA 1
ATOM 5715 C C . GLY B 1 269 ? 5.008 -23.359 -39.812 1 42.72 269 GLY B C 1
ATOM 5716 O O . GLY B 1 269 ? 4.402 -23.391 -38.75 1 42.72 269 GLY B O 1
ATOM 5717 N N . GLY B 1 270 ? 5.91 -24.188 -39.969 1 42.31 270 GLY B N 1
ATOM 5718 C CA . GLY B 1 270 ? 6.578 -24.969 -38.969 1 42.31 270 GLY B CA 1
ATOM 5719 C C . GLY B 1 270 ? 7.414 -24.125 -38 1 42.31 270 GLY B C 1
ATOM 5720 O O . GLY B 1 270 ? 7.43 -24.375 -36.812 1 42.31 270 GLY B O 1
ATOM 5721 N N . SER B 1 271 ? 8.148 -23.281 -38.594 1 45.62 271 SER B N 1
ATOM 5722 C CA . SER B 1 271 ? 9.023 -22.422 -37.812 1 45.62 271 SER B CA 1
ATOM 5723 C C . SER B 1 271 ? 8.219 -21.5 -36.906 1 45.62 271 SER B C 1
ATOM 5725 O O . SER B 1 271 ? 8.617 -21.25 -35.781 1 45.62 271 SER B O 1
ATOM 5727 N N . SER B 1 272 ? 7.129 -20.969 -37.469 1 48.25 272 SER B N 1
ATOM 5728 C CA . SER B 1 272 ? 6.305 -20.078 -36.656 1 48.25 272 SER B CA 1
ATOM 5729 C C . SER B 1 272 ? 5.66 -20.828 -35.5 1 48.25 272 SER B C 1
ATOM 5731 O O . SER B 1 272 ? 5.617 -20.312 -34.375 1 48.25 272 SER B O 1
ATOM 5733 N N . LYS B 1 273 ? 5.23 -22 -35.781 1 48.5 273 LYS B N 1
ATOM 5734 C CA . LYS B 1 273 ? 4.641 -22.812 -34.75 1 48.5 273 LYS B CA 1
ATOM 5735 C C . LYS B 1 273 ? 5.695 -23.25 -33.719 1 48.5 273 LYS B C 1
ATOM 5737 O O . LYS B 1 273 ? 5.434 -23.25 -32.531 1 48.5 273 LYS B O 1
ATOM 5742 N N . ALA B 1 274 ? 6.773 -23.625 -34.281 1 49.5 274 ALA B N 1
ATOM 5743 C CA . ALA B 1 274 ? 7.863 -24.016 -33.375 1 49.5 274 ALA B CA 1
ATOM 5744 C C . ALA B 1 274 ? 8.289 -22.844 -32.5 1 49.5 274 ALA B C 1
ATOM 5746 O O . ALA B 1 274 ? 8.562 -23.016 -31.312 1 49.5 274 ALA B O 1
ATOM 5747 N N . ALA B 1 275 ? 8.305 -21.641 -33.094 1 52.53 275 ALA B N 1
ATOM 5748 C CA . ALA B 1 275 ? 8.656 -20.438 -32.344 1 52.53 275 ALA B CA 1
ATOM 5749 C C . ALA B 1 275 ? 7.582 -20.109 -31.312 1 52.53 275 ALA B C 1
ATOM 5751 O O . ALA B 1 275 ? 7.898 -19.734 -30.188 1 52.53 275 ALA B O 1
ATOM 5752 N N . LEU B 1 276 ? 6.398 -20.25 -31.719 1 54.19 276 LEU B N 1
ATOM 5753 C CA . LEU B 1 276 ? 5.285 -20.031 -30.812 1 54.19 276 LEU B CA 1
ATOM 5754 C C . LEU B 1 276 ? 5.309 -21.047 -29.672 1 54.19 276 LEU B C 1
ATOM 5756 O O . LEU B 1 276 ? 5.043 -20.703 -28.516 1 54.19 276 LEU B O 1
ATOM 5760 N N . GLN B 1 277 ? 5.594 -22.312 -30.062 1 53.78 277 GLN B N 1
ATOM 5761 C CA . GLN B 1 277 ? 5.672 -23.359 -29.062 1 53.78 277 GLN B CA 1
ATOM 5762 C C . GLN B 1 277 ? 6.812 -23.094 -28.078 1 53.78 277 GLN B C 1
ATOM 5764 O O . GLN B 1 277 ? 6.66 -23.312 -26.875 1 53.78 277 GLN B O 1
ATOM 5769 N N . GLN B 1 278 ? 7.898 -22.578 -28.656 1 55.53 278 GLN B N 1
ATOM 5770 C CA . GLN B 1 278 ? 9.039 -22.281 -27.781 1 55.53 278 GLN B CA 1
ATOM 5771 C C . GLN B 1 278 ? 8.727 -21.125 -26.828 1 55.53 278 GLN B C 1
ATOM 5773 O O . GLN B 1 278 ? 9.125 -21.156 -25.672 1 55.53 278 GLN B O 1
ATOM 5778 N N . GLN B 1 279 ? 7.965 -20.297 -27.328 1 56.72 279 GLN B N 1
ATOM 5779 C CA . GLN B 1 279 ? 7.652 -19.125 -26.516 1 56.72 279 GLN B CA 1
ATOM 5780 C C . GLN B 1 279 ? 6.691 -19.484 -25.375 1 56.72 279 GLN B C 1
ATOM 5782 O O . GLN B 1 279 ? 6.758 -18.906 -24.297 1 56.72 279 GLN B O 1
ATOM 5787 N N . GLN B 1 280 ? 5.992 -20.453 -25.625 1 64 280 GLN B N 1
ATOM 5788 C CA . GLN B 1 280 ? 5.066 -20.922 -24.594 1 64 280 GLN B CA 1
ATOM 5789 C C . GLN B 1 280 ? 5.809 -21.656 -23.484 1 64 280 GLN B C 1
ATOM 5791 O O . GLN B 1 280 ? 5.273 -21.828 -22.391 1 64 280 GLN B O 1
ATOM 5796 N N . HIS B 1 281 ? 7.109 -21.719 -23.719 1 79.12 281 HIS B N 1
ATOM 5797 C CA . HIS B 1 281 ? 7.906 -22.484 -22.75 1 79.12 281 HIS B CA 1
ATOM 5798 C C . HIS B 1 281 ? 9.023 -21.609 -22.172 1 79.12 281 HIS B C 1
ATOM 5800 O O . HIS B 1 281 ? 10.008 -22.141 -21.656 1 79.12 281 HIS B O 1
ATOM 5806 N N . THR B 1 282 ? 8.789 -20.312 -22.391 1 87.81 282 THR B N 1
ATOM 5807 C CA . THR B 1 282 ? 9.797 -19.391 -21.906 1 87.81 282 THR B CA 1
ATOM 5808 C C . THR B 1 282 ? 9.211 -18.484 -20.812 1 87.81 282 THR B C 1
ATOM 5810 O O . THR B 1 282 ? 8.023 -18.141 -20.859 1 87.81 282 THR B O 1
ATOM 5813 N N . ALA B 1 283 ? 10.016 -18.156 -19.812 1 93.25 283 ALA B N 1
ATOM 5814 C CA . ALA B 1 283 ? 9.672 -17.188 -18.766 1 93.25 283 ALA B CA 1
ATOM 5815 C C . ALA B 1 283 ? 10.844 -16.266 -18.469 1 93.25 283 ALA B C 1
ATOM 5817 O O . ALA B 1 283 ? 11.984 -16.562 -18.828 1 93.25 283 ALA B O 1
ATOM 5818 N N . TRP B 1 284 ? 10.555 -15.125 -18.016 1 96.19 284 TRP B N 1
ATOM 5819 C CA . TRP B 1 284 ? 11.555 -14.125 -17.641 1 96.19 284 TRP B CA 1
ATOM 5820 C C . TRP B 1 284 ? 11.422 -13.734 -16.172 1 96.19 284 TRP B C 1
ATOM 5822 O O . TRP B 1 284 ? 10.336 -13.805 -15.602 1 96.19 284 TRP B O 1
ATOM 5832 N N . ALA B 1 285 ? 12.492 -13.383 -15.547 1 98.19 285 ALA B N 1
ATOM 5833 C CA . ALA B 1 285 ? 12.516 -12.836 -14.195 1 98.19 285 ALA B CA 1
ATOM 5834 C C . ALA B 1 285 ? 13.469 -11.648 -14.094 1 98.19 285 ALA B C 1
ATOM 5836 O O . ALA B 1 285 ? 14.508 -11.625 -14.75 1 98.19 285 ALA B O 1
ATOM 5837 N N . PHE B 1 286 ? 13.102 -10.672 -13.336 1 98.38 286 PHE B N 1
ATOM 5838 C CA . PHE B 1 286 ? 14.016 -9.555 -13.117 1 98.38 286 PHE B CA 1
ATOM 5839 C C . PHE B 1 286 ? 13.867 -8.992 -11.711 1 98.38 286 PHE B C 1
ATOM 5841 O O . PHE B 1 286 ? 12.82 -9.148 -11.078 1 98.38 286 PHE B O 1
ATOM 5848 N N . ALA B 1 287 ? 14.938 -8.453 -11.18 1 98.69 287 ALA B N 1
ATOM 5849 C CA . ALA B 1 287 ? 14.867 -7.605 -9.992 1 98.69 287 ALA B CA 1
ATOM 5850 C C . ALA B 1 287 ? 14.352 -6.215 -10.344 1 98.69 287 ALA B C 1
ATOM 5852 O O . ALA B 1 287 ? 14.922 -5.531 -11.195 1 98.69 287 ALA B O 1
ATOM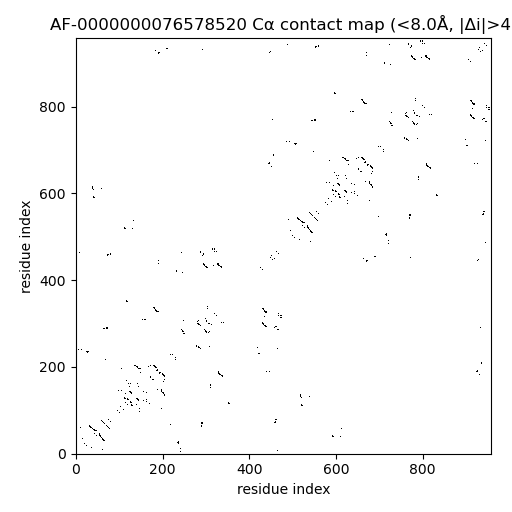 5853 N N . SER B 1 288 ? 13.352 -5.824 -9.695 1 98.69 288 SER B N 1
ATOM 5854 C CA . SER B 1 288 ? 12.625 -4.621 -10.102 1 98.69 288 SER B CA 1
ATOM 5855 C C . SER B 1 288 ? 13.445 -3.365 -9.828 1 98.69 288 SER B C 1
ATOM 5857 O O . SER B 1 288 ? 14.062 -3.234 -8.766 1 98.69 288 SER B O 1
ATOM 5859 N N . LEU B 1 289 ? 13.406 -2.428 -10.758 1 98.25 289 LEU B N 1
ATOM 5860 C CA . LEU B 1 289 ? 14.062 -1.13 -10.617 1 98.25 289 LEU B CA 1
ATOM 5861 C C . LEU B 1 289 ? 13.25 -0.206 -9.711 1 98.25 289 LEU B C 1
ATOM 5863 O O . LEU B 1 289 ? 13.773 0.78 -9.195 1 98.25 289 LEU B O 1
ATOM 5867 N N . SER B 1 290 ? 12.023 -0.458 -9.586 1 97.94 290 SER B N 1
ATOM 5868 C CA . SER B 1 290 ? 11.125 0.289 -8.719 1 97.94 290 SER B CA 1
ATOM 5869 C C . SER B 1 290 ? 10.289 -0.648 -7.848 1 97.94 290 SER B C 1
ATOM 5871 O O . SER B 1 290 ? 9.062 -0.656 -7.938 1 97.94 290 SER B O 1
ATOM 5873 N N . PRO B 1 291 ? 11.016 -1.318 -6.969 1 97.81 291 PRO B N 1
ATOM 5874 C CA . PRO B 1 291 ? 10.305 -2.303 -6.152 1 97.81 291 PRO B CA 1
ATOM 5875 C C . PRO B 1 291 ? 9.188 -1.681 -5.312 1 97.81 291 PRO B C 1
ATOM 5877 O O . PRO B 1 291 ? 9.359 -0.584 -4.773 1 97.81 291 PRO B O 1
ATOM 5880 N N . TYR B 1 292 ? 8.055 -2.404 -5.273 1 96.62 292 TYR B N 1
ATOM 5881 C CA . TYR B 1 292 ? 6.973 -1.999 -4.383 1 96.62 292 TYR B CA 1
ATOM 5882 C C . TYR B 1 292 ? 7.418 -2.074 -2.924 1 96.62 292 TYR B C 1
ATOM 5884 O O . TYR B 1 292 ? 6.98 -1.272 -2.094 1 96.62 292 TYR B O 1
ATOM 5892 N N . LYS B 1 293 ? 8.133 -3.057 -2.625 1 96.5 293 LYS B N 1
ATOM 5893 C CA . LYS B 1 293 ? 8.828 -3.236 -1.352 1 96.5 293 LYS B CA 1
ATOM 5894 C C . LYS B 1 293 ? 10.156 -3.949 -1.546 1 96.5 293 LYS B C 1
ATOM 5896 O O . LYS B 1 293 ? 10.516 -4.316 -2.668 1 96.5 293 LYS B O 1
ATOM 5901 N N . ASP B 1 294 ? 10.844 -4.246 -0.47 1 95.19 294 ASP B N 1
ATOM 5902 C CA . ASP B 1 294 ? 12.242 -4.66 -0.5 1 95.19 294 ASP B CA 1
ATOM 5903 C C . ASP B 1 294 ? 12.414 -5.965 -1.279 1 95.19 294 ASP B C 1
ATOM 5905 O O . ASP B 1 294 ? 11.539 -6.832 -1.248 1 95.19 294 ASP B O 1
ATOM 5909 N N . MET B 1 295 ? 13.453 -6.07 -2.123 1 97.12 295 MET B N 1
ATOM 5910 C CA . MET B 1 295 ? 13.93 -7.27 -2.811 1 97.12 295 MET B CA 1
ATOM 5911 C C . MET B 1 295 ? 12.914 -7.738 -3.848 1 97.12 295 MET B C 1
ATOM 5913 O O . MET B 1 295 ? 12.742 -8.945 -4.055 1 97.12 295 MET B O 1
ATOM 5917 N N . GLU B 1 296 ? 12.25 -6.895 -4.414 1 98.69 296 GLU B N 1
ATOM 5918 C CA . GLU B 1 296 ? 11.188 -7.336 -5.309 1 98.69 296 GLU B CA 1
ATOM 5919 C C . GLU B 1 296 ? 11.75 -8.047 -6.535 1 98.69 296 GLU B C 1
ATOM 5921 O O . GLU B 1 296 ? 12.625 -7.516 -7.215 1 98.69 296 GLU B O 1
ATOM 5926 N N . LEU B 1 297 ? 11.227 -9.164 -6.785 1 98.88 297 LEU B N 1
ATOM 5927 C CA . LEU B 1 297 ? 11.414 -9.914 -8.023 1 98.88 297 LEU B CA 1
ATOM 5928 C C . LEU B 1 297 ? 10.102 -10.062 -8.773 1 98.88 297 LEU B C 1
ATOM 5930 O O . LEU B 1 297 ? 9.047 -10.25 -8.164 1 98.88 297 LEU B O 1
ATOM 5934 N N . VAL B 1 298 ? 10.211 -9.977 -10.086 1 98.88 298 VAL B N 1
ATOM 5935 C CA . VAL B 1 298 ? 9.055 -10.141 -10.953 1 98.88 298 VAL B CA 1
ATOM 5936 C C . VAL B 1 298 ? 9.305 -11.289 -11.938 1 98.88 298 VAL B C 1
ATOM 5938 O O . VAL B 1 298 ? 10.367 -11.367 -12.547 1 98.88 298 VAL B O 1
ATOM 5941 N N . VAL B 1 299 ? 8.352 -12.156 -12.031 1 98.56 299 VAL B N 1
ATOM 5942 C CA . VAL B 1 299 ? 8.414 -13.266 -12.977 1 98.56 299 VAL B CA 1
ATOM 5943 C C . VAL B 1 299 ? 7.289 -13.133 -14 1 98.56 299 VAL B C 1
ATOM 5945 O O . VAL B 1 299 ? 6.133 -12.898 -13.641 1 98.56 299 VAL B O 1
ATOM 5948 N N . VAL B 1 300 ? 7.66 -13.281 -15.25 1 96.19 300 VAL B N 1
ATOM 5949 C CA . VAL B 1 300 ? 6.723 -13.125 -16.359 1 96.19 300 VAL B CA 1
ATOM 5950 C C . VAL B 1 300 ? 6.723 -14.391 -17.219 1 96.19 300 VAL B C 1
ATOM 5952 O O . VAL B 1 300 ? 7.781 -14.961 -17.5 1 96.19 300 VAL B O 1
ATOM 5955 N N . GLY B 1 301 ? 5.531 -14.852 -17.578 1 92.56 301 GLY B N 1
ATOM 5956 C CA . GLY B 1 301 ? 5.418 -16.047 -18.406 1 92.56 301 GLY B CA 1
ATOM 5957 C C . GLY B 1 301 ? 4.105 -16.109 -19.172 1 92.56 301 GLY B C 1
ATOM 5958 O O . GLY B 1 301 ? 3.357 -15.133 -19.219 1 92.56 301 GLY B O 1
ATOM 5959 N N . SER B 1 302 ? 3.865 -17.219 -19.812 1 88.19 302 SER B N 1
ATOM 5960 C CA . SER B 1 302 ? 2.701 -17.391 -20.672 1 88.19 302 SER B CA 1
ATOM 5961 C C . SER B 1 302 ? 1.443 -17.672 -19.859 1 88.19 302 SER B C 1
ATOM 5963 O O . SER B 1 302 ? 0.371 -17.141 -20.172 1 88.19 302 SER B O 1
ATOM 5965 N N . HIS B 1 303 ? 1.525 -18.516 -18.922 1 89.56 303 HIS B N 1
ATOM 5966 C CA . HIS B 1 303 ? 0.394 -18.859 -18.062 1 89.56 303 HIS B CA 1
ATOM 5967 C C . HIS B 1 303 ? 0.863 -19.484 -16.75 1 89.56 303 HIS B C 1
ATOM 5969 O O . HIS B 1 303 ? 2.033 -19.844 -16.625 1 89.56 303 HIS B O 1
ATOM 5975 N N . LEU B 1 304 ? -0.024 -19.625 -15.867 1 92.38 304 LEU B N 1
ATOM 5976 C CA . LEU B 1 304 ? 0.288 -20.016 -14.492 1 92.38 304 LEU B CA 1
ATOM 5977 C C . LEU B 1 304 ? 0.902 -21.406 -14.438 1 92.38 304 LEU B C 1
ATOM 5979 O O . LEU B 1 304 ? 1.759 -21.672 -13.594 1 92.38 304 LEU B O 1
ATOM 5983 N N . ALA B 1 305 ? 0.556 -22.312 -15.328 1 87.44 305 ALA B N 1
ATOM 5984 C CA . ALA B 1 305 ? 0.987 -23.703 -15.297 1 87.44 305 ALA B CA 1
ATOM 5985 C C . ALA B 1 305 ? 2.227 -23.906 -16.156 1 87.44 305 ALA B C 1
ATOM 5987 O O . ALA B 1 305 ? 2.688 -25.047 -16.328 1 87.44 305 ALA B O 1
ATOM 5988 N N . CYS B 1 306 ? 2.744 -22.844 -16.719 1 87.31 306 CYS B N 1
ATOM 5989 C CA . CYS B 1 306 ? 3.957 -22.938 -17.516 1 87.31 306 CYS B CA 1
ATOM 5990 C C . CYS B 1 306 ? 5.137 -23.406 -16.672 1 87.31 306 CYS B C 1
ATOM 5992 O O . CYS B 1 306 ? 5.477 -22.766 -15.672 1 87.31 306 CYS B O 1
ATOM 5994 N N . PRO B 1 307 ? 5.836 -24.5 -17.094 1 89.81 307 PRO B N 1
ATOM 5995 C CA . PRO B 1 307 ? 6.938 -25.031 -16.297 1 89.81 307 PRO B CA 1
ATOM 5996 C C . PRO B 1 307 ? 8.055 -24.016 -16.078 1 89.81 307 PRO B C 1
ATOM 5998 O O . PRO B 1 307 ? 8.617 -23.922 -14.992 1 89.81 307 PRO B O 1
ATOM 6001 N N . ALA B 1 308 ? 8.383 -23.266 -17.141 1 92.31 308 ALA B N 1
ATOM 6002 C CA . ALA B 1 308 ? 9.438 -22.266 -17.016 1 92.31 308 ALA B CA 1
ATOM 6003 C C . ALA B 1 308 ? 9.039 -21.188 -16.016 1 92.31 308 ALA B C 1
ATOM 6005 O O . ALA B 1 308 ? 9.867 -20.703 -15.234 1 92.31 308 ALA B O 1
ATOM 6006 N N . PHE B 1 309 ? 7.77 -20.828 -16.078 1 94.62 309 PHE B N 1
ATOM 6007 C CA . PHE B 1 309 ? 7.25 -19.828 -15.148 1 94.62 309 PHE B CA 1
ATOM 6008 C C . PHE B 1 309 ? 7.344 -20.328 -13.711 1 94.62 309 PHE B C 1
ATOM 6010 O O . PHE B 1 309 ? 7.816 -19.609 -12.828 1 94.62 309 PHE B O 1
ATOM 6017 N N . GLN B 1 310 ? 6.914 -21.516 -13.484 1 95.62 310 GLN B N 1
ATOM 6018 C CA . GLN B 1 310 ? 6.91 -22.094 -12.148 1 95.62 310 GLN B CA 1
ATOM 6019 C C . GLN B 1 310 ? 8.328 -22.25 -11.609 1 95.62 310 GLN B C 1
ATOM 6021 O O . GLN B 1 310 ? 8.594 -21.969 -10.438 1 95.62 310 GLN B O 1
ATOM 6026 N N . ARG B 1 311 ? 9.219 -22.641 -12.484 1 95.88 311 ARG B N 1
ATOM 6027 C CA . ARG B 1 311 ? 10.609 -22.797 -12.078 1 95.88 311 ARG B CA 1
ATOM 6028 C C . ARG B 1 311 ? 11.227 -21.453 -11.703 1 95.88 311 ARG B C 1
ATOM 6030 O O . ARG B 1 311 ? 11.961 -21.359 -10.719 1 95.88 311 ARG B O 1
ATOM 6037 N N . LEU B 1 312 ? 10.977 -20.484 -12.477 1 97.31 312 LEU B N 1
ATOM 6038 C CA . LEU B 1 312 ? 11.547 -19.172 -12.188 1 97.31 312 LEU B CA 1
ATOM 6039 C C . LEU B 1 312 ? 10.922 -18.578 -10.93 1 97.31 312 LEU B C 1
ATOM 6041 O O . LEU B 1 312 ? 11.594 -17.859 -10.172 1 97.31 312 LEU B O 1
ATOM 6045 N N . MET B 1 313 ? 9.641 -18.797 -10.758 1 98.25 313 MET B N 1
ATOM 6046 C CA . MET B 1 313 ? 9.023 -18.312 -9.516 1 98.25 313 MET B CA 1
ATOM 6047 C C . MET B 1 313 ? 9.656 -19 -8.305 1 98.25 313 MET B C 1
ATOM 6049 O O . MET B 1 313 ? 9.891 -18.344 -7.281 1 98.25 313 MET B O 1
ATOM 6053 N N . HIS B 1 314 ? 9.914 -20.281 -8.438 1 98.31 314 HIS B N 1
ATOM 6054 C CA . HIS B 1 314 ? 10.602 -21 -7.363 1 98.31 314 HIS B CA 1
ATOM 6055 C C . HIS B 1 314 ? 11.984 -20.406 -7.109 1 98.31 314 HIS B C 1
ATOM 6057 O O . HIS B 1 314 ? 12.352 -20.156 -5.957 1 98.31 314 HIS B O 1
ATOM 6063 N N . ALA B 1 315 ? 12.695 -20.203 -8.203 1 98.31 315 ALA B N 1
ATOM 6064 C CA . ALA B 1 315 ? 14.023 -19.609 -8.07 1 98.31 315 ALA B CA 1
ATOM 6065 C C . ALA B 1 315 ? 13.953 -18.234 -7.418 1 98.31 315 ALA B C 1
ATOM 6067 O O . ALA B 1 315 ? 14.812 -17.875 -6.602 1 98.31 315 ALA B O 1
ATOM 6068 N N . ALA B 1 316 ? 12.977 -17.469 -7.809 1 98.75 316 ALA B N 1
ATOM 6069 C CA . ALA B 1 316 ? 12.805 -16.125 -7.238 1 98.75 316 ALA B CA 1
ATOM 6070 C C . ALA B 1 316 ? 12.531 -16.203 -5.738 1 98.75 316 ALA B C 1
ATOM 6072 O O . ALA B 1 316 ? 13.109 -15.445 -4.957 1 98.75 316 ALA B O 1
ATOM 6073 N N . LEU B 1 317 ? 11.672 -17.109 -5.324 1 98.69 317 LEU B N 1
ATOM 6074 C CA . LEU B 1 317 ? 11.367 -17.281 -3.906 1 98.69 317 LEU B CA 1
ATOM 6075 C C . LEU B 1 317 ? 12.602 -17.734 -3.137 1 98.69 317 LEU B C 1
ATOM 6077 O O . LEU B 1 317 ? 12.898 -17.219 -2.059 1 98.69 317 LEU B O 1
ATOM 6081 N N . ARG B 1 318 ? 13.32 -18.672 -3.701 1 98.19 318 ARG B N 1
ATOM 6082 C CA . ARG B 1 318 ? 14.523 -19.156 -3.039 1 98.19 318 ARG B CA 1
ATOM 6083 C C . ARG B 1 318 ? 15.602 -18.062 -2.986 1 98.19 318 ARG B C 1
ATOM 6085 O O . ARG B 1 318 ? 16.375 -18 -2.027 1 98.19 318 ARG B O 1
ATOM 6092 N N . THR B 1 319 ? 15.648 -17.25 -4.023 1 98.31 319 THR B N 1
ATOM 6093 C CA . THR B 1 319 ? 16.531 -16.094 -4.004 1 98.31 319 THR B CA 1
ATOM 6094 C C . THR B 1 319 ? 16.281 -15.234 -2.771 1 98.31 319 THR B C 1
ATOM 6096 O O . THR B 1 319 ? 17.219 -14.859 -2.062 1 98.31 319 THR B O 1
ATOM 6099 N N . MET B 1 320 ? 15.055 -14.938 -2.477 1 97.69 320 MET B N 1
ATOM 6100 C CA . MET B 1 320 ? 14.703 -14.102 -1.33 1 97.69 320 MET B CA 1
ATOM 6101 C C . MET B 1 320 ? 14.977 -14.828 -0.02 1 97.69 320 MET B C 1
ATOM 6103 O O . MET B 1 320 ? 15.602 -14.281 0.885 1 97.69 320 MET B O 1
ATOM 6107 N N . ILE B 1 321 ? 14.57 -16.094 0.046 1 96.25 321 ILE B N 1
ATOM 6108 C CA . ILE B 1 321 ? 14.609 -16.859 1.295 1 96.25 321 ILE B CA 1
ATOM 6109 C C . ILE B 1 321 ? 16.047 -17.281 1.593 1 96.25 321 ILE B C 1
ATOM 6111 O O . ILE B 1 321 ? 16.609 -16.906 2.619 1 96.25 321 ILE B O 1
ATOM 6115 N N . ASP B 1 322 ? 16.641 -17.969 0.664 1 95.25 322 ASP B N 1
ATOM 6116 C CA . ASP B 1 322 ? 17.953 -18.562 0.893 1 95.25 322 ASP B CA 1
ATOM 6117 C C . ASP B 1 322 ? 19.062 -17.562 0.531 1 95.25 322 ASP B C 1
ATOM 6119 O O . ASP B 1 322 ? 20.094 -17.5 1.211 1 95.25 322 ASP B O 1
ATOM 6123 N N . GLY B 1 323 ? 18.875 -16.875 -0.552 1 95.62 323 GLY B N 1
ATOM 6124 C CA . GLY B 1 323 ? 19.906 -15.969 -1.024 1 95.62 323 GLY B CA 1
ATOM 6125 C C . GLY B 1 323 ? 20.031 -14.711 -0.188 1 95.62 323 GLY B C 1
ATOM 6126 O O . GLY B 1 323 ? 21.125 -14.344 0.251 1 95.62 323 GLY B O 1
ATOM 6127 N N . CYS B 1 324 ? 18.875 -14.055 0.079 1 94.5 324 CYS B N 1
ATOM 6128 C CA . CYS B 1 324 ? 18.891 -12.75 0.72 1 94.5 324 CYS B CA 1
ATOM 6129 C C . CYS B 1 324 ? 18.531 -12.859 2.195 1 94.5 324 CYS B C 1
ATOM 6131 O O . CYS B 1 324 ? 18.594 -11.867 2.93 1 94.5 324 CYS B O 1
ATOM 6133 N N . GLY B 1 325 ? 18.062 -14.008 2.627 1 92.88 325 GLY B N 1
ATOM 6134 C CA . GLY B 1 325 ? 17.766 -14.211 4.035 1 92.88 325 GLY B CA 1
ATOM 6135 C C . GLY B 1 325 ? 16.375 -13.773 4.43 1 92.88 325 GLY B C 1
ATOM 6136 O O . GLY B 1 325 ? 16.062 -13.633 5.613 1 92.88 325 GLY B O 1
ATOM 6137 N N . CYS B 1 326 ? 15.531 -13.594 3.502 1 93.62 326 CYS B N 1
ATOM 6138 C CA . CYS B 1 326 ? 14.156 -13.164 3.74 1 93.62 326 CYS B CA 1
ATOM 6139 C C . CYS B 1 326 ? 13.367 -14.242 4.469 1 93.62 326 CYS B C 1
ATOM 6141 O O . CYS B 1 326 ? 13.406 -15.414 4.082 1 93.62 326 CYS B O 1
ATOM 6143 N N . MET B 1 327 ? 12.594 -13.859 5.512 1 94.12 327 MET B N 1
ATOM 6144 C CA . MET B 1 327 ? 11.828 -14.836 6.281 1 94.12 327 MET B CA 1
ATOM 6145 C C . MET B 1 327 ? 10.328 -14.531 6.207 1 94.12 327 MET B C 1
ATOM 6147 O O . MET B 1 327 ? 9.523 -15.219 6.84 1 94.12 327 MET B O 1
ATOM 6151 N N . THR B 1 328 ? 9.984 -13.547 5.582 1 96.06 328 THR B N 1
ATOM 6152 C CA . THR B 1 328 ? 8.594 -13.133 5.41 1 96.06 328 THR B CA 1
ATOM 6153 C C . THR B 1 328 ? 8.414 -12.391 4.09 1 96.06 328 THR B C 1
ATOM 6155 O O . THR B 1 328 ? 9.234 -11.539 3.729 1 9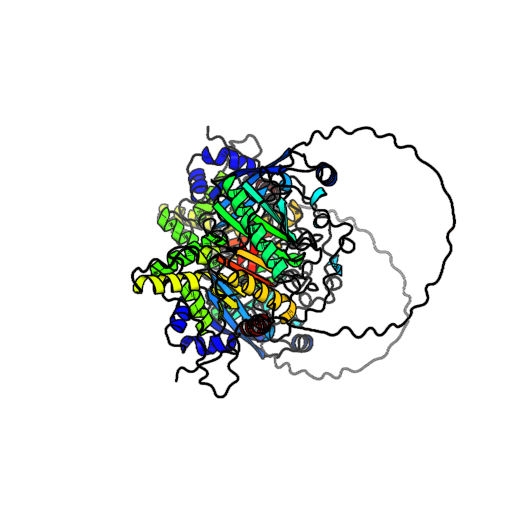6.06 328 THR B O 1
ATOM 6158 N N . PHE B 1 329 ? 7.379 -12.797 3.332 1 98 329 PHE B N 1
ATOM 6159 C CA . PHE B 1 329 ? 7.234 -12.203 2.008 1 98 329 PHE B CA 1
ATOM 6160 C C . PHE B 1 329 ? 5.77 -12.172 1.587 1 98 329 PHE B C 1
ATOM 6162 O O . PHE B 1 329 ? 4.93 -12.852 2.186 1 98 329 PHE B O 1
ATOM 6169 N N . ASN B 1 330 ? 5.441 -11.344 0.677 1 98.75 330 ASN B N 1
ATOM 6170 C CA . ASN B 1 330 ? 4.223 -11.406 -0.121 1 98.75 330 ASN B CA 1
ATOM 6171 C C . ASN B 1 330 ? 4.512 -11.844 -1.555 1 98.75 330 ASN B C 1
ATOM 6173 O O . ASN B 1 330 ? 5.523 -11.445 -2.135 1 98.75 330 ASN B O 1
ATOM 6177 N N . ALA B 1 331 ? 3.645 -12.625 -2.088 1 98.88 331 ALA B N 1
ATOM 6178 C CA . ALA B 1 331 ? 3.688 -13.008 -3.496 1 98.88 331 ALA B CA 1
ATOM 6179 C C . ALA B 1 331 ? 2.305 -12.914 -4.133 1 98.88 331 ALA B C 1
ATOM 6181 O O . ALA B 1 331 ? 1.33 -13.453 -3.602 1 98.88 331 ALA B O 1
ATOM 6182 N N . GLY B 1 332 ? 2.191 -12.164 -5.219 1 98.75 332 GLY B N 1
ATOM 6183 C CA . GLY B 1 332 ? 0.952 -12.031 -5.969 1 98.75 332 GLY B CA 1
ATOM 6184 C C . GLY B 1 332 ? 1.104 -12.375 -7.438 1 98.75 332 GLY B C 1
ATOM 6185 O O . GLY B 1 332 ? 2.111 -12.031 -8.062 1 98.75 332 GLY B O 1
ATOM 6186 N N . VAL B 1 333 ? 0.176 -13.141 -7.965 1 98.75 333 VAL B N 1
ATOM 6187 C CA . VAL B 1 333 ? 0.176 -13.445 -9.391 1 98.75 333 VAL B CA 1
ATOM 6188 C C . VAL B 1 333 ? -1.008 -12.75 -10.07 1 98.75 333 VAL B C 1
ATOM 6190 O O . VAL B 1 333 ? -2.16 -12.969 -9.688 1 98.75 333 VAL B O 1
ATOM 6193 N N . LEU B 1 334 ? -0.672 -11.961 -11.023 1 98.12 334 LEU B N 1
ATOM 6194 C CA . LEU B 1 334 ? -1.641 -11.164 -11.766 1 98.12 334 LEU B CA 1
ATOM 6195 C C . LEU B 1 334 ? -1.719 -11.617 -13.219 1 98.12 334 LEU B C 1
ATOM 6197 O O . LEU B 1 334 ? -0.84 -12.336 -13.695 1 98.12 334 LEU B O 1
ATOM 6201 N N . ASN B 1 335 ? -2.787 -11.234 -13.938 1 96.06 335 ASN B N 1
ATOM 6202 C CA . ASN B 1 335 ? -2.984 -11.5 -15.359 1 96.06 335 ASN B CA 1
ATOM 6203 C C . ASN B 1 335 ? -3.055 -12.992 -15.648 1 96.06 335 ASN B C 1
ATOM 6205 O O . ASN B 1 335 ? -2.449 -13.477 -16.609 1 96.06 335 ASN B O 1
ATOM 6209 N N . ILE B 1 336 ? -3.693 -13.695 -14.758 1 95.5 336 ILE B N 1
ATOM 6210 C CA . ILE B 1 336 ? -3.885 -15.125 -14.969 1 95.5 336 ILE B CA 1
ATOM 6211 C C . ILE B 1 336 ? -4.914 -15.352 -16.078 1 95.5 336 ILE B C 1
ATOM 6213 O O . ILE B 1 336 ? -6.035 -14.844 -16 1 95.5 336 ILE B O 1
ATOM 6217 N N . ASP B 1 337 ? -4.508 -16.047 -17.047 1 89.19 337 ASP B N 1
ATOM 6218 C CA . ASP B 1 337 ? -5.367 -16.328 -18.188 1 89.19 337 ASP B CA 1
ATOM 6219 C C . ASP B 1 337 ? -6.195 -17.594 -17.953 1 89.19 337 ASP B C 1
ATOM 6221 O O . ASP B 1 337 ? -5.656 -18.703 -17.969 1 89.19 337 ASP B O 1
ATOM 6225 N N . LEU B 1 338 ? -7.473 -17.438 -17.844 1 88.88 338 LEU B N 1
ATOM 6226 C CA . LEU B 1 338 ? -8.352 -18.562 -17.578 1 88.88 338 LEU B CA 1
ATOM 6227 C C . LEU B 1 338 ? -8.547 -19.406 -18.844 1 88.88 338 LEU B C 1
ATOM 6229 O O . LEU B 1 338 ? -8.984 -20.562 -18.75 1 88.88 338 LEU B O 1
ATOM 6233 N N . ASP B 1 339 ? -8.211 -18.859 -19.969 1 83.06 339 ASP B N 1
ATOM 6234 C CA . ASP B 1 339 ? -8.43 -19.562 -21.219 1 83.06 339 ASP B CA 1
ATOM 6235 C C . ASP B 1 339 ? -7.184 -20.328 -21.656 1 83.06 339 ASP B C 1
ATOM 6237 O O . ASP B 1 339 ? -7.195 -21.047 -22.656 1 83.06 339 ASP B O 1
ATOM 6241 N N . ALA B 1 340 ? -6.129 -20.094 -20.969 1 74.69 340 ALA B N 1
ATOM 6242 C CA . ALA B 1 340 ? -4.891 -20.766 -21.328 1 74.69 340 ALA B CA 1
ATOM 6243 C C . ALA B 1 340 ? -5.039 -22.281 -21.219 1 74.69 340 ALA B C 1
ATOM 6245 O O . ALA B 1 340 ? -5.711 -22.781 -20.312 1 74.69 340 ALA B O 1
ATOM 6246 N N . ALA B 1 341 ? -4.781 -23.031 -22.391 1 58.25 341 ALA B N 1
ATOM 6247 C CA . ALA B 1 341 ? -4.922 -24.484 -22.469 1 58.25 341 ALA B CA 1
ATOM 6248 C C . ALA B 1 341 ? -4.062 -25.172 -21.406 1 58.25 341 ALA B C 1
ATOM 6250 O O . ALA B 1 341 ? -2.988 -24.688 -21.047 1 58.25 341 ALA B O 1
ATOM 6251 N N . VAL B 1 342 ? -4.66 -25.969 -20.484 1 55.12 342 VAL B N 1
ATOM 6252 C CA . VAL B 1 342 ? -4.02 -26.766 -19.438 1 55.12 342 VAL B CA 1
ATOM 6253 C C . VAL B 1 342 ? -2.736 -27.391 -19.969 1 55.12 342 VAL B C 1
ATOM 6255 O O . VAL B 1 342 ? -2.717 -27.906 -21.094 1 55.12 342 VAL B O 1
ATOM 6258 N N . PRO B 1 343 ? -1.653 -27.016 -19.484 1 47.62 343 PRO B N 1
ATOM 6259 C CA . PRO B 1 343 ? -0.472 -27.719 -20 1 47.62 343 PRO B CA 1
ATOM 6260 C C . PRO B 1 343 ? -0.635 -29.234 -20.016 1 47.62 343 PRO B C 1
ATOM 6262 O O . PRO B 1 343 ? -1.389 -29.781 -19.203 1 47.62 343 PRO B O 1
ATOM 6265 N N . ALA B 1 344 ? -0.314 -30.016 -21 1 39.78 344 ALA B N 1
ATOM 6266 C CA . ALA B 1 344 ? -0.43 -31.438 -21.312 1 39.78 344 ALA B CA 1
ATOM 6267 C C . ALA B 1 344 ? -0.189 -32.281 -20.062 1 39.78 344 ALA B C 1
ATOM 6269 O O . ALA B 1 344 ? -0.795 -33.344 -19.906 1 39.78 344 ALA B O 1
ATOM 6270 N N . GLY B 1 345 ? 0.737 -31.953 -19.188 1 37.84 345 GLY B N 1
ATOM 6271 C CA . GLY B 1 345 ? 1.194 -32.875 -18.172 1 37.84 345 GLY B CA 1
ATOM 6272 C C . GLY B 1 345 ? 0.342 -32.875 -16.922 1 37.84 345 GLY B C 1
ATOM 6273 O O . GLY B 1 345 ? 0.646 -33.562 -15.945 1 37.84 345 GLY B O 1
ATOM 6274 N N . VAL B 1 346 ? -0.394 -31.891 -16.672 1 40.41 346 VAL B N 1
ATOM 6275 C CA . VAL B 1 346 ? -1.247 -32.031 -15.5 1 40.41 346 VAL B CA 1
ATOM 6276 C C . VAL B 1 346 ? -2.416 -32.969 -15.812 1 40.41 346 VAL B C 1
ATOM 6278 O O . VAL B 1 346 ? -3.316 -32.594 -16.578 1 40.41 346 VAL B O 1
ATOM 6281 N N . GLY B 1 347 ? -2.176 -34.125 -16.188 1 34.22 347 GLY B N 1
ATOM 6282 C CA . GLY B 1 347 ? -3.293 -35.062 -16.312 1 34.22 347 GLY B CA 1
ATOM 6283 C C . GLY B 1 347 ? -4.371 -34.844 -15.281 1 34.22 347 GLY B C 1
ATOM 6284 O O . GLY B 1 347 ? -4.102 -34.875 -14.078 1 34.22 347 GLY B O 1
ATOM 6285 N N . LEU B 1 348 ? -5.242 -33.938 -15.547 1 35.19 348 LEU B N 1
ATOM 6286 C CA . LEU B 1 348 ? -6.504 -33.75 -14.844 1 35.19 348 LEU B CA 1
ATOM 6287 C C . LEU B 1 348 ? -7.082 -35.094 -14.398 1 35.19 348 LEU B C 1
ATOM 6289 O O . LEU B 1 348 ? -8.25 -35.188 -14.023 1 35.19 348 LEU B O 1
ATOM 6293 N N . GLU B 1 349 ? -6.578 -36.188 -14.742 1 32.84 349 GLU B N 1
ATOM 6294 C CA . GLU B 1 349 ? -7.352 -37.281 -14.195 1 32.84 349 GLU B CA 1
ATOM 6295 C C . GLU B 1 349 ? -7.527 -37.156 -12.68 1 32.84 349 GLU B C 1
ATOM 6297 O O . GLU B 1 349 ? -6.789 -37.75 -11.906 1 32.84 349 GLU B O 1
ATOM 6302 N N . ARG B 1 350 ? -7.484 -35.969 -12.312 1 36.97 350 ARG B N 1
ATOM 6303 C CA . ARG B 1 350 ? -7.605 -35.719 -10.875 1 36.97 350 ARG B CA 1
ATOM 6304 C C . ARG B 1 350 ? -8.922 -36.25 -10.328 1 36.97 350 ARG B C 1
ATOM 6306 O O . ARG B 1 350 ? -9.961 -36.156 -10.977 1 36.97 350 ARG B O 1
ATOM 6313 N N . GLN B 1 351 ? -8.992 -37.094 -9.43 1 31.05 351 GLN B N 1
ATOM 6314 C CA . GLN B 1 351 ? -10.086 -37.688 -8.641 1 31.05 351 GLN B CA 1
ATOM 6315 C C . GLN B 1 351 ? -10.922 -36.562 -7.992 1 31.05 351 GLN B C 1
ATOM 6317 O O . GLN B 1 351 ? -10.406 -35.781 -7.215 1 31.05 351 GLN B O 1
ATOM 6322 N N . PHE B 1 352 ? -11.695 -35.781 -8.789 1 35.19 352 PHE B N 1
ATOM 6323 C CA . PHE B 1 352 ? -12.75 -35.031 -8.133 1 35.19 352 PHE B CA 1
ATOM 6324 C C . PHE B 1 352 ? -13.516 -35.906 -7.145 1 35.19 352 PHE B C 1
ATOM 6326 O O . PHE B 1 352 ? -13.961 -37 -7.496 1 35.19 352 PHE B O 1
ATOM 6333 N N . TRP B 1 353 ? -13.109 -36 -5.949 1 31.66 353 TRP B N 1
ATOM 6334 C CA . TRP B 1 353 ? -13.922 -36.75 -5 1 31.66 353 TRP B CA 1
ATOM 6335 C C . TRP B 1 353 ? -15.305 -36.125 -4.848 1 31.66 353 TRP B C 1
ATOM 6337 O O . TRP B 1 353 ? -15.43 -35 -4.367 1 31.66 353 TRP B O 1
ATOM 6347 N N . SER B 1 354 ? -16.156 -36.25 -5.766 1 30.62 354 SER B N 1
ATOM 6348 C CA . SER B 1 354 ? -17.578 -36.031 -5.477 1 30.62 354 SER B CA 1
ATOM 6349 C C . SER B 1 354 ? -18.016 -36.781 -4.234 1 30.62 354 SER B C 1
ATOM 6351 O O . SER B 1 354 ? -17.766 -38 -4.109 1 30.62 354 SER B O 1
ATOM 6353 N N . SER B 1 355 ? -18.156 -36.188 -3.064 1 30.92 355 SER B N 1
ATOM 6354 C CA . SER B 1 355 ? -18.812 -36.812 -1.917 1 30.92 355 SER B CA 1
ATOM 6355 C C . SER B 1 355 ? -20.094 -37.531 -2.336 1 30.92 355 SER B C 1
ATOM 6357 O O . SER B 1 355 ? -21.141 -36.906 -2.514 1 30.92 355 SER B O 1
ATOM 6359 N N . SER B 1 356 ? -20.172 -38.375 -3.23 1 27.62 356 SER B N 1
ATOM 6360 C CA . SER B 1 356 ? -21.359 -39.219 -3.295 1 27.62 356 SER B CA 1
ATOM 6361 C C . SER B 1 356 ? -21.656 -39.875 -1.945 1 27.62 356 SER B C 1
ATOM 6363 O O . SER B 1 356 ? -20.75 -40.375 -1.283 1 27.62 356 SER B O 1
ATOM 6365 N N . SER B 1 357 ? -22.844 -39.562 -1.245 1 29.52 357 SER B N 1
ATOM 6366 C CA . SER B 1 357 ? -23.562 -40.188 -0.141 1 29.52 357 SER B CA 1
ATOM 6367 C C . SER B 1 357 ? -23.547 -41.688 -0.257 1 29.52 357 SER B C 1
ATOM 6369 O O . SER B 1 357 ? -24.297 -42.281 -1.054 1 29.52 357 SER B O 1
ATOM 6371 N N . SER B 1 358 ? -22.469 -42.406 -0.297 1 24.45 358 SER B N 1
ATOM 6372 C CA . SER B 1 358 ? -22.656 -43.844 -0.152 1 24.45 358 SER B CA 1
ATOM 6373 C C . SER B 1 358 ? -23.438 -44.188 1.12 1 24.45 358 SER B C 1
ATOM 6375 O O . SER B 1 358 ? -23.047 -43.781 2.215 1 24.45 358 SER B O 1
ATOM 6377 N N . SER B 1 359 ? -24.734 -44.375 1.087 1 25.06 359 SER B N 1
ATOM 6378 C CA . SER B 1 359 ? -25.688 -45.062 1.983 1 25.06 359 SER B CA 1
ATOM 6379 C C . SER B 1 359 ? -25.109 -46.344 2.525 1 25.06 359 SER B C 1
ATOM 6381 O O . SER B 1 359 ? -25.562 -47.438 2.168 1 25.06 359 SER B O 1
ATOM 6383 N N . GLY B 1 360 ? -23.781 -46.375 2.91 1 20.62 360 GLY B N 1
ATOM 6384 C CA . GLY B 1 360 ? -23.344 -47.656 3.441 1 20.62 360 GLY B CA 1
ATOM 6385 C C . GLY B 1 360 ? -24.156 -48.125 4.629 1 20.62 360 GLY B C 1
ATOM 6386 O O . GLY B 1 360 ? -24.453 -47.344 5.535 1 20.62 360 GLY B O 1
ATOM 6387 N N . ASN B 1 361 ? -24.984 -49.062 4.41 1 21.31 361 ASN B N 1
ATOM 6388 C CA . ASN B 1 361 ? -25.734 -49.938 5.309 1 21.31 361 ASN B CA 1
ATOM 6389 C C . ASN B 1 361 ? -24.844 -50.5 6.414 1 21.31 361 ASN B C 1
ATOM 6391 O O . ASN B 1 361 ? -23.906 -51.25 6.137 1 21.31 361 ASN B O 1
ATOM 6395 N N . GLY B 1 362 ? -24.453 -49.531 7.297 1 19.72 362 GLY B N 1
ATOM 6396 C CA . GLY B 1 362 ? -23.703 -49.844 8.508 1 19.72 362 GLY B CA 1
ATOM 6397 C C . GLY B 1 362 ? -24.234 -51.062 9.242 1 19.72 362 GLY B C 1
ATOM 6398 O O . GLY B 1 362 ? -25.344 -51.031 9.781 1 19.72 362 GLY B O 1
ATOM 6399 N N . GLN B 1 363 ? -23.844 -52.219 8.625 1 17.59 363 GLN B N 1
ATOM 6400 C CA . GLN B 1 363 ? -24.141 -53.469 9.359 1 17.59 363 GLN B CA 1
ATOM 6401 C C . GLN B 1 363 ? -23.5 -53.438 10.742 1 17.59 363 GLN B C 1
ATOM 6403 O O . GLN B 1 363 ? -22.344 -53.031 10.898 1 17.59 363 GLN B O 1
ATOM 6408 N N . ASP B 1 364 ? -24.25 -53.438 11.742 1 19.06 364 ASP B N 1
ATOM 6409 C CA . ASP B 1 364 ? -24.188 -53.375 13.203 1 19.06 364 ASP B CA 1
ATOM 6410 C C . ASP B 1 364 ? -23.344 -54.531 13.742 1 19.06 364 ASP B C 1
ATOM 6412 O O . ASP B 1 364 ? -23.391 -54.844 14.945 1 19.06 364 ASP B O 1
ATOM 6416 N N . GLU B 1 365 ? -22.109 -54.875 12.945 1 16.81 365 GLU B N 1
ATOM 6417 C CA . GLU B 1 365 ? -21.75 -56.156 13.539 1 16.81 365 GLU B CA 1
ATOM 6418 C C . GLU B 1 365 ? -21.266 -56 14.977 1 16.81 365 GLU B C 1
ATOM 6420 O O . GLU B 1 365 ? -20.516 -55.031 15.281 1 16.81 365 GLU B O 1
ATOM 6425 N N . SER B 1 366 ? -21.766 -56.719 15.914 1 18.73 366 SER B N 1
ATOM 6426 C CA . SER B 1 366 ? -21.812 -56.844 17.359 1 18.73 366 SER B CA 1
ATOM 6427 C C . SER B 1 366 ? -20.516 -57.438 17.906 1 18.73 366 SER B C 1
ATOM 6429 O O . SER B 1 366 ? -20.438 -57.812 19.078 1 18.73 366 SER B O 1
ATOM 6431 N N . ALA B 1 367 ? -19.328 -57.094 17.141 1 16.77 367 ALA B N 1
ATOM 6432 C CA . ALA B 1 367 ? -18.469 -58.188 17.625 1 16.77 367 ALA B CA 1
ATOM 6433 C C . ALA B 1 367 ? -18.141 -58 19.109 1 16.77 367 ALA B C 1
ATOM 6435 O O . ALA B 1 367 ? -18 -56.875 19.578 1 16.77 367 ALA B O 1
ATOM 6436 N N . SER B 1 368 ? -17.922 -59.188 19.719 1 16.64 368 SER B N 1
ATOM 6437 C CA . SER B 1 368 ? -17.984 -59.656 21.109 1 16.64 368 SER B CA 1
ATOM 6438 C C . SER B 1 368 ? -16.703 -59.281 21.875 1 16.64 368 SER B C 1
ATOM 6440 O O . SER B 1 368 ? -16.766 -58.656 22.922 1 16.64 368 SER B O 1
ATOM 6442 N N . THR B 1 369 ? -15.688 -60.156 21.734 1 15.91 369 THR B N 1
ATOM 6443 C CA . THR B 1 369 ? -15.414 -60.938 22.953 1 15.91 369 THR B CA 1
ATOM 6444 C C . THR B 1 369 ? -14.25 -60.312 23.719 1 15.91 369 THR B C 1
ATOM 6446 O O . THR B 1 369 ? -14.43 -59.781 24.828 1 15.91 369 THR B O 1
ATOM 6449 N N . GLY B 1 370 ? -13.047 -60.969 23.688 1 15.8 370 GLY B N 1
ATOM 6450 C CA . GLY B 1 370 ? -12.445 -61.656 24.812 1 15.8 370 GLY B CA 1
ATOM 6451 C C . GLY B 1 370 ? -11.266 -60.938 25.406 1 15.8 370 GLY B C 1
ATOM 6452 O O . GLY B 1 370 ? -10.727 -60 24.781 1 15.8 370 GLY B O 1
ATOM 6453 N N . ASN B 1 371 ? -10.633 -61.5 26.422 1 16.67 371 ASN B N 1
ATOM 6454 C CA . ASN B 1 371 ? -10.078 -61.188 27.734 1 16.67 371 ASN B CA 1
ATOM 6455 C C . ASN B 1 371 ? -8.578 -60.938 27.656 1 16.67 371 ASN B C 1
ATOM 6457 O O . ASN B 1 371 ? -8.078 -60 28.281 1 16.67 371 ASN B O 1
ATOM 6461 N N . GLY B 1 372 ? -7.688 -61.719 26.938 1 16.23 372 GLY B N 1
ATOM 6462 C CA . GLY B 1 372 ? -6.699 -62.375 27.781 1 16.23 372 GLY B CA 1
ATOM 6463 C C . GLY B 1 372 ? -5.406 -61.594 27.906 1 16.23 372 GLY B C 1
ATOM 6464 O O . GLY B 1 372 ? -5.133 -60.719 27.078 1 16.23 372 GLY B O 1
ATOM 6465 N N . GLY B 1 373 ? -4.562 -61.812 28.906 1 16.92 373 GLY B N 1
ATOM 6466 C CA . GLY B 1 373 ? -3.576 -61.25 29.828 1 16.92 373 GLY B CA 1
ATOM 6467 C C . GLY B 1 373 ? -2.188 -61.156 29.219 1 16.92 373 GLY B C 1
ATOM 6468 O O . GLY B 1 373 ? -1.652 -60.062 29.062 1 16.92 373 GLY B O 1
ATOM 6469 N N . SER B 1 374 ? -1.34 -62.25 29.109 1 16.69 374 SER B N 1
ATOM 6470 C CA . SER B 1 374 ? -0.176 -62.375 29.969 1 16.69 374 SER B CA 1
ATOM 6471 C C . SER B 1 374 ? 1.099 -61.938 29.266 1 16.69 374 SER B C 1
ATOM 6473 O O . SER B 1 374 ? 1.109 -61.75 28.047 1 16.69 374 SER B O 1
ATOM 6475 N N . SER B 1 375 ? 2.354 -62.469 29.625 1 17.94 375 SER B N 1
ATOM 6476 C CA . SER B 1 375 ? 3.639 -62.188 30.25 1 17.94 375 SER B CA 1
ATOM 6477 C C . SER B 1 375 ? 4.789 -62.375 29.266 1 17.94 375 SER B C 1
ATOM 6479 O O . SER B 1 375 ? 5.938 -62.062 29.578 1 17.94 375 SER B O 1
ATOM 6481 N N . MET B 1 376 ? 4.719 -62.875 27.953 1 15.75 376 MET B N 1
ATOM 6482 C CA . MET B 1 376 ? 5.801 -63.844 27.703 1 15.75 376 MET B CA 1
ATOM 6483 C C . MET B 1 376 ? 7.098 -63.094 27.359 1 15.75 376 MET B C 1
ATOM 6485 O O . MET B 1 376 ? 7.078 -62.094 26.656 1 15.75 376 MET B O 1
ATOM 6489 N N . SER B 1 377 ? 8.312 -63.562 27.859 1 18.67 377 SER B N 1
ATOM 6490 C CA . SER B 1 377 ? 9.711 -63.25 28.156 1 18.67 377 SER B CA 1
ATOM 6491 C C . SER B 1 377 ? 10.602 -63.531 26.953 1 18.67 377 SER B C 1
ATOM 6493 O O . SER B 1 377 ? 11.828 -63.438 27.031 1 18.67 377 SER B O 1
ATOM 6495 N N . LEU B 1 378 ? 10.102 -63.812 25.672 1 15.12 378 LEU B N 1
ATOM 6496 C CA . LEU B 1 378 ? 10.914 -64.812 24.984 1 15.12 378 LEU B CA 1
ATOM 6497 C C . LEU B 1 378 ? 12.281 -64.25 24.609 1 15.12 378 LEU B C 1
ATOM 6499 O O . LEU B 1 378 ? 12.445 -63 24.547 1 15.12 378 LEU B O 1
ATOM 6503 N N . GLY B 1 379 ? 13.094 -65.125 23.922 1 16.12 379 GLY B N 1
ATOM 6504 C CA . GLY B 1 379 ? 14.406 -65.75 23.766 1 16.12 379 GLY B CA 1
ATOM 6505 C C . GLY B 1 379 ? 15.266 -65 22.734 1 16.12 379 GLY B C 1
ATOM 6506 O O . GLY B 1 379 ? 14.891 -63.969 22.234 1 16.12 379 GLY B O 1
ATOM 6507 N N . SER B 1 380 ? 15.609 -65.625 21.531 1 16.2 380 SER B N 1
ATOM 6508 C CA . SER B 1 380 ? 16.891 -66.25 21.141 1 16.2 380 SER B CA 1
ATOM 6509 C C . SER B 1 380 ? 17.594 -65.375 20.094 1 16.2 380 SER B C 1
ATOM 6511 O O . SER B 1 380 ? 18.75 -65 20.25 1 16.2 380 SER B O 1
ATOM 6513 N N . SER B 1 381 ? 17.281 -65.375 18.672 1 16.06 381 SER B N 1
ATOM 6514 C CA . SER B 1 381 ? 18.188 -66 17.734 1 16.06 381 SER B CA 1
ATOM 6515 C C . SER B 1 381 ? 19.141 -65 17.078 1 16.06 381 SER B C 1
ATOM 6517 O O . SER B 1 381 ? 18.875 -63.812 17.094 1 16.06 381 SER B O 1
ATOM 6519 N N . SER B 1 382 ? 20.078 -65.438 15.891 1 17.34 382 SER B N 1
ATOM 6520 C CA . SER B 1 382 ? 21.438 -65.562 15.383 1 17.34 382 SER B CA 1
ATOM 6521 C C . SER B 1 382 ? 21.641 -64.688 14.133 1 17.34 382 SER B C 1
ATOM 6523 O O . SER B 1 382 ? 22.75 -64.625 13.617 1 17.34 382 SER B O 1
ATOM 6525 N N . SER B 1 383 ? 20.688 -64 13.336 1 16.22 383 SER B N 1
ATOM 6526 C CA . SER B 1 383 ? 20.906 -64.125 11.898 1 16.22 383 SER B CA 1
ATOM 6527 C C . SER B 1 383 ? 22.078 -63.312 11.438 1 16.22 383 SER B C 1
ATOM 6529 O O . SER B 1 383 ? 22.375 -62.281 12.039 1 16.22 383 SER B O 1
ATOM 6531 N N . SER B 1 384 ? 22.719 -63.75 10.148 1 18.81 384 SER B N 1
ATOM 6532 C CA . SER B 1 384 ? 23.891 -63.75 9.281 1 18.81 384 SER B CA 1
ATOM 6533 C C . SER B 1 384 ? 23.891 -62.562 8.336 1 18.81 384 SER B C 1
ATOM 6535 O O . SER B 1 384 ? 22.859 -62.219 7.754 1 18.81 384 SER B O 1
ATOM 6537 N N . SER B 1 385 ? 24.938 -61.594 8.242 1 18.58 385 SER B N 1
ATOM 6538 C CA . SER B 1 385 ? 25.172 -60.219 7.77 1 18.58 385 SER B CA 1
ATOM 6539 C C . SER B 1 385 ? 25.484 -60.219 6.277 1 18.58 385 SER B C 1
ATOM 6541 O O . SER B 1 385 ? 26.016 -59.219 5.754 1 18.58 385 SER B O 1
ATOM 6543 N N . LEU B 1 386 ? 24.656 -60.75 5.293 1 16.14 386 LEU B N 1
ATOM 6544 C CA . LEU B 1 386 ? 25.156 -60.906 3.93 1 16.14 386 LEU B CA 1
ATOM 6545 C C . LEU B 1 386 ? 25.344 -59.531 3.275 1 16.14 386 LEU B C 1
ATOM 6547 O O . LEU B 1 386 ? 24.5 -58.656 3.402 1 16.14 386 LEU B O 1
ATOM 6551 N N . ALA B 1 387 ? 26.609 -59.125 2.578 1 18.16 387 ALA B N 1
ATOM 6552 C CA . ALA B 1 387 ? 27.406 -58.062 2.01 1 18.16 387 ALA B CA 1
ATOM 6553 C C . ALA B 1 387 ? 26.938 -57.719 0.593 1 18.16 387 ALA B C 1
ATOM 6555 O O . ALA B 1 387 ? 27.625 -57 -0.134 1 18.16 387 ALA B O 1
ATOM 6556 N N . SER B 1 388 ? 25.609 -57.875 0.092 1 17.16 388 SER B N 1
ATOM 6557 C CA . SER B 1 388 ? 25.469 -57.969 -1.359 1 17.16 388 SER B CA 1
ATOM 6558 C C . SER B 1 388 ? 25.844 -56.625 -2.021 1 17.16 388 SER B C 1
ATOM 6560 O O . SER B 1 388 ? 25.516 -55.562 -1.499 1 17.16 388 SER B O 1
ATOM 6562 N N . SER B 1 389 ? 26.781 -56.5 -3.104 1 20.31 389 SER B N 1
ATOM 6563 C CA . SER B 1 389 ? 27.562 -55.625 -3.971 1 20.31 389 SER B CA 1
ATOM 6564 C C . SER B 1 389 ? 26.703 -54.969 -5.023 1 20.31 389 SER B C 1
ATOM 6566 O O . SER B 1 389 ? 27.188 -54.562 -6.086 1 20.31 389 SER B O 1
ATOM 6568 N N . VAL B 1 390 ? 25.5 -54.344 -4.828 1 19.08 390 VAL B N 1
ATOM 6569 C CA . VAL B 1 390 ? 24.672 -53.938 -5.957 1 19.08 390 VAL B CA 1
ATOM 6570 C C . VAL B 1 390 ? 25.328 -52.812 -6.734 1 19.08 390 VAL B C 1
ATOM 6572 O O . VAL B 1 390 ? 25.781 -51.844 -6.145 1 19.08 390 VAL B O 1
ATOM 6575 N N . SER B 1 391 ? 25.828 -53.031 -7.926 1 19.91 391 SER B N 1
ATOM 6576 C CA . SER B 1 391 ? 26.469 -52.25 -8.969 1 19.91 391 SER B CA 1
ATOM 6577 C C . SER B 1 391 ? 25.547 -51.125 -9.453 1 19.91 391 SER B C 1
ATOM 6579 O O . SER B 1 391 ? 24.438 -51.375 -9.891 1 19.91 391 SER B O 1
ATOM 6581 N N . ALA B 1 392 ? 25.656 -49.844 -8.969 1 19.48 392 ALA B N 1
ATOM 6582 C CA . ALA B 1 392 ? 24.953 -48.562 -9.047 1 19.48 392 ALA B CA 1
ATOM 6583 C C . ALA B 1 392 ? 24.969 -48.031 -10.469 1 19.48 392 ALA B C 1
ATOM 6585 O O . ALA B 1 392 ? 26 -47.531 -10.938 1 19.48 392 ALA B O 1
ATOM 6586 N N . SER B 1 393 ? 24.469 -48.75 -11.469 1 20.5 393 SER B N 1
ATOM 6587 C CA . SER B 1 393 ? 24.531 -48.125 -12.797 1 20.5 393 SER B CA 1
ATOM 6588 C C . SER B 1 393 ? 23.703 -46.844 -12.844 1 20.5 393 SER B C 1
ATOM 6590 O O . SER B 1 393 ? 22.484 -46.875 -12.68 1 20.5 393 SER B O 1
ATOM 6592 N N . ASP B 1 394 ? 24.172 -45.656 -12.414 1 21.66 394 ASP B N 1
ATOM 6593 C CA . ASP B 1 394 ? 23.719 -44.312 -12.18 1 21.66 394 ASP B CA 1
ATOM 6594 C C . ASP B 1 394 ? 23.344 -43.625 -13.5 1 21.66 394 ASP B C 1
ATOM 6596 O O . ASP B 1 394 ? 24.203 -43 -14.148 1 21.66 394 ASP B O 1
ATOM 6600 N N . ASP B 1 395 ? 22.641 -44.219 -14.438 1 24.28 395 ASP B N 1
ATOM 6601 C CA . ASP B 1 395 ? 22.391 -43.5 -15.688 1 24.28 395 ASP B CA 1
ATOM 6602 C C . ASP B 1 395 ? 21.516 -42.281 -15.445 1 24.28 395 ASP B C 1
ATOM 6604 O O . ASP B 1 395 ? 20.281 -42.344 -15.492 1 24.28 395 ASP B O 1
ATOM 6608 N N . SER B 1 396 ? 21.719 -41.469 -14.398 1 24.16 396 SER B N 1
ATOM 6609 C CA . SER B 1 396 ? 20.875 -40.312 -14.133 1 24.16 396 SER B CA 1
ATOM 6610 C C . SER B 1 396 ? 20.922 -39.312 -15.281 1 24.16 396 SER B C 1
ATOM 6612 O O . SER B 1 396 ? 21.984 -38.75 -15.578 1 24.16 396 SER B O 1
ATOM 6614 N N . SER B 1 397 ? 20.156 -39.5 -16.344 1 25.81 397 SER B N 1
ATOM 6615 C CA . SER B 1 397 ? 19.969 -38.531 -17.406 1 25.81 397 SER B CA 1
ATOM 6616 C C . SER B 1 397 ? 19.719 -37.125 -16.844 1 25.81 397 SER B C 1
ATOM 6618 O O . SER B 1 397 ? 18.609 -36.844 -16.375 1 25.81 397 SER B O 1
ATOM 6620 N N . SER B 1 398 ? 20.641 -36.5 -16.203 1 26.22 398 SER B N 1
ATOM 6621 C CA . SER B 1 398 ? 20.578 -35.125 -15.773 1 26.22 398 SER B CA 1
ATOM 6622 C C . SER B 1 398 ? 20.219 -34.188 -16.938 1 26.22 398 SER B C 1
ATOM 6624 O O . SER B 1 398 ? 20.891 -34.188 -17.969 1 26.22 398 SER B O 1
ATOM 6626 N N . VAL B 1 399 ? 18.984 -34.031 -17.234 1 24.25 399 VAL B N 1
ATOM 6627 C CA . VAL B 1 399 ? 18.609 -32.969 -18.172 1 24.25 399 VAL B CA 1
ATOM 6628 C C . VAL B 1 399 ? 19.375 -31.703 -17.844 1 24.25 399 VAL B C 1
ATOM 6630 O O . VAL B 1 399 ? 19.266 -31.156 -16.75 1 24.25 399 VAL B O 1
ATOM 6633 N N . ARG B 1 400 ? 20.484 -31.5 -18.469 1 26.17 400 ARG B N 1
ATOM 6634 C CA . ARG B 1 400 ? 21.234 -30.25 -18.406 1 26.17 400 ARG B CA 1
ATOM 6635 C C . ARG B 1 400 ? 20.391 -29.078 -18.875 1 26.17 400 ARG B C 1
ATOM 6637 O O . ARG B 1 400 ? 20 -29 -20.047 1 26.17 400 ARG B O 1
ATOM 6644 N N . TYR B 1 401 ? 19.625 -28.594 -17.891 1 27.36 401 TYR B N 1
ATOM 6645 C CA . TYR B 1 401 ? 19.031 -27.297 -18.203 1 27.36 401 TYR B CA 1
ATOM 6646 C C . TYR B 1 401 ? 20.094 -26.312 -18.688 1 27.36 401 TYR B C 1
ATOM 6648 O O . TYR B 1 401 ? 21.219 -26.312 -18.203 1 27.36 401 TYR B O 1
ATOM 6656 N N . HIS B 1 402 ? 20.156 -26.141 -19.891 1 27.83 402 HIS B N 1
ATOM 6657 C CA . HIS B 1 402 ? 21.062 -25.125 -20.391 1 27.83 402 HIS B CA 1
ATOM 6658 C C . HIS B 1 402 ? 20.844 -23.781 -19.703 1 27.83 402 HIS B C 1
ATOM 6660 O O . HIS B 1 402 ? 19.75 -23.219 -19.781 1 27.83 402 HIS B O 1
ATOM 6666 N N . TYR B 1 403 ? 21.422 -23.812 -18.547 1 26.92 403 TYR B N 1
ATOM 6667 C CA . TYR B 1 403 ? 21.531 -22.5 -17.922 1 26.92 403 TYR B CA 1
ATOM 6668 C C . TYR B 1 403 ? 22.438 -21.578 -18.734 1 26.92 403 TYR B C 1
ATOM 6670 O O . TYR B 1 403 ? 23.531 -21.969 -19.125 1 26.92 403 TYR B O 1
ATOM 6678 N N . TYR B 1 404 ? 22.156 -20.859 -19.531 1 28.67 404 TYR B N 1
ATOM 6679 C CA . TYR B 1 404 ? 23 -19.875 -20.188 1 28.67 404 TYR B CA 1
ATOM 6680 C C . TYR B 1 404 ? 23.703 -19 -19.172 1 28.67 404 TYR B C 1
ATOM 6682 O O . TYR B 1 404 ? 23.125 -18.047 -18.641 1 28.67 404 TYR B O 1
ATOM 6690 N N . GLY B 1 405 ? 24.547 -19.75 -18.281 1 25.41 405 GLY B N 1
ATOM 6691 C CA . GLY B 1 405 ? 25.438 -18.938 -17.469 1 25.41 405 GLY B CA 1
ATOM 6692 C C . GLY B 1 405 ? 26.609 -18.375 -18.25 1 25.41 405 GLY B C 1
ATOM 6693 O O . GLY B 1 405 ? 26.969 -18.906 -19.312 1 25.41 405 GLY B O 1
ATOM 6694 N N . ALA B 1 406 ? 27.406 -17.203 -17.953 1 25.27 406 ALA B N 1
ATOM 6695 C CA . ALA B 1 406 ? 28.5 -16.422 -18.531 1 25.27 406 ALA B CA 1
ATOM 6696 C C . ALA B 1 406 ? 29.828 -17.188 -18.453 1 25.27 406 ALA B C 1
ATOM 6698 O O . ALA B 1 406 ? 30.859 -16.688 -18.875 1 25.27 406 ALA B O 1
ATOM 6699 N N . GLY B 1 407 ? 30.375 -18.203 -17.766 1 25.05 407 GLY B N 1
ATOM 6700 C CA . GLY B 1 407 ? 31.812 -18.125 -17.594 1 25.05 407 GLY B CA 1
ATOM 6701 C C . GLY B 1 407 ? 32.594 -18.484 -18.844 1 25.05 407 GLY B C 1
ATOM 6702 O O . GLY B 1 407 ? 33.531 -17.797 -19.203 1 25.05 407 GLY B O 1
ATOM 6703 N N . GLY B 1 408 ? 33.094 -19.719 -19.297 1 25.42 408 GLY B N 1
ATOM 6704 C CA . GLY B 1 408 ? 34.312 -20.156 -19.969 1 25.42 408 GLY B CA 1
ATOM 6705 C C . GLY B 1 408 ? 34.375 -19.734 -21.422 1 25.42 408 GLY B C 1
ATOM 6706 O O . GLY B 1 408 ? 33.344 -19.328 -22 1 25.42 408 GLY B O 1
ATOM 6707 N N . SER B 1 409 ? 35.719 -19.906 -22.266 1 26.33 409 SER B N 1
ATOM 6708 C CA . SER B 1 409 ? 36.406 -19.438 -23.453 1 26.33 409 SER B CA 1
ATOM 6709 C C . SER B 1 409 ? 35.625 -19.75 -24.719 1 26.33 409 SER B C 1
ATOM 6711 O O . SER B 1 409 ? 36.125 -19.578 -25.844 1 26.33 409 SER B O 1
ATOM 6713 N N . SER B 1 410 ? 34.844 -20.844 -24.766 1 28.62 410 SER B N 1
ATOM 6714 C CA . SER B 1 410 ? 34.156 -21.234 -26 1 28.62 410 SER B CA 1
ATOM 6715 C C . SER B 1 410 ? 33.344 -20.078 -26.578 1 28.62 410 SER B C 1
ATOM 6717 O O . SER B 1 410 ? 32.969 -19.156 -25.844 1 28.62 410 SER B O 1
ATOM 6719 N N . SER B 1 411 ? 33.125 -19.875 -27.953 1 28.17 411 SER B N 1
ATOM 6720 C CA . SER B 1 411 ? 32.562 -18.719 -28.641 1 28.17 411 SER B CA 1
ATOM 6721 C C . SER B 1 411 ? 31.375 -18.141 -27.891 1 28.17 411 SER B C 1
ATOM 6723 O O . SER B 1 411 ? 30.328 -18.797 -27.797 1 28.17 411 SER B O 1
ATOM 6725 N N . SER B 1 412 ? 31.516 -17.469 -26.719 1 29.33 412 SER B N 1
ATOM 6726 C CA . SER B 1 412 ? 30.719 -16.734 -25.734 1 29.33 412 SER B CA 1
ATOM 6727 C C . SER B 1 412 ? 29.562 -15.992 -26.391 1 29.33 412 SER B C 1
ATOM 6729 O O . SER B 1 412 ? 29.672 -14.797 -26.672 1 29.33 412 SER B O 1
ATOM 6731 N N . SER B 1 413 ? 29.016 -16.516 -27.422 1 29.05 413 SER B N 1
ATOM 6732 C CA . SER B 1 413 ? 27.797 -15.852 -27.844 1 29.05 413 SER B CA 1
ATOM 6733 C C . SER B 1 413 ? 26.922 -15.469 -26.656 1 29.05 413 SER B C 1
ATOM 6735 O O . SER B 1 413 ? 26.484 -16.344 -25.906 1 29.05 413 SER B O 1
ATOM 6737 N N . SER B 1 414 ? 27.281 -14.516 -25.719 1 34.84 414 SER B N 1
ATOM 6738 C CA . SER B 1 414 ? 26.406 -13.82 -24.766 1 34.84 414 SER B CA 1
ATOM 6739 C C . SER B 1 414 ? 24.938 -14.008 -25.141 1 34.84 414 SER B C 1
ATOM 6741 O O . SER B 1 414 ? 24.453 -13.398 -26.094 1 34.84 414 SER B O 1
ATOM 6743 N N . ASP B 1 415 ? 24.453 -15.117 -25.156 1 40.28 415 ASP B N 1
ATOM 6744 C CA . ASP B 1 415 ? 23.062 -15.398 -25.484 1 40.28 415 ASP B CA 1
ATOM 6745 C C . ASP B 1 415 ? 22.125 -14.383 -24.844 1 40.28 415 ASP B C 1
ATOM 6747 O O . ASP B 1 415 ? 21.969 -14.367 -23.609 1 40.28 415 ASP B O 1
ATOM 6751 N N . ALA B 1 416 ? 22.141 -13.109 -25.203 1 52.19 416 ALA B N 1
ATOM 6752 C CA . ALA B 1 416 ? 21.312 -11.938 -24.969 1 52.19 416 ALA B CA 1
ATOM 6753 C C . ALA B 1 416 ? 19.859 -12.336 -24.688 1 52.19 416 ALA B C 1
ATOM 6755 O O . ALA B 1 416 ? 19.312 -13.203 -25.359 1 52.19 416 ALA B O 1
ATOM 6756 N N . VAL B 1 417 ? 19.484 -12.25 -23.297 1 66.19 417 VAL B N 1
ATOM 6757 C CA . VAL B 1 417 ? 18.062 -12.336 -23 1 66.19 417 VAL B CA 1
ATOM 6758 C C . VAL B 1 417 ? 17.266 -11.844 -24.203 1 66.19 417 VAL B C 1
ATOM 6760 O O . VAL B 1 417 ? 17.5 -10.742 -24.719 1 66.19 417 VAL B O 1
ATOM 6763 N N . ALA B 1 418 ? 16.688 -12.805 -24.891 1 72.12 418 ALA B N 1
ATOM 6764 C CA . ALA B 1 418 ? 15.883 -12.453 -26.062 1 72.12 418 ALA B CA 1
ATOM 6765 C C . ALA B 1 418 ? 14.477 -12.039 -25.641 1 72.12 418 ALA B C 1
ATOM 6767 O O . ALA B 1 418 ? 13.75 -12.812 -25.016 1 72.12 418 ALA B O 1
ATOM 6768 N N . VAL B 1 419 ? 14.25 -10.719 -25.656 1 80.44 419 VAL B N 1
ATOM 6769 C CA . VAL B 1 419 ? 12.883 -10.227 -25.547 1 80.44 419 VAL B CA 1
ATOM 6770 C C . VAL B 1 419 ? 12.234 -10.195 -26.922 1 80.44 419 VAL B C 1
ATOM 6772 O O . VAL B 1 419 ? 12.789 -9.633 -27.859 1 80.44 419 VAL B O 1
ATOM 6775 N N . PRO B 1 420 ? 11.164 -10.984 -27.031 1 71.19 420 PRO B N 1
ATOM 6776 C CA . PRO B 1 420 ? 10.562 -11.055 -28.359 1 71.19 420 PRO B CA 1
ATOM 6777 C C . PRO B 1 420 ? 10.086 -9.695 -28.859 1 71.19 420 PRO B C 1
ATOM 6779 O O . PRO B 1 420 ? 9.609 -8.867 -28.078 1 71.19 420 PRO B O 1
ATOM 6782 N N . ASP B 1 421 ? 10.367 -9.461 -30.094 1 67.25 421 ASP B N 1
ATOM 6783 C CA . ASP B 1 421 ? 9.867 -8.242 -30.703 1 67.25 421 ASP B CA 1
ATOM 6784 C C . ASP B 1 421 ? 8.336 -8.25 -30.781 1 67.25 421 ASP B C 1
ATOM 6786 O O . ASP B 1 421 ? 7.695 -7.227 -30.531 1 67.25 421 ASP B O 1
ATOM 6790 N N . ASP B 1 422 ? 7.879 -9.531 -31.094 1 66.94 422 ASP B N 1
ATOM 6791 C CA . ASP B 1 422 ? 6.43 -9.703 -31.094 1 66.94 422 ASP B CA 1
ATOM 6792 C C . ASP B 1 422 ? 5.965 -10.445 -29.828 1 66.94 422 ASP B C 1
ATOM 6794 O O . ASP B 1 422 ? 6.453 -11.539 -29.531 1 66.94 422 ASP B O 1
ATOM 6798 N N . TRP B 1 423 ? 5.125 -9.781 -29.156 1 71 423 TRP B N 1
ATOM 6799 C CA . TRP B 1 423 ? 4.621 -10.383 -27.938 1 71 423 TRP B CA 1
ATOM 6800 C C . TRP B 1 423 ? 3.889 -11.688 -28.219 1 71 423 TRP B C 1
ATOM 6802 O O . TRP B 1 423 ? 2.906 -11.695 -28.969 1 71 423 TRP B O 1
ATOM 6812 N N . PRO B 1 424 ? 4.512 -12.781 -27.859 1 64.69 424 PRO B N 1
ATOM 6813 C CA . PRO B 1 424 ? 4.062 -14.102 -28.297 1 64.69 424 PRO B CA 1
ATOM 6814 C C . PRO B 1 424 ? 2.609 -14.391 -27.938 1 64.69 424 PRO B C 1
ATOM 6816 O O . PRO B 1 424 ? 2.004 -15.32 -28.469 1 64.69 424 PRO B O 1
ATOM 6819 N N . TRP B 1 425 ? 2.088 -13.586 -27.109 1 67.94 425 TRP B N 1
ATOM 6820 C CA . TRP B 1 425 ? 0.754 -13.906 -26.609 1 67.94 425 TRP B CA 1
ATOM 6821 C C . TRP B 1 425 ? -0.28 -12.93 -27.172 1 67.94 425 TRP B C 1
ATOM 6823 O O . TRP B 1 425 ? -1.336 -12.727 -26.562 1 67.94 425 TRP B O 1
ATOM 6833 N N . GLY B 1 426 ? 0.11 -12.359 -28.312 1 63.28 426 GLY B N 1
ATOM 6834 C CA . GLY B 1 426 ? -0.805 -11.422 -28.938 1 63.28 426 GLY B CA 1
ATOM 6835 C C . GLY B 1 426 ? -1.062 -10.188 -28.078 1 63.28 426 GLY B C 1
ATOM 6836 O O . GLY B 1 426 ? -0.122 -9.516 -27.656 1 63.28 426 GLY B O 1
ATOM 6837 N N . GLN B 1 427 ? -2.416 -10.039 -27.938 1 68.69 427 GLN B N 1
ATOM 6838 C CA . GLN B 1 427 ? -2.832 -8.852 -27.203 1 68.69 427 GLN B CA 1
ATOM 6839 C C . GLN B 1 427 ? -3.059 -9.172 -25.719 1 68.69 427 GLN B C 1
ATOM 6841 O O . GLN B 1 427 ? -3.336 -8.273 -24.922 1 68.69 427 GLN B O 1
ATOM 6846 N N . ARG B 1 428 ? -2.781 -10.383 -25.359 1 82 428 ARG B N 1
ATOM 6847 C CA . ARG B 1 428 ? -3.041 -10.758 -23.969 1 82 428 ARG B CA 1
ATOM 6848 C C . ARG B 1 428 ? -1.843 -10.438 -23.078 1 82 428 ARG B C 1
ATOM 6850 O O . ARG B 1 428 ? -0.694 -10.609 -23.5 1 82 428 ARG B O 1
ATOM 6857 N N . PRO B 1 429 ? -2.176 -9.945 -21.969 1 91.69 429 PRO B N 1
ATOM 6858 C CA . PRO B 1 429 ? -1.066 -9.711 -21.047 1 91.69 429 PRO B CA 1
ATOM 6859 C C . PRO B 1 429 ? -0.449 -11.008 -20.531 1 91.69 429 PRO B C 1
ATOM 6861 O O . PRO B 1 429 ? -1.134 -12.031 -20.438 1 91.69 429 PRO B O 1
ATOM 6864 N N . PRO B 1 430 ? 0.853 -11.023 -20.25 1 93.12 430 PRO B N 1
ATOM 6865 C CA . PRO B 1 430 ? 1.473 -12.195 -19.625 1 93.12 430 PRO B CA 1
ATOM 6866 C C . PRO B 1 430 ? 1.051 -12.375 -18.172 1 93.12 430 PRO B C 1
ATOM 6868 O O . PRO B 1 430 ? 0.681 -11.406 -17.5 1 93.12 430 PRO B O 1
ATOM 6871 N N . VAL B 1 431 ? 1.091 -13.648 -17.75 1 95.25 431 VAL B N 1
ATOM 6872 C CA . VAL B 1 431 ? 1.004 -13.867 -16.312 1 95.25 431 VAL B CA 1
ATOM 6873 C C . VAL B 1 431 ? 2.205 -13.234 -15.617 1 95.25 431 VAL B C 1
ATOM 6875 O O . VAL B 1 431 ? 3.328 -13.289 -16.125 1 95.25 431 VAL B O 1
ATOM 6878 N N . MET B 1 432 ? 1.969 -12.602 -14.523 1 97.81 432 MET B N 1
ATOM 6879 C CA . MET B 1 432 ? 3.02 -11.875 -13.82 1 97.81 432 MET B CA 1
ATOM 6880 C C . MET B 1 432 ? 2.977 -12.188 -12.32 1 97.81 432 MET B C 1
ATOM 6882 O O . MET B 1 432 ? 1.972 -11.922 -11.664 1 97.81 432 MET B O 1
ATOM 6886 N N . ALA B 1 433 ? 4.059 -12.773 -11.812 1 98.75 433 ALA B N 1
ATOM 6887 C CA . ALA B 1 433 ? 4.227 -12.945 -10.375 1 98.75 433 ALA B CA 1
ATOM 6888 C C . ALA B 1 433 ? 5.125 -11.852 -9.789 1 98.75 433 ALA B C 1
ATOM 6890 O O . ALA B 1 433 ? 6.188 -11.562 -10.344 1 98.75 433 ALA B O 1
ATOM 6891 N N . ARG B 1 434 ? 4.699 -11.25 -8.773 1 98.81 434 ARG B N 1
ATOM 6892 C CA . ARG B 1 434 ? 5.477 -10.242 -8.055 1 98.81 434 ARG B CA 1
ATOM 6893 C C . ARG B 1 434 ? 5.711 -10.664 -6.613 1 98.81 434 ARG B C 1
ATOM 6895 O O . ARG B 1 434 ? 4.781 -11.086 -5.922 1 98.81 434 ARG B O 1
ATOM 6902 N N . LEU B 1 435 ? 6.969 -10.594 -6.18 1 98.81 435 LEU B N 1
ATOM 6903 C CA . LEU B 1 435 ? 7.387 -11.039 -4.855 1 98.81 435 LEU B CA 1
ATOM 6904 C C . LEU B 1 435 ? 8.164 -9.945 -4.133 1 98.81 435 LEU B C 1
ATOM 6906 O O . LEU B 1 435 ? 9.055 -9.32 -4.711 1 98.81 435 LEU B O 1
ATOM 6910 N N . VAL B 1 436 ? 7.793 -9.727 -2.854 1 98.69 436 VAL B N 1
ATOM 6911 C CA . VAL B 1 436 ? 8.516 -8.727 -2.08 1 98.69 436 VAL B CA 1
ATOM 6912 C C . VAL B 1 436 ? 8.797 -9.266 -0.676 1 98.69 436 VAL B C 1
ATOM 6914 O O . VAL B 1 436 ? 8.016 -10.055 -0.14 1 98.69 436 VAL B O 1
ATOM 6917 N N . SER B 1 437 ? 9.891 -8.789 -0.12 1 97.56 437 SER B N 1
ATOM 6918 C CA . SER B 1 437 ? 10.203 -9.031 1.284 1 97.56 437 SER B CA 1
ATOM 6919 C C . SER B 1 437 ? 9.469 -8.047 2.193 1 97.56 437 SER B C 1
ATOM 6921 O O . SER B 1 437 ? 9.289 -6.883 1.834 1 97.56 437 SER B O 1
ATOM 6923 N N . ARG B 1 438 ? 9.094 -8.555 3.354 1 96 438 ARG B N 1
ATOM 6924 C CA . ARG B 1 438 ? 8.398 -7.699 4.309 1 96 438 ARG B CA 1
ATOM 6925 C C . ARG B 1 438 ? 9.281 -7.391 5.516 1 96 438 ARG B C 1
ATOM 6927 O O . ARG B 1 438 ? 8.773 -7.082 6.598 1 96 438 ARG B O 1
ATOM 6934 N N . GLY B 1 439 ? 10.57 -7.52 5.336 1 89.88 439 GLY B N 1
ATOM 6935 C CA . GLY B 1 439 ? 11.539 -7.062 6.32 1 89.88 439 GLY B CA 1
ATOM 6936 C C . GLY B 1 439 ? 11.93 -8.141 7.32 1 89.88 439 GLY B C 1
ATOM 6937 O O . GLY B 1 439 ? 11.633 -9.32 7.113 1 89.88 439 GLY B O 1
ATOM 6938 N N . LYS B 1 440 ? 12.562 -7.664 8.375 1 86.5 440 LYS B N 1
ATOM 6939 C CA . LYS B 1 440 ? 13.055 -8.555 9.422 1 86.5 440 LYS B CA 1
ATOM 6940 C C . LYS B 1 440 ? 11.961 -8.875 10.438 1 86.5 440 LYS B C 1
ATOM 6942 O O . LYS B 1 440 ? 11.195 -7.992 10.828 1 86.5 440 LYS B O 1
ATOM 6947 N N . LEU B 1 441 ? 11.969 -10.055 10.867 1 84.5 441 LEU B N 1
ATOM 6948 C CA . LEU B 1 441 ? 10.977 -10.469 11.844 1 84.5 441 LEU B CA 1
ATOM 6949 C C . LEU B 1 441 ? 11.195 -9.758 13.18 1 84.5 441 LEU B C 1
ATOM 6951 O O . LEU B 1 441 ? 10.25 -9.578 13.953 1 84.5 441 LEU B O 1
ATOM 6955 N N . SER B 1 442 ? 12.383 -9.328 13.398 1 79.56 442 SER B N 1
ATOM 6956 C CA . SER B 1 442 ? 12.727 -8.695 14.664 1 79.56 442 SER B CA 1
ATOM 6957 C C . SER B 1 442 ? 12.344 -7.215 14.672 1 79.56 442 SER B C 1
ATOM 6959 O O . SER B 1 442 ? 12.312 -6.578 15.727 1 79.56 442 SER B O 1
ATOM 6961 N N . SER B 1 443 ? 12.078 -6.742 13.5 1 82 443 SER B N 1
ATOM 6962 C CA . SER B 1 443 ? 11.727 -5.328 13.43 1 82 443 SER B CA 1
ATOM 6963 C C . SER B 1 443 ? 10.352 -5.07 14.039 1 82 443 SER B C 1
ATOM 6965 O O . SER B 1 443 ? 9.375 -5.727 13.672 1 82 443 SER B O 1
ATOM 6967 N N . VAL B 1 444 ? 10.305 -4.129 14.836 1 78.06 444 VAL B N 1
ATOM 6968 C CA . VAL B 1 444 ? 9.047 -3.795 15.5 1 78.06 444 VAL B CA 1
ATOM 6969 C C . VAL B 1 444 ? 8.203 -2.902 14.594 1 78.06 444 VAL B C 1
ATOM 6971 O O . VAL B 1 444 ? 6.988 -3.086 14.492 1 78.06 444 VAL B O 1
ATOM 6974 N N . ALA B 1 445 ? 8.906 -2.041 13.922 1 86.62 445 ALA B N 1
ATOM 6975 C CA . ALA B 1 445 ? 8.188 -1.099 13.062 1 86.62 445 ALA B CA 1
ATOM 6976 C C . ALA B 1 445 ? 7.77 -1.759 11.758 1 86.62 445 ALA B C 1
ATOM 6978 O O . ALA B 1 445 ? 8.531 -2.529 11.172 1 86.62 445 ALA B O 1
ATOM 6979 N N . SER B 1 446 ? 6.574 -1.462 11.344 1 92.25 446 SER B N 1
ATOM 6980 C CA . SER B 1 446 ? 6.07 -1.935 10.055 1 92.25 446 SER B CA 1
ATOM 6981 C C . SER B 1 446 ? 6.898 -1.382 8.898 1 92.25 446 SER B C 1
ATOM 6983 O O . SER B 1 446 ? 7.426 -0.271 8.984 1 92.25 446 SER B O 1
ATOM 6985 N N . ASP B 1 447 ? 7.012 -2.152 7.875 1 93.44 447 ASP B N 1
ATOM 6986 C CA . ASP B 1 447 ? 7.68 -1.68 6.668 1 93.44 447 ASP B CA 1
ATOM 6987 C C . ASP B 1 447 ? 6.73 -0.868 5.793 1 93.44 447 ASP B C 1
ATOM 6989 O O . ASP B 1 447 ? 7.137 -0.32 4.766 1 93.44 447 ASP B O 1
ATOM 6993 N N . PHE B 1 448 ? 5.516 -0.783 6.16 1 95.69 448 PHE B N 1
ATOM 6994 C CA . PHE B 1 448 ? 4.543 0.091 5.516 1 95.69 448 PHE B CA 1
ATOM 6995 C C . PHE B 1 448 ? 4.211 1.281 6.41 1 95.69 448 PHE B C 1
ATOM 6997 O O . PHE B 1 448 ? 3.494 1.139 7.402 1 95.69 448 PHE B O 1
ATOM 7004 N N . GLY B 1 449 ? 4.758 2.365 6.078 1 96.75 449 GLY B N 1
ATOM 7005 C CA . GLY B 1 449 ? 4.391 3.627 6.703 1 96.75 449 GLY B CA 1
ATOM 7006 C C . GLY B 1 449 ? 3.578 4.527 5.793 1 96.75 449 GLY B C 1
ATOM 7007 O O . GLY B 1 449 ? 3.078 4.082 4.754 1 96.75 449 GLY B O 1
ATOM 7008 N N . CYS B 1 450 ? 3.443 5.703 6.219 1 98.12 450 CYS B N 1
ATOM 7009 C CA . CYS B 1 450 ? 2.613 6.664 5.5 1 98.12 450 CYS B CA 1
ATOM 7010 C C . CYS B 1 450 ? 3.148 6.906 4.094 1 98.12 450 CYS B C 1
ATOM 7012 O O . CYS B 1 450 ? 2.379 7.152 3.166 1 98.12 450 CYS B O 1
ATOM 7014 N N . LEU B 1 451 ? 4.473 6.859 3.871 1 97.94 451 LEU B N 1
ATOM 7015 C CA . LEU B 1 451 ? 5.039 7 2.533 1 97.94 451 LEU B CA 1
ATOM 7016 C C . LEU B 1 451 ? 4.449 5.965 1.582 1 97.94 451 LEU B C 1
ATOM 7018 O O . LEU B 1 451 ? 4.059 6.297 0.461 1 97.94 451 LEU B O 1
ATOM 7022 N N . GLU B 1 452 ? 4.371 4.723 2.088 1 97.5 452 GLU B N 1
ATOM 7023 C CA . GLU B 1 452 ? 3.801 3.648 1.282 1 97.5 452 GLU B CA 1
ATOM 7024 C C . GLU B 1 452 ? 2.289 3.807 1.144 1 97.5 452 GLU B C 1
ATOM 7026 O O . GLU B 1 452 ? 1.735 3.609 0.06 1 97.5 452 GLU B O 1
ATOM 7031 N N . VAL B 1 453 ? 1.649 4.172 2.191 1 97.56 453 VAL B N 1
ATOM 7032 C CA . VAL B 1 453 ? 0.192 4.164 2.256 1 97.56 453 VAL B CA 1
ATOM 7033 C C . VAL B 1 453 ? -0.371 5.297 1.399 1 97.56 453 VAL B C 1
ATOM 7035 O O . VAL B 1 453 ? -1.129 5.051 0.457 1 97.56 453 VAL B O 1
ATOM 7038 N N . PHE B 1 454 ? 0.117 6.508 1.647 1 98 454 PHE B N 1
ATOM 7039 C CA . PHE B 1 454 ? -0.502 7.637 0.962 1 98 454 PHE B CA 1
ATOM 7040 C C . PHE B 1 454 ? 0.442 8.227 -0.08 1 98 454 PHE B C 1
ATOM 7042 O O . PHE B 1 454 ? -0.002 8.797 -1.078 1 98 454 PHE B O 1
ATOM 7049 N N . GLY B 1 455 ? 1.734 8.094 0.094 1 97.88 455 GLY B N 1
ATOM 7050 C CA . GLY B 1 455 ? 2.676 8.555 -0.914 1 97.88 455 GLY B CA 1
ATOM 7051 C C . GLY B 1 455 ? 2.752 7.645 -2.123 1 97.88 455 GLY B C 1
ATOM 7052 O O . GLY B 1 455 ? 3.057 8.094 -3.229 1 97.88 455 GLY B O 1
ATOM 7053 N N . GLY B 1 456 ? 2.547 6.359 -1.834 1 96.81 456 GLY B N 1
ATOM 7054 C CA . GLY B 1 456 ? 2.625 5.383 -2.91 1 96.81 456 GLY B CA 1
ATOM 7055 C C . GLY B 1 456 ? 4.051 5.07 -3.33 1 96.81 456 GLY B C 1
ATOM 7056 O O . GLY B 1 456 ? 4.281 4.559 -4.426 1 96.81 456 GLY B O 1
ATOM 7057 N N . ALA B 1 457 ? 4.988 5.473 -2.529 1 97.75 457 ALA B N 1
ATOM 7058 C CA . ALA B 1 457 ? 6.406 5.234 -2.787 1 97.75 457 ALA B CA 1
ATOM 7059 C C . ALA B 1 457 ? 7 4.285 -1.748 1 97.75 457 ALA B C 1
ATOM 7061 O O . ALA B 1 457 ? 6.379 4.02 -0.715 1 97.75 457 ALA B O 1
ATOM 7062 N N . SER B 1 458 ? 8.102 3.734 -2.1 1 96.69 458 SER B N 1
ATOM 7063 C CA . SER B 1 458 ? 8.781 2.816 -1.188 1 96.69 458 SER B CA 1
ATOM 7064 C C . SER B 1 458 ? 10.242 3.211 -0.988 1 96.69 458 SER B C 1
ATOM 7066 O O . SER B 1 458 ? 10.781 4.004 -1.758 1 96.69 458 SER B O 1
ATOM 7068 N N . ILE B 1 459 ? 10.828 2.693 0.081 1 94.81 459 ILE B N 1
ATOM 7069 C CA . ILE B 1 459 ? 12.258 2.85 0.362 1 94.81 459 ILE B CA 1
ATOM 7070 C C . ILE B 1 459 ? 13 1.569 -0.016 1 94.81 459 ILE B C 1
ATOM 7072 O O . ILE B 1 459 ? 12.648 0.481 0.448 1 94.81 459 ILE B O 1
ATOM 7076 N N . GLY B 1 460 ? 13.945 1.724 -0.886 1 93.56 460 GLY B N 1
ATOM 7077 C CA . GLY B 1 460 ? 14.758 0.576 -1.261 1 93.56 460 GLY B CA 1
ATOM 7078 C C . GLY B 1 460 ? 15.875 0.292 -0.279 1 93.56 460 GLY B C 1
ATOM 7079 O O . GLY B 1 460 ? 16.812 1.08 -0.154 1 93.56 460 GLY B O 1
ATOM 7080 N N . HIS B 1 461 ? 15.797 -0.828 0.383 1 92.38 461 HIS B N 1
ATOM 7081 C CA . HIS B 1 461 ? 16.812 -1.199 1.353 1 92.38 461 HIS B CA 1
ATOM 7082 C C . HIS B 1 461 ? 17.875 -2.107 0.724 1 92.38 461 HIS B C 1
ATOM 7084 O O . HIS B 1 461 ? 19.031 -2.117 1.153 1 92.38 461 HIS B O 1
ATOM 7090 N N . THR B 1 462 ? 17.453 -2.918 -0.211 1 94.19 462 THR B N 1
ATOM 7091 C CA . THR B 1 462 ? 18.344 -3.834 -0.902 1 94.19 462 THR B CA 1
ATOM 7092 C C . THR B 1 462 ? 18.516 -3.436 -2.367 1 94.19 462 THR B C 1
ATOM 7094 O O . THR B 1 462 ? 17.516 -3.275 -3.082 1 94.19 462 THR B O 1
ATOM 7097 N N . ASP B 1 463 ? 19.719 -3.316 -2.764 1 95.75 463 ASP B N 1
ATOM 7098 C CA . ASP B 1 463 ? 20 -2.955 -4.148 1 95.75 463 ASP B CA 1
ATOM 7099 C C . ASP B 1 463 ? 19.578 -4.062 -5.105 1 95.75 463 ASP B C 1
ATOM 7101 O O . ASP B 1 463 ? 19.938 -5.227 -4.93 1 95.75 463 ASP B O 1
ATOM 7105 N N . PRO B 1 464 ? 18.766 -3.771 -6.152 1 96.94 464 PRO B N 1
ATOM 7106 C CA . PRO B 1 464 ? 18.312 -4.801 -7.09 1 96.94 464 PRO B CA 1
ATOM 7107 C C . PRO B 1 464 ? 19.453 -5.57 -7.727 1 96.94 464 PRO B C 1
ATOM 7109 O O . PRO B 1 464 ? 19.281 -6.727 -8.133 1 96.94 464 PRO B O 1
ATOM 7112 N N . PHE B 1 465 ? 20.625 -4.988 -7.812 1 96.31 465 PHE B N 1
ATOM 7113 C CA . PHE B 1 465 ? 21.781 -5.637 -8.43 1 96.31 465 PHE B CA 1
ATOM 7114 C C . PHE B 1 465 ? 22.344 -6.715 -7.52 1 96.31 465 PHE B C 1
ATOM 7116 O O . PHE B 1 465 ? 22.969 -7.668 -7.992 1 96.31 465 PHE B O 1
ATOM 7123 N N . LEU B 1 466 ? 22.125 -6.539 -6.242 1 95.19 466 LEU B N 1
ATOM 7124 C CA . LEU B 1 466 ? 22.438 -7.625 -5.32 1 95.19 466 LEU B CA 1
ATOM 7125 C C . LEU B 1 466 ? 21.422 -8.75 -5.434 1 95.19 466 LEU B C 1
ATOM 7127 O O . LEU B 1 466 ? 21.781 -9.93 -5.391 1 95.19 466 LEU B O 1
ATOM 7131 N N . VAL B 1 467 ? 20.172 -8.43 -5.578 1 97.19 467 VAL B N 1
ATOM 7132 C CA . VAL B 1 467 ? 19.094 -9.398 -5.652 1 97.19 467 VAL B CA 1
ATOM 7133 C C . VAL B 1 467 ? 19.266 -10.273 -6.895 1 97.19 467 VAL B C 1
ATOM 7135 O O . VAL B 1 467 ? 19.094 -11.492 -6.832 1 97.19 467 VAL B O 1
ATOM 7138 N N . VAL B 1 468 ? 19.625 -9.656 -8.016 1 97.31 468 VAL B N 1
ATOM 7139 C CA . VAL B 1 468 ? 19.719 -10.398 -9.273 1 97.31 468 VAL B CA 1
ATOM 7140 C C . VAL B 1 468 ? 20.906 -11.352 -9.219 1 97.31 468 VAL B C 1
ATOM 7142 O O . VAL B 1 468 ? 20.875 -12.43 -9.82 1 97.31 468 VAL B O 1
ATOM 7145 N N . GLN B 1 469 ? 21.953 -10.945 -8.523 1 96.5 469 GLN B N 1
ATOM 7146 C CA . GLN B 1 469 ? 23.078 -11.852 -8.344 1 96.5 469 GLN B CA 1
ATOM 7147 C C . GLN B 1 469 ? 22.672 -13.117 -7.594 1 96.5 469 GLN B C 1
ATOM 7149 O O . GLN B 1 469 ? 23.094 -14.219 -7.945 1 96.5 469 GLN B O 1
ATOM 7154 N N . GLN B 1 470 ? 21.844 -12.891 -6.578 1 97.06 470 GLN B N 1
ATOM 7155 C CA . GLN B 1 470 ? 21.328 -14.047 -5.848 1 97.06 470 GLN B CA 1
ATOM 7156 C C . GLN B 1 470 ? 20.422 -14.891 -6.73 1 97.06 470 GLN B C 1
ATOM 7158 O O . GLN B 1 470 ? 20.359 -16.109 -6.59 1 97.06 470 GLN B O 1
ATOM 7163 N N . LEU B 1 471 ? 19.672 -14.266 -7.582 1 97.88 471 LEU B N 1
ATOM 7164 C CA . LEU B 1 471 ? 18.828 -14.984 -8.516 1 97.88 471 LEU B CA 1
ATOM 7165 C C . LEU B 1 471 ? 19.656 -15.883 -9.43 1 97.88 471 LEU B C 1
ATOM 7167 O O . LEU B 1 471 ? 19.281 -17.031 -9.695 1 97.88 471 LEU B O 1
ATOM 7171 N N . ASP B 1 472 ? 20.812 -15.359 -9.883 1 96.69 472 ASP B N 1
ATOM 7172 C CA . ASP B 1 472 ? 21.719 -16.172 -10.695 1 96.69 472 ASP B CA 1
ATOM 7173 C C . ASP B 1 472 ? 22.141 -17.438 -9.961 1 96.69 472 ASP B C 1
ATOM 7175 O O . ASP B 1 472 ? 22.156 -18.516 -10.539 1 96.69 472 ASP B O 1
ATOM 7179 N N . GLU B 1 473 ? 22.375 -17.281 -8.742 1 95.94 473 GLU B N 1
ATOM 7180 C CA . GLU B 1 473 ? 22.812 -18.406 -7.938 1 95.94 473 GLU B CA 1
ATOM 7181 C C . GLU B 1 473 ? 21.703 -19.453 -7.781 1 95.94 473 GLU B C 1
ATOM 7183 O O . GLU B 1 473 ? 21.953 -20.656 -7.875 1 95.94 473 GLU B O 1
ATOM 7188 N N . GLN B 1 474 ? 20.531 -18.969 -7.57 1 95.12 474 GLN B N 1
ATOM 7189 C CA . GLN B 1 474 ? 19.422 -19.875 -7.328 1 95.12 474 GLN B CA 1
ATOM 7190 C C . GLN B 1 474 ? 18.969 -20.547 -8.617 1 95.12 474 GLN B C 1
ATOM 7192 O O . GLN B 1 474 ? 18.484 -21.688 -8.602 1 95.12 474 GLN B O 1
ATOM 7197 N N . MET B 1 475 ? 19.109 -19.875 -9.711 1 93.94 475 MET B N 1
ATOM 7198 C CA . MET B 1 475 ? 18.766 -20.453 -11 1 93.94 475 MET B CA 1
ATOM 7199 C C . MET B 1 475 ? 19.734 -21.578 -11.375 1 93.94 475 MET B C 1
ATOM 7201 O O . MET B 1 475 ? 19.391 -22.469 -12.141 1 93.94 475 MET B O 1
ATOM 7205 N N . ALA B 1 476 ? 20.891 -21.516 -10.82 1 90.88 476 ALA B N 1
ATOM 7206 C CA . ALA B 1 476 ? 21.938 -22.5 -11.125 1 90.88 476 ALA B CA 1
ATOM 7207 C C . ALA B 1 476 ? 21.766 -23.75 -10.273 1 90.88 476 ALA B C 1
ATOM 7209 O O . ALA B 1 476 ? 22.359 -24.797 -10.57 1 90.88 476 ALA B O 1
ATOM 7210 N N . VAL B 1 477 ? 21 -23.672 -9.273 1 87.31 477 VAL B N 1
ATOM 7211 C CA . VAL B 1 477 ? 20.766 -24.828 -8.406 1 87.31 477 VAL B CA 1
ATOM 7212 C C . VAL B 1 477 ? 19.891 -25.844 -9.125 1 87.31 477 VAL B C 1
ATOM 7214 O O . VAL B 1 477 ? 18.828 -25.516 -9.641 1 87.31 477 VAL B O 1
ATOM 7217 N N . PRO B 1 478 ? 20.391 -27.047 -9.195 1 80.12 478 PRO B N 1
ATOM 7218 C CA . PRO B 1 478 ? 19.547 -28.094 -9.797 1 80.12 478 PRO B CA 1
ATOM 7219 C C . PRO B 1 478 ? 18.328 -28.406 -8.953 1 80.12 478 PRO B C 1
ATOM 7221 O O . PRO B 1 478 ? 18.391 -28.391 -7.719 1 80.12 478 PRO B O 1
ATOM 7224 N N . VAL B 1 479 ? 17.25 -28.5 -9.625 1 76.62 479 VAL B N 1
ATOM 7225 C CA . VAL B 1 479 ? 16.031 -28.781 -8.875 1 76.62 479 VAL B CA 1
ATOM 7226 C C . VAL B 1 479 ? 15.492 -30.156 -9.297 1 76.62 479 VAL B C 1
ATOM 7228 O O . VAL B 1 479 ? 15.703 -30.594 -10.43 1 76.62 479 VAL B O 1
#

Secondary structure (DSSP, 8-state):
--------SHHHHHHHGGG--SHHHHHHHHHEEEEEEEEEEE--HHHHHHHT--SEEEEEEEEEEETTT--EEEEEHHHHTS-------SGGG-TTTTTTT-TTTTHHHHSBBBTTTB--B-SSEEEEE-SS-SSSEEEEEEEESSS-SS---HHHHHHHHHHHHHHHHHHHHH-TT--EEEEEEEESGGGT-SSSS-EEEEEEESSPPHHHHHHHHHHHHHHHHHSS-HHHHHHHHHHHTT-EEEEE------HHHHSS------HHHHHHHHHHHHHTTEEEEEE-SS-SSTT-EEEEES-TT-HHHHHHHHHHHHIIIIIS----EEEEEE---TTS---TT--------------------------------------------------------------SSS----------SS-TTTTSPPEEEEEEE---TT--S-S--HIIIII-EEEE-S-HHHHHHHHHHHHTS--/--------SHHHHHHHGGG--SHHHHHHHHHEEEEEEEEEEE--HHHHHHHT--SEEEEEEEEEEETTT--EEEEEHHHHTS-------SGGG-TTTTTTT-TTTTHHHHSBBBTTTB--B-SSEEEEE-SS-SSSEEEEEEEESSS-SS---HHHHHHHHHHHHHHHHHHHHH-TT--EEEEEEEESGGGT-SSSS-EEEEEEESSPPHHHHHHHHHHHHHHHHHSS-HHHHHHHHHHHTT-EEEEE------HHHHHS------HHHHHHHHHHHHHTTEEEEEE-SS-SSTT-EEEEES-TT-HHHHHHHHHHHHIIIIIS----EEEEEE---TTS---TTS-------------------------------------------------------------SSS----------SS-TTTTSPPEEEEEEE---TT--S-S--HIIIII-EEEE-S-HHHHHHHHHHHHHS--

Sequence (958 aa):
MQLKTQFRSVFDLAQNYDSLSGHNARCLQRIFQITGKTASCRVGPELSAKYNVQQDNQQLVVSLTNRYTLEQTWFNKDRTQKPQTFTQSSEFLDSTDNGTKCDFCSWRLLTASDPGFGRIELPHAVTGSNLFKYAEPSHGVVLFKHHQPLQFSQEQLSDLLDASWLWFQASHQLQPAAGQPFLLWNCLPRAGASQYHGHAQVMLTEVPVPGITRLQQAAQSYQQHHAACYYADLLRAHAAAGLLRQLTIPATQTAAAAAAGDAAGDPAGGSSKAALQQQQHTAWAFASLSPYKDMELVVVGSHLACPAFQRLMHAALRTMIDGCGCMTFNAGVLNIDLDAAVPAGVGLERQFWSSSSSSGNGQDESASTGNGGSSMSLGSSSSSSLASSVSASDDSSSVRYHYYGAGGSSSSSSDAVAVPDDWPWGQRPPVMARLVSRGKLSSVASDFGCLEVFGGASIGHTDPFLVVQQLDEQMAVPVMQLKTQFRSVFDLAQNYDSLSGHNARCLQRIFQITGKTASCRVGPELSAKYNVQQDNQQLVVSLTNRYTLEQTWFNKDRTQKPQTFTQSSEFLDSTDNGTKCDFCSWRLLTASDPGFGRIELPHAVTGSNLFKYAEPSHGVVLFKHHQPLQFSQEQLSDLLDASWLWFQASHQLQPAAGQPFLLWNCLPRAGASQYHGHAQVMLTEVPVPGITRLQQAAQSYQQHHAACYYADLLRAHAAAGLLRQLTIPATQTAAAAAAGDAAGDPAGGSSKAALQQQQHTAWAFASLSPYKDMELVVVGSHLACPAFQRLMHAALRTMIDGCGCMTFNAGVLNIDLDAAVPAGVGLERQFWSSSSSSGNGQDESASTGNGGSSMSLGSSSSSSLASSVSASDDSSSVRYHYYGAGGSSSSSSDAVAVPDDWPWGQRPPVMARLVSRGKLSSVASDFGCLEVFGGASIGHTDPFLVVQQLDEQMAVPV

Radius of gyration: 32.46 Å; Cα contacts (8 Å, |Δi|>4): 1809; chains: 2; bounding box: 78×118×105 Å

Organism: Tetradesmus obliquus (NCBI:txid3088)

Solvent-accessible surface area (backbone atoms only — not comparable to full-atom values): 53045 Å² total; per-residue (Å²): 129,81,73,80,71,74,50,75,33,66,66,53,42,59,75,43,54,86,73,55,70,60,71,35,29,49,34,28,60,68,42,38,48,72,48,72,44,71,22,61,31,38,36,42,70,63,33,18,66,72,68,72,45,59,42,82,32,72,41,56,30,33,38,26,28,32,70,59,76,38,35,23,20,23,34,20,60,75,62,37,67,46,79,80,79,60,80,73,74,67,66,83,68,49,86,24,71,90,41,77,66,30,45,68,71,42,37,90,50,46,43,25,26,30,66,94,63,38,46,49,75,53,100,37,12,36,41,29,20,42,86,80,50,72,48,37,56,37,37,30,31,37,28,41,68,57,53,58,57,89,66,76,51,67,68,38,51,43,29,40,45,43,46,49,50,52,47,52,52,55,49,28,71,75,36,70,78,29,75,30,51,40,39,32,22,32,36,35,30,65,10,32,18,90,51,57,51,26,42,35,34,40,34,36,12,63,64,63,47,31,38,53,52,45,52,52,50,25,34,51,51,38,28,74,75,65,73,44,59,41,70,49,34,53,48,30,21,34,43,52,55,66,32,50,45,69,42,71,41,78,74,68,79,47,71,68,64,65,62,61,62,81,72,80,65,64,72,70,59,49,53,54,48,51,49,52,53,49,48,54,18,31,16,38,37,30,31,42,82,34,27,82,37,33,65,20,36,36,31,36,22,63,31,74,62,25,66,24,30,42,50,48,47,44,23,49,51,43,14,41,37,71,57,66,42,40,78,23,26,28,34,30,38,36,50,56,56,86,79,60,78,77,52,92,75,67,67,65,78,64,72,58,69,68,84,70,84,73,81,72,78,77,72,72,78,69,80,75,79,88,81,81,84,85,84,79,80,77,79,79,81,79,85,79,78,84,76,81,81,78,80,75,79,72,80,70,82,68,80,72,72,80,65,92,68,83,73,65,102,59,87,69,66,73,78,63,75,79,68,60,92,61,60,87,58,64,90,51,70,52,15,34,37,42,34,28,38,45,56,53,88,81,53,72,41,34,85,53,26,23,50,41,70,52,27,41,30,25,66,41,48,51,51,39,49,58,48,34,53,29,33,54,55,38,64,66,51,86,126,128,80,73,81,70,73,51,74,33,64,68,53,39,59,75,44,54,87,73,53,70,59,72,35,31,48,34,28,60,69,39,37,49,72,49,74,44,71,22,62,32,38,36,42,71,63,33,17,66,73,70,72,44,60,43,81,33,73,40,57,30,34,38,26,28,31,71,58,75,39,35,22,18,21,34,22,60,76,63,36,67,46,79,80,80,61,80,72,75,68,66,83,67,48,86,27,70,90,41,76,68,30,45,69,68,42,37,91,48,46,44,24,25,32,65,95,64,40,49,50,72,52,98,36,13,37,41,30,18,43,84,80,51,71,47,37,57,37,36,31,30,37,28,42,69,56,53,58,56,88,66,76,52,65,68,38,50,44,32,41,44,42,46,49,51,52,47,52,52,56,48,29,71,76,36,70,79,30,77,29,50,38,40,33,22,31,34,34,29,65,10,32,17,90,50,58,51,27,42,36,35,38,34,36,13,61,64,63,47,32,37,53,52,44,51,52,49,24,35,52,53,38,26,73,74,65,73,45,60,39,69,47,34,53,50,29,20,33,44,52,56,65,30,49,45,70,42,71,42,78,75,67,79,48,72,66,66,65,62,61,64,82,71,81,66,63,72,70,60,49,55,55,47,50,48,52,53,49,47,54,18,30,16,36,37,30,33,42,81,34,26,81,36,32,66,20,36,38,34,37,21,63,32,74,67,25,66,24,31,43,50,47,47,44,23,48,51,42,14,39,37,71,59,65,43,42,79,24,26,28,35,29,39,36,50,55,56,86,78,58,76,77,55,83,80,64,65,67,83,53,77,67,67,69,85,67,83,73,80,72,78,77,71,75,76,71,84,76,84,87,83,87,84,87,81,88,79,81,89,83,90,83,91,83,85,84,78,86,76,84,80,79,81,76,79,71,80,69,76,74,71,79,65,89,71,85,82,77,92,60,94,68,69,73,77,62,76,78,67,59,90,62,60,87,58,64,91,51,72,53,16,34,37,41,34,27,39,45,56,51,88,82,51,72,40,34,86,53,26,24,50,40,70,51,26,41,30,26,65,41,49,51,52,39,49,57,50,34,53,30,31,55,55,37,63,66,50,85,127

InterPro domains:
  IPR036265 HIT-like superfamily [SSF54197] (66-203)

Nearest PDB structures (foldseek):
  2h39-assembly1_A  TM=6.841E-01  e=6.941E-12  Arabidopsis thaliana
  1z84-assembly1_B  TM=6.873E-01  e=1.162E-11  Arabidopsis thaliana
  2h39-assembly1_B  TM=6.796E-01  e=1.637E-11  Arabidopsis thaliana
  1guq-assembly1_B  TM=6.230E-01  e=6.555E-08  Escherichia coli
  1hxp-assembly1_B  TM=6.076E-01  e=2.179E-07  Escherichia coli

pLDDT: mean 77.96, std 27.86, range [15.12, 98.88]

Foldseek 3Di:
DQPPVADQFLVSCLVCLVVDDDDLSVLLVVFKDKDKDKDWDADDPVRCVVVVADRTHIWIKMWIAGPQLRQIAIEIPVLQPDAADFPDDCVVQAPCVQCVNALVLVVVPRFAADPPLGKDDDPFKMKHFDPDDDAPDGKIKMFGNHFAQLDDDLVNLLVSLLRLLVVQLVVCVVPVLFDFKKKKFWAGPLSPDPGNGHMIMIHTHNDYDVVQVSVVRSQVVCCVVPVAGSVLSQQSNQLSNVFKDKDFDQDPPQVVVVPPDPPPDDPVVVVLVVVLNRQQRMKMKGQDSRALAELKMKIWHAASNRSNRSLLVVLLSCLQCVVSPFRIKMKMKGQHDSPPPNPRPPPCPPPSVPPDPPPPPPPPPPDDDDDDDDDDDDPPDDDDDDPDDPPCPPPPPPPPPPPPDPDDVPPPPVPRPDRDRDDSNHPGGTIMMMMHGFGHPPDPDGLDDPCCVPVVYHYYNHTSSSSSVSSVVSSPDDD/DQPPPADQFLVSCLVCLVVDDDDLSVLLVVFKDKDKDKDWDADDPVRCVVVVADRGHIWIKMWIAGPQLRQIAIEIPVLQPDAADFPDDCVVQAPCVQCVNALVLVVVPRFAADPPLGKFDDPFKMKHFDPDDPAPDGKIKMFGNHFAQLDDDLVNLLVSLLRLLVVQLVVCVVPVLFDFKKKKFWAGPLSPDPGNGHMIMIHTHNDYDVVQVSVVRSQVVCCVVPVAGSVLSQQSNQLSNVFKDKAFDQLPPPVVVVPPDPPPDDPVVVVLVVVLNRQQRMKMKGQDSRALAELKMKIWHAASNRSNRSLLVVLLSCLQCVVSPFRIKMKMKGQHDSPPDRRPPPPVPGCSPPPDPPPPPPDPPPDDDDDDDDDDPDDDDDDDDDPDPPDCPPPPPPPPRPPLDQDDDPPRPVVRPDRDRDDSNHPGGTIMMMMHGFGHPPDPDGLDDPCCVPVVYHYYNHTSSSSSVSSSVSSPDDD